Protein AF-A0A2H9TGT8-F1 (afdb_monomer_lite)

pLDDT: mean 77.25, std 13.41, range [31.55, 94.25]

Radius of gyration: 45.01 Å; chains: 1; bounding box: 120×118×119 Å

Sequence (1106 aa):
MLPSCLLLQILKYCTAHGTSCKDSVERLNGGTYSAAIEVGEDWDRCRSVFFENASSSGASLFLTALDEGSWAATGQIAQDVANTEEFAGKVNIEQLKILTTHGATISSQFFAKVSDIEDFGGPSINNADFPKNILEYYNGPMRDTSWMTAEQFKLFGSKLGKTILCTKLVGSSISAGLLASISLECFRGLIQSKSSFGTWSSFCPGMIADWLNHIEEDFQHVNPDNYQCLPTSVWQEVLGSPTLLEFVPDNQYNLESPNLFKVSLSKIGHVRFAEIVRQRPNVALSVIRMPIPELPVDIFASCGKEEMKSLTRRFLTPHLWKNPEIIGNISSAVDDDKHFCNGMDAETYHDLIWLRANCSAKCRSFISVPDGYDKEKLPELVDGGSIWDSHVAQIKANHLPDIRTTGLLIASRSEFCELMAEKVSSDELENLDSIALGMIGAKCALALKSLITREVAQKLRSLTFRLFTADDFKLKMADITLDQIEHLSKSVPKESSVFTKIETAELLEYSNNILSVLTDSQIGAIQVKPEYLNWISFRRQAARLLKEMQQDDLKKLFESCLAFKGKETLGFEHKECANVLSGIILNLSGPNWESSVGFLFNDTNLHSLLYELLSKETLLKLIQKSTFNSAEDFKLKHDGRKYNLAHSLQTIRESHQSLSNPQSTICHSGVTGVGPLRGWLGDLLDTMKTNMVSNTDDIYASIQKFKFPIKGVDGPPAGFLAGKAMQKKLKLPFALDPKFYELILNENDDETETYFKTTYAEELRVFRDNNLYQRVTSNSFKLTHEQKDQVEQIKREASMTPCEKTKAIERVRNKAWFESNRNDFGWAPLSELTFNGFENTSNYNDYRIPRGELSYDEWEAKCGAVYSVFEYEHMEEFFEKFSANCLQEFKTFVKGFRSGLELFLRMPKAYVENKQPFTEILVSKINGVPMTADKLFSKITVKADADIASWYGDVKSEVFFKVFLDCLTPEQLSKLVAVWTGAASTDLDRIKPKILFYVPTDGSNKYNSREAIENLAASSGSIVIHGGNEHEAFLRQFSAKLREAMGSDKDVVDPLSDGNEHVEFYPSVNSATCFSELKFPLQHSRMLLEALIWLLNDDPSSLSDR

Organism: NCBI:txid1246581

Foldseek 3Di:
DPDCVVVVVVVVVVVPPDDDLLVLLVVLLVVDLVSLVVCLQVVVPNVVSNQVRHALSSLVSNLVSLQVDPRPCSLVSLQSCQVRQSNLLSAAQVSVLSSQVSPHAHALSSLQNNNHNLAHQDHPDPPRPHDLCNPVPHLDAHAACLNDDLSNLLNNQVSLLPLVNLLNYQQVRQDLQNQCRHDLSSVLSCLQNQHDHPAPVSHDPVSVVVCLVVCLPRLLSHNLNCLLHDALVSLLVCLLDPSSVVSNDQDDDLNLRPRLLVHQLVSCAQQSLLVCLVPRVSSSLNNPPDQDPHDPLQNQLCHFQVSVVSVVVPVPDCRVLLRLSNLQNHVNNPDQVRHNLAPPEPVNVLVPQSCLQRYHPSSLVRYDHDDPPDCQQNVVSDDDDPSLVVLLVCQLVLPPRPCSGSLSCQRYPLVSLLVNLVPDALVSLLPHDLNSLQSRHQSNCLSNLVSQDLSSQASYDLQNQLCDFLVSDPDDPVSHDLSVLLRHVVVPPLQRGVQLPDAQVNVVPDDLSNLQSDDPSSPVSHPHDPLCPLLSVLSNLLSVCLVPPDLVSLVVSLVSLLVCVVVPPPVCSNQVSQVSNLVSLVSDDDDVVLVSLVVCLVDPSSQCSLQPRHALVSNCSSFFDPDADPPDQAEAEDALDDDPQVVVLVCCVVPVRNVLHLNHDYDYDFDDDCLVVQLVLQVNLVLCCVFFWDDDDPVDQAEIETDPQAFLVQQQVLLQSLLVCLSSQFARLHFYDLLLLLCLQALDLVSLLVCCCVVCVVVLVCVLCCVQPVVLPPDPDDADPVLVVQLVVLVVDPPDDPVRNVVSNSLSSSQRSCVVCLLVQFDDAPVPPDNGDSDDDDDPVRDGPPCPPPDPVRSSVVSNVRSVPDHSVCSVVVSVVVSVVSSVRSSSSSNSSSVNNVSGTPRRNDDDPNCVSVSVSSSVSHGDGQDALVNVLVLEAEDFPDFAQEPQGTHTPSLLVSLLRNLDDSVLCLLLCCLQASHSRHDSVPARAYEYEAADDPPFDKDKLVVLLVVLVVRFPQQPQHPDPSVQVSQQSSQVSSCVSVVGPDDRDRLCPVPPPIDIAGAWDQSAHRDRYTYGYRHHSSRRSSNSSSSSSDRSSVRRRD

Secondary structure (DSSP, 8-state):
---HHHHHHHHHHHH-----HHHHHHHHHTT-HHHHHHHHHTHHHHHHHHHHH--HHHHHHHHHHHHHS--TTHHHHHHHHHT-GGGGGG--HHHHHHHHHTTPPPPHHHHHH-TTGGG----SSTT----TTTTSS--S--S--TT--HHHHHHHHHH--SHHHHTTS-GGGS-HHHHTT--HHHHHHHHHTT---S-STTS-HHHHHHHHTTHHHHGGGS-GGGGGG--HHHHHHHHH-HHHHHTS-SSSS----TTGGG--HHHHHHHHHHHHHHH-HHHHHHHT-S-SS---TTTTTT--HHHHHHHHTTTTSTTGGG-HHHHHTTTTTS-GGG-TTTT--HHHHHH-HHHHHH--HHHHHT-PPPTTS-GGGSGGGS-SSHHHHHHHHHHHTT----TTTHHHHHHH-HHHHHHHHHH--HHHHHTS-HHHHTT--HHHHHHTTTT--HHHHHHS-TTTTTT-BTTT--S-GGGS-HHHHHHTTTTS-GGGBGGGG-BHHHHHHS-HHHHHH--HHHHHHSB--GGGHHHHHHHHHHHHHTTS--HHHHHHHHHHHHHTTT--SSS-HHHHHHHHHHHHHHH--STTHHHHHHHHHH-TTTHHHHHHTS-HHHHHHHHB-----TT---EEEE-SSSP-HHHHHHHHHHHHHHHHSTT-EEEETTB-SSHHHHHHHHHHHHHHHHHHEE---TT-TT-BEE-SS--GGGHHHHHHHHHHHHHTTB--SS-B-HHHHHHHHH--HHHHHHHHHHHTHHHHHHHHHIIIIIHHHSS-PPPPHHHHHHHHHHHH-TTS-HHHHHHHHHHHHHHHHHHHTTTS-----GGG-----SS----TT--PPP-TT--HHHHHHHHHHHHTT--GGGHHHHHHHHHHHHHHHHHHHHHHHHHHHTTTB---SS--S--HHHHHHHHHHH------HHHHHTT-EEE-SSEEEETTEEEEHHHHHHHHHHHS-HHHHHHHHHHHHS-TTB-TTT---EEEEEPPPTTPPPEEHHHHHHHHHHH-S--SS-TTHHHHHHHHHHHHHHHHHHT--S----TTTTS-SS-EE----S--TTSSEEEEE---HHHHHHHHHHHHHS-TTT----

Structure (mmCIF, N/CA/C/O backbone):
data_AF-A0A2H9TGT8-F1
#
_entry.id   AF-A0A2H9TGT8-F1
#
loop_
_atom_site.group_PDB
_atom_site.id
_atom_site.type_symbol
_atom_site.label_atom_id
_atom_site.label_alt_id
_atom_site.label_comp_id
_atom_site.label_asym_id
_atom_site.label_entity_id
_atom_site.label_seq_id
_atom_site.pdbx_PDB_ins_code
_atom_site.Cartn_x
_atom_site.Cartn_y
_atom_site.Cartn_z
_atom_site.occupancy
_atom_site.B_iso_or_equiv
_atom_site.auth_seq_id
_atom_site.auth_comp_id
_atom_site.auth_asym_id
_atom_site.auth_atom_id
_atom_site.pdbx_PDB_model_num
ATOM 1 N N . MET A 1 1 ? -8.464 39.455 71.295 1.00 42.50 1 MET A N 1
ATOM 2 C CA . MET A 1 1 ? -7.524 38.926 70.286 1.00 42.50 1 MET A CA 1
ATOM 3 C C . MET A 1 1 ? -8.118 39.198 68.913 1.00 42.50 1 MET A C 1
ATOM 5 O O . MET A 1 1 ? -8.981 38.451 68.480 1.00 42.50 1 MET A O 1
ATOM 9 N N . LEU A 1 2 ? -7.745 40.322 68.293 1.00 38.84 2 LEU A N 1
ATOM 10 C CA . LEU A 1 2 ? -8.007 40.562 66.869 1.00 38.84 2 LEU A CA 1
ATOM 11 C C . LEU A 1 2 ? -6.953 39.797 66.044 1.00 38.84 2 LEU A C 1
ATOM 13 O O . LEU A 1 2 ? -5.801 39.760 66.483 1.00 38.84 2 LEU A O 1
ATOM 17 N N . PRO A 1 3 ? -7.291 39.203 64.884 1.00 56.94 3 PRO A N 1
ATOM 18 C CA . PRO A 1 3 ? -6.342 38.423 64.100 1.00 56.94 3 PRO A CA 1
ATOM 19 C C . PRO A 1 3 ? -5.378 39.345 63.349 1.00 56.94 3 PRO A C 1
ATOM 21 O O . PRO A 1 3 ? -5.790 40.281 62.662 1.00 56.94 3 PRO A O 1
ATOM 24 N N . SER A 1 4 ? -4.091 39.022 63.429 1.00 46.19 4 SER A N 1
ATOM 25 C CA . SER A 1 4 ? -2.946 39.712 62.822 1.00 46.19 4 SER A CA 1
ATOM 26 C C . SER A 1 4 ? -3.045 39.955 61.302 1.00 46.19 4 SER A C 1
ATOM 28 O O . SER A 1 4 ? -2.268 40.736 60.760 1.00 46.19 4 SER A O 1
ATOM 30 N N . CYS A 1 5 ? -4.021 39.355 60.609 1.00 47.88 5 CYS A N 1
ATOM 31 C CA . CYS A 1 5 ? -4.298 39.594 59.190 1.00 47.88 5 CYS A CA 1
ATOM 32 C C . CYS A 1 5 ? -4.854 40.998 58.894 1.00 47.88 5 CYS A C 1
ATOM 34 O O . CYS A 1 5 ? -4.501 41.570 57.864 1.00 47.88 5 CYS A O 1
ATOM 36 N N . LEU A 1 6 ? -5.659 41.592 59.790 1.00 51.66 6 LEU A N 1
ATOM 37 C CA . LEU A 1 6 ? -6.200 42.941 59.556 1.00 51.66 6 LEU A CA 1
ATOM 38 C C . LEU A 1 6 ? -5.111 44.017 59.704 1.00 51.66 6 LEU A C 1
ATOM 40 O O . LEU A 1 6 ? -5.109 45.006 58.978 1.00 51.66 6 LEU A O 1
ATOM 44 N N . LEU A 1 7 ? -4.142 43.794 60.601 1.00 49.81 7 LEU A N 1
ATOM 45 C CA . LEU A 1 7 ? -3.012 44.705 60.797 1.00 49.81 7 LEU A CA 1
ATOM 46 C C . LEU A 1 7 ? -2.057 44.696 59.592 1.00 49.81 7 LEU A C 1
ATOM 48 O O . LEU A 1 7 ? -1.544 45.746 59.224 1.00 49.81 7 LEU A O 1
ATOM 52 N N . LEU A 1 8 ? -1.861 43.540 58.946 1.00 52.31 8 LEU A N 1
ATOM 53 C CA . LEU A 1 8 ? -1.050 43.401 57.728 1.00 52.31 8 LEU A CA 1
ATOM 54 C C . LEU A 1 8 ? -1.715 44.032 56.494 1.00 52.31 8 LEU A C 1
ATOM 56 O O . LEU A 1 8 ? -1.021 44.628 55.673 1.00 52.31 8 LEU A O 1
ATOM 60 N N . GLN A 1 9 ? -3.047 43.967 56.380 1.00 50.06 9 GLN A N 1
ATOM 61 C CA . GLN A 1 9 ? -3.773 44.672 55.316 1.00 50.06 9 GLN A CA 1
ATOM 62 C C . GLN A 1 9 ? -3.812 46.189 55.537 1.00 50.06 9 GLN A C 1
ATOM 64 O O . GLN A 1 9 ? -3.624 46.935 54.581 1.00 50.06 9 GLN A O 1
ATOM 69 N N . ILE A 1 10 ? -3.956 46.659 56.781 1.00 52.12 10 ILE A N 1
ATOM 70 C CA . ILE A 1 10 ? -3.879 48.094 57.104 1.00 52.12 10 ILE A CA 1
ATOM 71 C C . ILE A 1 10 ? -2.445 48.621 56.934 1.00 52.12 10 ILE A C 1
ATOM 73 O O . ILE A 1 10 ? -2.268 49.707 56.398 1.00 52.12 10 ILE A O 1
ATOM 77 N N . LEU A 1 11 ? -1.408 47.849 57.285 1.00 48.31 11 LEU A N 1
ATOM 78 C CA . LEU A 1 11 ? -0.009 48.227 57.030 1.00 48.31 11 LEU A CA 1
ATOM 79 C C . LEU A 1 11 ? 0.321 48.294 55.532 1.00 48.31 11 LEU A C 1
ATOM 81 O O . LEU A 1 11 ? 1.015 49.226 55.133 1.00 48.31 11 LEU A O 1
ATOM 85 N N . LYS A 1 12 ? -0.216 47.392 54.694 1.00 48.56 12 LYS A N 1
ATOM 86 C CA . LYS A 1 12 ? -0.119 47.507 53.224 1.00 48.56 12 LYS A CA 1
ATOM 87 C C . LYS A 1 12 ? -0.873 48.727 52.676 1.00 48.56 12 LYS A C 1
ATOM 89 O O . LYS A 1 12 ? -0.372 49.381 51.772 1.00 48.56 12 LYS A O 1
ATOM 94 N N . TYR A 1 13 ? -2.024 49.083 53.251 1.00 45.75 13 TYR A N 1
ATOM 95 C CA . TYR A 1 13 ? -2.789 50.267 52.832 1.00 45.75 13 TYR A CA 1
ATOM 96 C C . TYR A 1 13 ? -2.153 51.592 53.301 1.00 45.75 13 TYR A C 1
ATOM 98 O O . TYR A 1 13 ? -2.249 52.605 52.616 1.00 45.75 13 TYR A O 1
ATOM 106 N N . CYS A 1 14 ? -1.466 51.593 54.449 1.00 44.06 14 CYS A N 1
ATOM 107 C CA . CYS A 1 14 ? -0.801 52.771 55.017 1.00 44.06 14 CYS A CA 1
ATOM 108 C C . CYS A 1 14 ? 0.626 53.011 54.491 1.00 44.06 14 CYS A C 1
ATOM 110 O O . CYS A 1 14 ? 1.145 54.108 54.678 1.00 44.06 14 CYS A O 1
ATOM 112 N N . THR A 1 15 ? 1.269 52.031 53.844 1.00 46.94 15 THR A N 1
ATOM 113 C CA . THR A 1 15 ? 2.619 52.186 53.255 1.00 46.94 15 THR A CA 1
ATOM 114 C C . THR A 1 15 ? 2.611 52.575 51.771 1.00 46.94 15 THR A C 1
ATOM 116 O O . THR A 1 15 ? 3.646 52.978 51.254 1.00 46.94 15 THR A O 1
ATOM 119 N N . ALA A 1 16 ? 1.446 52.596 51.113 1.00 43.00 16 ALA A N 1
ATOM 120 C CA . ALA A 1 16 ? 1.266 53.046 49.724 1.00 43.00 16 ALA A CA 1
ATOM 121 C C . ALA A 1 16 ? 1.114 54.582 49.568 1.00 43.00 16 ALA A C 1
ATOM 123 O O . ALA A 1 16 ? 0.427 55.085 48.674 1.00 43.00 16 ALA A O 1
ATOM 124 N N . HIS A 1 17 ? 1.721 55.370 50.458 1.00 48.41 17 HIS A N 1
ATOM 125 C CA . HIS A 1 17 ? 1.785 56.831 50.349 1.00 48.41 17 HIS A CA 1
ATOM 126 C C . HIS A 1 17 ? 3.245 57.284 50.371 1.00 48.41 17 HIS A C 1
ATOM 128 O O . HIS A 1 17 ? 3.797 57.570 51.431 1.00 48.41 17 HIS A O 1
ATOM 134 N N . GLY A 1 18 ? 3.869 57.362 49.191 1.00 52.97 18 GLY A N 1
ATOM 135 C CA . GLY A 1 18 ? 5.196 57.970 49.080 1.00 52.97 18 GLY A CA 1
ATOM 136 C C . GLY A 1 18 ? 5.858 57.999 47.703 1.00 52.97 18 GLY A C 1
ATOM 137 O O . GLY A 1 18 ? 6.790 58.776 47.532 1.00 52.97 18 GLY A O 1
ATOM 138 N N . THR A 1 19 ? 5.416 57.222 46.715 1.00 58.28 19 THR A N 1
ATOM 139 C CA . THR A 1 19 ? 6.058 57.192 45.390 1.00 58.28 19 THR A CA 1
ATOM 140 C C . THR A 1 19 ? 5.327 58.101 44.399 1.00 58.28 19 THR A C 1
ATOM 142 O O . THR A 1 19 ? 4.173 57.889 44.029 1.00 58.28 19 THR A O 1
ATOM 145 N N . SER A 1 20 ? 5.995 59.180 43.984 1.00 81.81 20 SER A N 1
ATOM 146 C CA . SER A 1 20 ? 5.582 60.002 42.843 1.00 81.81 20 SER A CA 1
ATOM 147 C C . SER A 1 20 ? 5.778 59.176 41.566 1.00 81.81 20 SER A C 1
ATOM 149 O O . SER A 1 20 ? 6.904 58.784 41.251 1.00 81.81 20 SER A O 1
ATOM 151 N N . CYS A 1 21 ? 4.704 58.900 40.811 1.00 83.88 21 CYS A N 1
ATOM 152 C CA . CYS A 1 21 ? 4.812 58.203 39.519 1.00 83.88 21 CYS A CA 1
ATOM 153 C C . CYS A 1 21 ? 5.767 58.936 38.563 1.00 83.88 21 CYS A C 1
ATOM 155 O O . CYS A 1 21 ? 6.458 58.300 37.775 1.00 83.88 21 CYS A O 1
ATOM 157 N N . LYS A 1 22 ? 5.848 60.270 38.663 1.00 86.31 22 LYS A N 1
ATOM 158 C CA . LYS A 1 22 ? 6.760 61.082 37.854 1.00 86.31 22 LYS A CA 1
ATOM 159 C C . LYS A 1 22 ? 8.220 60.784 38.193 1.00 86.31 22 LYS A C 1
ATOM 161 O O . LYS A 1 22 ? 8.997 60.490 37.294 1.00 86.31 22 LYS A O 1
ATOM 166 N N . ASP A 1 23 ? 8.557 60.761 39.478 1.00 86.31 23 ASP A N 1
ATOM 167 C CA . ASP A 1 23 ? 9.914 60.473 39.954 1.00 86.31 23 ASP A CA 1
ATOM 168 C C . ASP A 1 23 ? 10.304 59.027 39.612 1.00 86.31 23 ASP A C 1
ATOM 170 O O . ASP A 1 23 ? 11.439 58.744 39.235 1.00 86.31 23 ASP A O 1
ATOM 174 N N . SER A 1 24 ? 9.340 58.105 39.685 1.00 87.69 24 SER A N 1
ATOM 175 C CA . SER A 1 24 ? 9.537 56.696 39.330 1.00 87.69 24 SER A CA 1
ATOM 176 C C . SER A 1 24 ? 9.837 56.537 37.835 1.00 87.69 24 SER A C 1
ATOM 178 O O . SER A 1 24 ? 10.800 55.861 37.475 1.00 87.69 24 SER A O 1
ATOM 180 N N . VAL A 1 25 ? 9.101 57.236 36.961 1.00 88.12 25 VAL A N 1
ATOM 181 C CA . VAL A 1 25 ? 9.361 57.267 35.510 1.00 88.12 25 VAL A CA 1
ATOM 182 C C . VAL A 1 25 ? 10.680 57.984 35.181 1.00 88.12 25 VAL A C 1
ATOM 184 O O . VAL A 1 25 ? 11.415 57.536 34.305 1.00 88.12 25 VAL A O 1
ATOM 187 N N . GLU A 1 26 ? 11.055 59.045 35.902 1.00 89.25 26 GLU A N 1
ATOM 188 C CA . GLU A 1 26 ? 12.354 59.717 35.730 1.00 89.25 26 GLU A CA 1
ATOM 189 C C . GLU A 1 26 ? 13.533 58.805 36.113 1.00 89.25 26 GLU A C 1
ATOM 191 O O . GLU A 1 26 ? 14.514 58.713 35.372 1.00 89.25 26 GLU A O 1
ATOM 196 N N . ARG A 1 27 ? 13.429 58.057 37.220 1.00 90.25 27 ARG A N 1
ATOM 197 C CA . ARG A 1 27 ? 14.436 57.051 37.611 1.00 90.25 27 ARG A CA 1
ATOM 198 C C . ARG A 1 27 ? 14.501 55.879 36.636 1.00 90.25 27 ARG A C 1
ATOM 200 O O . ARG A 1 27 ? 15.593 55.380 36.361 1.00 90.25 27 ARG A O 1
ATOM 207 N N . LEU A 1 28 ? 13.351 55.450 36.118 1.00 90.31 28 LEU A N 1
ATOM 208 C CA . LEU A 1 28 ? 13.246 54.423 35.085 1.00 90.31 28 LEU A CA 1
ATOM 209 C C . LEU A 1 28 ? 13.949 54.872 33.797 1.00 90.31 28 LEU A C 1
ATOM 211 O O . LEU A 1 28 ? 14.771 54.137 33.256 1.00 90.31 28 LEU A O 1
ATOM 215 N N . ASN A 1 29 ? 13.726 56.117 33.369 1.00 90.62 29 ASN A N 1
ATOM 216 C CA . ASN A 1 29 ? 14.446 56.737 32.253 1.00 90.62 29 ASN A CA 1
ATOM 217 C C . ASN A 1 29 ? 15.957 56.845 32.511 1.00 90.62 29 ASN A C 1
ATOM 219 O O . ASN A 1 29 ? 16.743 56.767 31.568 1.00 90.62 29 ASN A O 1
ATOM 223 N N . GLY A 1 30 ? 16.357 57.007 33.775 1.00 86.50 30 GLY A N 1
ATOM 224 C CA . GLY A 1 30 ? 17.747 56.980 34.236 1.00 86.50 30 GLY A CA 1
ATOM 225 C C . GLY A 1 30 ? 18.363 55.580 34.369 1.00 86.50 30 GLY A C 1
ATOM 226 O O . GLY A 1 30 ? 19.507 55.478 34.805 1.00 86.50 30 GLY A O 1
ATOM 227 N N . GLY A 1 31 ? 17.638 54.511 34.012 1.00 86.00 31 GLY A N 1
ATOM 228 C CA . GLY A 1 31 ? 18.153 53.137 34.002 1.00 86.00 31 GLY A CA 1
ATOM 229 C C . GLY A 1 31 ? 17.943 52.345 35.298 1.00 86.00 31 GLY A C 1
ATOM 230 O O . GLY A 1 31 ? 18.592 51.322 35.507 1.00 86.00 31 GLY A O 1
ATOM 231 N N . THR A 1 32 ? 17.064 52.796 36.197 1.00 87.62 32 THR A N 1
ATOM 232 C CA . THR A 1 32 ? 16.838 52.129 37.491 1.00 87.62 32 THR A CA 1
ATOM 233 C C . THR A 1 32 ? 15.823 50.990 37.360 1.00 87.62 32 THR A C 1
ATOM 235 O O . THR A 1 32 ? 14.625 51.243 37.266 1.00 87.62 32 THR A O 1
ATOM 238 N N . TYR A 1 33 ? 16.277 49.733 37.423 1.00 85.38 33 TYR A N 1
ATOM 239 C CA . TYR A 1 33 ? 15.406 48.553 37.276 1.00 85.38 33 TYR A CA 1
ATOM 240 C C . TYR A 1 33 ? 14.312 48.458 38.356 1.00 85.38 33 TYR A C 1
ATOM 242 O O . TYR A 1 33 ? 13.162 48.166 38.047 1.00 85.38 33 TYR A O 1
ATOM 250 N N . SER A 1 34 ? 14.615 48.783 39.621 1.00 82.75 34 SER A N 1
ATOM 251 C CA . SER A 1 34 ? 13.608 48.757 40.699 1.00 82.75 34 SER A CA 1
ATOM 252 C C . SER A 1 34 ? 12.456 49.742 40.465 1.00 82.75 34 SER A C 1
ATOM 254 O O . SER A 1 34 ? 11.348 49.511 40.936 1.00 82.75 34 SER A O 1
ATOM 256 N N . ALA A 1 35 ? 12.692 50.812 39.697 1.00 86.19 35 ALA A N 1
ATOM 257 C CA . ALA A 1 35 ? 11.647 51.753 39.314 1.00 86.19 35 ALA A CA 1
ATOM 258 C C . ALA A 1 35 ? 10.665 51.151 38.294 1.00 86.19 35 ALA A C 1
ATOM 260 O O . ALA A 1 35 ? 9.511 51.563 38.267 1.00 86.19 35 ALA A O 1
ATOM 261 N N . ALA A 1 36 ? 11.083 50.164 37.492 1.00 85.69 36 ALA A N 1
ATOM 262 C CA . ALA A 1 36 ? 10.177 49.439 36.603 1.00 85.69 36 ALA A CA 1
ATOM 263 C C . ALA A 1 36 ? 9.158 48.611 37.397 1.00 85.69 36 ALA A C 1
ATOM 265 O O . ALA A 1 36 ? 7.978 48.618 37.060 1.00 85.69 36 ALA A O 1
ATOM 266 N N . ILE A 1 37 ? 9.605 47.967 38.483 1.00 83.12 37 ILE A N 1
ATOM 267 C CA . ILE A 1 37 ? 8.740 47.205 39.396 1.00 83.12 37 ILE A CA 1
ATOM 268 C C . ILE A 1 37 ? 7.749 48.144 40.091 1.00 83.12 37 ILE A C 1
ATOM 270 O O . ILE A 1 37 ? 6.557 47.871 40.076 1.00 83.12 37 ILE A O 1
ATOM 274 N N . GLU A 1 38 ? 8.217 49.279 40.625 1.00 85.88 38 GLU A N 1
ATOM 275 C CA . GLU A 1 38 ? 7.343 50.282 41.258 1.00 85.88 38 GLU A CA 1
ATOM 276 C C . GLU A 1 38 ? 6.267 50.805 40.287 1.00 85.88 38 GLU A C 1
ATOM 278 O O . GLU A 1 38 ? 5.094 50.880 40.642 1.00 85.88 38 GLU A O 1
ATOM 283 N N . VAL A 1 39 ? 6.640 51.123 39.039 1.00 86.00 39 VAL A N 1
ATOM 284 C CA . VAL A 1 39 ? 5.685 51.563 38.003 1.00 86.00 39 VAL A CA 1
ATOM 285 C C . VAL A 1 39 ? 4.712 50.442 37.612 1.00 86.00 39 VAL A C 1
ATOM 287 O O . VAL A 1 39 ? 3.553 50.732 37.322 1.00 86.00 39 VAL A O 1
ATOM 290 N N . GLY A 1 40 ? 5.161 49.183 37.601 1.00 84.69 40 GLY A N 1
ATOM 291 C CA . GLY A 1 40 ? 4.342 48.015 37.271 1.00 84.69 40 GLY A CA 1
ATOM 292 C C . GLY A 1 40 ? 3.345 47.631 38.369 1.00 84.69 40 GLY A C 1
ATOM 293 O O . GLY A 1 40 ? 2.186 47.351 38.069 1.00 84.69 40 GLY A O 1
ATOM 294 N N . GLU A 1 41 ? 3.758 47.658 39.639 1.00 83.31 41 GLU A N 1
ATOM 295 C CA . GLU A 1 41 ? 2.890 47.368 40.792 1.00 83.31 41 GLU A CA 1
ATOM 296 C C . GLU A 1 41 ? 1.795 48.435 40.975 1.00 83.31 41 GLU A C 1
ATOM 298 O O . GLU A 1 41 ? 0.673 48.095 41.351 1.00 83.31 41 GLU A O 1
ATOM 303 N N . ASP A 1 42 ? 2.088 49.697 40.631 1.00 85.81 42 ASP A N 1
ATOM 304 C CA . ASP A 1 42 ? 1.154 50.834 40.675 1.00 85.81 42 ASP A CA 1
ATOM 305 C C . ASP A 1 42 ? 0.613 51.234 39.278 1.00 85.81 42 ASP A C 1
ATOM 307 O O . ASP A 1 42 ? 0.245 52.396 39.049 1.00 85.81 42 ASP A O 1
ATOM 311 N N . TRP A 1 43 ? 0.550 50.293 38.322 1.00 89.75 43 TRP A N 1
ATOM 312 C CA . TRP A 1 43 ? 0.253 50.581 36.907 1.00 89.75 43 TRP A CA 1
ATOM 313 C C . TRP A 1 43 ? -1.000 51.437 36.683 1.00 89.75 43 TRP A C 1
ATOM 315 O O . TRP A 1 43 ? -0.942 52.433 35.961 1.00 89.75 43 TRP A O 1
ATOM 325 N N . ASP A 1 44 ? -2.112 51.130 37.358 1.00 84.44 44 ASP A N 1
ATOM 326 C CA . ASP A 1 44 ? -3.375 51.875 37.218 1.00 84.44 44 ASP A CA 1
ATOM 327 C C . ASP A 1 44 ? -3.220 53.379 37.500 1.00 84.44 44 ASP A C 1
ATOM 329 O O . ASP A 1 44 ? -3.904 54.213 36.895 1.00 84.44 44 ASP A O 1
ATOM 333 N N . ARG A 1 45 ? -2.297 53.738 38.400 1.00 85.06 45 ARG A N 1
ATOM 334 C CA . ARG A 1 45 ? -2.003 55.121 38.786 1.00 85.06 45 ARG A CA 1
ATOM 335 C C . ARG A 1 45 ? -0.894 55.738 37.938 1.00 85.06 45 ARG A C 1
ATOM 337 O O . ARG A 1 45 ? -0.951 56.935 37.656 1.00 85.06 45 ARG A O 1
ATOM 344 N N . CYS A 1 46 ? 0.109 54.953 37.549 1.00 87.12 46 CYS A N 1
ATOM 345 C CA . CYS A 1 46 ? 1.297 55.458 36.864 1.00 87.12 46 CYS A CA 1
ATOM 346 C C . CYS A 1 46 ? 1.223 55.407 35.330 1.00 87.12 46 CYS A C 1
ATOM 348 O O . CYS A 1 46 ? 2.007 56.105 34.685 1.00 87.12 46 CYS A O 1
ATOM 350 N N . ARG A 1 47 ? 0.264 54.683 34.732 1.00 89.00 47 ARG A N 1
ATOM 351 C CA . ARG A 1 47 ? 0.144 54.493 33.271 1.00 89.00 47 ARG A CA 1
ATOM 352 C C . ARG A 1 47 ? 0.175 55.789 32.455 1.00 89.00 47 ARG A C 1
ATOM 354 O O . ARG A 1 47 ? 0.908 55.874 31.477 1.00 89.00 47 ARG A O 1
ATOM 361 N N . SER A 1 48 ? -0.570 56.824 32.857 1.00 87.19 48 SER A N 1
ATOM 362 C CA . SER A 1 48 ? -0.648 58.077 32.089 1.00 87.19 48 SER A CA 1
ATOM 363 C C . SER A 1 48 ? 0.680 58.829 32.122 1.00 87.19 48 SER A C 1
ATOM 365 O O . SER A 1 48 ? 1.172 59.281 31.094 1.00 87.19 48 SER A O 1
ATOM 367 N N . VAL A 1 49 ? 1.307 58.882 33.301 1.00 89.81 49 VAL A N 1
ATOM 368 C CA . VAL A 1 49 ? 2.614 59.518 33.498 1.00 89.81 49 VAL A CA 1
ATOM 369 C C . VAL A 1 49 ? 3.707 58.758 32.747 1.00 89.81 49 VAL A C 1
ATOM 371 O O . VAL A 1 49 ? 4.597 59.389 32.176 1.00 89.81 49 VAL A O 1
ATOM 374 N N . PHE A 1 50 ? 3.628 57.425 32.716 1.00 91.94 50 PHE A N 1
ATOM 375 C CA . PHE A 1 50 ? 4.536 56.562 31.968 1.00 91.94 50 PHE A CA 1
ATOM 376 C C . PHE A 1 50 ? 4.442 56.812 30.458 1.00 91.94 50 PHE A C 1
ATOM 378 O O . PHE A 1 50 ? 5.463 57.102 29.835 1.00 91.94 50 PHE A O 1
ATOM 385 N N . PHE A 1 51 ? 3.243 56.785 29.868 1.00 91.06 51 PHE A N 1
ATOM 386 C CA . PHE A 1 51 ? 3.087 57.010 28.426 1.00 91.06 51 PHE A CA 1
ATOM 387 C C . PHE A 1 51 ? 3.563 58.400 27.987 1.00 91.06 51 PHE A C 1
ATOM 389 O O . PHE A 1 51 ? 4.274 58.519 26.981 1.00 91.06 51 PHE A O 1
ATOM 396 N N . GLU A 1 52 ? 3.258 59.431 28.779 1.00 89.56 52 GLU A N 1
ATOM 397 C CA . GLU A 1 52 ? 3.688 60.806 28.512 1.00 89.56 52 GLU A CA 1
ATOM 398 C C . GLU A 1 52 ? 5.212 60.982 28.637 1.00 89.56 52 GLU A C 1
ATOM 400 O O . GLU A 1 52 ? 5.838 61.571 27.754 1.00 89.56 52 GLU A O 1
ATOM 405 N N . ASN A 1 53 ? 5.837 60.453 29.699 1.00 90.31 53 ASN A N 1
ATOM 406 C CA . ASN A 1 53 ? 7.191 60.863 30.102 1.00 90.31 53 ASN A CA 1
ATOM 407 C C . ASN A 1 53 ? 8.284 59.799 29.927 1.00 90.31 53 ASN A C 1
ATOM 409 O O . ASN A 1 53 ? 9.464 60.131 30.058 1.00 90.31 53 ASN A O 1
ATOM 413 N N . ALA A 1 54 ? 7.958 58.536 29.639 1.00 90.31 54 ALA A N 1
ATOM 414 C CA . ALA A 1 54 ? 8.992 57.518 29.450 1.00 90.31 54 ALA A CA 1
ATOM 415 C C . ALA A 1 54 ? 9.811 57.782 28.171 1.00 90.31 54 ALA A C 1
ATOM 417 O O . ALA A 1 54 ? 9.261 58.151 27.130 1.00 90.31 54 ALA A O 1
ATOM 418 N N . SER A 1 55 ? 11.128 57.594 28.242 1.00 90.94 55 SER A N 1
ATOM 419 C CA . SER A 1 55 ? 12.046 57.597 27.096 1.00 90.94 55 SER A CA 1
ATOM 420 C C . SER A 1 55 ? 12.093 56.211 26.440 1.00 90.94 55 SER A C 1
ATOM 422 O O . SER A 1 55 ? 11.634 55.241 27.038 1.00 90.94 55 SER A O 1
ATOM 424 N N . SER A 1 56 ? 12.686 56.070 25.248 1.00 88.12 56 SER A N 1
ATOM 425 C CA . SER A 1 56 ? 12.871 54.745 24.620 1.00 88.12 56 SER A CA 1
ATOM 426 C C . SER A 1 56 ? 13.692 53.793 25.503 1.00 88.12 56 SER A C 1
ATOM 428 O O . SER A 1 56 ? 13.383 52.610 25.604 1.00 88.12 56 SER A O 1
ATOM 430 N N . SER A 1 57 ? 14.696 54.314 26.221 1.00 87.12 57 SER A N 1
ATOM 431 C CA . SER A 1 57 ? 15.479 53.530 27.186 1.00 87.12 57 SER A CA 1
ATOM 432 C C . SER A 1 57 ? 14.650 53.115 28.405 1.00 87.12 57 SER A C 1
ATOM 434 O O . SER A 1 57 ? 14.742 51.970 28.843 1.00 87.12 57 SER A O 1
ATOM 436 N N . GLY A 1 58 ? 13.814 54.019 28.929 1.00 89.31 58 GLY A N 1
ATOM 437 C CA . GLY A 1 58 ? 12.898 53.715 30.032 1.00 89.31 58 GLY A CA 1
ATOM 438 C C . GLY A 1 58 ? 11.824 52.698 29.637 1.00 89.31 58 GLY A C 1
ATOM 439 O O . GLY A 1 58 ? 11.550 51.774 30.397 1.00 89.31 58 GLY A O 1
ATOM 440 N N . ALA A 1 59 ? 11.278 52.811 28.422 1.00 89.00 59 ALA A N 1
ATOM 441 C CA . ALA A 1 59 ? 10.337 51.855 27.843 1.00 89.00 59 ALA A CA 1
ATOM 442 C C . ALA A 1 59 ? 10.971 50.466 27.669 1.00 89.00 59 ALA A C 1
ATOM 444 O O . ALA A 1 59 ? 10.371 49.467 28.060 1.00 89.00 59 ALA A O 1
ATOM 445 N N . SER A 1 60 ? 12.209 50.404 27.163 1.00 89.94 60 SER A N 1
ATOM 446 C CA . SER A 1 60 ? 12.971 49.156 27.051 1.00 89.94 60 SER A CA 1
ATOM 447 C C . SER A 1 60 ? 13.140 48.466 28.395 1.00 89.94 60 SER A C 1
ATOM 449 O O . SER A 1 60 ? 12.873 47.272 28.516 1.00 89.94 60 SER A O 1
ATOM 451 N N . LEU A 1 61 ? 13.601 49.212 29.402 1.00 89.81 61 LEU A N 1
ATOM 452 C CA . LEU A 1 61 ? 13.870 48.668 30.728 1.00 89.81 61 LEU A CA 1
ATOM 453 C C . LEU A 1 61 ? 12.579 48.203 31.409 1.00 89.81 61 LEU A C 1
ATOM 455 O O . LEU A 1 61 ? 12.570 47.153 32.043 1.00 89.81 61 LEU A O 1
ATOM 459 N N . PHE A 1 62 ? 11.485 48.946 31.224 1.00 91.50 62 PHE A N 1
ATOM 460 C CA . PHE A 1 62 ? 10.166 48.573 31.726 1.00 91.50 62 PHE A CA 1
ATOM 461 C C . PHE A 1 62 ? 9.649 47.275 31.110 1.00 91.50 62 PHE A C 1
ATOM 463 O O . PHE A 1 62 ? 9.242 46.380 31.841 1.00 91.50 62 PHE A O 1
ATOM 470 N N . LEU A 1 63 ? 9.701 47.148 29.781 1.00 90.50 63 LEU A N 1
ATOM 471 C CA . LEU A 1 63 ? 9.233 45.945 29.089 1.00 90.50 63 LEU A CA 1
ATOM 472 C C . LEU A 1 63 ? 10.139 44.737 29.356 1.00 90.50 63 LEU A C 1
ATOM 474 O O . LEU A 1 63 ? 9.642 43.626 29.460 1.00 90.50 63 LEU A O 1
ATOM 478 N N . THR A 1 64 ? 11.441 44.943 29.560 1.00 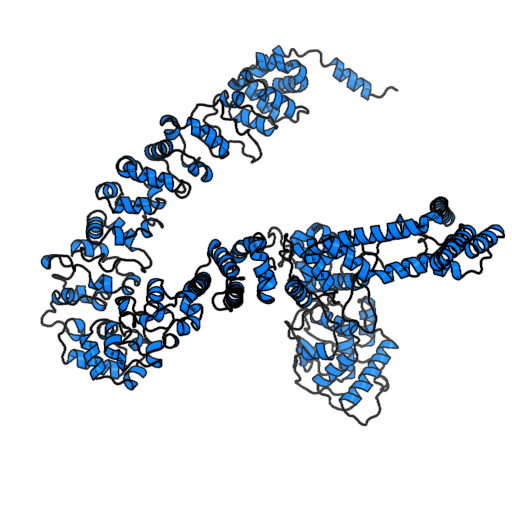88.25 64 THR A N 1
ATOM 479 C CA . THR A 1 64 ? 12.342 43.862 30.001 1.00 88.25 64 THR A CA 1
ATOM 480 C C . THR A 1 64 ? 11.969 43.380 31.406 1.00 88.25 64 THR A C 1
ATOM 482 O O . THR A 1 64 ? 11.851 42.183 31.638 1.00 88.25 64 THR A O 1
ATOM 485 N N . ALA A 1 65 ? 11.703 44.302 32.339 1.00 86.56 65 ALA A N 1
ATOM 486 C CA . ALA A 1 65 ? 11.248 43.948 33.684 1.00 86.56 65 ALA A CA 1
ATOM 487 C C . ALA A 1 65 ? 9.859 43.282 33.690 1.00 86.56 65 ALA A C 1
ATOM 489 O O . ALA A 1 65 ? 9.598 42.415 34.521 1.00 86.56 65 ALA A O 1
ATOM 490 N N . LEU A 1 66 ? 8.984 43.667 32.755 1.00 86.62 66 LEU A N 1
ATOM 491 C CA . LEU A 1 66 ? 7.684 43.033 32.526 1.00 86.62 66 LEU A CA 1
ATOM 492 C C . LEU A 1 66 ? 7.839 41.572 32.066 1.00 86.62 66 LEU A C 1
ATOM 494 O O . LEU A 1 66 ? 7.046 40.730 32.475 1.00 86.62 66 LEU A O 1
ATOM 498 N N . ASP A 1 67 ? 8.853 41.275 31.246 1.00 86.12 67 ASP A N 1
ATOM 499 C CA . ASP A 1 67 ? 9.147 39.921 30.756 1.00 86.12 67 ASP A CA 1
ATOM 500 C C . ASP A 1 67 ? 9.775 39.018 31.830 1.00 86.12 67 ASP A C 1
ATOM 502 O O . ASP A 1 67 ? 9.462 37.834 31.932 1.00 86.12 67 ASP A O 1
ATOM 506 N N . GLU A 1 68 ? 10.630 39.591 32.680 1.00 84.62 68 GLU A N 1
ATOM 507 C CA . GLU A 1 68 ? 11.302 38.879 33.773 1.00 84.62 68 GLU A CA 1
ATOM 508 C C . GLU A 1 68 ? 10.423 38.715 35.032 1.00 84.62 68 GLU A C 1
ATOM 510 O O . GLU A 1 68 ? 10.702 37.869 35.888 1.00 84.62 68 GLU A O 1
ATOM 515 N N . GLY A 1 69 ? 9.375 39.531 35.180 1.00 70.25 69 GLY A N 1
ATOM 516 C CA . GLY A 1 69 ? 8.549 39.619 36.384 1.00 70.25 69 GLY A CA 1
ATOM 517 C C . GLY A 1 69 ? 7.238 38.826 36.320 1.00 70.25 69 GLY A C 1
ATOM 518 O O . GLY A 1 69 ? 6.518 38.847 35.328 1.00 70.25 69 GLY A O 1
ATOM 519 N N . SER A 1 70 ? 6.842 38.185 37.429 1.00 59.19 70 SER A N 1
ATOM 520 C CA . SER A 1 70 ? 5.507 37.574 37.567 1.00 59.19 70 SER A CA 1
ATOM 521 C C . SER A 1 70 ? 4.482 38.584 38.108 1.00 59.19 70 SER A C 1
ATOM 523 O O . SER A 1 70 ? 4.015 38.466 39.247 1.00 59.19 70 SER A O 1
ATOM 525 N N . TRP A 1 71 ? 4.163 39.629 37.343 1.00 76.00 71 TRP A N 1
ATOM 526 C CA . TRP A 1 71 ? 3.166 40.615 37.772 1.00 76.00 71 TRP A CA 1
ATOM 527 C C . TRP A 1 71 ? 1.751 40.073 37.534 1.00 76.00 71 TRP A C 1
ATOM 529 O O . TRP A 1 71 ? 1.442 39.510 36.488 1.00 76.00 71 TRP A O 1
ATOM 539 N N . ALA A 1 72 ? 0.847 40.264 38.499 1.00 67.38 72 ALA A N 1
ATOM 540 C CA . ALA A 1 72 ? -0.539 39.796 38.369 1.00 67.38 72 ALA A CA 1
ATOM 541 C C . ALA A 1 72 ? -1.291 40.456 37.189 1.00 67.38 72 ALA A C 1
ATOM 543 O O . ALA A 1 72 ? -2.292 39.917 36.724 1.00 67.38 72 ALA A O 1
ATOM 544 N N . ALA A 1 73 ? -0.798 41.604 36.704 1.00 76.12 73 ALA A N 1
ATOM 545 C CA . ALA A 1 73 ? -1.388 42.405 35.635 1.00 76.12 73 ALA A CA 1
ATOM 546 C C . ALA A 1 73 ? -0.553 42.440 34.335 1.00 76.12 73 ALA A C 1
ATOM 548 O O . ALA A 1 73 ? -0.822 43.282 33.480 1.00 76.12 73 ALA A O 1
ATOM 549 N N . THR A 1 74 ? 0.432 41.547 34.150 1.00 83.38 74 THR A N 1
ATOM 550 C CA . THR A 1 74 ? 1.357 41.574 32.993 1.00 83.38 74 THR A CA 1
ATOM 551 C C . THR A 1 74 ? 0.638 41.693 31.641 1.00 83.38 74 THR A C 1
ATOM 553 O O . THR A 1 74 ? 0.987 42.553 30.834 1.00 83.38 74 THR A O 1
ATOM 556 N N . GLY A 1 75 ? -0.422 40.908 31.416 1.00 82.12 75 GLY A N 1
ATOM 557 C CA . GLY A 1 75 ? -1.197 40.965 30.168 1.00 82.12 75 GLY A CA 1
ATOM 558 C C . GLY A 1 75 ? -1.950 42.288 29.961 1.00 82.12 75 GLY A C 1
ATOM 559 O O . GLY A 1 75 ? -2.006 42.798 28.844 1.00 82.12 75 GLY A O 1
ATOM 560 N N . GLN A 1 76 ? -2.477 42.893 31.034 1.00 86.06 76 GLN A N 1
ATOM 561 C CA . GLN A 1 76 ? -3.156 44.193 30.956 1.00 86.06 76 GLN A CA 1
ATOM 562 C C . GLN A 1 76 ? -2.166 45.312 30.615 1.00 86.06 76 GLN A C 1
ATOM 564 O O . GLN A 1 76 ? -2.455 46.149 29.765 1.00 86.06 76 GLN A O 1
ATOM 569 N N . ILE A 1 77 ? -0.984 45.295 31.236 1.00 89.00 77 ILE A N 1
ATOM 570 C CA . ILE A 1 77 ? 0.088 46.266 30.983 1.00 89.00 77 ILE A CA 1
ATOM 571 C C . ILE A 1 77 ? 0.558 46.166 29.530 1.00 89.00 77 ILE A C 1
ATOM 573 O O . ILE A 1 77 ? 0.644 47.179 28.836 1.00 89.00 77 ILE A O 1
ATOM 577 N N . ALA A 1 78 ? 0.806 44.946 29.044 1.00 88.31 78 ALA A N 1
ATOM 578 C CA . ALA A 1 78 ? 1.197 44.712 27.658 1.00 88.31 78 ALA A CA 1
ATOM 579 C C . ALA A 1 78 ? 0.131 45.226 26.670 1.00 88.31 78 ALA A C 1
ATOM 581 O O . ALA A 1 78 ? 0.466 45.898 25.690 1.00 88.31 78 ALA A O 1
ATOM 582 N N . GLN A 1 79 ? -1.157 44.987 26.946 1.00 89.38 79 GLN A N 1
ATOM 583 C CA . GLN A 1 79 ? -2.246 45.475 26.097 1.00 89.38 79 GLN A CA 1
ATOM 584 C C . GLN A 1 79 ? -2.402 47.004 26.143 1.00 89.38 79 GLN A C 1
ATOM 586 O O . GLN A 1 79 ? -2.633 47.621 25.103 1.00 89.38 79 GLN A O 1
ATOM 591 N N . ASP A 1 80 ? -2.247 47.636 27.308 1.00 89.38 80 ASP A N 1
ATOM 592 C CA . ASP A 1 80 ? -2.307 49.096 27.448 1.00 89.38 80 ASP A CA 1
ATOM 593 C C . ASP A 1 80 ? -1.181 49.783 26.659 1.00 89.38 80 ASP A C 1
ATOM 595 O O . ASP A 1 80 ? -1.410 50.801 25.997 1.00 89.38 80 ASP A O 1
ATOM 599 N N . VAL A 1 81 ? 0.027 49.205 26.681 1.00 89.81 81 VAL A N 1
ATOM 600 C CA . VAL A 1 81 ? 1.157 49.676 25.866 1.00 89.81 81 VAL A CA 1
ATOM 601 C C . VAL A 1 81 ? 0.836 49.537 24.378 1.00 89.81 81 VAL A C 1
ATOM 603 O O . VAL A 1 81 ? 0.973 50.513 23.641 1.00 89.81 81 VAL A O 1
ATOM 606 N N . ALA A 1 82 ? 0.345 48.374 23.937 1.00 88.38 82 ALA A N 1
ATOM 607 C CA . ALA A 1 82 ? -0.020 48.126 22.539 1.00 88.38 82 ALA A CA 1
ATOM 608 C C . ALA A 1 82 ? -1.169 49.020 22.025 1.00 88.38 82 ALA A C 1
ATOM 610 O O . ALA A 1 82 ? -1.232 49.325 20.833 1.00 88.38 82 ALA A O 1
ATOM 611 N N . ASN A 1 83 ? -2.059 49.475 22.912 1.00 88.69 83 ASN A N 1
ATOM 612 C CA . ASN A 1 83 ? -3.169 50.372 22.577 1.00 88.69 83 ASN A CA 1
ATOM 613 C C . ASN A 1 83 ? -2.748 51.845 22.419 1.00 88.69 83 ASN A C 1
ATOM 615 O O . ASN A 1 83 ? -3.535 52.654 21.927 1.00 88.69 83 ASN A O 1
ATOM 619 N N . THR A 1 84 ? -1.528 52.214 22.822 1.00 88.25 84 THR A N 1
ATOM 620 C CA . THR A 1 84 ? -1.066 53.609 22.830 1.00 88.25 84 THR A CA 1
ATOM 621 C C . THR A 1 84 ? -0.142 53.882 21.644 1.00 88.25 84 THR A C 1
ATOM 623 O O . THR A 1 84 ? 1.076 53.761 21.732 1.00 88.25 84 THR A O 1
ATOM 626 N N . GLU A 1 85 ? -0.704 54.280 20.503 1.00 83.00 85 GLU A N 1
ATOM 627 C CA . GLU A 1 85 ? 0.051 54.412 19.245 1.00 83.00 85 GLU A CA 1
ATOM 628 C C . GLU A 1 85 ? 1.214 55.411 19.275 1.00 83.00 85 GLU A C 1
ATOM 630 O O . GLU A 1 85 ? 2.225 55.202 18.608 1.00 83.00 85 GLU A O 1
ATOM 635 N N . GLU A 1 86 ? 1.082 56.513 20.015 1.00 83.00 86 GLU A N 1
ATOM 636 C CA . GLU A 1 86 ? 2.155 57.509 20.160 1.00 83.00 86 GLU A CA 1
ATOM 637 C C . GLU A 1 86 ? 3.370 56.932 20.899 1.00 83.00 86 GLU A C 1
ATOM 639 O O . GLU A 1 86 ? 4.494 57.409 20.737 1.00 83.00 86 GLU A O 1
ATOM 644 N N . PHE A 1 87 ? 3.157 55.858 21.661 1.00 87.81 87 PHE A N 1
ATOM 645 C CA . PHE A 1 87 ? 4.205 55.139 22.364 1.00 87.81 87 PHE A CA 1
ATOM 646 C C . PHE A 1 87 ? 4.974 54.166 21.459 1.00 87.81 87 PHE A C 1
ATOM 648 O O . PHE A 1 87 ? 6.122 53.846 21.758 1.00 87.81 87 PHE A O 1
ATOM 655 N N . ALA A 1 88 ? 4.405 53.751 20.322 1.00 87.94 88 ALA A N 1
ATOM 656 C CA . ALA A 1 88 ? 5.027 52.795 19.399 1.00 87.94 88 ALA A CA 1
ATOM 657 C C . ALA A 1 88 ? 6.408 53.247 18.894 1.00 87.94 88 ALA A C 1
ATOM 659 O O . ALA A 1 88 ? 7.316 52.434 18.753 1.00 87.94 88 ALA A O 1
ATOM 660 N N . GLY A 1 89 ? 6.604 54.555 18.690 1.00 86.31 89 GLY A N 1
ATOM 661 C CA . GLY A 1 89 ? 7.895 55.115 18.265 1.00 86.31 89 GLY A CA 1
ATOM 662 C C . GLY A 1 89 ? 9.004 55.031 19.324 1.00 86.31 89 GLY A C 1
ATOM 663 O O . GLY A 1 89 ? 10.165 55.293 19.017 1.00 86.31 89 GLY A O 1
ATOM 664 N N . LYS A 1 90 ? 8.663 54.674 20.568 1.00 90.06 90 LYS A N 1
ATOM 665 C CA . LYS A 1 90 ? 9.610 54.415 21.665 1.00 90.06 90 LYS A CA 1
ATOM 666 C C . LYS A 1 90 ? 9.952 52.925 21.799 1.00 90.06 90 LYS A C 1
ATOM 668 O O . LYS A 1 90 ? 10.767 52.581 22.651 1.00 90.06 90 LYS A O 1
ATOM 673 N N . VAL A 1 91 ? 9.330 52.078 20.974 1.00 91.06 91 VAL A N 1
ATOM 674 C CA . VAL A 1 91 ? 9.439 50.618 20.978 1.00 91.06 91 VAL A CA 1
ATOM 675 C C . VAL A 1 91 ? 10.265 50.137 19.772 1.00 91.06 91 VAL A C 1
ATOM 677 O O . VAL A 1 91 ? 10.227 50.732 18.687 1.00 91.06 91 VAL A O 1
ATOM 680 N N . ASN A 1 92 ? 11.021 49.059 19.967 1.00 91.50 92 ASN A N 1
ATOM 681 C CA . ASN A 1 92 ? 11.775 48.329 18.948 1.00 91.50 92 ASN A CA 1
ATOM 682 C C . ASN A 1 92 ? 11.254 46.886 18.784 1.00 91.50 92 ASN A C 1
ATOM 684 O O . ASN A 1 92 ? 10.342 46.463 19.497 1.00 91.50 92 ASN A O 1
ATOM 688 N N . ILE A 1 93 ? 11.822 46.109 17.861 1.00 89.31 93 ILE A N 1
ATOM 689 C CA . ILE A 1 93 ? 11.378 44.737 17.568 1.00 89.31 93 ILE A CA 1
ATOM 690 C C . ILE A 1 93 ? 11.435 43.819 18.795 1.00 89.31 93 ILE A C 1
ATOM 692 O O . ILE A 1 93 ? 10.508 43.040 19.008 1.00 89.31 93 ILE A O 1
ATOM 696 N N . GLU A 1 94 ? 12.490 43.889 19.606 1.00 87.75 94 GLU A N 1
ATOM 697 C CA . GLU A 1 94 ? 12.623 43.025 20.788 1.00 87.75 94 GLU A CA 1
ATOM 698 C C . GLU A 1 94 ? 11.525 43.315 21.816 1.00 87.75 94 GLU A C 1
ATOM 700 O O . GLU A 1 94 ? 10.890 42.409 22.349 1.00 87.75 94 GLU A O 1
ATOM 705 N N . GLN A 1 95 ? 11.207 44.589 22.017 1.00 90.81 95 GLN A N 1
ATOM 706 C CA . GLN A 1 95 ? 10.112 45.008 22.887 1.00 90.81 95 GLN A CA 1
ATOM 707 C C . GLN A 1 95 ? 8.736 44.671 22.292 1.00 90.81 95 GLN A C 1
ATOM 709 O O . GLN A 1 95 ? 7.833 44.274 23.025 1.00 90.81 95 GLN A O 1
ATOM 714 N N . LEU A 1 96 ? 8.571 44.764 20.968 1.00 89.62 96 LEU A N 1
ATOM 715 C CA . LEU A 1 96 ? 7.363 44.308 20.276 1.00 89.62 96 LEU A CA 1
ATOM 716 C C . LEU A 1 96 ? 7.138 42.802 20.488 1.00 89.62 96 LEU A C 1
ATOM 718 O O . LEU A 1 96 ? 6.006 42.391 20.744 1.00 89.62 96 LEU A O 1
ATOM 722 N N . LYS A 1 97 ? 8.205 41.990 20.444 1.00 86.69 97 LYS A N 1
ATOM 723 C CA . LYS A 1 97 ? 8.136 40.551 20.745 1.00 86.69 97 LYS A CA 1
ATOM 724 C C . LYS A 1 97 ? 7.655 40.309 22.174 1.00 86.69 97 LYS A C 1
ATOM 726 O O . LYS A 1 97 ? 6.738 39.512 22.347 1.00 86.69 97 LYS A O 1
ATOM 731 N N . ILE A 1 98 ? 8.186 41.033 23.164 1.00 87.12 98 ILE A N 1
ATOM 732 C CA . ILE A 1 98 ? 7.733 40.943 24.566 1.00 87.12 98 ILE A CA 1
ATOM 733 C C . ILE A 1 98 ? 6.223 41.204 24.668 1.00 87.12 98 ILE A C 1
ATOM 735 O O . ILE A 1 98 ? 5.499 40.399 25.250 1.00 87.12 98 ILE A O 1
ATOM 739 N N . LEU A 1 99 ? 5.719 42.276 24.044 1.00 88.06 99 LEU A N 1
ATOM 740 C CA . LEU A 1 99 ? 4.282 42.586 24.051 1.00 88.06 99 LEU A CA 1
ATOM 741 C C . LEU A 1 99 ? 3.445 41.429 23.486 1.00 88.06 99 LEU A C 1
ATOM 743 O O . LEU A 1 99 ? 2.443 41.040 24.085 1.00 88.06 99 LEU A O 1
ATOM 747 N N . THR A 1 100 ? 3.876 40.842 22.365 1.00 85.88 100 THR A N 1
ATOM 748 C CA . THR A 1 100 ? 3.173 39.702 21.757 1.00 85.88 100 THR A CA 1
ATOM 749 C C . THR A 1 100 ? 3.260 38.419 22.588 1.00 85.88 100 THR A C 1
ATOM 751 O O . THR A 1 100 ? 2.270 37.696 22.673 1.00 85.88 100 THR A O 1
ATOM 754 N N . THR A 1 101 ? 4.391 38.151 23.253 1.00 83.62 101 THR A N 1
ATOM 755 C CA . THR A 1 101 ? 4.570 36.992 24.150 1.00 83.62 101 THR A CA 1
ATOM 756 C C . THR A 1 101 ? 3.587 37.032 25.318 1.00 83.62 101 THR A C 1
ATOM 758 O O . THR A 1 101 ? 3.057 35.996 25.714 1.00 83.62 101 THR A O 1
ATOM 761 N N . HIS A 1 102 ? 3.276 38.231 25.817 1.00 83.69 102 HIS A N 1
ATOM 762 C CA . HIS A 1 102 ? 2.312 38.448 26.901 1.00 83.69 102 HIS A CA 1
ATOM 763 C C . HIS A 1 102 ? 0.868 38.665 26.416 1.00 83.69 102 HIS A C 1
ATOM 765 O O . HIS A 1 102 ? 0.024 39.150 27.168 1.00 83.69 102 HIS A O 1
ATOM 771 N N . GLY A 1 103 ? 0.560 38.274 25.173 1.00 80.44 103 GLY A N 1
ATOM 772 C CA . GLY A 1 103 ? -0.804 38.211 24.640 1.00 80.44 103 GLY A CA 1
ATOM 773 C C . GLY A 1 103 ? -1.391 39.542 24.163 1.00 80.44 103 GLY A C 1
ATOM 774 O O . GLY A 1 103 ? -2.597 39.610 23.923 1.00 80.44 103 GLY A O 1
ATOM 775 N N . ALA A 1 104 ? -0.580 40.596 24.011 1.00 85.69 104 ALA A N 1
ATOM 776 C CA . ALA A 1 104 ? -1.068 41.874 23.506 1.00 85.69 104 ALA A CA 1
ATOM 777 C C . ALA A 1 104 ? -1.431 41.791 22.014 1.00 85.69 104 ALA A C 1
ATOM 779 O O . ALA A 1 104 ? -0.647 41.334 21.179 1.00 85.69 104 ALA A O 1
ATOM 780 N N . THR A 1 105 ? -2.609 42.302 21.662 1.00 87.44 105 THR A N 1
ATOM 781 C CA . THR A 1 105 ? -3.034 42.451 20.266 1.00 87.44 105 THR A CA 1
ATOM 782 C C . THR A 1 105 ? -2.454 43.739 19.686 1.00 87.44 105 THR A C 1
ATOM 784 O O . THR A 1 105 ? -2.786 44.832 20.146 1.00 87.44 105 THR A O 1
ATOM 787 N N . ILE A 1 106 ? -1.609 43.615 18.660 1.00 89.81 106 ILE A N 1
ATOM 788 C CA . ILE A 1 106 ? -0.932 44.748 18.014 1.00 89.81 106 ILE A CA 1
ATOM 789 C C . ILE A 1 106 ? -1.777 45.298 16.857 1.00 89.81 106 ILE A C 1
ATOM 791 O O . ILE A 1 106 ? -2.159 44.559 15.947 1.00 89.81 106 ILE A O 1
ATOM 795 N N . SER A 1 107 ? -2.039 46.609 16.861 1.00 90.44 107 SER A N 1
ATOM 796 C CA . SER A 1 107 ? -2.723 47.293 15.756 1.00 90.44 107 SER A CA 1
ATOM 797 C C . SER A 1 107 ? -1.778 47.577 14.581 1.00 90.44 107 SER A C 1
ATOM 799 O O . SER A 1 107 ? -0.563 47.709 14.744 1.00 90.44 107 SER A O 1
ATOM 801 N N . SER A 1 108 ? -2.331 47.735 13.375 1.00 89.88 108 SER A N 1
ATOM 802 C CA . SER A 1 108 ? -1.551 48.036 12.165 1.00 89.88 108 SER A CA 1
ATOM 803 C C . SER A 1 108 ? -0.846 49.398 12.209 1.00 89.88 108 SER A C 1
ATOM 805 O O . SER A 1 108 ? 0.232 49.558 11.636 1.00 89.88 108 SER A O 1
ATOM 807 N N . GLN A 1 109 ? -1.416 50.374 12.923 1.00 90.69 109 GLN A N 1
ATOM 808 C CA . GLN A 1 109 ? -0.804 51.690 13.128 1.00 90.69 109 GLN A CA 1
ATOM 809 C C . GLN A 1 109 ? 0.341 51.645 14.142 1.00 90.69 109 GLN A C 1
ATOM 811 O O . GLN A 1 109 ? 1.369 52.283 13.916 1.00 90.69 109 GLN A O 1
ATOM 816 N N . PHE A 1 110 ? 0.188 50.870 15.223 1.00 92.56 110 PHE A N 1
ATOM 817 C CA . PHE A 1 110 ? 1.259 50.646 16.192 1.00 92.56 110 PHE A CA 1
ATOM 818 C C . PHE A 1 110 ? 2.442 49.951 15.511 1.00 92.56 110 PHE A C 1
ATOM 820 O O . PHE A 1 110 ? 3.560 50.458 15.548 1.00 92.56 110 PHE A O 1
ATOM 827 N N . PHE A 1 111 ? 2.176 48.852 14.795 1.00 91.69 111 PHE A N 1
ATOM 828 C CA . PHE A 1 111 ? 3.187 48.082 14.067 1.00 91.69 111 PHE A CA 1
ATOM 829 C C . PHE A 1 111 ? 4.001 48.950 13.098 1.00 91.69 111 PHE A C 1
ATOM 831 O O . PHE A 1 111 ? 5.226 48.900 13.093 1.00 91.69 111 PHE A O 1
ATOM 838 N N . ALA A 1 112 ? 3.337 49.807 12.315 1.00 89.69 112 ALA A N 1
ATOM 839 C CA . ALA A 1 112 ? 4.003 50.647 11.320 1.00 89.69 112 ALA A CA 1
ATOM 840 C C . ALA A 1 112 ? 4.913 51.748 11.906 1.00 89.69 112 ALA A C 1
ATOM 842 O O . ALA A 1 112 ? 5.730 52.298 11.167 1.00 89.69 112 ALA A O 1
ATOM 843 N N . LYS A 1 113 ? 4.761 52.092 13.193 1.00 91.62 113 LYS A N 1
ATOM 844 C CA . LYS A 1 113 ? 5.518 53.154 13.883 1.00 91.62 113 LYS A CA 1
ATOM 845 C C . LYS A 1 113 ? 6.698 52.627 14.711 1.00 91.62 113 LYS A C 1
ATOM 847 O O . LYS A 1 113 ? 7.469 53.440 15.217 1.00 91.62 113 LYS A O 1
ATOM 852 N N . VAL A 1 114 ? 6.847 51.306 14.847 1.00 91.31 114 VAL A N 1
ATOM 853 C CA . VAL A 1 114 ? 7.996 50.685 15.524 1.00 91.31 114 VAL A CA 1
ATOM 854 C C . VAL A 1 114 ? 9.278 51.006 14.750 1.00 91.31 114 VAL A C 1
ATOM 856 O O . VAL A 1 114 ? 9.337 50.883 13.527 1.00 91.31 114 VAL A O 1
ATOM 859 N N . SER A 1 115 ? 10.297 51.465 15.473 1.00 84.38 115 SER A N 1
ATOM 860 C CA . SER A 1 115 ? 11.445 52.183 14.897 1.00 84.38 115 SER A CA 1
ATOM 861 C C . SER A 1 115 ? 12.370 51.367 13.982 1.00 84.38 115 SER A C 1
ATOM 863 O O . SER A 1 115 ? 12.953 51.927 13.056 1.00 84.38 115 SER A O 1
ATOM 865 N N . ASP A 1 116 ? 12.481 50.062 14.201 1.00 88.31 116 ASP A N 1
ATOM 866 C CA . ASP A 1 116 ? 13.352 49.125 13.480 1.00 88.31 116 ASP A CA 1
ATOM 867 C C . ASP A 1 116 ? 12.563 48.026 12.751 1.00 88.31 116 ASP A C 1
ATOM 869 O O . ASP A 1 116 ? 13.136 47.028 12.333 1.00 88.31 116 ASP A O 1
ATOM 873 N N . ILE A 1 117 ? 11.257 48.219 12.537 1.00 88.88 117 ILE A N 1
ATOM 874 C CA . ILE A 1 117 ? 10.330 47.181 12.055 1.00 88.88 117 ILE A CA 1
ATOM 875 C C . ILE A 1 117 ? 10.711 46.522 10.711 1.00 88.88 117 ILE A C 1
ATOM 877 O O . ILE A 1 117 ? 10.196 45.454 10.399 1.00 88.88 117 ILE A O 1
ATOM 881 N N . GLU A 1 118 ? 11.614 47.117 9.917 1.00 85.31 118 GLU A N 1
ATOM 882 C CA . GLU A 1 118 ? 12.129 46.512 8.673 1.00 85.31 118 GLU A CA 1
ATOM 883 C C . GLU A 1 118 ? 12.889 45.189 8.890 1.00 85.31 118 GLU A C 1
ATOM 885 O O . GLU A 1 118 ? 12.960 44.366 7.972 1.00 85.31 118 GLU A O 1
ATOM 890 N N . ASP A 1 119 ? 13.429 44.976 10.095 1.00 85.38 119 ASP A N 1
ATOM 891 C CA . ASP A 1 119 ? 14.201 43.791 10.492 1.00 85.38 119 ASP A CA 1
ATOM 892 C C . ASP A 1 119 ? 13.346 42.748 11.252 1.00 85.38 119 ASP A C 1
ATOM 894 O O . ASP A 1 119 ? 13.869 41.825 11.880 1.00 85.38 119 ASP A O 1
ATOM 898 N N . PHE A 1 120 ? 12.015 42.881 11.231 1.00 86.06 120 PHE A N 1
ATOM 899 C CA . PHE A 1 120 ? 11.123 42.021 12.007 1.00 86.06 120 PHE A CA 1
ATOM 900 C C . PHE A 1 120 ? 11.022 40.612 11.404 1.00 86.06 120 PHE A C 1
ATOM 902 O O . PHE A 1 120 ? 10.487 40.435 10.313 1.00 86.06 120 PHE A O 1
ATOM 909 N N . GLY A 1 121 ? 11.496 39.604 12.145 1.00 76.88 121 GLY A N 1
ATOM 910 C CA . GLY A 1 121 ? 11.453 38.182 11.762 1.00 76.88 121 GLY A CA 1
ATOM 911 C C . GLY A 1 121 ? 10.321 37.363 12.399 1.00 76.88 121 GLY A C 1
ATOM 912 O O . GLY A 1 121 ? 10.349 36.138 12.347 1.00 76.88 121 GLY A O 1
ATOM 913 N N . GLY A 1 122 ? 9.339 38.011 13.034 1.00 74.31 122 GLY A N 1
ATOM 914 C CA . GLY A 1 122 ? 8.285 37.328 13.793 1.00 74.31 122 GLY A CA 1
ATOM 915 C C . GLY A 1 122 ? 8.726 36.817 15.179 1.00 74.31 122 GLY A C 1
ATOM 916 O O . GLY A 1 122 ? 9.907 36.882 15.538 1.00 74.31 122 GLY A O 1
ATOM 917 N N . PRO A 1 123 ? 7.778 36.347 16.009 1.00 66.50 123 PRO A N 1
ATOM 918 C CA . PRO A 1 123 ? 8.078 35.700 17.283 1.00 66.50 123 PRO A CA 1
ATOM 919 C C . PRO A 1 123 ? 8.543 34.248 17.090 1.00 66.50 123 PRO A C 1
ATOM 921 O O . PRO A 1 123 ? 8.135 33.563 16.158 1.00 66.50 123 PRO A O 1
ATOM 924 N N . SER A 1 124 ? 9.372 33.753 18.013 1.00 55.62 124 SER A N 1
ATOM 925 C CA . SER A 1 124 ? 9.951 32.395 18.001 1.00 55.62 124 SER A CA 1
ATOM 926 C C . SER A 1 124 ? 8.947 31.266 18.285 1.00 55.62 124 SER A C 1
ATOM 928 O O . SER A 1 124 ? 9.299 30.090 18.194 1.00 55.62 124 SER A O 1
ATOM 930 N N . ILE A 1 125 ? 7.703 31.605 18.628 1.00 49.94 125 ILE A N 1
ATOM 931 C CA . ILE A 1 125 ? 6.621 30.675 18.955 1.00 49.94 125 ILE A CA 1
ATOM 932 C C . ILE A 1 125 ? 5.497 30.912 17.941 1.00 49.94 125 ILE A C 1
ATOM 934 O O . ILE A 1 125 ? 5.066 32.049 17.766 1.00 49.94 125 ILE A O 1
ATOM 938 N N . ASN A 1 126 ? 5.004 29.842 17.308 1.00 46.31 126 ASN A N 1
ATOM 939 C CA . ASN A 1 126 ? 3.978 29.815 16.245 1.00 46.31 126 ASN A CA 1
ATOM 940 C C . ASN A 1 126 ? 2.585 30.404 16.617 1.00 46.31 126 ASN A C 1
ATOM 942 O O . ASN A 1 126 ? 1.604 30.080 15.959 1.00 46.31 126 ASN A O 1
ATOM 946 N N . ASN A 1 127 ? 2.469 31.236 17.659 1.00 43.78 127 ASN A N 1
ATOM 947 C CA . ASN A 1 127 ? 1.201 31.619 18.292 1.00 43.78 127 ASN A CA 1
ATOM 948 C C . ASN A 1 127 ? 0.878 33.127 18.284 1.00 43.78 127 ASN A C 1
ATOM 950 O O . ASN A 1 127 ? -0.091 33.524 18.927 1.00 43.78 127 A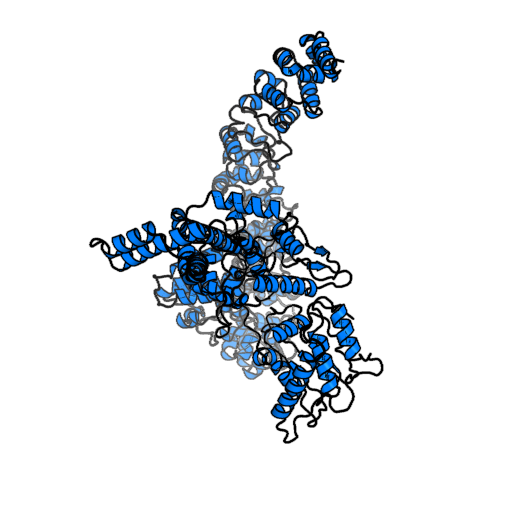SN A O 1
ATOM 954 N N . ALA A 1 128 ? 1.631 33.989 17.594 1.00 54.81 128 ALA A N 1
ATOM 955 C CA . ALA A 1 128 ? 1.189 35.377 17.428 1.00 54.81 128 ALA A CA 1
ATOM 956 C C . ALA A 1 128 ? 0.280 35.502 16.198 1.00 54.81 128 ALA A C 1
ATOM 958 O O . ALA A 1 128 ? 0.753 35.729 15.083 1.00 54.81 128 ALA A O 1
ATOM 959 N N . ASP A 1 129 ? -1.029 35.364 16.409 1.00 66.00 129 ASP A N 1
ATOM 960 C CA . ASP A 1 129 ? -2.057 35.661 15.407 1.00 66.00 129 ASP A CA 1
ATOM 961 C C . ASP A 1 129 ? -2.105 37.176 15.133 1.00 66.00 129 ASP A C 1
ATOM 963 O O . ASP A 1 129 ? -2.969 37.905 15.627 1.00 66.00 129 ASP A O 1
ATOM 967 N N . PHE A 1 130 ? -1.155 37.692 14.345 1.00 82.31 130 PHE A N 1
ATOM 968 C CA . PHE A 1 130 ? -1.244 39.064 13.852 1.00 82.31 130 PHE A CA 1
ATOM 969 C C . PHE A 1 130 ? -2.476 39.216 12.948 1.00 82.31 130 PHE A C 1
ATOM 971 O O . PHE A 1 130 ? -2.740 38.356 12.101 1.00 82.31 130 PHE A O 1
ATOM 978 N N . PRO A 1 131 ? -3.210 40.338 13.042 1.00 83.88 131 PRO A N 1
ATOM 979 C CA . PRO A 1 131 ? -4.374 40.561 12.202 1.00 83.88 131 PRO A CA 1
ATOM 980 C C . PRO A 1 131 ? -3.986 40.621 10.717 1.00 83.88 131 PRO A C 1
ATOM 982 O O . PRO A 1 131 ? -2.893 41.058 10.340 1.00 83.88 131 PRO A O 1
ATOM 985 N N . LYS A 1 132 ? -4.903 40.215 9.830 1.00 84.44 132 LYS A N 1
ATOM 986 C CA . LYS A 1 132 ? -4.648 40.183 8.375 1.00 84.44 132 LYS A CA 1
ATOM 987 C C . LYS A 1 132 ? -4.258 41.551 7.798 1.00 84.44 132 LYS A C 1
ATOM 989 O O . LYS A 1 132 ? -3.545 41.613 6.801 1.00 84.44 132 LYS A O 1
ATOM 994 N N . ASN A 1 133 ? -4.697 42.642 8.427 1.00 88.69 133 ASN A N 1
ATOM 995 C CA . ASN A 1 133 ? -4.398 44.014 8.025 1.00 88.69 133 ASN A CA 1
ATOM 996 C C . ASN A 1 133 ? -3.203 44.636 8.771 1.00 88.69 133 ASN A C 1
ATOM 998 O O . ASN A 1 133 ? -3.012 45.843 8.676 1.00 88.69 133 ASN A O 1
ATOM 1002 N N . ILE A 1 134 ? -2.379 43.861 9.487 1.00 89.88 134 ILE A N 1
ATOM 1003 C CA . ILE A 1 134 ? -1.245 44.393 10.272 1.00 89.88 134 ILE A CA 1
ATOM 1004 C C . ILE A 1 134 ? -0.303 45.294 9.445 1.00 89.88 134 ILE A C 1
ATOM 1006 O O . ILE A 1 134 ? 0.219 46.282 9.950 1.00 89.88 134 ILE A O 1
ATOM 1010 N N . LEU A 1 135 ? -0.167 45.028 8.140 1.00 88.25 135 LEU A N 1
ATOM 1011 C CA . LEU A 1 135 ? 0.673 45.792 7.204 1.00 88.25 135 LEU A CA 1
ATOM 1012 C C . LEU A 1 135 ? -0.059 46.943 6.484 1.00 88.25 135 LEU A C 1
ATOM 1014 O O . LEU A 1 135 ? 0.493 47.559 5.570 1.00 88.25 135 LEU A O 1
ATOM 1018 N N . GLU A 1 136 ? -1.296 47.267 6.865 1.00 88.12 136 GLU A N 1
ATOM 1019 C CA . GLU A 1 136 ? -2.139 48.274 6.199 1.00 88.12 136 GLU A CA 1
ATOM 1020 C C . GLU A 1 136 ? -1.509 49.672 6.171 1.00 88.12 136 GLU A C 1
ATOM 1022 O O . GLU A 1 136 ? -1.587 50.348 5.145 1.00 88.12 136 GLU A O 1
ATOM 1027 N N . TYR A 1 137 ? -0.796 50.074 7.225 1.00 87.56 137 TYR A N 1
ATOM 1028 C CA . TYR A 1 137 ? -0.137 51.387 7.309 1.00 87.56 137 TYR A CA 1
ATOM 1029 C C . TYR A 1 137 ? 1.371 51.338 7.050 1.00 87.56 137 TYR A C 1
ATOM 1031 O O . TYR A 1 137 ? 2.004 52.378 6.873 1.00 87.56 137 TYR A O 1
ATOM 1039 N N . TYR A 1 138 ? 1.952 50.140 6.964 1.00 86.56 138 TYR A N 1
ATOM 1040 C CA . TYR A 1 138 ? 3.374 49.985 6.696 1.00 86.56 138 TYR A CA 1
ATOM 1041 C C . TYR A 1 138 ? 3.681 50.124 5.198 1.00 86.56 138 TYR A C 1
ATOM 1043 O O . TYR A 1 138 ? 3.066 49.454 4.367 1.00 86.56 138 TYR A O 1
ATOM 1051 N N . ASN A 1 139 ? 4.625 51.005 4.851 1.00 77.31 139 ASN A N 1
ATOM 1052 C CA . ASN A 1 139 ? 5.035 51.296 3.467 1.00 77.31 139 ASN A CA 1
ATOM 1053 C C . ASN A 1 139 ? 6.564 51.199 3.257 1.00 77.31 139 ASN A C 1
ATOM 1055 O O . ASN A 1 139 ? 7.065 51.634 2.218 1.00 77.31 139 ASN A O 1
ATOM 1059 N N . GLY A 1 140 ? 7.301 50.692 4.252 1.00 77.06 140 GLY A N 1
ATOM 1060 C CA . GLY A 1 140 ? 8.755 50.518 4.207 1.00 77.06 140 GLY A CA 1
ATOM 1061 C C . GLY A 1 140 ? 9.190 49.171 3.610 1.00 77.06 140 GLY A C 1
ATOM 1062 O O . GLY A 1 140 ? 8.342 48.330 3.298 1.00 77.06 140 GLY A O 1
ATOM 1063 N N . PRO A 1 141 ? 10.504 48.961 3.409 1.00 76.75 141 PRO A N 1
ATOM 1064 C CA . PRO A 1 141 ? 11.046 47.663 3.014 1.00 76.75 141 PRO A CA 1
ATOM 1065 C C . PRO A 1 141 ? 10.965 46.662 4.174 1.00 76.75 141 PRO A C 1
ATOM 1067 O O . PRO A 1 141 ? 11.116 47.045 5.321 1.00 76.75 141 PRO A O 1
ATOM 1070 N N . MET A 1 142 ? 10.802 45.374 3.883 1.00 80.25 142 MET A N 1
ATOM 1071 C CA . MET A 1 142 ? 10.868 44.316 4.897 1.00 80.25 142 MET A CA 1
ATOM 1072 C C . MET A 1 142 ? 11.974 43.341 4.507 1.00 80.25 142 MET A C 1
ATOM 1074 O O . MET A 1 142 ? 11.979 42.883 3.366 1.00 80.25 142 MET A O 1
ATOM 1078 N N . ARG A 1 143 ? 12.920 43.039 5.402 1.00 77.12 143 ARG A N 1
ATOM 1079 C CA . ARG A 1 143 ? 14.012 42.097 5.092 1.00 77.12 143 ARG A CA 1
ATOM 1080 C C . ARG A 1 143 ? 13.587 40.643 5.230 1.00 77.12 143 ARG A C 1
ATOM 1082 O O . ARG A 1 143 ? 13.969 39.826 4.393 1.00 77.12 143 ARG A O 1
ATOM 1089 N N . ASP A 1 144 ? 12.799 40.341 6.257 1.00 77.56 144 ASP A N 1
ATOM 1090 C CA . ASP A 1 144 ? 12.309 39.000 6.557 1.00 77.56 144 ASP A CA 1
ATOM 1091 C C . ASP A 1 144 ? 10.783 38.936 6.423 1.00 77.56 144 ASP A C 1
ATOM 1093 O O . ASP A 1 144 ? 10.041 39.687 7.052 1.00 77.56 144 ASP A O 1
ATOM 1097 N N . THR A 1 145 ? 10.310 38.038 5.562 1.00 78.25 145 THR A N 1
ATOM 1098 C CA . THR A 1 145 ? 8.881 37.833 5.288 1.00 78.25 145 THR A CA 1
ATOM 1099 C C . THR A 1 145 ? 8.387 36.468 5.759 1.00 78.25 145 THR A C 1
ATOM 1101 O O . THR A 1 145 ? 7.238 36.115 5.501 1.00 78.25 145 THR A O 1
ATOM 1104 N N . SER A 1 146 ? 9.232 35.692 6.446 1.00 75.31 146 SER A N 1
ATOM 1105 C CA . SER A 1 146 ? 8.932 34.322 6.882 1.00 75.31 146 SER A CA 1
ATOM 1106 C C . SER A 1 146 ? 7.748 34.235 7.849 1.00 75.31 146 SER A C 1
ATOM 1108 O O . SER A 1 146 ? 7.058 33.218 7.882 1.00 75.31 146 SER A O 1
ATOM 1110 N N . TRP A 1 147 ? 7.469 35.319 8.572 1.00 79.81 147 TRP A N 1
ATOM 1111 C CA . TRP A 1 147 ? 6.370 35.441 9.528 1.00 79.81 147 TRP A CA 1
ATOM 1112 C C . TRP A 1 147 ? 5.018 35.815 8.897 1.00 79.81 147 TRP A C 1
ATOM 1114 O O . TRP A 1 147 ? 3.994 35.777 9.577 1.00 79.81 147 TRP A O 1
ATOM 1124 N N . MET A 1 148 ? 4.985 36.210 7.619 1.00 83.56 148 MET A N 1
ATOM 1125 C CA . MET A 1 148 ? 3.764 36.700 6.974 1.00 83.56 148 MET A CA 1
ATOM 1126 C C . MET A 1 148 ? 2.873 35.557 6.479 1.00 83.56 148 MET A C 1
ATOM 1128 O O . MET A 1 148 ? 3.322 34.628 5.807 1.00 83.56 148 MET A O 1
ATOM 1132 N N . THR A 1 149 ? 1.567 35.686 6.709 1.00 80.69 149 THR A N 1
ATOM 1133 C CA . THR A 1 149 ? 0.549 34.878 6.014 1.00 80.69 149 THR A CA 1
ATOM 1134 C C . THR A 1 149 ? 0.427 35.280 4.540 1.00 80.69 149 THR A C 1
ATOM 1136 O O . THR A 1 149 ? 0.837 36.372 4.141 1.00 80.69 149 THR A O 1
ATOM 1139 N N . ALA A 1 150 ? -0.197 34.430 3.718 1.00 75.12 150 ALA A N 1
ATOM 1140 C CA . ALA A 1 150 ? -0.420 34.719 2.299 1.00 75.12 150 ALA A CA 1
ATOM 1141 C C . ALA A 1 150 ? -1.223 36.012 2.076 1.00 75.12 150 ALA A C 1
ATOM 1143 O O . ALA A 1 150 ? -0.903 36.793 1.182 1.00 75.12 150 ALA A O 1
ATOM 1144 N N . GLU A 1 151 ? -2.238 36.288 2.898 1.00 79.31 151 GLU A N 1
ATOM 1145 C CA . GLU A 1 151 ? -3.031 37.515 2.796 1.00 79.31 151 GLU A CA 1
ATOM 1146 C C . GLU A 1 151 ? -2.261 38.762 3.234 1.00 79.31 151 GLU A C 1
ATOM 1148 O O . GLU A 1 151 ? -2.373 39.796 2.574 1.00 79.31 151 GLU A O 1
ATOM 1153 N N . GLN A 1 152 ? -1.449 38.673 4.291 1.00 84.50 152 GLN A N 1
ATOM 1154 C CA . GLN A 1 152 ? -0.578 39.775 4.717 1.00 84.50 152 GLN A CA 1
ATOM 1155 C C . GLN A 1 152 ? 0.494 40.058 3.666 1.00 84.50 152 GLN A C 1
ATOM 1157 O O . GLN A 1 152 ? 0.717 41.213 3.307 1.00 84.50 152 GLN A O 1
ATOM 1162 N N . PHE A 1 153 ? 1.097 39.011 3.105 1.00 80.25 153 PHE A N 1
ATOM 1163 C CA . PHE A 1 153 ? 2.059 39.141 2.021 1.00 80.25 153 PHE A CA 1
ATOM 1164 C C . PHE A 1 153 ? 1.411 39.670 0.742 1.00 80.25 153 PHE A C 1
ATOM 1166 O O . PHE A 1 153 ? 2.033 40.443 0.030 1.00 80.25 153 PHE A O 1
ATOM 1173 N N . LYS A 1 154 ? 0.149 39.333 0.453 1.00 76.19 154 LYS A N 1
ATOM 1174 C CA . LYS A 1 154 ? -0.607 39.921 -0.664 1.00 76.19 154 LYS A CA 1
ATOM 1175 C C . LYS A 1 154 ? -0.921 41.398 -0.421 1.00 76.19 154 LYS A C 1
ATOM 1177 O O . LYS A 1 154 ? -0.826 42.196 -1.351 1.00 76.19 154 LYS A O 1
ATOM 1182 N N . LEU A 1 155 ? -1.268 41.780 0.809 1.00 80.62 155 LEU A N 1
ATOM 1183 C CA . LEU A 1 155 ? -1.473 43.179 1.195 1.00 80.62 155 LEU A CA 1
ATOM 1184 C C . LEU A 1 155 ? -0.171 43.977 1.062 1.00 80.62 155 LEU A C 1
ATOM 1186 O O . LEU A 1 155 ? -0.165 45.037 0.439 1.00 80.62 155 LEU A O 1
ATOM 1190 N N . PHE A 1 156 ? 0.939 43.437 1.564 1.00 78.31 156 PHE A N 1
ATOM 1191 C CA . PHE A 1 156 ? 2.275 43.991 1.353 1.00 78.31 156 PHE A CA 1
ATOM 1192 C C . PHE A 1 156 ? 2.621 44.031 -0.142 1.00 78.31 156 PHE A C 1
ATOM 1194 O O . PHE A 1 156 ? 3.029 45.063 -0.663 1.00 78.31 156 PHE A O 1
ATOM 1201 N N . GLY A 1 157 ? 2.319 42.951 -0.860 1.00 70.38 157 GLY A N 1
ATOM 1202 C CA . GLY A 1 157 ? 2.482 42.747 -2.297 1.00 70.38 157 GLY A CA 1
ATOM 1203 C C . GLY A 1 157 ? 1.768 43.778 -3.159 1.00 70.38 157 GLY A C 1
ATOM 1204 O O . GLY A 1 157 ? 2.343 44.283 -4.117 1.00 70.38 157 GLY A O 1
ATOM 1205 N N . SER A 1 158 ? 0.559 44.187 -2.772 1.00 71.12 158 SER A N 1
ATOM 1206 C CA . SER A 1 158 ? -0.170 45.274 -3.439 1.00 71.12 158 SER A CA 1
ATOM 1207 C C . SER A 1 158 ? 0.571 46.616 -3.372 1.00 71.12 158 SER A C 1
ATOM 1209 O O . SER A 1 158 ? 0.373 47.481 -4.223 1.00 71.12 158 SER A O 1
ATOM 1211 N N . LYS A 1 159 ? 1.473 46.773 -2.396 1.00 69.50 159 LYS A N 1
ATOM 1212 C CA . LYS A 1 159 ? 2.357 47.931 -2.228 1.00 69.50 159 LYS A CA 1
ATOM 1213 C C . LYS A 1 159 ? 3.759 47.698 -2.811 1.00 69.50 159 LYS A C 1
ATOM 1215 O O . LYS A 1 159 ? 4.463 48.676 -3.059 1.00 69.50 159 LYS A O 1
ATOM 1220 N N . LEU A 1 160 ? 4.138 46.439 -3.077 1.00 63.38 160 LEU A N 1
ATOM 1221 C CA . LEU A 1 160 ? 5.419 46.006 -3.663 1.00 63.38 160 LEU A CA 1
ATOM 1222 C C . LEU A 1 160 ? 5.568 46.304 -5.168 1.00 63.38 160 LEU A C 1
ATOM 1224 O O . LEU A 1 160 ? 6.635 46.052 -5.719 1.00 63.38 160 LEU A O 1
ATOM 1228 N N . GLY A 1 161 ? 4.584 46.916 -5.838 1.00 57.38 161 GLY A N 1
ATOM 1229 C CA . GLY A 1 161 ? 4.695 47.400 -7.232 1.00 57.38 161 GLY A CA 1
ATOM 1230 C C . GLY A 1 161 ? 5.705 48.543 -7.455 1.00 57.38 161 GLY A C 1
ATOM 1231 O O . GLY A 1 161 ? 5.610 49.293 -8.419 1.00 57.38 161 GLY A O 1
ATOM 1232 N N . LYS A 1 162 ? 6.654 48.740 -6.536 1.00 62.16 162 LYS A N 1
ATOM 1233 C CA . LYS A 1 162 ? 7.758 49.695 -6.645 1.00 62.16 162 LYS A CA 1
ATOM 1234 C C . LYS A 1 162 ? 9.051 48.893 -6.637 1.00 62.16 162 LYS A C 1
ATOM 1236 O O . LYS A 1 162 ? 9.382 48.285 -5.622 1.00 62.16 162 LYS A O 1
ATOM 1241 N N . THR A 1 163 ? 9.809 48.937 -7.731 1.00 57.50 163 THR A N 1
ATOM 1242 C CA . THR A 1 163 ? 11.028 48.135 -7.969 1.00 57.50 163 THR A CA 1
ATOM 1243 C C . THR A 1 163 ? 12.010 48.156 -6.787 1.00 57.50 163 THR A C 1
ATOM 1245 O O . THR A 1 163 ? 12.597 47.134 -6.445 1.00 57.50 163 THR A O 1
ATOM 1248 N N . ILE A 1 164 ? 12.112 49.298 -6.093 1.00 62.19 164 ILE A N 1
ATOM 1249 C CA . ILE A 1 164 ? 12.995 49.513 -4.935 1.00 62.19 164 ILE A CA 1
ATOM 1250 C C . ILE A 1 164 ? 12.671 48.634 -3.714 1.00 62.19 164 ILE A C 1
ATOM 1252 O O . ILE A 1 164 ? 13.555 48.361 -2.901 1.00 62.19 164 ILE A O 1
ATOM 1256 N N . LEU A 1 165 ? 11.411 48.206 -3.568 1.00 62.72 165 LEU A N 1
ATOM 1257 C CA . LEU A 1 165 ? 10.967 47.367 -2.455 1.00 62.72 165 LEU A CA 1
ATOM 1258 C C . LEU A 1 165 ? 11.347 45.900 -2.686 1.00 62.72 165 LEU A C 1
ATOM 1260 O O . LEU A 1 165 ? 11.711 45.217 -1.735 1.00 62.72 165 LEU A O 1
ATOM 1264 N N . CYS A 1 166 ? 11.356 45.441 -3.941 1.00 65.00 166 CYS A N 1
ATOM 1265 C CA . CYS A 1 166 ? 11.708 44.060 -4.277 1.00 65.00 166 CYS A CA 1
ATOM 1266 C C . CYS A 1 166 ? 13.225 43.824 -4.334 1.00 65.00 166 CYS A C 1
ATOM 1268 O O . CYS A 1 166 ? 13.686 42.742 -3.989 1.00 65.00 166 CYS A O 1
ATOM 1270 N N . THR A 1 167 ? 14.032 44.842 -4.655 1.00 65.56 167 THR A N 1
ATOM 1271 C CA . THR A 1 167 ? 15.505 44.723 -4.655 1.00 65.56 167 THR A CA 1
ATOM 1272 C C . THR A 1 167 ? 16.130 44.599 -3.260 1.00 65.56 167 THR A C 1
ATOM 1274 O O . THR A 1 167 ? 17.311 44.281 -3.155 1.00 65.56 167 THR A O 1
ATOM 1277 N N . LYS A 1 168 ? 15.368 44.887 -2.194 1.00 67.19 168 LYS A N 1
ATOM 1278 C CA . LYS A 1 168 ? 15.824 44.831 -0.793 1.00 67.19 168 LYS A CA 1
ATOM 1279 C C . LYS A 1 168 ? 15.322 43.601 -0.022 1.00 67.19 168 LYS A C 1
ATOM 1281 O O . LYS A 1 168 ? 15.690 43.441 1.138 1.00 67.19 168 LYS A O 1
ATOM 1286 N N . LEU A 1 169 ? 14.504 42.754 -0.650 1.00 68.88 169 LEU A N 1
ATOM 1287 C CA . LEU A 1 169 ? 14.054 41.488 -0.072 1.00 68.88 169 LEU A CA 1
ATOM 1288 C C . LEU A 1 169 ? 15.187 40.461 -0.110 1.00 68.88 169 LEU A C 1
ATOM 1290 O O . LEU A 1 169 ? 15.859 40.303 -1.130 1.00 68.88 169 LEU A O 1
ATOM 1294 N N . VAL A 1 170 ? 15.369 39.721 0.982 1.00 66.38 170 VAL A N 1
ATOM 1295 C CA . VAL A 1 170 ? 16.273 38.570 1.002 1.00 66.38 170 VAL A CA 1
ATOM 1296 C C . VAL A 1 170 ? 15.511 37.366 0.446 1.00 66.38 170 VAL A C 1
ATOM 1298 O O . VAL A 1 170 ? 14.589 36.864 1.083 1.00 66.38 170 VAL A O 1
ATOM 1301 N N . GLY A 1 171 ? 15.882 36.891 -0.750 1.00 61.44 171 GLY A N 1
ATOM 1302 C CA . GLY A 1 171 ? 15.165 35.811 -1.448 1.00 61.44 171 GLY A CA 1
ATOM 1303 C C . GLY A 1 171 ? 15.001 34.512 -0.643 1.00 61.44 171 GLY A C 1
ATOM 1304 O O . GLY A 1 171 ? 13.982 33.840 -0.779 1.00 61.44 171 GLY A O 1
ATOM 1305 N N . SER A 1 172 ? 15.943 34.190 0.253 1.00 63.78 172 SER A N 1
ATOM 1306 C CA . SER A 1 172 ? 15.857 33.021 1.146 1.00 63.78 172 SER A CA 1
ATOM 1307 C C . SER A 1 172 ? 14.828 33.161 2.274 1.00 63.78 172 SER A C 1
ATOM 1309 O O . SER A 1 172 ? 14.469 32.158 2.884 1.00 63.78 172 SER A O 1
ATOM 1311 N N . SER A 1 173 ? 14.358 34.379 2.556 1.00 64.69 173 SER A N 1
ATOM 1312 C CA . SER A 1 173 ? 13.398 34.689 3.628 1.00 64.69 173 SER A CA 1
ATOM 1313 C C . SER A 1 173 ? 11.948 34.765 3.132 1.00 64.69 173 SER A C 1
ATOM 1315 O O . SER A 1 173 ? 11.033 35.065 3.903 1.00 64.69 173 SER A O 1
ATOM 1317 N N . ILE A 1 174 ? 11.717 34.502 1.841 1.00 69.75 174 ILE A N 1
ATOM 1318 C CA . ILE A 1 174 ? 10.377 34.382 1.262 1.00 69.75 174 ILE A CA 1
ATOM 1319 C C . ILE A 1 174 ? 9.993 32.907 1.287 1.00 69.75 174 ILE A C 1
ATOM 1321 O O . ILE A 1 174 ? 10.604 32.077 0.611 1.00 69.75 174 ILE A O 1
ATOM 1325 N N . SER A 1 175 ? 8.971 32.561 2.067 1.00 68.62 175 SER A N 1
ATOM 1326 C CA . SER A 1 175 ? 8.492 31.182 2.097 1.00 68.62 175 SER A CA 1
ATOM 1327 C C . SER A 1 175 ? 7.909 30.784 0.733 1.00 68.62 175 SER A C 1
ATOM 1329 O O . SER A 1 175 ? 7.331 31.596 0.007 1.00 68.62 175 SER A O 1
ATOM 1331 N N . ALA A 1 176 ? 8.063 29.508 0.368 1.00 68.06 176 ALA A N 1
ATOM 1332 C CA . ALA A 1 176 ? 7.671 28.987 -0.942 1.00 68.06 176 ALA A CA 1
ATOM 1333 C C . ALA A 1 176 ? 6.212 29.318 -1.322 1.00 68.06 176 ALA A C 1
ATOM 1335 O O . ALA A 1 176 ? 5.938 29.660 -2.467 1.00 68.06 176 ALA A O 1
ATOM 1336 N N . GLY A 1 177 ? 5.282 29.285 -0.361 1.00 67.75 177 GLY A N 1
ATOM 1337 C CA . GLY A 1 177 ? 3.871 29.606 -0.604 1.00 67.75 177 GLY A CA 1
ATOM 1338 C C . GLY A 1 177 ? 3.608 31.069 -0.989 1.00 67.75 177 GLY A C 1
ATOM 1339 O O . GLY A 1 177 ? 2.611 31.357 -1.648 1.00 67.75 177 GLY A O 1
ATOM 1340 N N . LEU A 1 178 ? 4.503 31.993 -0.625 1.00 72.56 178 LEU A N 1
ATOM 1341 C CA . LEU A 1 178 ? 4.359 33.427 -0.895 1.00 72.56 178 LEU A CA 1
ATOM 1342 C C . LEU A 1 178 ? 4.847 33.808 -2.299 1.00 72.56 178 LEU A C 1
ATOM 1344 O O . LEU A 1 178 ? 4.281 34.707 -2.926 1.00 72.56 178 LEU A O 1
ATOM 1348 N N . LEU A 1 179 ? 5.832 33.077 -2.836 1.00 73.62 179 LEU A N 1
ATOM 1349 C CA . LEU A 1 179 ? 6.364 33.278 -4.193 1.00 73.62 179 LEU A CA 1
ATOM 1350 C C . LEU A 1 179 ? 5.304 33.078 -5.286 1.00 73.62 179 LEU A C 1
ATOM 1352 O O . LEU A 1 179 ? 5.401 33.681 -6.352 1.00 73.62 179 LEU A O 1
ATOM 1356 N N . ALA A 1 180 ? 4.250 32.306 -5.015 1.00 70.94 180 ALA A N 1
ATOM 1357 C CA . ALA A 1 180 ? 3.146 32.115 -5.954 1.00 70.94 180 ALA A CA 1
ATOM 1358 C C . ALA A 1 180 ? 2.330 33.400 -6.207 1.00 70.94 180 ALA A C 1
ATOM 1360 O O . ALA A 1 180 ? 1.614 33.479 -7.204 1.00 70.94 180 ALA A O 1
ATOM 1361 N N . SER A 1 181 ? 2.425 34.395 -5.314 1.00 71.00 181 SER A N 1
ATOM 1362 C CA . SER A 1 181 ? 1.565 35.589 -5.300 1.00 71.00 181 SER A CA 1
ATOM 1363 C C . SER A 1 181 ? 2.273 36.894 -5.681 1.00 71.00 181 SER A C 1
ATOM 1365 O O . SER A 1 181 ? 1.644 37.953 -5.629 1.00 71.00 181 SER A O 1
ATOM 1367 N N . ILE A 1 182 ? 3.563 36.859 -6.031 1.00 76.88 182 ILE A N 1
ATOM 1368 C CA . ILE A 1 182 ? 4.289 38.074 -6.438 1.00 76.88 182 ILE A CA 1
ATOM 1369 C C . ILE A 1 182 ? 3.878 38.525 -7.848 1.00 76.88 182 ILE A C 1
ATOM 1371 O O . ILE A 1 182 ? 3.331 37.751 -8.628 1.00 76.88 182 ILE A O 1
ATOM 1375 N N . SER A 1 183 ? 4.128 39.787 -8.193 1.00 78.75 183 SER A N 1
ATOM 1376 C CA . SER A 1 183 ? 3.951 40.286 -9.562 1.00 78.75 183 SER A CA 1
ATOM 1377 C C . SER A 1 183 ? 5.185 40.002 -10.426 1.00 78.75 183 SER A C 1
ATOM 1379 O O . SER A 1 183 ? 6.287 39.822 -9.900 1.00 78.75 183 SER A O 1
ATOM 1381 N N . LEU A 1 184 ? 5.025 40.040 -11.755 1.00 83.88 184 LEU A N 1
ATOM 1382 C CA . LEU A 1 184 ? 6.145 39.942 -12.699 1.00 83.88 184 LEU A CA 1
ATOM 1383 C C . LEU A 1 184 ? 7.206 41.026 -12.437 1.00 83.88 184 LEU A C 1
ATOM 1385 O O . LEU A 1 184 ? 8.393 40.729 -12.430 1.00 83.88 184 LEU A O 1
ATOM 1389 N N . GLU A 1 185 ? 6.799 42.267 -12.158 1.00 81.19 185 GLU A N 1
ATOM 1390 C CA . GLU A 1 185 ? 7.729 43.363 -11.838 1.00 81.19 185 GLU A CA 1
ATOM 1391 C C . GLU A 1 185 ? 8.586 43.059 -10.603 1.00 81.19 185 GLU A C 1
ATOM 1393 O O . GLU A 1 185 ? 9.794 43.299 -10.608 1.00 81.19 185 GLU A O 1
ATOM 1398 N N . CYS A 1 186 ? 7.981 42.493 -9.553 1.00 77.69 186 CYS A N 1
ATOM 1399 C CA . CYS A 1 186 ? 8.714 42.125 -8.348 1.00 77.69 186 CYS A CA 1
ATOM 1400 C C . CYS A 1 186 ? 9.638 40.929 -8.592 1.00 77.69 186 CYS A C 1
ATOM 1402 O O . CYS A 1 186 ? 10.787 40.942 -8.153 1.00 77.69 186 CYS A O 1
ATOM 1404 N N . PHE A 1 187 ? 9.169 39.932 -9.348 1.00 83.56 187 PHE A N 1
ATOM 1405 C CA . PHE A 1 187 ? 9.981 38.796 -9.776 1.00 83.56 187 PHE A CA 1
ATOM 1406 C C . PHE A 1 187 ? 11.228 39.251 -10.547 1.00 83.56 187 PHE A C 1
ATOM 1408 O O . PHE A 1 187 ? 12.344 38.882 -10.183 1.00 83.56 187 PHE A O 1
ATOM 1415 N N . ARG A 1 188 ? 11.067 40.139 -11.535 1.00 85.25 188 ARG A N 1
ATOM 1416 C CA . ARG A 1 188 ? 12.187 40.732 -12.284 1.00 85.25 188 ARG A CA 1
ATOM 1417 C C . ARG A 1 188 ? 13.136 41.514 -11.371 1.00 85.25 188 ARG A C 1
ATOM 1419 O O . ARG A 1 188 ? 14.349 41.366 -11.489 1.00 85.25 188 ARG A O 1
ATOM 1426 N N . GLY A 1 189 ? 12.608 42.276 -10.410 1.00 80.12 189 GLY A N 1
ATOM 1427 C CA . GLY A 1 189 ? 13.418 42.973 -9.403 1.00 80.12 189 GLY A CA 1
ATOM 1428 C C . GLY A 1 189 ? 14.266 42.035 -8.530 1.00 80.12 189 GLY A C 1
ATOM 1429 O O . GLY A 1 189 ? 15.419 42.351 -8.239 1.00 80.12 189 GLY A O 1
ATOM 1430 N N . LEU A 1 190 ? 13.734 40.863 -8.160 1.00 80.56 190 LEU A N 1
ATOM 1431 C CA . LEU A 1 190 ? 14.468 39.830 -7.413 1.00 80.56 190 LEU A CA 1
ATOM 1432 C C . LEU A 1 190 ? 15.565 39.162 -8.261 1.00 80.56 190 LEU A C 1
ATOM 1434 O O . LEU A 1 190 ? 16.643 38.851 -7.752 1.00 80.56 190 LEU A O 1
ATOM 1438 N N . ILE A 1 191 ? 15.312 38.957 -9.558 1.00 85.00 191 ILE A N 1
ATOM 1439 C CA . ILE A 1 191 ? 16.322 38.457 -10.503 1.00 85.00 191 ILE A CA 1
ATOM 1440 C C . ILE A 1 191 ? 17.449 39.483 -10.657 1.00 85.00 191 ILE A C 1
ATOM 1442 O O . ILE A 1 191 ? 18.619 39.135 -10.525 1.00 85.00 191 ILE A O 1
ATOM 1446 N N . GLN A 1 192 ? 17.114 40.762 -10.838 1.00 82.19 192 GLN A N 1
ATOM 1447 C CA . GLN A 1 192 ? 18.091 41.849 -10.966 1.00 82.19 192 GLN A CA 1
ATOM 1448 C C . GLN A 1 192 ? 18.949 42.045 -9.707 1.00 82.19 192 GLN A C 1
ATOM 1450 O O . GLN A 1 192 ? 20.118 42.417 -9.816 1.00 82.19 192 GLN A O 1
ATOM 1455 N N . SER A 1 193 ? 18.416 41.742 -8.517 1.00 77.06 193 SER A N 1
ATOM 1456 C CA . SER A 1 193 ? 19.185 41.755 -7.264 1.00 77.06 193 SER A CA 1
ATOM 1457 C C . SER A 1 193 ? 20.073 40.520 -7.061 1.00 77.06 193 SER A C 1
ATOM 1459 O O . SER A 1 193 ? 20.750 40.422 -6.039 1.00 77.06 193 SER A O 1
ATOM 1461 N N . LYS A 1 194 ? 20.113 39.590 -8.030 1.00 80.88 194 LYS A N 1
ATOM 1462 C CA . LYS A 1 194 ? 20.844 38.312 -7.968 1.00 80.88 194 LYS A CA 1
ATOM 1463 C C . LYS A 1 194 ? 20.421 37.434 -6.786 1.00 80.88 194 LYS A C 1
ATOM 1465 O O . LYS A 1 194 ? 21.242 36.706 -6.219 1.00 80.88 194 LYS A O 1
ATOM 1470 N N . SER A 1 195 ? 19.142 37.485 -6.419 1.00 79.62 195 SER A N 1
ATOM 1471 C CA . SER A 1 195 ? 18.601 36.658 -5.340 1.00 79.62 195 SER A CA 1
ATOM 1472 C C . SER A 1 195 ? 18.734 35.165 -5.657 1.00 79.62 195 SER A C 1
ATOM 1474 O O . SER A 1 195 ? 18.543 34.738 -6.798 1.00 79.62 195 SER A O 1
ATOM 1476 N N . SER A 1 196 ? 19.060 34.369 -4.639 1.00 74.94 196 SER A N 1
ATOM 1477 C CA . SER A 1 196 ? 19.041 32.906 -4.723 1.00 74.94 196 SER A CA 1
ATOM 1478 C C . SER A 1 196 ? 17.676 32.382 -4.279 1.00 74.94 196 SER A C 1
ATOM 1480 O O . SER A 1 196 ? 17.127 32.844 -3.275 1.00 74.94 196 SER A O 1
ATOM 1482 N N . PHE A 1 197 ? 17.124 31.434 -5.034 1.00 73.38 197 PHE A N 1
ATOM 1483 C CA . PHE A 1 197 ? 15.842 30.798 -4.752 1.00 73.38 197 PHE A CA 1
ATOM 1484 C C . PHE A 1 197 ? 16.064 29.323 -4.437 1.00 73.38 197 PHE A C 1
ATOM 1486 O O . PHE A 1 197 ? 16.603 28.577 -5.253 1.00 73.38 197 PHE A O 1
ATOM 1493 N N . GLY A 1 198 ? 15.571 28.875 -3.280 1.00 63.50 198 GLY A N 1
ATOM 1494 C CA . GLY A 1 198 ? 15.626 27.458 -2.905 1.00 63.50 198 GLY A CA 1
ATOM 1495 C C . GLY A 1 198 ? 14.823 26.546 -3.844 1.00 63.50 198 GLY A C 1
ATOM 1496 O O . GLY A 1 198 ? 15.144 25.369 -3.976 1.00 63.50 198 GLY A O 1
ATOM 1497 N N . THR A 1 199 ? 13.796 27.071 -4.526 1.00 70.00 199 THR A N 1
ATOM 1498 C CA . THR A 1 199 ? 13.069 26.355 -5.583 1.00 70.00 199 THR A CA 1
ATOM 1499 C C . THR A 1 199 ? 12.318 27.312 -6.516 1.00 70.00 199 THR A C 1
ATOM 1501 O O . THR A 1 199 ? 11.720 28.292 -6.074 1.00 70.00 199 THR A O 1
ATOM 1504 N N . TRP A 1 200 ? 12.312 27.000 -7.814 1.00 76.62 200 TRP A N 1
ATOM 1505 C CA . TRP A 1 200 ? 11.570 27.743 -8.840 1.00 76.62 200 TRP A CA 1
ATOM 1506 C C . TRP A 1 200 ? 10.152 27.209 -9.071 1.00 76.62 200 TRP A C 1
ATOM 1508 O O . TRP A 1 200 ? 9.342 27.876 -9.708 1.00 76.62 200 TRP A O 1
ATOM 1518 N N . SER A 1 201 ? 9.821 26.028 -8.536 1.00 73.00 201 SER A N 1
ATOM 1519 C CA . SER A 1 201 ? 8.476 25.444 -8.657 1.00 73.00 201 SER A CA 1
ATOM 1520 C C . SER A 1 201 ? 7.408 26.230 -7.894 1.00 73.00 201 SER A C 1
ATOM 1522 O O . SER A 1 201 ? 6.220 26.003 -8.088 1.00 73.00 201 SER A O 1
ATOM 1524 N N . SER A 1 202 ? 7.835 27.119 -7.000 1.00 75.56 202 SER A N 1
ATOM 1525 C CA . SER A 1 202 ? 6.970 27.963 -6.180 1.00 75.56 202 SER A CA 1
ATOM 1526 C C . SER A 1 202 ? 6.416 29.177 -6.927 1.00 75.56 202 SER A C 1
ATOM 1528 O O . SER A 1 202 ? 5.471 29.801 -6.451 1.00 75.56 202 SER A O 1
ATOM 1530 N N . PHE A 1 203 ? 6.984 29.526 -8.085 1.00 79.25 203 PHE A N 1
ATOM 1531 C CA . PHE A 1 203 ? 6.443 30.582 -8.936 1.00 79.25 203 PHE A CA 1
ATOM 1532 C C . PHE A 1 203 ? 5.276 30.054 -9.769 1.00 79.25 203 PHE A C 1
ATOM 1534 O O . PHE A 1 203 ? 5.275 28.911 -10.227 1.00 79.25 203 PHE A O 1
ATOM 1541 N N . CYS A 1 204 ? 4.284 30.911 -10.010 1.00 77.31 204 CYS A N 1
ATOM 1542 C CA . CYS A 1 204 ? 3.182 30.580 -10.906 1.00 77.31 204 CYS A CA 1
ATOM 1543 C C . CYS A 1 204 ? 3.724 30.278 -12.322 1.00 77.31 204 CYS A C 1
ATOM 1545 O O . CYS A 1 204 ? 4.460 31.107 -12.865 1.00 77.31 204 CYS A O 1
ATOM 1547 N N . PRO A 1 205 ? 3.342 29.158 -12.971 1.00 79.31 205 PRO A N 1
ATOM 1548 C CA . PRO A 1 205 ? 3.787 28.839 -14.329 1.00 79.31 205 PRO A CA 1
ATOM 1549 C C . PRO A 1 205 ? 3.503 29.951 -15.346 1.00 79.31 205 PRO A C 1
ATOM 1551 O O . PRO A 1 205 ? 4.316 30.180 -16.238 1.00 79.31 205 PRO A O 1
ATOM 1554 N N . GLY A 1 206 ? 2.386 30.674 -15.179 1.00 82.19 206 GLY A N 1
ATOM 1555 C CA . GLY A 1 206 ? 2.047 31.836 -16.005 1.00 82.19 206 GLY A CA 1
ATOM 1556 C C . GLY A 1 206 ? 3.067 32.970 -15.883 1.00 82.19 206 GLY A C 1
ATOM 1557 O O . GLY A 1 206 ? 3.477 33.522 -16.890 1.00 82.19 206 GLY A O 1
ATOM 1558 N N . MET A 1 207 ? 3.578 33.239 -14.678 1.00 86.62 207 MET A N 1
ATOM 1559 C CA . MET A 1 207 ? 4.606 34.264 -14.458 1.00 86.62 207 MET A CA 1
ATOM 1560 C C . MET A 1 207 ? 5.939 33.893 -15.106 1.00 86.62 207 MET A C 1
ATOM 1562 O O . MET A 1 207 ? 6.598 34.753 -15.681 1.00 86.62 207 MET A O 1
ATOM 1566 N N . ILE A 1 208 ? 6.334 32.618 -15.030 1.00 88.00 208 ILE A N 1
ATOM 1567 C CA . ILE A 1 208 ? 7.530 32.138 -15.730 1.00 88.00 208 ILE A CA 1
ATOM 1568 C C . ILE A 1 208 ? 7.336 32.278 -17.241 1.00 88.00 208 ILE A C 1
ATOM 1570 O O . ILE A 1 208 ? 8.245 32.750 -17.911 1.00 88.00 208 ILE A O 1
ATOM 1574 N N . ALA A 1 209 ? 6.162 31.923 -17.773 1.00 86.19 209 ALA A N 1
ATOM 1575 C CA . ALA A 1 209 ? 5.851 32.104 -19.190 1.00 86.19 209 ALA A CA 1
ATOM 1576 C C . ALA A 1 209 ? 5.902 33.583 -19.614 1.00 86.19 209 ALA A C 1
ATOM 1578 O O . ALA A 1 209 ? 6.486 33.894 -20.647 1.00 86.19 209 ALA A O 1
ATOM 1579 N N . ASP A 1 210 ? 5.369 34.492 -18.797 1.00 87.50 210 ASP A N 1
ATOM 1580 C CA . ASP A 1 210 ? 5.437 35.932 -19.056 1.00 87.50 210 ASP A CA 1
ATOM 1581 C C . ASP A 1 210 ? 6.881 36.451 -18.992 1.00 87.50 210 ASP A C 1
ATOM 1583 O O . ASP A 1 210 ? 7.286 37.258 -19.829 1.00 87.50 210 ASP A O 1
ATOM 1587 N N . TRP A 1 211 ? 7.684 35.954 -18.045 1.00 91.12 211 TRP A N 1
ATOM 1588 C CA . TRP A 1 211 ? 9.105 36.286 -17.931 1.00 91.12 211 TRP A CA 1
ATOM 1589 C C . TRP A 1 211 ? 9.931 35.811 -19.127 1.00 91.12 211 TRP A C 1
ATOM 1591 O O . TRP A 1 211 ? 10.876 36.500 -19.503 1.00 91.12 211 TRP A O 1
ATOM 1601 N N . LEU A 1 212 ? 9.573 34.693 -19.772 1.00 90.06 212 LEU A N 1
ATOM 1602 C CA . LEU A 1 212 ? 10.267 34.243 -20.985 1.00 90.06 212 LEU A CA 1
ATOM 1603 C C . LEU A 1 212 ? 10.251 35.308 -22.094 1.00 90.06 212 LEU A C 1
ATOM 1605 O O . LEU A 1 212 ? 11.207 35.385 -22.855 1.00 90.06 212 LEU A O 1
ATOM 1609 N N . ASN A 1 213 ? 9.250 36.195 -22.135 1.00 90.69 213 ASN A N 1
ATOM 1610 C CA . ASN A 1 213 ? 9.221 37.319 -23.084 1.00 90.69 213 ASN A CA 1
ATOM 1611 C C . ASN A 1 213 ? 10.263 38.416 -22.779 1.00 90.69 213 ASN A C 1
ATOM 1613 O O . ASN A 1 213 ? 10.477 39.304 -23.599 1.00 90.69 213 ASN A O 1
ATOM 1617 N N . HIS A 1 214 ? 10.898 38.368 -21.607 1.00 90.12 214 HIS A N 1
ATOM 1618 C CA . HIS A 1 214 ? 11.915 39.310 -21.129 1.00 90.12 214 HIS A CA 1
ATOM 1619 C C . HIS A 1 214 ? 13.250 38.622 -20.797 1.00 90.12 214 HIS A C 1
ATOM 1621 O O . HIS A 1 214 ? 14.159 39.252 -20.252 1.00 90.12 214 HIS A O 1
ATOM 1627 N N . ILE A 1 215 ? 13.390 37.330 -21.113 1.00 90.50 215 ILE A N 1
ATOM 1628 C CA . ILE A 1 215 ? 14.549 36.527 -20.707 1.00 90.50 215 ILE A CA 1
ATOM 1629 C C . ILE A 1 215 ? 15.869 37.078 -21.260 1.00 90.50 215 ILE A C 1
ATOM 1631 O O . ILE A 1 215 ? 16.879 37.025 -20.567 1.00 90.50 215 ILE A O 1
ATOM 1635 N N . GLU A 1 216 ? 15.869 37.662 -22.461 1.00 88.19 216 GLU A N 1
ATOM 1636 C CA . GLU A 1 216 ? 17.067 38.260 -23.069 1.00 88.19 216 GLU A CA 1
ATOM 1637 C C . GLU A 1 216 ? 17.640 39.421 -22.246 1.00 88.19 216 GLU A C 1
ATOM 1639 O O . GLU A 1 216 ? 18.857 39.571 -22.156 1.00 88.19 216 GLU A O 1
ATOM 1644 N N . GLU A 1 217 ? 16.778 40.208 -21.600 1.00 88.81 217 GLU A N 1
ATOM 1645 C CA . GLU A 1 217 ? 17.187 41.325 -20.743 1.00 88.81 217 GLU A CA 1
ATOM 1646 C C . GLU A 1 217 ? 17.659 40.830 -19.369 1.00 88.81 217 GLU A C 1
ATOM 1648 O O . GLU A 1 217 ? 18.660 41.307 -18.826 1.00 88.81 217 GLU A O 1
ATOM 1653 N N . ASP A 1 218 ? 16.929 39.866 -18.805 1.00 89.56 218 ASP A N 1
ATOM 1654 C CA . ASP A 1 218 ? 17.027 39.516 -17.390 1.00 89.56 218 ASP A CA 1
ATOM 1655 C C . ASP A 1 218 ? 18.000 38.355 -17.105 1.00 89.56 218 ASP A C 1
ATOM 1657 O O . ASP A 1 218 ? 18.537 38.270 -15.998 1.00 89.56 218 ASP A O 1
ATOM 1661 N N . PHE A 1 219 ? 18.258 37.453 -18.064 1.00 90.69 219 PHE A N 1
ATOM 1662 C CA . PHE A 1 219 ? 19.001 36.207 -17.809 1.00 90.69 219 PHE A CA 1
ATOM 1663 C C . PHE A 1 219 ? 20.443 36.441 -17.337 1.00 90.69 219 PHE A C 1
ATOM 1665 O O . PHE A 1 219 ? 20.932 35.724 -16.465 1.00 90.69 219 PHE A O 1
ATOM 1672 N N . GLN A 1 220 ? 21.093 37.501 -17.825 1.00 88.56 220 GLN A N 1
ATOM 1673 C CA . GLN A 1 220 ? 22.430 37.927 -17.382 1.00 88.56 220 GLN A CA 1
ATOM 1674 C C . GLN A 1 220 ? 22.507 38.262 -15.877 1.00 88.56 220 GLN A C 1
ATOM 1676 O O . GLN A 1 220 ? 23.592 38.293 -15.292 1.00 88.56 220 GLN A O 1
ATOM 1681 N N . HIS A 1 221 ? 21.363 38.540 -15.246 1.00 87.75 221 HIS A N 1
ATOM 1682 C CA . HIS A 1 221 ? 21.259 38.851 -13.823 1.00 87.75 221 HIS A CA 1
ATOM 1683 C C . HIS A 1 221 ? 20.875 37.635 -12.972 1.00 87.75 221 HIS A C 1
ATOM 1685 O O . HIS A 1 221 ? 20.955 37.705 -11.747 1.00 87.75 221 HIS A O 1
ATOM 1691 N N . VAL A 1 222 ? 20.511 36.504 -13.584 1.00 87.75 222 VAL A N 1
ATOM 1692 C CA . VAL A 1 222 ? 20.179 35.283 -12.845 1.00 87.75 222 VAL A CA 1
ATOM 1693 C C . VAL A 1 222 ? 21.420 34.795 -12.102 1.00 87.75 222 VAL A C 1
ATOM 1695 O O . VAL A 1 222 ? 22.473 34.559 -12.694 1.00 87.75 222 VAL A O 1
ATOM 1698 N N . ASN A 1 223 ? 21.289 34.632 -10.786 1.00 84.62 223 ASN A N 1
ATOM 1699 C CA . ASN A 1 223 ? 22.356 34.089 -9.956 1.00 84.62 223 ASN A CA 1
ATOM 1700 C C . ASN A 1 223 ? 22.729 32.663 -10.434 1.00 84.62 223 ASN A C 1
ATOM 1702 O O . ASN A 1 223 ? 21.822 31.837 -10.560 1.00 84.62 223 ASN A O 1
ATOM 1706 N N . PRO A 1 224 ? 24.016 32.348 -10.680 1.00 83.62 224 PRO A N 1
ATOM 1707 C CA . PRO A 1 224 ? 24.452 31.014 -11.100 1.00 83.62 224 PRO A CA 1
ATOM 1708 C C . PRO A 1 224 ? 23.975 29.867 -10.197 1.00 83.62 224 PRO A C 1
ATOM 1710 O O . PRO A 1 224 ? 23.689 28.783 -10.705 1.00 83.62 224 PRO A O 1
ATOM 1713 N N . ASP A 1 225 ? 23.805 30.105 -8.891 1.00 78.75 225 ASP A N 1
ATOM 1714 C CA . ASP A 1 225 ? 23.278 29.102 -7.950 1.00 78.75 225 ASP A CA 1
ATOM 1715 C C . ASP A 1 225 ? 21.855 28.643 -8.327 1.00 78.75 225 ASP A C 1
ATOM 1717 O O . ASP A 1 225 ? 21.458 27.510 -8.059 1.00 78.75 225 ASP A O 1
ATOM 1721 N N . ASN A 1 226 ? 21.089 29.491 -9.023 1.00 82.06 226 ASN A N 1
ATOM 1722 C CA . ASN A 1 226 ? 19.736 29.172 -9.470 1.00 82.06 226 ASN A CA 1
ATOM 1723 C C . ASN A 1 226 ? 19.702 28.242 -10.690 1.00 82.06 226 ASN A C 1
ATOM 1725 O O . ASN A 1 226 ? 18.651 27.663 -10.967 1.00 82.06 226 ASN A O 1
ATOM 1729 N N . TYR A 1 227 ? 20.807 28.078 -11.429 1.00 84.19 227 TYR A N 1
ATOM 1730 C CA . TYR A 1 227 ? 20.818 27.337 -12.701 1.00 84.19 227 TYR A CA 1
ATOM 1731 C C . TYR A 1 227 ? 20.408 25.873 -12.525 1.00 84.19 227 TYR A C 1
ATOM 1733 O O . TYR A 1 227 ? 19.732 25.303 -13.384 1.00 84.19 227 TYR A O 1
ATOM 1741 N N . GLN A 1 228 ? 20.737 25.274 -11.379 1.00 78.31 228 GLN A N 1
ATOM 1742 C CA . GLN A 1 228 ? 20.336 23.904 -11.058 1.00 78.31 228 GLN A CA 1
ATOM 1743 C C . GLN A 1 228 ? 18.816 23.741 -10.922 1.00 78.31 228 GLN A C 1
ATOM 1745 O O . GLN A 1 228 ? 18.284 22.673 -11.233 1.00 78.31 228 GLN A O 1
ATOM 1750 N N . CYS A 1 229 ? 18.115 24.802 -10.524 1.00 79.50 229 CYS A N 1
ATOM 1751 C CA . CYS A 1 229 ? 16.686 24.789 -10.232 1.00 79.50 229 CYS A CA 1
ATOM 1752 C C . CYS A 1 229 ? 15.829 25.428 -11.335 1.00 79.50 229 CYS A C 1
ATOM 1754 O O . CYS A 1 229 ? 14.604 25.390 -11.225 1.00 79.50 229 CYS A O 1
ATOM 1756 N N . LEU A 1 230 ? 16.434 25.981 -12.395 1.00 86.81 230 LEU A N 1
ATOM 1757 C CA . LEU A 1 230 ? 15.696 26.619 -13.487 1.00 86.81 230 LEU A CA 1
ATOM 1758 C C . LEU A 1 230 ? 14.670 25.657 -14.120 1.00 86.81 230 LEU A C 1
ATOM 1760 O O . LEU A 1 230 ? 14.984 24.481 -14.339 1.00 86.81 230 LEU A O 1
ATOM 1764 N N . PRO A 1 231 ? 13.449 26.126 -14.435 1.00 87.88 231 PRO A N 1
ATOM 1765 C CA . PRO A 1 231 ? 12.447 25.329 -15.138 1.00 87.88 231 PRO A CA 1
ATOM 1766 C C . PRO A 1 231 ? 12.919 24.847 -16.517 1.00 87.88 231 PRO A C 1
ATOM 1768 O O . PRO A 1 231 ? 13.686 25.522 -17.203 1.00 87.88 231 PRO A O 1
ATOM 1771 N N . THR A 1 232 ? 12.395 23.706 -16.976 1.00 87.62 232 THR A N 1
ATOM 1772 C CA . THR A 1 232 ? 12.719 23.141 -18.301 1.00 87.62 232 THR A CA 1
ATOM 1773 C C . THR A 1 232 ? 12.397 24.095 -19.452 1.00 87.62 232 THR A C 1
ATOM 1775 O O . THR A 1 232 ? 13.147 24.138 -20.421 1.00 87.62 232 THR A O 1
ATOM 1778 N N . SER A 1 233 ? 11.326 24.889 -19.349 1.00 89.06 233 SER A N 1
ATOM 1779 C CA . SER A 1 233 ? 10.970 25.895 -20.360 1.00 89.06 233 SER A CA 1
ATOM 1780 C C . SER A 1 233 ? 12.036 26.984 -20.507 1.00 89.06 233 SER A C 1
ATOM 1782 O O . SER A 1 233 ? 12.349 27.381 -21.621 1.00 89.06 233 SER A O 1
ATOM 1784 N N . VAL A 1 234 ? 12.652 27.407 -19.401 1.00 90.69 234 VAL A N 1
ATOM 1785 C CA . VAL A 1 234 ? 13.745 28.390 -19.400 1.00 90.69 234 VAL A CA 1
ATOM 1786 C C . VAL A 1 234 ? 14.986 27.792 -20.053 1.00 90.69 234 VAL A C 1
ATOM 1788 O O . VAL A 1 234 ? 15.574 28.402 -20.941 1.00 90.69 234 VAL A O 1
ATOM 1791 N N . TRP A 1 235 ? 15.351 26.561 -19.682 1.00 90.38 235 TRP A N 1
ATOM 1792 C CA . TRP A 1 235 ? 16.465 25.858 -20.321 1.00 90.38 235 TRP A CA 1
ATOM 1793 C C . TRP A 1 235 ? 16.246 25.621 -21.820 1.00 90.38 235 TRP A C 1
ATOM 1795 O O . TRP A 1 235 ? 17.202 25.692 -22.589 1.00 90.38 235 TRP A O 1
ATOM 1805 N N . GLN A 1 236 ? 15.006 25.368 -22.248 1.00 91.50 236 GLN A N 1
ATOM 1806 C CA . GLN A 1 236 ? 14.658 25.218 -23.661 1.00 91.50 236 GLN A CA 1
ATOM 1807 C C . GLN A 1 236 ? 14.974 26.496 -24.457 1.00 91.50 236 GLN A C 1
ATOM 1809 O O . GLN A 1 236 ? 15.587 26.391 -25.519 1.00 91.50 236 GLN A O 1
ATOM 1814 N N . GLU A 1 237 ? 14.624 27.674 -23.930 1.00 92.44 237 GLU A N 1
ATOM 1815 C CA . GLU A 1 237 ? 14.936 28.972 -24.553 1.00 92.44 237 GLU A CA 1
ATOM 1816 C C . GLU A 1 237 ? 16.438 29.287 -24.518 1.00 92.44 237 GLU A C 1
ATOM 1818 O O . GLU A 1 237 ? 17.023 29.663 -25.535 1.00 92.44 237 GLU A O 1
ATOM 1823 N N . VAL A 1 238 ? 17.104 29.054 -23.380 1.00 91.44 238 VAL A N 1
ATOM 1824 C CA . VAL A 1 238 ? 18.554 29.290 -23.231 1.00 91.44 238 VAL A CA 1
ATOM 1825 C C . VAL A 1 238 ? 19.366 28.451 -24.219 1.00 91.44 238 VAL A C 1
ATOM 1827 O O . VAL A 1 238 ? 20.303 28.953 -24.830 1.00 91.44 238 VAL A O 1
ATOM 1830 N N . LEU A 1 239 ? 19.014 27.177 -24.412 1.00 90.75 239 LEU A N 1
ATOM 1831 C CA . LEU A 1 239 ? 19.697 26.310 -25.378 1.00 90.75 239 LEU A CA 1
ATOM 1832 C C . LEU A 1 239 ? 19.309 26.643 -26.830 1.00 90.75 239 LEU A C 1
ATOM 1834 O O . LEU A 1 239 ? 20.137 26.514 -27.738 1.00 90.75 239 LEU A O 1
ATOM 1838 N N . GLY A 1 240 ? 18.078 27.111 -27.053 1.00 90.19 240 GLY A N 1
ATOM 1839 C CA . GLY A 1 240 ? 17.609 27.595 -28.352 1.00 90.19 240 GLY A CA 1
ATOM 1840 C C . GLY A 1 240 ? 18.337 28.856 -28.831 1.00 90.19 240 GLY A C 1
ATOM 1841 O O . GLY A 1 240 ? 18.603 28.979 -30.024 1.00 90.19 240 GLY A O 1
ATOM 1842 N N . SER A 1 241 ? 18.739 29.744 -27.915 1.00 89.69 241 SER A N 1
ATOM 1843 C CA . SER A 1 241 ? 19.370 31.034 -28.231 1.00 89.69 241 SER A CA 1
ATOM 1844 C C . SER A 1 241 ? 20.905 31.016 -28.087 1.00 89.69 241 SER A C 1
ATOM 1846 O O . SER A 1 241 ? 21.423 30.696 -27.015 1.00 89.69 241 SER A O 1
ATOM 1848 N N . PRO A 1 242 ? 21.679 31.394 -29.128 1.00 87.12 242 PRO A N 1
ATOM 1849 C CA . PRO A 1 242 ? 23.132 31.577 -29.025 1.00 87.12 242 PRO A CA 1
ATOM 1850 C C . PRO A 1 242 ? 23.529 32.592 -27.956 1.00 87.12 242 PRO A C 1
ATOM 1852 O O . PRO A 1 242 ? 24.437 32.331 -27.175 1.00 87.12 242 PRO A O 1
ATOM 1855 N N . THR A 1 243 ? 22.814 33.713 -27.886 1.00 88.44 243 THR A N 1
ATOM 1856 C CA . THR A 1 243 ? 23.134 34.832 -26.996 1.00 88.44 243 THR A CA 1
ATOM 1857 C C . THR A 1 243 ? 22.916 34.474 -25.529 1.00 88.44 243 THR A C 1
ATOM 1859 O O . THR A 1 243 ? 23.750 34.790 -24.688 1.00 88.44 243 THR A O 1
ATOM 1862 N N . LEU A 1 244 ? 21.832 33.761 -25.203 1.00 90.12 244 LEU A N 1
ATOM 1863 C CA . LEU A 1 244 ? 21.559 33.351 -23.820 1.00 90.12 244 LEU A CA 1
ATOM 1864 C C . LEU A 1 244 ? 22.569 32.317 -23.311 1.00 90.12 244 LEU A C 1
ATOM 1866 O O . LEU A 1 244 ? 22.974 32.355 -22.148 1.00 90.12 244 LEU A O 1
ATOM 1870 N N . LEU A 1 245 ? 22.998 31.409 -24.191 1.00 89.06 245 LEU A N 1
ATOM 1871 C CA . LEU A 1 245 ? 23.974 30.372 -23.872 1.00 89.06 245 LEU A CA 1
ATOM 1872 C C . LEU A 1 245 ? 25.342 30.950 -23.474 1.00 89.06 245 LEU A C 1
ATOM 1874 O O . LEU A 1 245 ? 26.058 30.339 -22.677 1.00 89.06 245 LEU A O 1
ATOM 1878 N N . GLU A 1 246 ? 25.704 32.131 -23.982 1.00 86.81 246 GLU A N 1
ATOM 1879 C CA . GLU A 1 246 ? 26.968 32.788 -23.637 1.00 86.81 246 GLU A CA 1
ATOM 1880 C C . GLU A 1 246 ? 27.068 33.127 -22.147 1.00 86.81 246 GLU A C 1
ATOM 1882 O O . GLU A 1 246 ? 28.160 33.019 -21.581 1.00 86.81 246 GLU A O 1
ATOM 1887 N N . PHE A 1 247 ? 25.941 33.451 -21.501 1.00 86.31 247 PHE A N 1
ATOM 1888 C CA . PHE A 1 247 ? 25.876 33.767 -20.071 1.00 86.31 247 PHE A CA 1
ATOM 1889 C C . PHE A 1 247 ? 26.022 32.537 -19.167 1.00 86.31 247 PHE A C 1
ATOM 1891 O O . PHE A 1 247 ? 26.270 32.685 -17.970 1.00 86.31 247 PHE A O 1
ATOM 1898 N N . VAL A 1 248 ? 25.917 31.322 -19.717 1.00 85.00 248 VAL A N 1
ATOM 1899 C CA . VAL A 1 248 ? 26.127 30.086 -18.959 1.00 85.00 248 VAL A CA 1
ATOM 1900 C C . VAL A 1 248 ? 27.637 29.843 -18.787 1.00 85.00 248 VAL A C 1
ATOM 1902 O O . VAL A 1 248 ? 28.346 29.702 -19.789 1.00 85.00 248 VAL A O 1
ATOM 1905 N N . PRO A 1 249 ? 28.164 29.785 -17.547 1.00 76.62 249 PRO A N 1
ATOM 1906 C CA . PRO A 1 249 ? 29.594 29.656 -17.301 1.00 76.62 249 PRO A CA 1
ATOM 1907 C C . PRO A 1 249 ? 30.109 28.254 -17.658 1.00 76.62 249 PRO A C 1
ATOM 1909 O O . PRO A 1 249 ? 29.510 27.245 -17.292 1.00 76.62 249 PRO A O 1
ATOM 1912 N N . ASP A 1 250 ? 31.271 28.194 -18.315 1.00 66.62 250 ASP A N 1
ATOM 1913 C CA . ASP A 1 250 ? 31.859 26.946 -18.830 1.00 66.62 250 ASP A CA 1
ATOM 1914 C C . ASP A 1 250 ? 32.375 25.981 -17.741 1.00 66.62 250 ASP A C 1
ATOM 1916 O O . ASP A 1 250 ? 32.476 24.777 -17.991 1.00 66.62 250 ASP A O 1
ATOM 1920 N N . ASN A 1 251 ? 32.721 26.487 -16.545 1.00 58.72 251 ASN A N 1
ATOM 1921 C CA . ASN A 1 251 ? 33.725 25.834 -15.692 1.00 58.72 251 ASN A CA 1
ATOM 1922 C C . ASN A 1 251 ? 33.388 25.604 -14.205 1.00 58.72 251 ASN A C 1
ATOM 1924 O O . ASN A 1 251 ? 34.302 25.181 -13.498 1.00 58.72 251 ASN A O 1
ATOM 1928 N N . GLN A 1 252 ? 32.177 25.851 -13.676 1.00 50.47 252 GLN A N 1
ATOM 1929 C CA . GLN A 1 252 ? 32.063 25.883 -12.199 1.00 50.47 252 GLN A CA 1
ATOM 1930 C C . GLN A 1 252 ? 30.931 25.187 -11.454 1.00 50.47 252 GLN A C 1
ATOM 1932 O O . GLN A 1 252 ? 31.012 25.138 -10.233 1.00 50.47 252 GLN A O 1
ATOM 1937 N N . TYR A 1 253 ? 29.974 24.527 -12.095 1.00 52.94 253 TYR A N 1
ATOM 1938 C CA . TYR A 1 253 ? 29.022 23.709 -11.340 1.00 52.94 253 TYR A CA 1
ATOM 1939 C C . TYR A 1 253 ? 28.717 22.440 -12.115 1.00 52.94 253 TYR A C 1
ATOM 1941 O O . TYR A 1 253 ? 28.600 22.471 -13.339 1.00 52.94 253 TYR A O 1
ATOM 1949 N N . ASN A 1 254 ? 28.576 21.315 -11.409 1.00 55.91 254 ASN A N 1
ATOM 1950 C CA . ASN A 1 254 ? 27.815 20.192 -11.938 1.00 55.91 254 ASN A CA 1
ATOM 1951 C C . ASN A 1 254 ? 26.436 20.765 -12.304 1.00 55.91 254 ASN A C 1
ATOM 1953 O O . ASN A 1 254 ? 25.576 20.922 -11.436 1.00 55.91 254 ASN A O 1
ATOM 1957 N N . LEU A 1 255 ? 26.228 21.103 -13.582 1.00 63.72 255 LEU A N 1
ATOM 1958 C CA . LEU A 1 255 ? 24.930 21.419 -14.191 1.00 63.72 255 LEU A CA 1
ATOM 1959 C C . LEU A 1 255 ? 24.078 20.141 -14.266 1.00 63.72 255 LEU A C 1
ATOM 1961 O O . LEU A 1 255 ? 23.372 19.885 -15.237 1.00 63.72 255 LEU A O 1
ATOM 1965 N N . GLU A 1 256 ? 24.151 19.312 -13.226 1.00 63.69 256 GLU A N 1
ATOM 1966 C CA . GLU A 1 256 ? 23.341 18.124 -13.013 1.00 63.69 256 GLU A CA 1
ATOM 1967 C C . GLU A 1 256 ? 21.948 18.567 -12.548 1.00 63.69 256 GLU A C 1
ATOM 1969 O O . GLU A 1 256 ? 21.450 18.160 -11.505 1.00 63.69 256 GLU A O 1
ATOM 1974 N N . SER A 1 257 ? 21.336 19.468 -13.322 1.00 69.94 257 SER A N 1
ATOM 1975 C CA . SER A 1 257 ? 19.972 19.923 -13.119 1.00 69.94 257 SER A CA 1
ATOM 1976 C C . SER A 1 257 ? 19.016 18.860 -13.659 1.00 69.94 257 SER A C 1
ATOM 1978 O O . SER A 1 257 ? 19.029 18.589 -14.865 1.00 69.94 257 SER A O 1
ATOM 1980 N N . PRO A 1 258 ? 18.107 18.323 -12.826 1.00 72.31 258 PRO A N 1
ATOM 1981 C CA . PRO A 1 258 ? 17.047 17.431 -13.285 1.00 72.31 258 PRO A CA 1
ATOM 1982 C C . PRO A 1 258 ? 16.175 18.041 -14.392 1.00 72.31 258 PRO A C 1
ATOM 1984 O O . PRO A 1 258 ? 15.567 17.308 -15.169 1.00 72.31 258 PRO A O 1
ATOM 1987 N N . ASN A 1 259 ? 16.095 19.374 -14.464 1.00 79.81 259 ASN A N 1
ATOM 1988 C CA . ASN A 1 259 ? 15.262 20.093 -15.427 1.00 79.81 259 ASN A CA 1
ATOM 1989 C C . ASN A 1 259 ? 15.959 20.307 -16.773 1.00 79.81 259 ASN A C 1
ATOM 1991 O O . ASN A 1 259 ? 15.276 20.274 -17.798 1.00 79.81 259 ASN A O 1
ATOM 1995 N N . LEU A 1 260 ? 17.289 20.471 -16.780 1.00 79.94 260 LEU A N 1
ATOM 1996 C CA . LEU A 1 260 ? 18.101 20.518 -18.002 1.00 79.94 260 LEU A CA 1
ATOM 1997 C C . LEU A 1 260 ? 18.017 19.189 -18.767 1.00 79.94 260 LEU A C 1
ATOM 1999 O O . LEU A 1 260 ? 17.952 19.178 -19.993 1.00 79.94 260 LEU A O 1
ATOM 2003 N N . PHE A 1 261 ? 17.929 18.070 -18.043 1.00 74.94 261 PHE A N 1
ATOM 2004 C CA . PHE A 1 261 ? 17.729 16.743 -18.632 1.00 74.94 261 PHE A CA 1
ATOM 2005 C C . PHE A 1 261 ? 16.361 16.568 -19.299 1.00 74.94 261 PHE A C 1
ATOM 2007 O O . PHE A 1 261 ? 16.196 15.671 -20.106 1.00 74.94 261 PHE A O 1
ATOM 2014 N N . LYS A 1 262 ? 15.359 17.389 -18.979 1.00 78.06 262 LYS A N 1
ATOM 2015 C CA . LYS A 1 262 ? 14.006 17.265 -19.551 1.00 78.06 262 LYS A CA 1
ATOM 2016 C C . LYS A 1 262 ? 13.806 18.121 -20.804 1.00 78.06 262 LYS A C 1
ATOM 2018 O O . LYS A 1 262 ? 12.692 18.200 -21.318 1.00 78.06 262 LYS A O 1
ATOM 2023 N N . VAL A 1 263 ? 14.850 18.808 -21.271 1.00 83.19 263 VAL A N 1
ATOM 2024 C CA . VAL A 1 263 ? 14.781 19.654 -22.468 1.00 83.19 263 VAL A CA 1
ATOM 2025 C C . VAL A 1 263 ? 14.530 18.789 -23.698 1.00 83.19 263 VAL A C 1
ATOM 2027 O O . VAL A 1 263 ? 15.183 17.767 -23.908 1.00 83.19 263 VAL A O 1
ATOM 2030 N N . SER A 1 264 ? 13.620 19.233 -24.565 1.00 86.50 264 SER A N 1
ATOM 2031 C CA . SER A 1 264 ? 13.351 18.528 -25.810 1.00 86.50 264 SER A CA 1
ATOM 2032 C C . SER A 1 264 ? 14.434 18.835 -26.839 1.00 86.50 264 SER A C 1
ATOM 2034 O O . SER A 1 264 ? 14.420 19.880 -27.496 1.00 86.50 264 SER A O 1
ATOM 2036 N N . LEU A 1 265 ? 15.353 17.890 -27.027 1.00 85.12 265 LEU A N 1
ATOM 2037 C CA . LEU A 1 265 ? 16.382 17.978 -28.065 1.00 85.12 265 LEU A CA 1
ATOM 2038 C C . LEU A 1 265 ? 15.803 17.965 -29.484 1.00 85.12 265 LEU A C 1
ATOM 2040 O O . LEU A 1 265 ? 16.411 18.530 -30.385 1.00 85.12 265 LEU A O 1
ATOM 2044 N N . SER A 1 266 ? 14.609 17.397 -29.680 1.00 83.00 266 SER A N 1
ATOM 2045 C CA . SER A 1 266 ? 13.908 17.463 -30.971 1.00 83.00 266 SER A CA 1
ATOM 2046 C C . SER A 1 266 ? 13.548 18.898 -31.375 1.00 83.00 266 SER A C 1
ATOM 2048 O O . SER A 1 266 ? 13.608 19.234 -32.552 1.00 83.00 266 SER A O 1
ATOM 2050 N N . LYS A 1 267 ? 13.242 19.764 -30.395 1.00 86.31 267 LYS A N 1
ATOM 2051 C CA . LYS A 1 267 ? 12.971 21.193 -30.617 1.00 86.31 267 LYS A CA 1
ATOM 2052 C C . LYS A 1 267 ? 14.245 22.013 -30.811 1.00 86.31 267 LYS A C 1
ATOM 2054 O O . LYS A 1 267 ? 14.194 23.043 -31.469 1.00 86.31 267 LYS A O 1
ATOM 2059 N N . ILE A 1 268 ? 15.365 21.567 -30.237 1.00 88.06 268 ILE A N 1
ATOM 2060 C CA . ILE A 1 268 ? 16.682 22.176 -30.469 1.00 88.06 268 ILE A CA 1
ATOM 2061 C C . ILE A 1 268 ? 17.170 21.841 -31.885 1.00 88.06 268 ILE A C 1
ATOM 2063 O O . ILE A 1 268 ? 17.622 22.722 -32.609 1.00 88.06 268 ILE A O 1
ATOM 2067 N N . GLY A 1 269 ? 17.044 20.578 -32.298 1.00 89.56 269 GLY A N 1
ATOM 2068 C CA . GLY A 1 269 ? 17.502 20.092 -33.597 1.00 89.56 269 GLY A CA 1
ATOM 2069 C C . GLY A 1 269 ? 19.016 19.849 -33.660 1.00 89.56 269 GLY A C 1
ATOM 2070 O O . GLY A 1 269 ? 19.806 20.383 -32.878 1.00 89.56 269 GLY A O 1
ATOM 2071 N N . HIS A 1 270 ? 19.435 19.023 -34.619 1.00 91.81 270 HIS A N 1
ATOM 2072 C CA . HIS A 1 270 ? 20.821 18.561 -34.749 1.00 91.81 270 HIS A CA 1
ATOM 2073 C C . HIS A 1 270 ? 21.826 19.672 -35.107 1.00 91.81 270 HIS A C 1
ATOM 2075 O O . HIS A 1 270 ? 22.969 19.643 -34.649 1.00 91.81 270 HIS A O 1
ATOM 2081 N N . VAL A 1 271 ? 21.411 20.682 -35.885 1.00 93.00 271 VAL A N 1
ATOM 2082 C CA . VAL A 1 271 ? 22.271 21.821 -36.267 1.00 93.00 271 VAL A CA 1
ATOM 2083 C C . VAL A 1 271 ? 22.622 22.664 -35.044 1.00 93.00 271 VAL A C 1
ATOM 2085 O O . VAL A 1 271 ? 23.801 22.860 -34.746 1.00 93.00 271 VAL A O 1
ATOM 2088 N N . ARG A 1 272 ? 21.603 23.108 -34.298 1.00 92.88 272 ARG A N 1
ATOM 2089 C CA . ARG A 1 272 ? 21.793 23.916 -33.091 1.00 92.88 272 ARG A CA 1
ATOM 2090 C C . ARG A 1 272 ? 22.526 23.128 -32.015 1.00 92.88 272 ARG A C 1
ATOM 2092 O O . ARG A 1 272 ? 23.416 23.667 -31.370 1.00 92.88 272 ARG A O 1
ATOM 2099 N N . PHE A 1 273 ? 22.223 21.840 -31.856 1.00 91.88 273 PHE A N 1
ATOM 2100 C CA . PHE A 1 273 ? 22.962 20.989 -30.928 1.00 91.88 273 PHE A CA 1
ATOM 2101 C C . PHE A 1 273 ? 24.462 20.938 -31.260 1.00 91.88 273 PHE A C 1
ATOM 2103 O O . PHE A 1 273 ? 25.287 21.112 -30.365 1.00 91.88 273 PHE A O 1
ATOM 2110 N N . ALA A 1 274 ? 24.835 20.795 -32.536 1.00 91.69 274 ALA A N 1
ATOM 2111 C CA . ALA A 1 274 ? 26.238 20.853 -32.945 1.00 91.69 274 ALA A CA 1
ATOM 2112 C C . ALA A 1 274 ? 26.891 22.211 -32.619 1.00 91.69 274 ALA A C 1
ATOM 2114 O O . ALA A 1 274 ? 28.046 22.245 -32.198 1.00 91.69 274 ALA A O 1
ATOM 2115 N N . GLU A 1 275 ? 26.167 23.327 -32.742 1.00 91.81 275 GLU A N 1
ATOM 2116 C CA . GLU A 1 275 ? 26.653 24.643 -32.298 1.00 91.81 275 GLU A CA 1
ATOM 2117 C C . GLU A 1 275 ? 26.866 24.714 -30.784 1.00 91.81 275 GLU A C 1
ATOM 2119 O O . GLU A 1 275 ? 27.897 25.223 -30.347 1.00 91.81 275 GLU A O 1
ATOM 2124 N N . ILE A 1 276 ? 25.948 24.162 -29.983 1.00 91.25 276 ILE A N 1
ATOM 2125 C CA . ILE A 1 276 ? 26.097 24.089 -28.522 1.00 91.25 276 ILE A CA 1
ATOM 2126 C C . ILE A 1 276 ? 27.350 23.280 -28.169 1.00 91.25 276 ILE A C 1
ATOM 2128 O O . ILE A 1 276 ? 28.123 23.706 -27.318 1.00 91.25 276 ILE A O 1
ATOM 2132 N N . VAL A 1 277 ? 27.606 22.155 -28.848 1.00 90.12 277 VAL A N 1
ATOM 2133 C CA . VAL A 1 277 ? 28.827 21.353 -28.634 1.00 90.12 277 VAL A CA 1
ATOM 2134 C C . VAL A 1 277 ? 30.090 22.167 -28.935 1.00 90.12 277 VAL A C 1
ATOM 2136 O O . VAL A 1 277 ? 31.066 22.054 -28.194 1.00 90.12 277 VAL A O 1
ATOM 2139 N N . ARG A 1 278 ? 30.079 23.004 -29.984 1.00 89.12 278 ARG A N 1
ATOM 2140 C CA . ARG A 1 278 ? 31.207 23.892 -30.325 1.00 89.12 278 ARG A CA 1
ATOM 2141 C C . ARG A 1 278 ? 31.415 25.000 -29.294 1.00 89.12 278 ARG A C 1
ATOM 2143 O O . ARG A 1 278 ? 32.554 25.287 -28.947 1.00 89.12 278 ARG A O 1
ATOM 2150 N N . GLN A 1 279 ? 30.335 25.646 -28.852 1.00 88.19 279 GLN A N 1
ATOM 2151 C CA . GLN A 1 279 ? 30.390 26.837 -27.995 1.00 88.19 279 GLN A CA 1
ATOM 2152 C C . GLN A 1 279 ? 30.567 26.490 -26.510 1.00 88.19 279 GLN A C 1
ATOM 2154 O O . GLN A 1 279 ? 31.316 27.161 -25.806 1.00 88.19 279 GLN A O 1
ATOM 2159 N N . ARG A 1 280 ? 29.861 25.455 -26.039 1.00 88.25 280 ARG A N 1
ATOM 2160 C CA . ARG A 1 280 ? 29.736 25.044 -24.631 1.00 88.25 280 ARG A CA 1
ATOM 2161 C C . ARG A 1 280 ? 29.691 23.506 -24.515 1.00 88.25 280 ARG A C 1
ATOM 2163 O O . ARG A 1 280 ? 28.648 22.934 -24.173 1.00 88.25 280 ARG A O 1
ATOM 2170 N N . PRO A 1 281 ? 30.808 22.791 -24.755 1.00 84.62 281 PRO A N 1
ATOM 2171 C CA . PRO A 1 281 ? 30.832 21.324 -24.757 1.00 84.62 281 PRO A CA 1
ATOM 2172 C C . PRO A 1 281 ? 30.371 20.708 -23.426 1.00 84.62 281 PRO A C 1
ATOM 2174 O O . PRO A 1 281 ? 29.702 19.678 -23.431 1.00 84.62 281 PRO A O 1
ATOM 2177 N N . ASN A 1 282 ? 30.643 21.350 -22.284 1.00 79.75 282 ASN A N 1
ATOM 2178 C CA . ASN A 1 282 ? 30.205 20.871 -20.965 1.00 79.75 282 ASN A CA 1
ATOM 2179 C C . ASN A 1 282 ? 28.677 20.927 -20.778 1.00 79.75 282 ASN A C 1
ATOM 2181 O O . ASN A 1 282 ? 28.097 20.049 -20.130 1.00 79.75 282 ASN A O 1
ATOM 2185 N N . VAL A 1 283 ? 28.015 21.921 -21.378 1.00 83.25 283 VAL A N 1
ATOM 2186 C CA . VAL A 1 283 ? 26.549 22.036 -21.380 1.00 83.25 283 VAL A CA 1
ATOM 2187 C C . VAL A 1 283 ? 25.956 20.945 -22.266 1.00 83.25 283 VAL A C 1
ATOM 2189 O O . VAL A 1 283 ? 25.103 20.190 -21.801 1.00 83.25 283 VAL A O 1
ATOM 2192 N N . ALA A 1 284 ? 26.475 20.771 -23.488 1.00 84.69 284 ALA A N 1
ATOM 2193 C CA . ALA A 1 284 ? 26.047 19.690 -24.380 1.00 84.69 284 ALA A CA 1
ATOM 2194 C C . ALA A 1 284 ? 26.204 18.305 -23.726 1.00 84.69 284 ALA A C 1
ATOM 2196 O O . ALA A 1 284 ? 25.288 17.486 -23.781 1.00 84.69 284 ALA A O 1
ATOM 2197 N N . LEU A 1 285 ? 27.327 18.070 -23.036 1.00 79.69 285 LEU A N 1
ATOM 2198 C CA . LEU A 1 285 ? 27.586 16.846 -22.271 1.00 79.69 285 LEU A CA 1
ATOM 2199 C C . LEU A 1 285 ? 26.580 16.622 -21.133 1.00 79.69 285 LEU A C 1
ATOM 2201 O O . LEU A 1 285 ? 26.276 15.474 -20.809 1.00 79.69 285 LEU A O 1
ATOM 2205 N N . SER A 1 286 ? 26.088 17.691 -20.507 1.00 78.75 286 SER A N 1
ATOM 2206 C CA . SER A 1 286 ? 25.096 17.604 -19.430 1.00 78.75 286 SER A CA 1
ATOM 2207 C C . SER A 1 286 ? 23.711 17.259 -19.980 1.00 78.75 286 SER A C 1
ATOM 2209 O O . SER A 1 286 ? 23.024 16.425 -19.402 1.00 78.75 286 SER A O 1
ATOM 2211 N N . VAL A 1 287 ? 23.334 17.797 -21.142 1.00 79.81 287 VAL A N 1
ATOM 2212 C CA . VAL A 1 287 ? 22.037 17.501 -21.777 1.00 79.81 287 VAL A CA 1
ATOM 2213 C C . VAL A 1 287 ? 21.945 16.038 -22.247 1.00 79.81 287 VAL A C 1
ATOM 2215 O O . VAL A 1 287 ? 20.890 15.422 -22.135 1.00 79.81 287 VAL A O 1
ATOM 2218 N N . ILE A 1 288 ? 23.050 15.430 -22.697 1.00 77.31 288 ILE A N 1
ATOM 2219 C CA . ILE A 1 288 ? 23.060 14.039 -23.202 1.00 77.31 288 ILE A CA 1
ATOM 2220 C C . ILE A 1 288 ? 23.264 12.954 -22.122 1.00 77.31 288 ILE A C 1
ATOM 2222 O O . ILE A 1 288 ? 23.383 11.777 -22.457 1.00 77.31 288 ILE A O 1
ATOM 2226 N N . ARG A 1 289 ? 23.314 13.312 -20.829 1.00 68.44 289 ARG A N 1
ATOM 2227 C CA . ARG A 1 289 ? 23.589 12.391 -19.698 1.00 68.44 289 ARG A CA 1
ATOM 2228 C C . ARG A 1 289 ? 22.390 11.533 -19.232 1.00 68.44 289 ARG A C 1
ATOM 2230 O O . ARG A 1 289 ? 22.520 10.812 -18.246 1.00 68.44 289 ARG A O 1
ATOM 2237 N N . MET A 1 290 ? 21.242 11.592 -19.910 1.00 56.84 290 MET A N 1
ATOM 2238 C CA . MET A 1 290 ? 20.004 10.880 -19.541 1.00 56.84 290 MET A CA 1
ATOM 2239 C C . MET A 1 290 ? 20.072 9.342 -19.694 1.00 56.84 290 MET A C 1
ATOM 2241 O O . MET A 1 290 ? 20.853 8.832 -20.499 1.00 56.84 290 MET A O 1
ATOM 2245 N N . PRO A 1 291 ? 19.167 8.575 -19.045 1.00 52.44 291 PRO A N 1
ATOM 2246 C CA . PRO A 1 291 ? 18.685 7.315 -19.610 1.00 52.44 291 PRO A CA 1
ATOM 2247 C C . PRO A 1 291 ? 17.903 7.603 -20.909 1.00 52.44 291 PRO A C 1
ATOM 2249 O O . PRO A 1 291 ? 17.165 8.575 -20.999 1.00 52.44 291 PRO A O 1
ATOM 2252 N N . ILE A 1 292 ? 18.088 6.770 -21.936 1.00 52.06 292 ILE A N 1
ATOM 2253 C CA . ILE A 1 292 ? 18.042 7.172 -23.358 1.00 52.06 292 ILE A CA 1
ATOM 2254 C C . ILE A 1 292 ? 16.744 6.824 -24.134 1.00 52.06 292 ILE A C 1
ATOM 2256 O O . ILE A 1 292 ? 16.846 6.268 -25.225 1.00 52.06 292 ILE A O 1
ATOM 2260 N N . PRO A 1 293 ? 15.501 7.087 -23.687 1.00 49.59 293 PRO A N 1
ATOM 2261 C CA . PRO A 1 293 ? 14.370 6.876 -24.597 1.00 49.59 293 PRO A CA 1
ATOM 2262 C C . PRO A 1 293 ? 14.195 7.946 -25.693 1.00 49.59 293 PRO A C 1
ATOM 2264 O O . PRO A 1 293 ? 13.575 7.621 -26.702 1.00 49.59 293 PRO A O 1
ATOM 2267 N N . GLU A 1 294 ? 14.732 9.170 -25.544 1.00 60.75 294 GLU A N 1
ATOM 2268 C CA . GLU A 1 294 ? 14.238 10.344 -26.307 1.00 60.75 294 GLU A CA 1
ATOM 2269 C C . GLU A 1 294 ? 15.275 11.156 -27.111 1.00 60.75 294 GLU A C 1
ATOM 2271 O O . GLU A 1 294 ? 14.951 12.233 -27.613 1.00 60.75 294 GLU A O 1
ATOM 2276 N N . LEU A 1 295 ? 16.516 10.683 -27.280 1.00 73.69 295 LEU A N 1
ATOM 2277 C CA . LEU A 1 295 ? 17.449 11.383 -28.175 1.00 73.69 295 LEU A CA 1
ATOM 2278 C C . LEU A 1 295 ? 16.936 11.314 -29.629 1.00 73.69 295 LEU A C 1
ATOM 2280 O O . LEU A 1 295 ? 16.688 10.205 -30.116 1.00 73.69 295 LEU A O 1
ATOM 2284 N N . PRO A 1 296 ? 16.818 12.451 -30.344 1.00 81.44 296 PRO A N 1
ATOM 2285 C CA . PRO A 1 296 ? 16.508 12.438 -31.767 1.00 81.44 296 PRO A CA 1
ATOM 2286 C C . PRO A 1 296 ? 17.532 11.600 -32.534 1.00 81.44 296 PRO A C 1
ATOM 2288 O O . PRO A 1 296 ? 18.737 11.684 -32.290 1.00 81.44 296 PRO A O 1
ATOM 2291 N N . VAL A 1 297 ? 17.043 10.779 -33.461 1.00 81.44 297 VAL A N 1
ATOM 2292 C CA . VAL A 1 297 ? 17.849 9.824 -34.241 1.00 81.44 297 VAL A CA 1
ATOM 2293 C C . VAL A 1 297 ? 18.951 10.515 -35.055 1.00 81.44 297 VAL A C 1
ATOM 2295 O O . VAL A 1 297 ? 19.979 9.913 -35.352 1.00 81.44 297 VAL A O 1
ATOM 2298 N N . ASP A 1 298 ? 18.762 11.784 -35.386 1.00 87.56 298 ASP A N 1
ATOM 2299 C CA . ASP A 1 298 ? 19.649 12.633 -36.170 1.00 87.56 298 ASP A CA 1
ATOM 2300 C C . ASP A 1 298 ? 20.463 13.620 -35.321 1.00 87.56 298 ASP A C 1
ATOM 2302 O O . ASP A 1 298 ? 21.195 14.422 -35.887 1.00 87.56 298 ASP A O 1
ATOM 2306 N N . ILE A 1 299 ? 20.393 13.583 -33.983 1.00 88.19 299 ILE A N 1
ATOM 2307 C CA . ILE A 1 299 ? 20.958 14.639 -33.120 1.00 88.19 299 ILE A CA 1
ATOM 2308 C C . ILE A 1 299 ? 22.454 14.921 -33.365 1.00 88.19 299 ILE A C 1
ATOM 2310 O O . ILE A 1 299 ? 22.898 16.058 -33.220 1.00 88.19 299 ILE A O 1
ATOM 2314 N N . PHE A 1 300 ? 23.227 13.914 -33.793 1.00 89.75 300 PHE A N 1
ATOM 2315 C CA . PHE A 1 300 ? 24.653 14.040 -34.129 1.00 89.75 300 PHE A CA 1
ATOM 2316 C C . PHE A 1 300 ? 24.940 14.173 -35.636 1.00 89.75 300 PHE A C 1
ATOM 2318 O O . PHE A 1 300 ? 26.104 14.154 -36.042 1.00 89.75 300 PHE A O 1
ATOM 2325 N N . ALA A 1 301 ? 23.918 14.326 -36.480 1.00 90.44 301 ALA A N 1
ATOM 2326 C CA . ALA A 1 301 ? 24.067 14.414 -37.933 1.00 90.44 301 ALA A CA 1
ATOM 2327 C C . ALA A 1 301 ? 24.946 15.590 -38.369 1.00 90.44 301 ALA A C 1
ATOM 2329 O O . ALA A 1 301 ? 25.738 15.450 -39.299 1.00 90.44 301 ALA A O 1
ATOM 2330 N N . SER A 1 302 ? 24.868 16.721 -37.661 1.00 93.56 302 SER A N 1
ATOM 2331 C CA . SER A 1 302 ? 25.693 17.913 -37.921 1.00 93.56 302 SER A CA 1
ATOM 2332 C C . SER A 1 302 ? 26.952 18.020 -37.052 1.00 93.56 302 SER A C 1
ATOM 2334 O O . SER A 1 302 ? 27.660 19.026 -37.131 1.00 93.56 302 SER A O 1
ATOM 2336 N N . CYS A 1 303 ? 27.246 17.017 -36.220 1.00 91.50 303 CYS A N 1
ATOM 2337 C CA . CYS A 1 303 ? 28.489 16.961 -35.454 1.00 91.50 303 CYS A CA 1
ATOM 2338 C C . CYS A 1 303 ? 29.593 16.366 -36.337 1.00 91.50 303 CYS A C 1
ATOM 2340 O O . CYS A 1 303 ? 29.500 15.210 -36.752 1.00 91.50 303 CYS A O 1
ATOM 2342 N N . GLY A 1 304 ? 30.627 17.152 -36.637 1.00 89.88 304 GLY A N 1
ATOM 2343 C CA . GLY A 1 304 ? 31.808 16.714 -37.372 1.00 89.88 304 GLY A CA 1
ATOM 2344 C C . GLY A 1 304 ? 32.904 16.189 -36.443 1.00 89.88 304 GLY A C 1
ATOM 2345 O O . GLY A 1 304 ? 32.680 15.878 -35.269 1.00 89.88 304 GLY A O 1
ATOM 2346 N N . LYS A 1 305 ? 34.121 16.077 -36.980 1.00 88.88 305 LYS A N 1
ATOM 2347 C CA . LYS A 1 305 ? 35.279 15.512 -36.273 1.00 88.88 305 LYS A CA 1
ATOM 2348 C C . LYS A 1 305 ? 35.613 16.225 -34.957 1.00 88.88 305 LYS A C 1
ATOM 2350 O O . LYS A 1 305 ? 35.886 15.548 -33.968 1.00 88.88 305 LYS A O 1
ATOM 2355 N N . GLU A 1 306 ? 35.588 17.556 -34.916 1.00 87.12 306 GLU A N 1
ATOM 2356 C CA . GLU A 1 306 ? 35.977 18.319 -33.717 1.00 87.12 306 GLU A CA 1
ATOM 2357 C C . GLU A 1 306 ? 34.902 18.293 -32.621 1.00 87.12 306 GLU A C 1
ATOM 2359 O O . GLU A 1 306 ? 35.212 18.135 -31.438 1.00 87.12 306 GLU A O 1
ATOM 2364 N N . GLU A 1 307 ? 33.626 18.356 -32.999 1.00 90.12 307 GLU A N 1
ATOM 2365 C CA . GLU A 1 307 ? 32.501 18.246 -32.069 1.00 90.12 307 GLU A CA 1
ATOM 2366 C C . GLU A 1 307 ? 32.457 16.846 -31.458 1.00 90.12 307 GLU A C 1
ATOM 2368 O O . GLU A 1 307 ? 32.368 16.689 -30.239 1.00 90.12 307 GLU A O 1
ATOM 2373 N N . MET A 1 308 ? 32.602 15.814 -32.293 1.00 87.38 308 MET A N 1
ATOM 2374 C CA . MET A 1 308 ? 32.585 14.431 -31.831 1.00 87.38 308 MET A CA 1
ATOM 2375 C C . MET A 1 308 ? 33.780 14.101 -30.935 1.00 87.38 308 MET A C 1
ATOM 2377 O O . MET A 1 308 ? 33.595 13.378 -29.955 1.00 87.38 308 MET A O 1
ATOM 2381 N N . LYS A 1 309 ? 34.978 14.661 -31.167 1.00 84.44 309 LYS A N 1
ATOM 2382 C CA . LYS A 1 309 ? 36.128 14.511 -30.245 1.00 84.44 309 LYS A CA 1
ATOM 2383 C C . LYS A 1 309 ? 35.788 14.955 -28.819 1.00 84.44 309 LYS A C 1
ATOM 2385 O O . LYS A 1 309 ? 36.114 14.238 -27.871 1.00 84.44 309 LYS A O 1
ATOM 2390 N N . SER A 1 310 ? 35.093 16.085 -28.671 1.00 79.62 310 SER A N 1
ATOM 2391 C CA . SER A 1 310 ? 34.672 16.624 -27.366 1.00 79.62 310 SER A CA 1
ATOM 2392 C C . SER A 1 310 ? 33.674 15.715 -26.645 1.00 79.62 310 SER A C 1
ATOM 2394 O O . SER A 1 310 ? 33.662 15.653 -25.416 1.00 79.62 310 SER A O 1
ATOM 2396 N N . LEU A 1 311 ? 32.876 14.953 -27.395 1.00 79.94 311 LEU A N 1
ATOM 2397 C CA . LEU A 1 311 ? 31.889 14.035 -26.833 1.00 79.94 311 LEU A CA 1
ATOM 2398 C C . LEU A 1 311 ? 32.452 12.618 -26.596 1.00 79.94 311 LEU A C 1
ATOM 2400 O O . LEU A 1 311 ? 32.049 11.942 -25.645 1.00 79.94 311 LEU A O 1
ATOM 2404 N N . THR A 1 312 ? 33.419 12.171 -27.410 1.00 73.56 312 THR A N 1
ATOM 2405 C CA . THR A 1 312 ? 33.920 10.777 -27.473 1.00 73.56 312 THR A CA 1
ATOM 2406 C C . THR A 1 312 ? 34.407 10.243 -26.119 1.00 73.56 312 THR A C 1
ATOM 2408 O O . THR A 1 312 ? 34.150 9.085 -25.797 1.00 73.56 312 THR A O 1
ATOM 2411 N N . ARG A 1 313 ? 35.021 11.079 -25.262 1.00 65.06 313 ARG A N 1
ATOM 2412 C CA . ARG A 1 313 ? 35.498 10.665 -23.921 1.00 65.06 313 ARG A CA 1
ATOM 2413 C C . ARG A 1 313 ? 34.390 10.169 -22.974 1.00 65.06 313 ARG A C 1
ATOM 2415 O O . ARG A 1 313 ? 34.711 9.490 -22.003 1.00 65.06 313 ARG A O 1
ATOM 2422 N N . ARG A 1 314 ? 33.107 10.473 -23.224 1.00 60.47 314 ARG A N 1
ATOM 2423 C CA . ARG A 1 314 ? 31.962 10.001 -22.412 1.00 60.47 314 ARG A CA 1
ATOM 2424 C C . ARG A 1 314 ? 30.988 9.062 -23.138 1.00 60.47 314 ARG A C 1
ATOM 2426 O O . ARG A 1 314 ? 30.128 8.488 -22.470 1.00 60.47 314 ARG A O 1
ATOM 2433 N N . PHE A 1 315 ? 31.188 8.790 -24.434 1.00 61.41 315 PHE A N 1
ATOM 2434 C CA . PHE A 1 315 ? 30.463 7.750 -25.198 1.00 61.41 315 PHE A CA 1
ATOM 2435 C C . PHE A 1 315 ? 30.713 6.308 -24.684 1.00 61.41 315 PHE A C 1
ATOM 2437 O O . PHE A 1 315 ? 30.104 5.360 -25.173 1.00 61.41 315 PHE A O 1
ATOM 2444 N N . LEU A 1 316 ? 31.557 6.133 -23.656 1.00 52.41 316 LEU A N 1
ATOM 2445 C CA . LEU A 1 316 ? 31.796 4.877 -22.927 1.00 52.41 316 LEU A CA 1
ATOM 2446 C C . LEU A 1 316 ? 30.616 4.421 -22.041 1.00 52.41 316 LEU A C 1
ATOM 2448 O O . LEU A 1 316 ? 30.715 3.393 -21.373 1.00 52.41 316 LEU A O 1
ATOM 2452 N N . THR A 1 317 ? 29.502 5.158 -22.002 1.00 54.25 317 THR A N 1
ATOM 2453 C CA . THR A 1 317 ? 28.310 4.746 -21.247 1.00 54.25 317 THR A CA 1
ATOM 2454 C C . THR A 1 317 ? 27.471 3.734 -22.054 1.00 54.25 317 THR A C 1
ATOM 2456 O O . THR A 1 317 ? 27.049 4.053 -23.167 1.00 54.25 317 THR A O 1
ATOM 2459 N N . PRO A 1 318 ? 27.152 2.535 -21.514 1.00 57.81 318 PRO A N 1
ATOM 2460 C CA . PRO A 1 318 ? 26.455 1.448 -22.231 1.00 57.81 318 PRO A CA 1
ATOM 2461 C C . PRO A 1 318 ? 25.078 1.796 -22.817 1.00 57.81 318 PRO A C 1
ATOM 2463 O O . PRO A 1 318 ? 24.507 1.027 -23.587 1.00 57.81 318 PRO A O 1
ATOM 2466 N N . HIS A 1 319 ? 24.496 2.930 -22.433 1.00 59.78 319 HIS A N 1
ATOM 2467 C CA . HIS A 1 319 ? 23.122 3.270 -22.767 1.00 59.78 319 HIS A CA 1
ATOM 2468 C C . HIS A 1 319 ? 22.936 3.701 -24.231 1.00 59.78 319 HIS A C 1
ATOM 2470 O O . HIS A 1 319 ? 21.880 3.416 -24.796 1.00 59.78 319 HIS A O 1
ATOM 2476 N N . LEU A 1 320 ? 23.921 4.351 -24.877 1.00 61.41 320 LEU A N 1
ATOM 2477 C CA . LEU A 1 320 ? 23.793 4.788 -26.285 1.00 61.41 320 LEU A CA 1
ATOM 2478 C C . LEU A 1 320 ? 23.739 3.600 -27.249 1.00 61.41 320 LEU A C 1
ATOM 2480 O O . LEU A 1 320 ? 23.151 3.686 -28.324 1.00 61.41 320 LEU A O 1
ATOM 2484 N N . TRP A 1 321 ? 24.255 2.449 -26.815 1.00 62.06 321 TRP A N 1
ATOM 2485 C CA . TRP A 1 321 ? 24.186 1.193 -27.558 1.00 62.06 321 TRP A CA 1
ATOM 2486 C C . TRP A 1 321 ? 22.743 0.683 -27.684 1.00 62.06 321 TRP A C 1
ATOM 2488 O O . TRP A 1 321 ? 22.468 -0.152 -28.541 1.00 62.06 321 TRP A O 1
ATOM 2498 N N . LYS A 1 322 ? 21.809 1.205 -26.872 1.00 62.97 322 LYS A N 1
ATOM 2499 C CA . LYS A 1 322 ? 20.374 0.915 -26.989 1.00 62.97 322 LYS A CA 1
ATOM 2500 C C . LYS A 1 322 ? 19.694 1.637 -28.159 1.00 62.97 322 LYS A C 1
ATOM 2502 O O . LYS A 1 322 ? 18.609 1.224 -28.557 1.00 62.97 322 LYS A O 1
ATOM 2507 N N . ASN A 1 323 ? 20.316 2.676 -28.726 1.00 71.06 323 ASN A N 1
ATOM 2508 C CA . ASN A 1 323 ? 19.760 3.480 -29.821 1.00 71.06 323 ASN A CA 1
ATOM 2509 C C . ASN A 1 323 ? 20.770 3.608 -30.977 1.00 71.06 323 ASN A C 1
ATOM 2511 O O . ASN A 1 323 ? 21.304 4.686 -31.236 1.00 71.06 323 ASN A O 1
ATOM 2515 N N . PRO A 1 324 ? 21.050 2.510 -31.691 1.00 73.38 324 PRO A N 1
ATOM 2516 C CA . PRO A 1 324 ? 22.120 2.455 -32.687 1.00 73.38 324 PRO A CA 1
ATOM 2517 C C . PRO A 1 324 ? 21.880 3.332 -33.928 1.00 73.38 324 PRO A C 1
ATOM 2519 O O . PRO A 1 324 ? 22.839 3.664 -34.618 1.00 73.38 324 PRO A O 1
ATOM 2522 N N . GLU A 1 325 ? 20.639 3.765 -34.188 1.00 75.44 325 GLU A N 1
ATOM 2523 C CA . GLU A 1 325 ? 20.316 4.714 -35.271 1.00 75.44 325 GLU A CA 1
ATOM 2524 C C . GLU A 1 325 ? 21.060 6.048 -35.093 1.00 75.44 325 GLU A C 1
ATOM 2526 O O . GLU A 1 325 ? 21.529 6.643 -36.058 1.00 75.44 325 GLU A O 1
ATOM 2531 N N . ILE A 1 326 ? 21.223 6.485 -33.838 1.00 80.69 326 ILE A N 1
ATOM 2532 C CA . ILE A 1 326 ? 21.928 7.721 -33.484 1.00 80.69 326 ILE A CA 1
ATOM 2533 C C . ILE A 1 326 ? 23.397 7.635 -33.904 1.00 80.69 326 ILE A C 1
ATOM 2535 O O . ILE A 1 326 ? 23.946 8.586 -34.452 1.00 80.69 326 ILE A O 1
ATOM 2539 N N . ILE A 1 327 ? 24.023 6.475 -33.674 1.00 80.25 327 ILE A N 1
ATOM 2540 C CA . ILE A 1 327 ? 25.409 6.206 -34.075 1.00 80.25 327 ILE A CA 1
ATOM 2541 C C . ILE A 1 327 ? 25.511 6.131 -35.604 1.00 80.25 327 ILE A C 1
ATOM 2543 O O . ILE A 1 327 ? 26.443 6.683 -36.187 1.00 80.25 327 ILE A O 1
ATOM 2547 N N . GLY A 1 328 ? 24.533 5.498 -36.257 1.00 79.81 328 GLY A N 1
ATOM 2548 C CA . GLY A 1 328 ? 24.460 5.408 -37.716 1.00 79.81 328 GLY A CA 1
ATOM 2549 C C . GLY A 1 328 ? 24.335 6.766 -38.415 1.00 79.81 328 GLY A C 1
ATOM 2550 O O . GLY A 1 328 ? 24.807 6.913 -39.539 1.00 79.81 328 GLY A O 1
ATOM 2551 N N . ASN A 1 329 ? 23.761 7.768 -37.750 1.00 85.81 329 ASN A N 1
ATOM 2552 C CA . ASN A 1 329 ? 23.601 9.111 -38.303 1.00 85.81 329 ASN A CA 1
ATOM 2553 C C . ASN A 1 329 ? 24.714 10.090 -37.934 1.00 85.81 329 ASN A C 1
ATOM 2555 O O . ASN A 1 329 ? 24.634 11.243 -38.341 1.00 85.81 329 ASN A O 1
ATOM 2559 N N . ILE A 1 330 ? 25.750 9.681 -37.197 1.00 88.12 330 ILE A N 1
ATOM 2560 C CA . ILE A 1 330 ? 26.862 10.584 -36.866 1.00 88.12 330 ILE A CA 1
ATOM 2561 C C . ILE A 1 330 ? 27.458 11.160 -38.149 1.00 88.12 330 ILE A C 1
ATOM 2563 O O . ILE A 1 330 ? 27.812 10.414 -39.062 1.00 88.12 330 ILE A O 1
ATOM 2567 N N . SER A 1 331 ? 27.593 12.488 -38.189 1.00 89.31 331 SER A N 1
ATOM 2568 C CA . SER A 1 331 ? 28.189 13.211 -39.315 1.00 89.31 331 SER A CA 1
ATOM 2569 C C . SER A 1 331 ? 27.492 12.980 -40.670 1.00 89.31 331 SER A C 1
ATOM 2571 O O . SER A 1 331 ? 28.081 13.244 -41.718 1.00 89.31 331 SER A O 1
ATOM 2573 N N . SER A 1 332 ? 26.243 12.502 -40.698 1.00 88.12 332 SER A N 1
ATOM 2574 C CA . SER A 1 332 ? 25.534 12.244 -41.960 1.00 88.12 332 SER A CA 1
ATOM 2575 C C . SER A 1 332 ? 25.177 13.520 -42.732 1.00 88.12 332 SER A C 1
ATOM 2577 O O . SER A 1 332 ? 25.029 13.462 -43.952 1.00 88.12 332 SER A O 1
ATOM 2579 N N . ALA A 1 333 ? 25.092 14.665 -42.045 1.00 89.50 333 ALA A N 1
ATOM 2580 C CA . ALA A 1 333 ? 24.747 15.974 -42.602 1.00 89.50 333 ALA A CA 1
ATOM 2581 C C . ALA A 1 333 ? 25.951 16.932 -42.709 1.00 89.50 333 ALA A C 1
ATOM 2583 O O . ALA A 1 333 ? 25.759 18.142 -42.830 1.00 89.50 333 ALA A O 1
ATOM 2584 N N . VAL A 1 334 ? 27.184 16.421 -42.626 1.00 88.38 334 VAL A N 1
ATOM 2585 C CA . VAL A 1 334 ? 28.406 17.208 -42.857 1.00 88.38 334 VAL A CA 1
ATOM 2586 C C . VAL A 1 334 ? 29.154 16.705 -44.090 1.00 88.38 334 VAL A C 1
ATOM 2588 O O . VAL A 1 334 ? 29.015 15.546 -44.490 1.00 88.38 334 VAL A O 1
ATOM 2591 N N . ASP A 1 335 ? 29.954 17.594 -44.674 1.00 89.00 335 ASP A N 1
ATOM 2592 C CA . ASP A 1 335 ? 30.839 17.285 -45.794 1.00 89.00 335 ASP A CA 1
ATOM 2593 C C . ASP A 1 335 ? 31.850 16.182 -45.425 1.00 89.00 335 ASP A C 1
ATOM 2595 O O . ASP A 1 335 ? 32.244 16.026 -44.263 1.00 89.00 335 ASP A O 1
ATOM 2599 N N . ASP A 1 336 ? 32.286 15.413 -46.426 1.00 88.25 336 ASP A N 1
ATOM 2600 C CA . ASP A 1 336 ? 33.143 14.237 -46.232 1.00 88.25 336 ASP A CA 1
ATOM 2601 C C . ASP A 1 336 ? 34.482 14.579 -45.551 1.00 88.25 336 ASP A C 1
ATOM 2603 O O . ASP A 1 336 ? 34.972 13.806 -44.728 1.00 88.25 336 ASP A O 1
ATOM 2607 N N . ASP A 1 337 ? 35.056 15.756 -45.816 1.00 88.88 337 ASP A N 1
ATOM 2608 C CA . ASP A 1 337 ? 36.295 16.257 -45.195 1.00 88.88 337 ASP A CA 1
ATOM 2609 C C . ASP A 1 337 ? 36.163 16.490 -43.678 1.00 88.88 337 ASP A C 1
ATOM 2611 O O . ASP A 1 337 ? 37.129 16.323 -42.931 1.00 88.88 337 ASP A O 1
ATOM 2615 N N . LYS A 1 338 ? 34.956 16.823 -43.211 1.00 88.44 338 LYS A N 1
ATOM 2616 C CA . LYS A 1 338 ? 34.633 17.091 -41.799 1.00 88.44 338 LYS A CA 1
ATOM 2617 C C . LYS A 1 338 ? 33.994 15.902 -41.092 1.00 88.44 338 LYS A C 1
ATOM 2619 O O . LYS A 1 338 ? 33.751 15.973 -39.883 1.00 88.44 338 LYS A O 1
ATOM 2624 N N . HIS A 1 339 ? 33.723 14.823 -41.819 1.00 92.56 339 HIS A N 1
ATOM 2625 C CA . HIS A 1 339 ? 33.089 13.630 -41.284 1.00 92.56 339 HIS A CA 1
ATOM 2626 C C . HIS A 1 339 ? 33.932 13.014 -40.156 1.00 92.56 339 HIS A C 1
ATOM 2628 O O . HIS A 1 339 ? 35.150 12.879 -40.276 1.00 92.56 339 HIS A O 1
ATOM 2634 N N . PHE A 1 340 ? 33.294 12.588 -39.061 1.00 91.06 340 PHE A N 1
ATOM 2635 C CA . PHE A 1 340 ? 33.986 12.070 -37.873 1.00 91.06 340 PHE A CA 1
ATOM 2636 C C . PHE A 1 340 ? 34.976 10.934 -38.180 1.00 91.06 340 PHE A C 1
ATOM 2638 O O . PHE A 1 340 ? 36.095 10.925 -37.672 1.00 91.06 340 PHE A O 1
ATOM 2645 N N . CYS A 1 341 ? 34.572 10.006 -39.048 1.00 90.88 341 CYS A N 1
ATOM 2646 C CA . CYS A 1 341 ? 35.374 8.842 -39.433 1.00 90.88 341 CYS A CA 1
ATOM 2647 C C . CYS A 1 341 ? 36.448 9.129 -40.493 1.00 90.88 341 CYS A C 1
ATOM 2649 O O . CYS A 1 341 ? 37.248 8.247 -40.792 1.00 90.88 341 CYS A O 1
ATOM 2651 N N . ASN A 1 342 ? 36.484 10.336 -41.068 1.00 90.19 342 ASN A N 1
ATOM 2652 C CA . ASN A 1 342 ? 37.466 10.662 -42.093 1.00 90.19 342 ASN A CA 1
ATOM 2653 C C . ASN A 1 342 ? 38.877 10.818 -41.493 1.00 90.19 342 ASN A C 1
ATOM 2655 O O . ASN A 1 342 ? 39.117 11.591 -40.549 1.00 90.19 342 ASN A O 1
ATOM 2659 N N . GLY A 1 343 ? 39.816 10.043 -42.040 1.00 83.19 343 GLY A N 1
ATOM 2660 C CA . GLY A 1 343 ? 41.185 9.926 -41.543 1.00 83.19 343 GLY A CA 1
ATOM 2661 C C . GLY A 1 343 ? 41.285 9.246 -40.174 1.00 83.19 343 GLY A C 1
ATOM 2662 O O . GLY A 1 343 ? 42.212 9.556 -39.427 1.00 83.19 343 GLY A O 1
ATOM 2663 N N . MET A 1 344 ? 40.314 8.400 -39.808 1.00 89.88 344 MET A N 1
ATOM 2664 C CA . MET A 1 344 ? 40.400 7.520 -38.639 1.00 89.88 344 MET A CA 1
ATOM 2665 C C . MET A 1 344 ? 41.239 6.291 -38.998 1.00 89.88 344 MET A C 1
ATOM 2667 O O . MET A 1 344 ? 40.931 5.589 -39.960 1.00 89.88 344 MET A O 1
ATOM 2671 N N . ASP A 1 345 ? 42.301 6.037 -38.238 1.00 88.00 345 ASP A N 1
ATOM 2672 C CA . ASP A 1 345 ? 43.140 4.858 -38.435 1.00 88.00 345 ASP A CA 1
ATOM 2673 C C . ASP A 1 345 ? 42.489 3.585 -37.861 1.00 88.00 345 ASP A C 1
ATOM 2675 O O . ASP A 1 345 ? 41.564 3.632 -37.042 1.00 88.00 345 ASP A O 1
ATOM 2679 N N . ALA A 1 346 ? 42.984 2.430 -38.309 1.00 85.69 346 ALA A N 1
ATOM 2680 C CA . ALA A 1 346 ? 42.449 1.125 -37.938 1.00 85.69 346 ALA A CA 1
ATOM 2681 C C . ALA A 1 346 ? 42.569 0.813 -36.432 1.00 85.69 346 ALA A C 1
ATOM 2683 O O . ALA A 1 346 ? 41.719 0.099 -35.906 1.00 85.69 346 ALA A O 1
ATOM 2684 N N . GLU A 1 347 ? 43.577 1.342 -35.729 1.00 85.06 347 GLU A N 1
ATOM 2685 C CA . GLU A 1 347 ? 43.787 1.115 -34.291 1.00 85.06 347 GLU A CA 1
ATOM 2686 C C . GLU A 1 347 ? 42.792 1.936 -33.462 1.00 85.06 347 GLU A C 1
ATOM 2688 O O . GLU A 1 347 ? 42.065 1.381 -32.637 1.00 85.06 347 GLU A O 1
ATOM 2693 N N . THR A 1 348 ? 42.636 3.223 -33.784 1.00 86.25 348 THR A N 1
ATOM 2694 C CA . THR A 1 348 ? 41.595 4.082 -33.202 1.00 86.25 348 THR A CA 1
ATOM 2695 C C . THR A 1 348 ? 40.203 3.495 -33.438 1.00 86.25 348 THR A C 1
ATOM 2697 O O . THR A 1 348 ? 39.376 3.471 -32.526 1.00 86.25 348 THR A O 1
ATOM 2700 N N . TYR A 1 349 ? 39.923 2.991 -34.644 1.00 87.25 349 TYR A N 1
ATOM 2701 C CA . TYR A 1 349 ? 38.644 2.341 -34.929 1.00 87.25 349 TYR A CA 1
ATOM 2702 C C . TYR A 1 349 ? 38.456 1.053 -34.121 1.00 87.25 349 TYR A C 1
ATOM 2704 O O . TYR A 1 349 ? 37.374 0.849 -33.568 1.00 87.25 349 TYR A O 1
ATOM 2712 N N . HIS A 1 350 ? 39.498 0.219 -34.011 1.00 84.81 350 HIS A N 1
ATOM 2713 C CA . HIS A 1 350 ? 39.478 -1.042 -33.265 1.00 84.81 350 HIS A CA 1
ATOM 2714 C C . HIS A 1 350 ? 39.023 -0.855 -31.808 1.00 84.81 350 HIS A C 1
ATOM 2716 O O . HIS A 1 350 ? 38.214 -1.651 -31.315 1.00 84.81 350 HIS A O 1
ATOM 2722 N N . ASP A 1 351 ? 39.473 0.225 -31.162 1.00 83.69 351 ASP A N 1
ATOM 2723 C CA . ASP A 1 351 ? 39.158 0.555 -29.767 1.00 83.69 351 ASP A CA 1
ATOM 2724 C C . ASP A 1 351 ? 37.753 1.156 -29.567 1.00 83.69 351 ASP A C 1
ATOM 2726 O O . ASP A 1 351 ? 37.180 1.087 -28.474 1.00 83.69 351 ASP A O 1
ATOM 2730 N N . LEU A 1 352 ? 37.132 1.697 -30.621 1.00 83.88 352 LEU A N 1
ATOM 2731 C CA . LEU A 1 352 ? 35.792 2.291 -30.572 1.00 83.88 352 LEU A CA 1
ATOM 2732 C C . LEU A 1 352 ? 34.691 1.243 -30.806 1.00 83.88 352 LEU A C 1
ATOM 2734 O O . LEU A 1 352 ? 33.906 1.342 -31.748 1.00 83.88 352 LEU A O 1
ATOM 2738 N N . ILE A 1 353 ? 34.575 0.258 -29.905 1.00 80.25 353 ILE A N 1
ATOM 2739 C CA . ILE A 1 353 ? 33.607 -0.864 -29.996 1.00 80.25 353 ILE A CA 1
ATOM 2740 C C . ILE A 1 353 ? 32.170 -0.389 -30.292 1.00 80.25 353 ILE A C 1
ATOM 2742 O O . ILE A 1 353 ? 31.464 -0.996 -31.095 1.00 80.25 353 ILE A O 1
ATOM 2746 N N . TRP A 1 354 ? 31.740 0.716 -29.676 1.00 79.00 354 TRP A N 1
ATOM 2747 C CA . TRP A 1 354 ? 30.404 1.293 -29.872 1.00 79.00 354 TRP A CA 1
ATOM 2748 C C . TRP A 1 354 ? 30.157 1.756 -31.312 1.00 79.00 354 TRP A C 1
ATOM 2750 O O . TRP A 1 354 ? 29.051 1.592 -31.833 1.00 79.00 354 TRP A O 1
ATOM 2760 N N . LEU A 1 355 ? 31.192 2.310 -31.951 1.00 82.88 355 LEU A N 1
ATOM 2761 C CA . LEU A 1 355 ? 31.165 2.725 -33.343 1.00 82.88 355 LEU A CA 1
ATOM 2762 C C . LEU A 1 355 ? 31.187 1.474 -34.213 1.00 82.88 355 LEU A C 1
ATOM 2764 O O . LEU A 1 355 ? 30.305 1.314 -35.045 1.00 82.88 355 LEU A O 1
ATOM 2768 N N . ARG A 1 356 ? 32.100 0.528 -33.968 1.00 85.00 356 ARG A N 1
ATOM 2769 C CA . ARG A 1 356 ? 32.184 -0.731 -34.731 1.00 85.00 356 ARG A CA 1
ATOM 2770 C C . ARG A 1 356 ? 30.853 -1.489 -34.785 1.00 85.00 356 ARG A C 1
ATOM 2772 O O . ARG A 1 356 ? 30.444 -1.925 -35.855 1.00 85.00 356 ARG A O 1
ATOM 2779 N N . ALA A 1 357 ? 30.128 -1.551 -33.668 1.00 77.44 357 ALA A N 1
ATOM 2780 C CA . ALA A 1 357 ? 28.842 -2.241 -33.574 1.00 77.44 357 ALA A CA 1
ATOM 2781 C C . ALA A 1 357 ? 27.706 -1.592 -34.387 1.00 77.44 357 ALA A C 1
ATOM 2783 O O . ALA A 1 357 ? 26.773 -2.286 -34.776 1.00 77.44 357 ALA A O 1
ATOM 2784 N N . ASN A 1 358 ? 27.733 -0.275 -34.622 1.00 79.31 358 ASN A N 1
ATOM 2785 C CA . ASN A 1 358 ? 26.569 0.461 -35.150 1.00 79.31 358 ASN A CA 1
ATOM 2786 C C . ASN A 1 358 ? 26.909 1.492 -36.238 1.00 79.31 358 ASN A C 1
ATOM 2788 O O . ASN A 1 358 ? 26.072 2.304 -36.625 1.00 79.31 358 ASN A O 1
ATOM 2792 N N . CYS A 1 359 ? 28.140 1.466 -36.739 1.00 80.69 359 CYS A N 1
ATOM 2793 C CA . CYS A 1 359 ? 28.663 2.390 -37.733 1.00 80.69 359 CYS A CA 1
ATOM 2794 C C . CYS A 1 359 ? 27.882 2.318 -39.060 1.00 80.69 359 CYS A C 1
ATOM 2796 O O . CYS A 1 359 ? 27.422 1.249 -39.486 1.00 80.69 359 CYS A O 1
ATOM 2798 N N . SER A 1 360 ? 27.738 3.464 -39.730 1.00 83.31 360 SER A N 1
ATOM 2799 C CA . SER A 1 360 ? 27.140 3.551 -41.064 1.00 83.31 360 SER A CA 1
ATOM 2800 C C . SER A 1 360 ? 28.071 3.008 -42.150 1.00 83.31 360 SER A C 1
ATOM 2802 O O . SER A 1 360 ? 29.289 2.954 -41.984 1.00 83.31 360 SER A O 1
ATOM 2804 N N . ALA A 1 361 ? 27.509 2.624 -43.301 1.00 82.69 361 ALA A N 1
ATOM 2805 C CA . ALA A 1 361 ? 28.317 2.219 -44.455 1.00 82.69 361 ALA A CA 1
ATOM 2806 C C . ALA A 1 361 ? 29.257 3.351 -44.912 1.00 82.69 361 ALA A C 1
ATOM 2808 O O . ALA A 1 361 ? 30.425 3.104 -45.199 1.00 82.69 361 ALA A O 1
ATOM 2809 N N . LYS A 1 362 ? 28.767 4.599 -44.876 1.00 86.31 362 LYS A N 1
ATOM 2810 C CA . LYS A 1 362 ? 29.548 5.800 -45.194 1.00 86.31 362 LYS A CA 1
ATOM 2811 C C . LYS A 1 362 ? 30.745 5.967 -44.251 1.00 86.31 362 LYS A C 1
ATOM 2813 O O . LYS A 1 362 ? 31.869 6.106 -44.716 1.00 86.31 362 LYS A O 1
ATOM 2818 N N . CYS A 1 363 ? 30.539 5.865 -42.936 1.00 87.88 363 CYS A N 1
ATOM 2819 C CA . CYS A 1 363 ? 31.638 5.941 -41.972 1.00 87.88 363 CYS A CA 1
ATOM 2820 C C . CYS A 1 363 ? 32.671 4.818 -42.186 1.00 87.88 363 CYS A C 1
ATOM 2822 O O . CYS A 1 363 ? 33.861 5.113 -42.193 1.00 87.88 363 CYS A O 1
ATOM 2824 N N . ARG A 1 364 ? 32.242 3.569 -42.445 1.00 86.31 364 ARG A N 1
ATOM 2825 C CA . ARG A 1 364 ? 33.162 2.457 -42.770 1.00 86.31 364 ARG A CA 1
ATOM 2826 C C . ARG A 1 364 ? 34.003 2.731 -44.015 1.00 86.31 364 ARG A C 1
ATOM 2828 O O . ARG A 1 364 ? 35.192 2.446 -43.993 1.00 86.31 364 ARG A O 1
ATOM 2835 N N . SER A 1 365 ? 33.422 3.322 -45.063 1.00 86.94 365 SER A N 1
ATOM 2836 C CA . SER A 1 365 ? 34.160 3.617 -46.303 1.00 86.94 365 SER A CA 1
ATOM 2837 C C . SER A 1 365 ? 35.307 4.622 -46.136 1.00 86.94 365 SER A C 1
ATOM 2839 O O . SER A 1 365 ? 36.202 4.658 -46.973 1.00 86.94 365 SER A O 1
ATOM 2841 N N . PHE A 1 366 ? 35.318 5.405 -45.051 1.00 89.50 366 PHE A N 1
ATOM 2842 C CA . PHE A 1 366 ? 36.414 6.328 -44.743 1.00 89.50 366 PHE A CA 1
ATOM 2843 C C . PHE A 1 366 ? 37.583 5.682 -43.989 1.00 89.50 366 PHE A C 1
ATOM 2845 O O . PHE A 1 366 ? 38.618 6.325 -43.812 1.00 89.50 366 PHE A O 1
ATOM 2852 N N . ILE A 1 367 ? 37.432 4.438 -43.531 1.00 88.12 367 ILE A N 1
ATOM 2853 C CA . ILE A 1 367 ? 38.413 3.759 -42.685 1.00 88.12 367 ILE A CA 1
ATOM 2854 C C . ILE A 1 367 ? 39.215 2.797 -43.556 1.00 88.12 367 ILE A C 1
ATOM 2856 O O . ILE A 1 367 ? 38.742 1.727 -43.936 1.00 88.12 367 ILE A O 1
ATOM 2860 N N . SER A 1 368 ? 40.449 3.177 -43.879 1.00 80.62 368 SER A N 1
ATOM 2861 C CA . SER A 1 368 ? 41.365 2.332 -44.644 1.00 80.62 368 SER A CA 1
ATOM 2862 C C . SER A 1 368 ? 42.105 1.355 -43.730 1.00 80.62 368 SER A C 1
ATOM 2864 O O . SER A 1 368 ? 42.764 1.781 -42.779 1.00 80.62 368 SER A O 1
ATOM 2866 N N . VAL A 1 369 ? 42.064 0.060 -44.050 1.00 79.69 369 VAL A N 1
ATOM 2867 C CA . VAL A 1 369 ? 42.887 -0.964 -43.388 1.00 79.69 369 VAL A CA 1
ATOM 2868 C C . VAL A 1 369 ? 44.253 -1.036 -44.093 1.00 79.69 369 VAL A C 1
ATOM 2870 O O . VAL A 1 369 ? 44.277 -1.354 -45.282 1.00 79.69 369 VAL A O 1
ATOM 2873 N N . PRO A 1 370 ? 45.381 -0.743 -43.414 1.00 80.31 370 PRO A N 1
ATOM 2874 C CA . PRO A 1 370 ? 46.708 -0.760 -44.034 1.00 80.31 370 PRO A CA 1
ATOM 2875 C C . PRO A 1 370 ? 47.117 -2.146 -44.552 1.00 80.31 370 PRO A C 1
ATOM 2877 O O . PRO A 1 370 ? 46.767 -3.170 -43.959 1.00 80.31 370 PRO A O 1
ATOM 2880 N N . ASP A 1 371 ? 47.936 -2.180 -45.607 1.00 72.88 371 ASP A N 1
ATOM 2881 C CA . ASP A 1 371 ? 48.548 -3.420 -46.092 1.00 72.88 371 ASP A CA 1
ATOM 2882 C C . ASP A 1 371 ? 49.436 -4.045 -45.000 1.00 72.88 371 ASP A C 1
ATOM 2884 O O . ASP A 1 371 ? 50.346 -3.407 -44.473 1.00 72.88 371 ASP A O 1
ATOM 2888 N N . GLY A 1 372 ? 49.149 -5.302 -44.641 1.00 71.75 372 GLY A N 1
ATOM 2889 C CA . GLY A 1 372 ? 49.823 -6.031 -43.557 1.00 71.75 372 GLY A CA 1
ATOM 2890 C C . GLY A 1 372 ? 49.111 -5.994 -42.198 1.00 71.75 372 GLY A C 1
ATOM 2891 O O . GLY A 1 372 ? 49.536 -6.703 -41.286 1.00 71.75 372 GLY A O 1
ATOM 2892 N N . TYR A 1 373 ? 48.020 -5.232 -42.049 1.00 80.75 373 TYR A N 1
ATOM 2893 C CA . TYR A 1 373 ? 47.154 -5.328 -40.871 1.00 80.75 373 TYR A CA 1
ATOM 2894 C C . TYR A 1 373 ? 46.329 -6.623 -40.918 1.00 80.75 373 TYR A C 1
ATOM 2896 O O . TYR A 1 373 ? 45.834 -7.023 -41.974 1.00 80.75 373 TYR A O 1
ATOM 2904 N N . ASP A 1 374 ? 46.174 -7.278 -39.768 1.00 81.38 374 ASP A N 1
ATOM 2905 C CA . ASP A 1 374 ? 45.401 -8.512 -39.645 1.00 81.38 374 ASP A CA 1
ATOM 2906 C C . ASP A 1 374 ? 43.905 -8.244 -39.881 1.00 81.38 374 ASP A C 1
ATOM 2908 O O . ASP A 1 374 ? 43.197 -7.709 -39.022 1.00 81.38 374 ASP A O 1
ATOM 2912 N N . LYS A 1 375 ? 43.430 -8.606 -41.077 1.00 81.06 375 LYS A N 1
ATOM 2913 C CA . LYS A 1 375 ? 42.048 -8.381 -41.517 1.00 81.06 375 LYS A CA 1
ATOM 2914 C C . LYS A 1 375 ? 41.028 -9.204 -40.720 1.00 81.06 375 LYS A C 1
ATOM 2916 O O . LYS A 1 375 ? 39.856 -8.839 -40.724 1.00 81.06 375 LYS A O 1
ATOM 2921 N N . GLU A 1 376 ? 41.449 -10.245 -39.993 1.00 80.12 376 GLU A N 1
ATOM 2922 C CA . GLU A 1 376 ? 40.564 -11.003 -39.094 1.00 80.12 376 GLU A CA 1
ATOM 2923 C C . GLU A 1 376 ? 40.181 -10.210 -37.833 1.00 80.12 376 GLU A C 1
ATOM 2925 O O . GLU A 1 376 ? 39.185 -10.523 -37.183 1.00 80.12 376 GLU A O 1
ATOM 2930 N N . LYS A 1 377 ? 40.914 -9.136 -37.495 1.00 82.38 377 LYS A N 1
ATOM 2931 C CA . LYS A 1 377 ? 40.608 -8.273 -36.336 1.00 82.38 377 LYS A CA 1
ATOM 2932 C C . LYS A 1 377 ? 39.546 -7.211 -36.605 1.00 82.38 377 LYS A C 1
ATOM 2934 O O . LYS A 1 377 ? 38.965 -6.689 -35.651 1.00 82.38 377 LYS A O 1
ATOM 2939 N N . LEU A 1 378 ? 39.317 -6.871 -37.874 1.00 86.88 378 LEU A N 1
ATOM 2940 C CA . LEU A 1 378 ? 38.330 -5.882 -38.329 1.00 86.88 378 LEU A CA 1
ATOM 2941 C C . LEU A 1 378 ? 37.504 -6.447 -39.500 1.00 86.88 378 LEU A C 1
ATOM 2943 O O . LEU A 1 378 ? 37.451 -5.835 -40.574 1.00 86.88 378 LEU A O 1
ATOM 2947 N N . PRO A 1 379 ? 36.883 -7.629 -39.339 1.00 85.25 379 PRO A N 1
ATOM 2948 C CA . PRO A 1 379 ? 36.246 -8.330 -40.449 1.00 85.25 379 PRO A CA 1
ATOM 2949 C C . PRO A 1 379 ? 35.047 -7.562 -41.035 1.00 85.25 379 PRO A C 1
ATOM 2951 O O . PRO A 1 379 ? 34.625 -7.836 -42.158 1.00 85.25 379 PRO A O 1
ATOM 2954 N N . GLU A 1 380 ? 34.502 -6.581 -40.309 1.00 84.38 380 GLU A N 1
ATOM 2955 C CA . GLU A 1 380 ? 33.419 -5.702 -40.753 1.00 84.38 380 GLU A CA 1
ATOM 2956 C C . GLU A 1 380 ? 33.826 -4.669 -41.820 1.00 84.38 380 GLU A C 1
ATOM 2958 O O . GLU A 1 380 ? 32.940 -4.120 -42.480 1.00 84.38 380 GLU A O 1
ATOM 2963 N N . LEU A 1 381 ? 35.131 -4.405 -41.986 1.00 85.50 381 LEU A N 1
ATOM 2964 C CA . LEU A 1 381 ? 35.695 -3.493 -42.997 1.00 85.50 381 LEU A CA 1
ATOM 2965 C C . LEU A 1 381 ? 36.122 -4.209 -44.288 1.00 85.50 381 LEU A C 1
ATOM 2967 O O . LEU A 1 381 ? 36.629 -3.569 -45.206 1.00 85.50 381 LEU A O 1
ATOM 2971 N N . VAL A 1 382 ? 35.957 -5.531 -44.355 1.00 81.69 382 VAL A N 1
ATOM 2972 C CA . VAL A 1 382 ? 36.337 -6.344 -45.514 1.00 81.69 382 VAL A CA 1
ATOM 2973 C C . VAL A 1 382 ? 35.091 -6.668 -46.338 1.00 81.69 382 VAL A C 1
ATOM 2975 O O . VAL A 1 382 ? 34.042 -6.985 -45.776 1.00 81.69 382 VAL A O 1
ATOM 2978 N N . ASP A 1 383 ? 35.208 -6.623 -47.664 1.00 68.38 383 ASP A N 1
ATOM 2979 C CA . ASP A 1 383 ? 34.160 -7.095 -48.570 1.00 68.38 383 ASP A CA 1
ATOM 2980 C C . ASP A 1 383 ? 34.231 -8.628 -48.682 1.00 68.38 383 ASP A C 1
ATOM 2982 O O . ASP A 1 383 ? 35.300 -9.185 -48.935 1.00 68.38 383 ASP A O 1
ATOM 2986 N N . GLY A 1 384 ? 33.102 -9.297 -48.416 1.00 66.62 384 GLY A N 1
ATOM 2987 C CA . GLY A 1 384 ? 32.977 -10.732 -48.127 1.00 66.62 384 GLY A CA 1
ATOM 2988 C C . GLY A 1 384 ? 33.871 -11.690 -48.931 1.00 66.62 384 GLY A C 1
ATOM 2989 O O . GLY A 1 384 ? 34.010 -11.593 -50.148 1.00 66.62 384 GLY A O 1
ATOM 2990 N N . GLY A 1 385 ? 34.453 -12.662 -48.217 1.00 75.50 385 GLY A N 1
ATOM 2991 C CA . GLY A 1 385 ? 35.374 -13.679 -48.734 1.00 75.50 385 GLY A CA 1
ATOM 2992 C C . GLY A 1 385 ? 35.684 -14.757 -47.685 1.00 75.50 385 GLY A C 1
ATOM 2993 O O . GLY A 1 385 ? 34.913 -14.946 -46.743 1.00 75.50 385 GLY A O 1
ATOM 2994 N N . SER A 1 386 ? 36.840 -15.425 -47.790 1.00 79.81 386 SER A N 1
ATOM 2995 C CA . SER A 1 386 ? 37.247 -16.534 -46.899 1.00 79.81 386 SER A CA 1
ATOM 2996 C C . SER A 1 386 ? 37.247 -16.194 -45.399 1.00 79.81 386 SER A C 1
ATOM 2998 O O . SER A 1 386 ? 37.102 -17.088 -44.569 1.00 79.81 386 SER A O 1
ATOM 3000 N N . ILE A 1 387 ? 37.380 -14.909 -45.046 1.00 84.88 387 ILE A N 1
ATOM 3001 C CA . ILE A 1 387 ? 37.323 -14.418 -43.660 1.00 84.88 387 ILE A CA 1
ATOM 3002 C C . ILE A 1 387 ? 35.911 -14.587 -43.081 1.00 84.88 387 ILE A C 1
ATOM 3004 O O . ILE A 1 387 ? 35.753 -15.142 -41.996 1.00 84.88 387 ILE A O 1
ATOM 3008 N N . TRP A 1 388 ? 34.865 -14.173 -43.805 1.00 90.12 388 TRP A N 1
ATOM 3009 C CA . TRP A 1 388 ? 33.481 -14.331 -43.336 1.00 90.12 388 TRP A CA 1
ATOM 3010 C C . TRP A 1 388 ? 33.083 -15.810 -43.256 1.00 90.12 388 TRP A C 1
ATOM 3012 O O . TRP A 1 388 ? 32.439 -16.213 -42.290 1.00 90.12 388 TRP A O 1
ATOM 3022 N N . ASP A 1 389 ? 33.542 -16.635 -44.200 1.00 87.81 389 ASP A N 1
ATOM 3023 C CA . ASP A 1 389 ? 33.322 -18.087 -44.171 1.00 87.81 389 ASP A CA 1
ATOM 3024 C C . ASP A 1 389 ? 33.956 -18.761 -42.948 1.00 87.81 389 ASP A C 1
ATOM 3026 O O . ASP A 1 389 ? 33.335 -19.632 -42.333 1.00 87.81 389 ASP A O 1
ATOM 3030 N N . SER A 1 390 ? 35.158 -18.323 -42.558 1.00 87.12 390 SER A N 1
ATOM 3031 C CA . SER A 1 390 ? 35.823 -18.764 -41.327 1.00 87.12 390 SER A CA 1
ATOM 3032 C C . SER A 1 390 ? 34.981 -18.430 -40.090 1.00 87.12 390 SER A C 1
ATOM 3034 O O . SER A 1 390 ? 34.737 -19.303 -39.255 1.00 87.12 390 SER A O 1
ATOM 3036 N N . HIS A 1 391 ? 34.440 -17.210 -40.001 1.00 88.44 391 HIS A N 1
ATOM 3037 C CA . HIS A 1 391 ? 33.569 -16.810 -38.890 1.00 88.44 391 HIS A CA 1
ATOM 3038 C C . HIS A 1 391 ? 32.244 -17.590 -38.855 1.00 88.44 391 HIS A C 1
ATOM 3040 O O . HIS A 1 391 ? 31.817 -18.007 -37.781 1.00 88.44 391 HIS A O 1
ATOM 3046 N N . VAL A 1 392 ? 31.612 -17.865 -40.003 1.00 88.44 392 VAL A N 1
ATOM 3047 C CA . VAL A 1 392 ? 30.406 -18.717 -40.059 1.00 88.44 392 VAL A CA 1
ATOM 3048 C C . VAL A 1 392 ? 30.712 -20.140 -39.576 1.00 88.44 392 VAL A C 1
ATOM 3050 O O . VAL A 1 392 ? 29.929 -20.713 -38.816 1.00 88.44 392 VAL A O 1
ATOM 3053 N N . ALA A 1 393 ? 31.860 -20.709 -39.957 1.00 86.81 393 ALA A N 1
ATOM 3054 C CA . ALA A 1 393 ? 32.288 -22.025 -39.481 1.00 86.81 393 ALA A CA 1
ATOM 3055 C C . ALA A 1 393 ? 32.551 -22.045 -37.963 1.00 86.81 393 ALA A C 1
ATOM 3057 O O . ALA A 1 393 ? 32.181 -23.008 -37.292 1.00 86.81 393 ALA A O 1
ATOM 3058 N N . GLN A 1 394 ? 33.129 -20.975 -37.406 1.00 84.94 394 GLN A N 1
ATOM 3059 C CA . GLN A 1 394 ? 33.327 -20.829 -35.958 1.00 84.94 394 GLN A CA 1
ATOM 3060 C C . GLN A 1 394 ? 31.997 -20.766 -35.195 1.00 84.94 394 GLN A C 1
ATOM 3062 O O . GLN A 1 394 ? 31.862 -21.434 -34.169 1.00 84.94 394 GLN A O 1
ATOM 3067 N N . ILE A 1 395 ? 31.005 -20.030 -35.717 1.00 86.06 395 ILE A N 1
ATOM 3068 C CA . ILE A 1 395 ? 29.656 -19.955 -35.132 1.00 86.06 395 ILE A CA 1
ATOM 3069 C C . ILE A 1 395 ? 29.005 -21.343 -35.120 1.00 86.06 395 ILE A C 1
ATOM 3071 O O . ILE A 1 395 ? 28.535 -21.779 -34.074 1.00 86.06 395 ILE A O 1
ATOM 3075 N N . LYS A 1 396 ? 29.051 -22.079 -36.241 1.00 85.81 396 LYS A N 1
ATOM 3076 C CA . LYS A 1 396 ? 28.534 -23.461 -36.328 1.00 85.81 396 LYS A CA 1
ATOM 3077 C C . LYS A 1 396 ? 29.185 -24.409 -35.320 1.00 85.81 396 LYS A C 1
ATOM 3079 O O . LYS A 1 396 ? 28.531 -25.315 -34.816 1.00 85.81 396 LYS A O 1
ATOM 3084 N N . ALA A 1 397 ? 30.470 -24.213 -35.035 1.00 83.19 397 ALA A N 1
ATOM 3085 C CA . ALA A 1 397 ? 31.222 -25.034 -34.093 1.00 83.19 397 ALA A CA 1
ATOM 3086 C C . ALA A 1 397 ? 30.968 -24.680 -32.615 1.00 83.19 397 ALA A C 1
ATOM 3088 O O . ALA A 1 397 ? 31.588 -25.291 -31.745 1.00 83.19 397 ALA A O 1
ATOM 3089 N N . ASN A 1 398 ? 30.101 -23.703 -32.304 1.00 75.12 398 ASN A N 1
ATOM 3090 C CA . ASN A 1 398 ? 29.893 -23.190 -30.943 1.00 75.12 398 ASN A CA 1
ATOM 3091 C C . ASN A 1 398 ? 31.183 -22.717 -30.251 1.00 75.12 398 ASN A C 1
ATOM 3093 O O . ASN A 1 398 ? 31.263 -22.647 -29.022 1.00 75.12 398 ASN A O 1
ATOM 3097 N N . HIS A 1 399 ? 32.212 -22.364 -31.021 1.00 78.81 399 HIS A N 1
ATOM 3098 C CA . HIS A 1 399 ? 33.368 -21.694 -30.453 1.00 78.81 399 HIS A CA 1
ATOM 3099 C C . HIS A 1 399 ? 32.918 -20.305 -30.014 1.00 78.81 399 HIS A C 1
ATOM 3101 O O . HIS A 1 399 ? 32.446 -19.541 -30.852 1.00 78.81 399 HIS A O 1
ATOM 3107 N N . LEU A 1 400 ? 33.026 -20.017 -28.707 1.00 65.31 400 LEU A N 1
ATOM 3108 C CA . LEU A 1 400 ? 32.662 -18.731 -28.100 1.00 65.31 400 LEU A CA 1
ATOM 3109 C C . LEU A 1 400 ? 33.141 -17.591 -29.013 1.00 65.31 400 LEU A C 1
ATOM 3111 O O . LEU A 1 400 ? 34.354 -17.369 -29.092 1.00 65.31 400 LEU A O 1
ATOM 3115 N N . PRO A 1 401 ? 32.231 -16.912 -29.740 1.00 64.19 401 PRO A N 1
ATOM 3116 C CA . PRO A 1 401 ? 32.642 -15.942 -30.733 1.00 64.19 401 PRO A CA 1
ATOM 3117 C C . PRO A 1 401 ? 33.362 -14.813 -30.011 1.00 64.19 401 PRO A C 1
ATOM 3119 O O . PRO A 1 401 ? 32.849 -14.278 -29.025 1.00 64.19 401 PRO A O 1
ATOM 3122 N N . ASP A 1 402 ? 34.551 -14.444 -30.487 1.00 75.31 402 ASP A N 1
ATOM 3123 C CA . ASP A 1 402 ? 35.209 -13.248 -29.978 1.00 75.31 402 ASP A CA 1
ATOM 3124 C C . ASP A 1 402 ? 34.264 -12.056 -30.194 1.00 75.31 402 ASP A C 1
ATOM 3126 O O . ASP A 1 402 ? 33.905 -11.681 -31.317 1.00 75.31 402 ASP A O 1
ATOM 3130 N N . ILE A 1 403 ? 33.821 -11.488 -29.070 1.00 71.00 403 ILE A N 1
ATOM 3131 C CA . ILE A 1 403 ? 32.838 -10.406 -29.000 1.00 71.00 403 ILE A CA 1
ATOM 3132 C C . ILE A 1 403 ? 33.337 -9.188 -29.782 1.00 71.00 403 ILE A C 1
ATOM 3134 O O . ILE A 1 403 ? 32.533 -8.415 -30.297 1.00 71.00 403 ILE A O 1
ATOM 3138 N N . ARG A 1 404 ? 34.662 -9.020 -29.892 1.00 77.12 404 ARG A N 1
ATOM 3139 C CA . ARG A 1 404 ? 35.311 -7.901 -30.582 1.00 77.12 404 ARG A CA 1
ATOM 3140 C C . ARG A 1 404 ? 35.503 -8.124 -32.081 1.00 77.12 404 ARG A C 1
ATOM 3142 O O . ARG A 1 404 ? 36.030 -7.229 -32.737 1.00 77.12 404 ARG A O 1
ATOM 3149 N N . THR A 1 405 ? 35.100 -9.268 -32.625 1.00 83.69 405 THR A N 1
ATOM 3150 C CA . THR A 1 405 ? 35.216 -9.583 -34.057 1.00 83.69 405 THR A CA 1
ATOM 3151 C C . THR A 1 405 ? 33.919 -10.211 -34.559 1.00 83.69 405 THR A C 1
ATOM 3153 O O . THR A 1 405 ? 33.038 -9.505 -35.052 1.00 83.69 405 THR A O 1
ATOM 3156 N N . THR A 1 406 ? 33.743 -11.514 -34.351 1.00 83.38 406 THR A N 1
ATOM 3157 C CA . THR A 1 406 ? 32.568 -12.280 -34.791 1.00 83.38 406 THR A CA 1
ATOM 3158 C C . THR A 1 406 ? 31.271 -11.712 -34.211 1.00 83.38 406 THR A C 1
ATOM 3160 O O . THR A 1 406 ? 30.292 -11.545 -34.934 1.00 83.38 406 THR A O 1
ATOM 3163 N N . GLY A 1 407 ? 31.269 -11.330 -32.928 1.00 82.06 407 GLY A N 1
ATOM 3164 C CA . GLY A 1 407 ? 30.096 -10.721 -32.291 1.00 82.06 407 GLY A CA 1
ATOM 3165 C C . GLY A 1 407 ? 29.644 -9.414 -32.957 1.00 82.06 407 GLY A C 1
ATOM 3166 O O . GLY A 1 407 ? 28.446 -9.167 -33.081 1.00 82.06 407 GLY A O 1
ATOM 3167 N N . LEU A 1 408 ? 30.582 -8.594 -33.448 1.00 82.25 408 LEU A N 1
ATOM 3168 C CA . LEU A 1 408 ? 30.273 -7.333 -34.132 1.00 82.25 408 LEU A CA 1
ATOM 3169 C C . LEU A 1 408 ? 29.727 -7.553 -35.545 1.00 82.25 408 LEU A C 1
ATOM 3171 O O . LEU A 1 408 ? 28.855 -6.795 -35.975 1.00 82.25 408 LEU A O 1
ATOM 3175 N N . LEU A 1 409 ? 30.179 -8.595 -36.251 1.00 84.19 409 LEU A N 1
ATOM 3176 C CA . LEU A 1 409 ? 29.624 -8.975 -37.555 1.00 84.19 409 LEU A CA 1
ATOM 3177 C C . LEU A 1 409 ? 28.143 -9.345 -37.438 1.00 84.19 409 LEU A C 1
ATOM 3179 O O . LEU A 1 409 ? 27.311 -8.734 -38.112 1.00 84.19 409 LEU A O 1
ATOM 3183 N N . ILE A 1 410 ? 27.818 -10.273 -36.527 1.00 83.81 410 ILE A N 1
ATOM 3184 C CA . ILE A 1 410 ? 26.443 -10.745 -36.275 1.00 83.81 410 ILE A CA 1
ATOM 3185 C C . ILE A 1 410 ? 25.568 -9.609 -35.697 1.00 83.81 410 ILE A C 1
ATOM 3187 O O . ILE A 1 410 ? 24.350 -9.588 -35.866 1.00 83.81 410 ILE A O 1
ATOM 3191 N N . ALA A 1 411 ? 26.158 -8.608 -35.039 1.00 78.88 411 ALA A N 1
ATOM 3192 C CA . ALA A 1 411 ? 25.405 -7.452 -34.558 1.00 78.88 411 ALA A CA 1
ATOM 3193 C C . ALA A 1 411 ? 25.053 -6.438 -35.669 1.00 78.88 411 ALA A C 1
ATOM 3195 O O . ALA A 1 411 ? 23.986 -5.819 -35.610 1.00 78.88 411 ALA A O 1
ATOM 3196 N N . SER A 1 412 ? 25.929 -6.238 -36.666 1.00 74.00 412 SER A N 1
ATOM 3197 C CA . SER A 1 412 ? 25.967 -4.978 -37.433 1.00 74.00 412 SER A CA 1
ATOM 3198 C C . SER A 1 412 ? 25.914 -5.087 -38.965 1.00 74.00 412 SER A C 1
ATOM 3200 O O . SER A 1 412 ? 25.462 -4.131 -39.614 1.00 74.00 412 SER A O 1
ATOM 3202 N N . ARG A 1 413 ? 26.341 -6.212 -39.563 1.00 85.06 413 ARG A N 1
ATOM 3203 C CA . ARG A 1 413 ? 26.486 -6.374 -41.026 1.00 85.06 413 ARG A CA 1
ATOM 3204 C C . ARG A 1 413 ? 25.374 -7.251 -41.599 1.00 85.06 413 ARG A C 1
ATOM 3206 O O . ARG A 1 413 ? 25.337 -8.450 -41.352 1.00 85.06 413 ARG A O 1
ATOM 3213 N N . SER A 1 414 ? 24.482 -6.657 -42.391 1.00 84.00 414 SER A N 1
ATOM 3214 C CA . SER A 1 414 ? 23.382 -7.383 -43.041 1.00 84.00 414 SER A CA 1
ATOM 3215 C C . SER A 1 414 ? 23.890 -8.414 -44.046 1.00 84.00 414 SER A C 1
ATOM 3217 O O . SER A 1 414 ? 23.404 -9.534 -44.052 1.00 84.00 414 SER A O 1
ATOM 3219 N N . GLU A 1 415 ? 24.924 -8.073 -44.812 1.00 87.44 415 GLU A N 1
ATOM 3220 C CA . GLU A 1 415 ? 25.502 -8.916 -45.863 1.00 87.44 415 GLU A CA 1
ATOM 3221 C C . GLU A 1 415 ? 26.149 -10.186 -45.282 1.00 87.44 415 GLU A C 1
ATOM 3223 O O . GLU A 1 415 ? 26.033 -11.274 -45.838 1.00 87.44 415 GLU A O 1
ATOM 3228 N N . PHE A 1 416 ? 26.784 -10.070 -44.110 1.00 88.88 416 PHE A N 1
ATOM 3229 C CA . PHE A 1 416 ? 27.296 -11.229 -43.376 1.00 88.88 416 PHE A CA 1
ATOM 3230 C C . PHE A 1 416 ? 26.156 -12.127 -42.876 1.00 88.88 416 PHE A C 1
ATOM 3232 O O . PHE A 1 416 ? 26.262 -13.350 -42.892 1.00 88.88 416 PHE A O 1
ATOM 3239 N N . CYS A 1 417 ? 25.050 -11.531 -42.437 1.00 89.25 417 CYS A N 1
ATOM 3240 C CA . CYS A 1 417 ? 23.908 -12.278 -41.927 1.00 89.25 417 CYS A CA 1
ATOM 3241 C C . CYS A 1 417 ? 23.073 -12.941 -43.024 1.00 89.25 417 CYS A C 1
ATOM 3243 O O . CYS A 1 417 ? 22.486 -13.988 -42.774 1.00 89.25 417 CYS A O 1
ATOM 3245 N N . GLU A 1 418 ? 23.058 -12.386 -44.235 1.00 90.12 418 GLU A N 1
ATOM 3246 C CA . GLU A 1 418 ? 22.537 -13.060 -45.430 1.00 90.12 418 GLU A CA 1
ATOM 3247 C C . GLU A 1 418 ? 23.368 -14.311 -45.742 1.00 90.12 418 GLU A C 1
ATOM 3249 O O . GLU A 1 418 ? 22.811 -15.402 -45.846 1.00 90.12 418 GLU A O 1
ATOM 3254 N N . LEU A 1 419 ? 24.703 -14.197 -45.741 1.00 89.81 419 LEU A N 1
ATOM 3255 C CA . LEU A 1 419 ? 25.602 -15.352 -45.866 1.00 89.81 419 LEU A CA 1
ATOM 3256 C C . LEU A 1 419 ? 25.374 -16.386 -44.748 1.00 89.81 419 LEU A C 1
ATOM 3258 O O . LEU A 1 419 ? 25.397 -17.594 -44.989 1.00 89.81 419 LEU A O 1
ATOM 3262 N N . MET A 1 420 ? 25.144 -15.928 -43.514 1.00 89.12 420 MET A N 1
ATOM 3263 C CA . MET A 1 420 ? 24.811 -16.802 -42.390 1.00 89.12 420 MET A CA 1
ATOM 3264 C C . MET A 1 420 ? 23.467 -17.511 -42.610 1.00 89.12 420 MET A C 1
ATOM 3266 O O . MET A 1 420 ? 23.388 -18.709 -42.362 1.00 89.12 420 MET A O 1
ATOM 3270 N N . ALA A 1 421 ? 22.443 -16.819 -43.115 1.00 89.00 421 ALA A N 1
ATOM 3271 C CA . ALA A 1 421 ? 21.133 -17.400 -43.418 1.00 89.00 421 ALA A CA 1
ATOM 3272 C C . ALA A 1 421 ? 21.190 -18.458 -44.535 1.00 89.00 421 ALA A C 1
ATOM 3274 O O . ALA A 1 421 ? 20.416 -19.411 -44.515 1.00 89.00 421 ALA A O 1
ATOM 3275 N N . GLU A 1 422 ? 22.120 -18.324 -45.486 1.00 90.31 422 GLU A N 1
ATOM 3276 C CA . GLU A 1 422 ? 22.362 -19.329 -46.530 1.00 90.31 422 GLU A CA 1
ATOM 3277 C C . GLU A 1 422 ? 23.081 -20.577 -46.004 1.00 90.31 422 GLU A C 1
ATOM 3279 O O . GLU A 1 422 ? 22.898 -21.677 -46.530 1.00 90.31 422 GLU A O 1
ATOM 3284 N N . LYS A 1 423 ? 23.938 -20.409 -44.992 1.00 90.19 423 LYS A N 1
ATOM 3285 C CA . LYS A 1 423 ? 24.860 -21.458 -44.543 1.00 90.19 423 LYS A CA 1
ATOM 3286 C C . LYS A 1 423 ? 24.446 -22.140 -43.250 1.00 90.19 423 LYS A C 1
ATOM 3288 O O . LYS A 1 423 ? 24.896 -23.260 -43.031 1.00 90.19 423 LYS A O 1
ATOM 3293 N N . VAL A 1 424 ? 23.649 -21.507 -42.395 1.00 89.69 424 VAL A N 1
ATOM 3294 C CA . VAL A 1 424 ? 23.224 -22.027 -41.086 1.00 89.69 424 VAL A CA 1
ATOM 3295 C C . VAL A 1 424 ? 21.771 -22.491 -41.164 1.00 89.69 424 VAL A C 1
ATOM 3297 O O . VAL A 1 424 ? 20.901 -21.771 -41.641 1.00 89.69 424 VAL A O 1
ATOM 3300 N N . SER A 1 425 ? 21.503 -23.704 -40.691 1.00 89.25 425 SER A N 1
ATOM 3301 C CA . SER A 1 425 ? 20.151 -24.260 -40.566 1.00 89.25 425 SER A CA 1
ATOM 3302 C C . SER A 1 425 ? 19.465 -23.837 -39.260 1.00 89.25 425 SER A C 1
ATOM 3304 O O . SER A 1 425 ? 20.116 -23.389 -38.317 1.00 89.25 425 SER A O 1
ATOM 3306 N N . SER A 1 426 ? 18.141 -24.009 -39.183 1.00 86.00 426 SER A N 1
ATOM 3307 C CA . SER A 1 426 ? 17.361 -23.719 -37.965 1.00 86.00 426 SER A CA 1
ATOM 3308 C C . SER A 1 426 ? 17.861 -24.524 -36.757 1.00 86.00 426 SER A C 1
ATOM 3310 O O . SER A 1 426 ? 18.064 -23.956 -35.688 1.00 86.00 426 SER A O 1
ATOM 3312 N N . ASP A 1 427 ? 18.147 -25.816 -36.949 1.00 87.38 427 ASP A N 1
ATOM 3313 C CA . ASP A 1 427 ? 18.649 -26.706 -35.894 1.00 87.38 427 ASP A CA 1
ATOM 3314 C C . ASP A 1 427 ? 20.039 -26.275 -35.400 1.00 87.38 427 ASP A C 1
ATOM 3316 O O . ASP A 1 427 ? 20.335 -26.321 -34.207 1.00 87.38 427 ASP A O 1
ATOM 3320 N N . GLU A 1 428 ? 20.915 -25.831 -36.307 1.00 89.19 428 GLU A N 1
ATOM 3321 C CA . GLU A 1 428 ? 22.226 -25.293 -35.930 1.00 89.19 428 GLU A CA 1
ATOM 3322 C C . GLU A 1 428 ? 22.082 -23.989 -35.130 1.00 89.19 428 GLU A C 1
ATOM 3324 O O . GLU A 1 428 ? 22.820 -23.794 -34.167 1.00 89.19 428 GLU A O 1
ATOM 3329 N N . LEU A 1 429 ? 21.120 -23.126 -35.483 1.00 88.94 429 LEU A N 1
ATOM 3330 C CA . LEU A 1 429 ? 20.844 -21.872 -34.774 1.00 88.94 429 LEU A CA 1
ATOM 3331 C C . LEU A 1 429 ? 20.286 -22.118 -33.360 1.00 88.94 429 LEU A C 1
ATOM 3333 O O . LEU A 1 429 ? 20.701 -21.456 -32.412 1.00 88.94 429 LEU A O 1
ATOM 3337 N N . GLU A 1 430 ? 19.382 -23.086 -33.192 1.00 88.31 430 GLU A N 1
ATOM 3338 C CA . GLU A 1 430 ? 18.812 -23.468 -31.888 1.00 88.31 430 GLU A CA 1
ATOM 3339 C C . GLU A 1 430 ? 19.848 -24.010 -30.901 1.00 88.31 430 GLU A C 1
ATOM 3341 O O . GLU A 1 430 ? 19.754 -23.755 -29.691 1.00 88.31 430 GLU A O 1
ATOM 3346 N N . ASN A 1 431 ? 20.838 -24.732 -31.431 1.00 87.50 431 ASN A N 1
ATOM 3347 C CA . ASN A 1 431 ? 21.939 -25.325 -30.679 1.00 87.50 431 ASN A CA 1
ATOM 3348 C C . ASN A 1 431 ? 23.054 -24.327 -30.337 1.00 87.50 431 ASN A C 1
ATOM 3350 O O . ASN A 1 431 ? 24.019 -24.713 -29.670 1.00 87.50 431 ASN A O 1
ATOM 3354 N N . LEU A 1 432 ? 22.945 -23.062 -30.760 1.00 87.00 432 LEU A N 1
ATOM 3355 C CA . LEU A 1 432 ? 23.909 -22.038 -30.378 1.00 87.00 432 LEU A CA 1
ATOM 3356 C C . LEU A 1 432 ? 23.823 -21.695 -28.887 1.00 87.00 432 LEU A C 1
ATOM 3358 O O . LEU A 1 432 ? 22.745 -21.656 -28.281 1.00 87.00 432 LEU A O 1
ATOM 3362 N N . ASP A 1 433 ? 24.981 -21.385 -28.302 1.00 83.56 433 ASP A N 1
ATOM 3363 C CA . ASP A 1 433 ? 25.057 -20.877 -26.933 1.00 83.56 433 ASP A CA 1
ATOM 3364 C C . ASP A 1 433 ? 24.248 -19.572 -26.773 1.00 83.56 433 ASP A C 1
ATOM 3366 O O . ASP A 1 433 ? 24.202 -18.717 -27.665 1.00 83.56 433 ASP A O 1
ATOM 3370 N N . SER A 1 434 ? 23.629 -19.392 -25.602 1.00 82.00 434 SER A N 1
ATOM 3371 C CA . SER A 1 434 ? 22.836 -18.200 -25.264 1.00 82.00 434 SER A CA 1
ATOM 3372 C C . SER A 1 434 ? 23.597 -16.876 -25.438 1.00 82.00 434 SER A C 1
ATOM 3374 O O . SER A 1 434 ? 22.998 -15.862 -25.794 1.00 82.00 434 SER A O 1
ATOM 3376 N N . ILE A 1 435 ? 24.918 -16.878 -25.244 1.00 79.19 435 ILE A N 1
ATOM 3377 C CA . ILE A 1 435 ? 25.801 -15.729 -25.450 1.00 79.19 435 ILE A CA 1
ATOM 3378 C C . ILE A 1 435 ? 25.887 -15.386 -26.940 1.00 79.19 435 ILE A C 1
ATOM 3380 O O . ILE A 1 435 ? 25.784 -14.211 -27.289 1.00 79.19 435 ILE A O 1
ATOM 3384 N N . ALA A 1 436 ? 26.033 -16.388 -27.812 1.00 81.88 436 ALA A N 1
ATOM 3385 C CA . ALA A 1 436 ? 26.101 -16.198 -29.261 1.00 81.88 436 ALA A CA 1
ATOM 3386 C C . ALA A 1 436 ? 24.753 -15.725 -29.828 1.00 81.88 436 ALA A C 1
ATOM 3388 O O . ALA A 1 436 ? 24.708 -14.745 -30.573 1.00 81.88 436 ALA A O 1
ATOM 3389 N N . LEU A 1 437 ? 23.645 -16.337 -29.399 1.00 86.12 437 LEU A N 1
ATOM 3390 C CA . LEU A 1 437 ? 22.290 -15.887 -29.747 1.00 86.12 437 LEU A CA 1
ATOM 3391 C C . LEU A 1 437 ? 22.013 -14.467 -29.243 1.00 86.12 437 LEU A C 1
ATOM 3393 O O . LEU A 1 437 ? 21.445 -13.641 -29.958 1.00 86.12 437 LEU A O 1
ATOM 3397 N N . GLY A 1 438 ? 22.505 -14.136 -28.051 1.00 82.81 438 GLY A N 1
ATOM 3398 C CA . GLY A 1 438 ? 22.439 -12.788 -27.505 1.00 82.81 438 GLY A CA 1
ATOM 3399 C C . GLY A 1 438 ? 23.229 -11.742 -28.304 1.00 82.81 438 GLY A C 1
ATOM 3400 O O . GLY A 1 438 ? 22.993 -10.552 -28.115 1.00 82.81 438 GLY A O 1
ATOM 3401 N N . MET A 1 439 ? 24.152 -12.125 -29.191 1.00 84.38 439 MET A N 1
ATOM 3402 C CA . MET A 1 439 ? 24.881 -11.181 -30.056 1.00 84.38 439 MET A CA 1
ATOM 3403 C C . MET A 1 439 ? 24.154 -10.867 -31.364 1.00 84.38 439 MET A C 1
ATOM 3405 O O . MET A 1 439 ? 24.538 -9.916 -32.046 1.00 84.38 439 MET A O 1
ATOM 3409 N N . ILE A 1 440 ? 23.097 -11.612 -31.705 1.00 87.25 440 ILE A N 1
ATOM 3410 C CA . ILE A 1 440 ? 22.326 -11.386 -32.929 1.00 87.25 440 ILE A CA 1
ATOM 3411 C C . ILE A 1 440 ? 21.626 -10.025 -32.860 1.00 87.25 440 ILE A C 1
ATOM 3413 O O . ILE A 1 440 ? 20.659 -9.812 -32.118 1.00 87.25 440 ILE A O 1
ATOM 3417 N N . GLY A 1 441 ? 22.130 -9.089 -33.667 1.00 86.81 441 GLY A N 1
ATOM 3418 C CA . GLY A 1 441 ? 21.575 -7.750 -33.807 1.00 86.81 441 GLY A CA 1
ATOM 3419 C C . GLY A 1 441 ? 20.332 -7.723 -34.694 1.00 86.81 441 GLY A C 1
ATOM 3420 O O . GLY A 1 441 ? 20.004 -8.686 -35.385 1.00 86.81 441 GLY A O 1
ATOM 3421 N N . ALA A 1 442 ? 19.643 -6.582 -34.717 1.00 86.81 442 ALA A N 1
ATOM 3422 C CA . ALA A 1 442 ? 18.356 -6.463 -35.403 1.00 86.81 442 ALA A CA 1
ATOM 3423 C C . ALA A 1 442 ? 18.420 -6.717 -36.919 1.00 86.81 442 ALA A C 1
ATOM 3425 O O . ALA A 1 442 ? 17.521 -7.336 -37.479 1.00 86.81 442 ALA A O 1
ATOM 3426 N N . LYS A 1 443 ? 19.492 -6.261 -37.585 1.00 86.50 443 LYS A N 1
ATOM 3427 C CA . LYS A 1 443 ? 19.697 -6.507 -39.024 1.00 86.50 443 LYS A CA 1
ATOM 3428 C C . LYS A 1 443 ? 19.903 -7.992 -39.309 1.00 86.50 443 LYS A C 1
ATOM 3430 O O . LYS A 1 443 ? 19.385 -8.511 -40.289 1.00 86.50 443 LYS A O 1
ATOM 3435 N N . CYS A 1 444 ? 20.627 -8.665 -38.420 1.00 88.44 444 CYS A N 1
ATOM 3436 C CA . CYS A 1 444 ? 20.933 -10.075 -38.555 1.00 88.44 444 CYS A CA 1
ATOM 3437 C C . CYS A 1 444 ? 19.715 -10.952 -38.309 1.00 88.44 444 CYS A C 1
ATOM 3439 O O . CYS A 1 444 ? 19.423 -11.835 -39.103 1.00 88.44 444 CYS A O 1
ATOM 3441 N N . ALA A 1 445 ? 18.942 -10.655 -37.263 1.00 91.56 445 ALA A N 1
ATOM 3442 C CA . ALA A 1 445 ? 17.690 -11.354 -37.016 1.00 91.56 445 ALA A CA 1
ATOM 3443 C C . ALA A 1 445 ? 16.680 -11.171 -38.149 1.00 91.56 445 ALA A C 1
ATOM 3445 O O . ALA A 1 445 ? 15.971 -12.115 -38.476 1.00 91.56 445 ALA A O 1
ATOM 3446 N N . LEU A 1 446 ? 16.638 -9.992 -38.779 1.00 91.19 446 LEU A N 1
ATOM 3447 C CA . LEU A 1 446 ? 15.788 -9.777 -39.947 1.00 91.19 446 LEU A CA 1
ATOM 3448 C C . LEU A 1 446 ? 16.216 -10.655 -41.137 1.00 91.19 446 LEU A C 1
ATOM 3450 O O . LEU A 1 446 ? 15.354 -11.226 -41.801 1.00 91.19 446 LEU A O 1
ATOM 3454 N N . ALA A 1 447 ? 17.521 -10.809 -41.383 1.00 90.88 447 ALA A N 1
ATOM 3455 C CA . ALA A 1 447 ? 18.037 -11.732 -42.401 1.00 90.88 447 ALA A CA 1
ATOM 3456 C C . ALA A 1 447 ? 17.750 -13.205 -42.043 1.00 90.88 447 ALA A C 1
ATOM 3458 O O . ALA A 1 447 ? 17.356 -13.991 -42.900 1.00 90.88 447 ALA A O 1
ATOM 3459 N N . LEU A 1 448 ? 17.854 -13.557 -40.758 1.00 91.00 448 LEU A N 1
ATOM 3460 C CA . LEU A 1 448 ? 17.606 -14.898 -40.218 1.00 91.00 448 LEU A CA 1
ATOM 3461 C C . LEU A 1 448 ? 16.123 -15.185 -39.926 1.00 91.00 448 LEU A C 1
ATOM 3463 O O . LEU A 1 448 ? 15.813 -16.229 -39.360 1.00 91.00 448 LEU A O 1
ATOM 3467 N N . LYS A 1 449 ? 15.184 -14.301 -40.287 1.00 92.31 449 LYS A N 1
ATOM 3468 C CA . LYS A 1 449 ? 13.774 -14.364 -39.844 1.00 92.31 449 LYS A CA 1
ATOM 3469 C C . LYS A 1 449 ? 13.063 -15.693 -40.127 1.00 92.31 449 LYS A C 1
ATOM 3471 O O . LYS A 1 449 ? 12.149 -16.055 -39.397 1.00 92.31 449 LYS A O 1
ATOM 3476 N N . SER A 1 450 ? 13.463 -16.425 -41.171 1.00 90.06 450 SER A N 1
ATOM 3477 C CA . SER A 1 450 ? 12.916 -17.749 -41.506 1.00 90.06 450 SER A CA 1
ATOM 3478 C C . SER A 1 450 ? 13.440 -18.888 -40.628 1.00 90.06 450 SER A C 1
ATOM 3480 O O . SER A 1 450 ? 12.864 -19.971 -40.664 1.00 90.06 450 SER A O 1
ATOM 3482 N N . LEU A 1 451 ? 14.513 -18.652 -39.872 1.00 91.38 451 LEU A N 1
ATOM 3483 C CA . LEU A 1 451 ? 15.203 -19.614 -39.009 1.00 91.38 451 LEU A CA 1
ATOM 3484 C C . LEU A 1 451 ? 14.957 -19.352 -37.511 1.00 91.38 451 LEU A C 1
ATOM 3486 O O . LEU A 1 451 ? 15.373 -20.144 -36.674 1.00 91.38 451 LEU A O 1
ATOM 3490 N N . ILE A 1 452 ? 14.310 -18.236 -37.149 1.00 92.69 452 ILE A N 1
ATOM 3491 C CA . ILE A 1 452 ? 14.023 -17.893 -35.750 1.00 92.69 452 ILE A CA 1
ATOM 3492 C C . ILE A 1 452 ? 12.766 -18.639 -35.292 1.00 92.69 452 ILE A C 1
ATOM 3494 O O . ILE A 1 452 ? 11.641 -18.241 -35.600 1.00 92.69 452 ILE A O 1
ATOM 3498 N N . THR A 1 453 ? 12.968 -19.705 -34.522 1.00 92.31 453 THR A N 1
ATOM 3499 C CA . THR A 1 453 ? 11.906 -20.430 -33.813 1.00 92.31 453 THR A CA 1
ATOM 3500 C C . THR A 1 453 ? 11.586 -19.782 -32.466 1.00 92.31 453 THR A C 1
ATOM 3502 O O . THR A 1 453 ? 12.225 -18.808 -32.049 1.00 92.31 453 THR A O 1
ATOM 3505 N N . ARG A 1 454 ? 10.582 -20.317 -31.760 1.00 90.50 454 ARG A N 1
ATOM 3506 C CA . ARG A 1 454 ? 10.212 -19.858 -30.416 1.00 90.50 454 ARG A CA 1
ATOM 3507 C C . ARG A 1 454 ? 11.374 -20.021 -29.432 1.00 90.50 454 ARG A C 1
ATOM 3509 O O . ARG A 1 454 ? 11.642 -19.094 -28.669 1.00 90.50 454 ARG A O 1
ATOM 3516 N N . GLU A 1 455 ? 12.079 -21.156 -29.458 1.00 88.62 455 GLU A N 1
ATOM 3517 C CA . GLU A 1 455 ? 13.234 -21.397 -28.585 1.00 88.62 455 GLU A CA 1
ATOM 3518 C C . GLU A 1 455 ? 14.380 -20.415 -28.853 1.00 88.62 455 GLU A C 1
ATOM 3520 O O . GLU A 1 455 ? 15.023 -19.949 -27.909 1.00 88.62 455 GLU A O 1
ATOM 3525 N N . VAL A 1 456 ? 14.630 -20.073 -30.123 1.00 91.50 456 VAL A N 1
ATOM 3526 C CA . VAL A 1 456 ? 15.648 -19.077 -30.491 1.00 91.50 456 VAL A CA 1
ATOM 3527 C C . VAL A 1 456 ? 15.228 -17.695 -30.005 1.00 91.50 456 VAL A C 1
ATOM 3529 O O . VAL A 1 456 ? 16.009 -17.028 -29.329 1.00 91.50 456 VAL A O 1
ATOM 3532 N N . ALA A 1 457 ? 13.994 -17.278 -30.301 1.00 91.50 457 ALA A N 1
ATOM 3533 C CA . ALA A 1 457 ? 13.481 -15.941 -30.011 1.00 91.50 457 ALA A CA 1
ATOM 3534 C C . ALA A 1 457 ? 13.648 -15.537 -28.538 1.00 91.50 457 ALA A C 1
ATOM 3536 O O . ALA A 1 457 ? 14.099 -14.427 -28.248 1.00 91.50 457 ALA A O 1
ATOM 3537 N N . GLN A 1 458 ? 13.377 -16.457 -27.610 1.00 89.00 458 GLN A N 1
ATOM 3538 C CA . GLN A 1 458 ? 13.499 -16.218 -26.167 1.00 89.00 458 GLN A CA 1
ATOM 3539 C C . GLN A 1 458 ? 14.942 -15.988 -25.692 1.00 89.00 458 GLN A C 1
ATOM 3541 O O . GLN A 1 458 ? 15.146 -15.378 -24.643 1.00 89.00 458 GLN A O 1
ATOM 3546 N N . LYS A 1 459 ? 15.942 -16.455 -26.451 1.00 90.19 459 LYS A N 1
ATOM 3547 C CA . LYS A 1 459 ? 17.375 -16.301 -26.144 1.00 90.19 459 LYS A CA 1
ATOM 3548 C C . LYS A 1 459 ? 18.000 -15.055 -26.793 1.00 90.19 459 LYS A C 1
ATOM 3550 O O . LYS A 1 459 ? 19.139 -14.714 -26.478 1.00 90.19 459 LYS A O 1
ATOM 3555 N N . LEU A 1 460 ? 17.285 -14.374 -27.694 1.00 90.25 460 LEU A N 1
ATOM 3556 C CA . LEU A 1 460 ? 17.755 -13.153 -28.362 1.00 90.25 460 LEU A CA 1
ATOM 3557 C C . LEU A 1 460 ? 17.715 -11.939 -27.416 1.00 90.25 460 LEU A C 1
ATOM 3559 O O . LEU A 1 460 ? 16.985 -11.910 -26.425 1.00 90.25 460 LEU A O 1
ATOM 3563 N N . ARG A 1 461 ? 18.469 -10.880 -27.729 1.00 87.88 461 ARG A N 1
ATOM 3564 C CA . ARG A 1 461 ? 18.459 -9.640 -26.932 1.00 87.88 461 ARG A CA 1
ATOM 3565 C C . ARG A 1 461 ? 17.211 -8.789 -27.173 1.00 87.88 461 ARG A C 1
ATOM 3567 O O . ARG A 1 461 ? 16.482 -8.951 -28.146 1.00 87.88 461 ARG A O 1
ATOM 3574 N N . SER A 1 462 ? 16.995 -7.822 -26.282 1.00 85.81 462 SER A N 1
ATOM 3575 C CA . SER A 1 462 ? 15.830 -6.930 -26.292 1.00 85.81 462 SER A CA 1
ATOM 3576 C C . SER A 1 462 ? 15.647 -6.149 -27.603 1.00 85.81 462 SER A C 1
ATOM 3578 O O . SER A 1 462 ? 14.530 -5.923 -28.045 1.00 85.81 462 SER A O 1
ATOM 3580 N N . LEU A 1 463 ? 16.734 -5.769 -28.281 1.00 83.81 463 LEU A N 1
ATOM 3581 C CA . LEU A 1 463 ? 16.690 -4.941 -29.496 1.00 83.81 463 LEU A CA 1
ATOM 3582 C C . LEU A 1 463 ? 16.487 -5.737 -30.791 1.00 83.81 463 LEU A C 1
ATOM 3584 O O . LEU A 1 463 ? 16.383 -5.142 -31.865 1.00 83.81 463 LEU A O 1
ATOM 3588 N N . THR A 1 464 ? 16.471 -7.066 -30.722 1.00 88.50 464 THR A N 1
ATOM 3589 C CA . THR A 1 464 ? 16.610 -7.919 -31.903 1.00 88.50 464 THR A CA 1
ATOM 3590 C C . THR A 1 464 ? 15.429 -7.794 -32.876 1.00 88.50 464 THR A C 1
ATOM 3592 O O . THR A 1 464 ? 15.635 -7.792 -34.086 1.00 88.50 464 THR A O 1
ATOM 3595 N N . PHE A 1 465 ? 14.208 -7.554 -32.389 1.00 91.81 465 PHE A N 1
ATOM 3596 C CA . PHE A 1 465 ? 13.016 -7.449 -33.245 1.00 91.81 465 PHE A CA 1
ATOM 3597 C C . PHE A 1 465 ? 12.639 -6.017 -33.667 1.00 91.81 465 PHE A C 1
ATOM 3599 O O . PHE A 1 465 ? 11.588 -5.785 -34.262 1.00 91.81 465 PHE A O 1
ATOM 3606 N N . ARG A 1 466 ? 13.485 -5.016 -33.406 1.00 87.88 466 ARG A N 1
ATOM 3607 C CA . ARG A 1 466 ? 13.116 -3.604 -33.627 1.00 87.88 466 ARG A CA 1
ATOM 3608 C C . ARG A 1 466 ? 12.916 -3.185 -35.090 1.00 87.88 466 ARG A C 1
ATOM 3610 O O . ARG A 1 466 ? 12.289 -2.157 -35.332 1.00 87.88 466 ARG A O 1
ATOM 3617 N N . LEU A 1 467 ? 13.465 -3.954 -36.036 1.00 88.75 467 LEU A N 1
ATOM 3618 C CA . LEU A 1 467 ? 13.360 -3.726 -37.487 1.00 88.75 467 LEU A CA 1
ATOM 3619 C C . LEU A 1 467 ? 12.286 -4.594 -38.161 1.00 88.75 467 LEU A C 1
ATOM 3621 O O . LEU A 1 467 ? 12.116 -4.507 -39.371 1.00 88.75 467 LEU A O 1
ATOM 3625 N N . PHE A 1 468 ? 11.588 -5.448 -37.408 1.00 92.94 468 PHE A N 1
ATOM 3626 C CA . PHE A 1 468 ? 10.606 -6.359 -37.986 1.00 92.94 468 PHE A CA 1
ATOM 3627 C C . PHE A 1 468 ? 9.350 -5.594 -38.395 1.00 92.94 468 PHE A C 1
ATOM 3629 O O . PHE A 1 468 ? 8.771 -4.856 -37.588 1.00 92.94 468 PHE A O 1
ATOM 3636 N N . THR A 1 469 ? 8.931 -5.790 -39.643 1.00 92.44 469 THR A N 1
ATOM 3637 C CA . THR A 1 469 ? 7.628 -5.347 -40.138 1.00 92.44 469 THR A CA 1
ATOM 3638 C C . THR A 1 469 ? 6.559 -6.399 -39.856 1.00 92.44 469 THR A C 1
ATOM 3640 O O . THR A 1 469 ? 6.855 -7.538 -39.481 1.00 92.44 469 THR A O 1
ATOM 3643 N N . ALA A 1 470 ? 5.300 -6.038 -40.091 1.00 88.56 470 ALA A N 1
ATOM 3644 C CA . ALA A 1 470 ? 4.174 -6.957 -39.993 1.00 88.56 470 ALA A CA 1
ATOM 3645 C C . ALA A 1 470 ? 4.316 -8.208 -40.879 1.00 88.56 470 ALA A C 1
ATOM 3647 O O . ALA A 1 470 ? 3.766 -9.256 -40.546 1.00 88.56 470 ALA A O 1
ATOM 3648 N N . ASP A 1 471 ? 5.022 -8.125 -42.008 1.00 88.56 471 ASP A N 1
ATOM 3649 C CA . ASP A 1 471 ? 5.240 -9.264 -42.910 1.00 88.56 471 ASP A CA 1
ATOM 3650 C C . ASP A 1 471 ? 6.426 -10.142 -42.491 1.00 88.56 471 ASP A C 1
ATOM 3652 O O . ASP A 1 471 ? 6.486 -11.321 -42.849 1.00 88.56 471 ASP A O 1
ATOM 3656 N N . ASP A 1 472 ? 7.341 -9.596 -41.690 1.00 90.06 472 ASP A N 1
ATOM 3657 C CA . ASP A 1 472 ? 8.527 -10.309 -41.218 1.00 90.06 472 ASP A CA 1
ATOM 3658 C C . ASP A 1 472 ? 8.264 -11.118 -39.945 1.00 90.06 472 ASP A C 1
ATOM 3660 O O . ASP A 1 472 ? 8.865 -12.175 -39.746 1.00 90.06 472 ASP A O 1
ATOM 3664 N N . PHE A 1 473 ? 7.386 -10.627 -39.067 1.00 90.31 473 PHE A N 1
ATOM 3665 C CA . PHE A 1 473 ? 7.160 -11.213 -37.747 1.00 90.31 473 PHE A CA 1
ATOM 3666 C C . PHE A 1 473 ? 6.104 -12.322 -37.789 1.00 90.31 473 PHE A C 1
ATOM 3668 O O . PHE A 1 473 ? 4.910 -12.062 -37.914 1.00 90.31 473 PHE A O 1
ATOM 3675 N N . LYS A 1 474 ? 6.556 -13.576 -37.672 1.00 87.56 474 LYS A N 1
ATOM 3676 C CA . LYS A 1 474 ? 5.697 -14.777 -37.670 1.00 87.56 474 LYS A CA 1
ATOM 3677 C C . LYS A 1 474 ? 5.447 -15.372 -36.277 1.00 87.56 474 LYS A C 1
ATOM 3679 O O . LYS A 1 474 ? 4.718 -16.354 -36.163 1.00 87.56 474 LYS A O 1
ATOM 3684 N N . LEU A 1 475 ? 6.075 -14.814 -35.243 1.00 87.88 475 LEU A N 1
ATOM 3685 C CA . LEU A 1 475 ? 5.940 -15.239 -33.847 1.00 87.88 475 LEU A CA 1
ATOM 3686 C C . LEU A 1 475 ? 4.710 -14.589 -33.196 1.00 87.88 475 LEU A C 1
ATOM 3688 O O . LEU A 1 475 ? 4.165 -13.617 -33.718 1.00 87.88 475 LEU A O 1
ATOM 3692 N N . LYS A 1 476 ? 4.284 -15.090 -32.034 1.00 86.81 476 LYS A N 1
ATOM 3693 C CA . LYS A 1 476 ? 3.292 -14.419 -31.180 1.00 86.81 476 LYS A CA 1
ATOM 3694 C C . LYS A 1 476 ? 3.988 -13.525 -30.157 1.00 86.81 476 LYS A C 1
ATOM 3696 O O . LYS A 1 476 ? 5.132 -13.772 -29.785 1.00 86.81 476 LYS A O 1
ATOM 3701 N N . MET A 1 477 ? 3.278 -12.539 -29.604 1.00 85.94 477 MET A N 1
ATOM 3702 C CA . MET A 1 477 ? 3.827 -11.708 -28.516 1.00 85.94 477 MET A CA 1
ATOM 3703 C C . MET A 1 477 ? 4.248 -12.533 -27.291 1.00 85.94 477 MET A C 1
ATOM 3705 O O . MET A 1 477 ? 5.207 -12.183 -26.617 1.00 85.94 477 MET A O 1
ATOM 3709 N N . ALA A 1 478 ? 3.571 -13.654 -27.023 1.00 83.12 478 ALA A N 1
ATOM 3710 C CA . ALA A 1 478 ? 3.922 -14.570 -25.936 1.00 83.12 478 ALA A CA 1
ATOM 3711 C C . ALA A 1 478 ? 5.201 -15.399 -26.193 1.00 83.12 478 ALA A C 1
ATOM 3713 O O . ALA A 1 478 ? 5.699 -16.054 -25.275 1.00 83.12 478 ALA A O 1
ATOM 3714 N N . ASP A 1 479 ? 5.725 -15.396 -27.424 1.00 88.88 479 ASP A N 1
ATOM 3715 C CA . ASP A 1 479 ? 6.944 -16.122 -27.800 1.00 88.88 479 ASP A CA 1
ATOM 3716 C C . ASP A 1 479 ? 8.219 -15.296 -27.566 1.00 88.88 479 ASP A C 1
ATOM 3718 O O . ASP A 1 479 ? 9.318 -15.843 -27.619 1.00 88.88 479 ASP A O 1
ATOM 3722 N N . ILE A 1 480 ? 8.076 -14.001 -27.269 1.00 91.19 480 ILE A N 1
ATOM 3723 C CA . ILE A 1 480 ? 9.167 -13.054 -27.021 1.00 91.19 480 ILE A CA 1
ATOM 3724 C C . ILE A 1 480 ? 9.090 -12.482 -25.597 1.00 91.19 480 ILE A C 1
ATOM 3726 O O . ILE A 1 480 ? 8.066 -12.562 -24.918 1.00 91.19 480 ILE A O 1
ATOM 3730 N N . THR A 1 481 ? 10.195 -11.932 -25.101 1.00 89.38 481 THR A N 1
ATOM 3731 C CA . THR A 1 481 ? 10.286 -11.379 -23.742 1.00 89.38 481 THR A CA 1
ATOM 3732 C C . THR A 1 481 ? 9.669 -9.978 -23.649 1.00 89.38 481 THR A C 1
ATOM 3734 O O . THR A 1 481 ? 9.543 -9.272 -24.649 1.00 89.38 481 THR A O 1
ATOM 3737 N N . LEU A 1 482 ? 9.309 -9.530 -22.438 1.00 86.12 482 LEU A N 1
ATOM 3738 C CA . LEU A 1 482 ? 8.748 -8.183 -22.224 1.00 86.12 482 LEU A CA 1
ATOM 3739 C C . LEU A 1 482 ? 9.688 -7.074 -22.729 1.00 86.12 482 LEU A C 1
ATOM 3741 O O . LEU A 1 482 ? 9.234 -6.139 -23.387 1.00 86.12 482 LEU A O 1
ATOM 3745 N N . ASP A 1 483 ? 10.995 -7.228 -22.501 1.00 84.31 483 ASP A N 1
ATOM 3746 C CA . ASP A 1 483 ? 12.016 -6.296 -22.990 1.00 84.31 483 ASP A CA 1
ATOM 3747 C C . ASP A 1 483 ? 12.092 -6.277 -24.527 1.00 84.31 483 ASP A C 1
ATOM 3749 O O . ASP A 1 483 ? 12.399 -5.248 -25.123 1.00 84.31 483 ASP A O 1
ATOM 3753 N N . GLN A 1 484 ? 11.816 -7.405 -25.191 1.00 90.44 484 GLN A N 1
ATOM 3754 C CA . GLN A 1 484 ? 11.754 -7.477 -26.654 1.00 90.44 484 GLN A CA 1
ATOM 3755 C C . GLN A 1 484 ? 10.499 -6.786 -27.209 1.00 90.44 484 GLN A C 1
ATOM 3757 O O . GLN A 1 484 ? 10.587 -6.091 -28.222 1.00 90.44 484 GLN A O 1
ATOM 3762 N N . ILE A 1 485 ? 9.348 -6.926 -26.539 1.00 89.25 485 ILE A N 1
ATOM 3763 C CA . ILE A 1 485 ? 8.080 -6.280 -26.929 1.00 89.25 485 ILE A CA 1
ATOM 3764 C C . ILE A 1 485 ? 8.207 -4.752 -26.896 1.00 89.25 485 ILE A C 1
ATOM 3766 O O . ILE A 1 485 ? 7.745 -4.077 -27.818 1.00 89.25 485 ILE A O 1
ATOM 3770 N N . GLU A 1 486 ? 8.880 -4.198 -25.882 1.00 84.94 486 GLU A N 1
ATOM 3771 C CA . GLU A 1 486 ? 9.115 -2.749 -25.762 1.00 84.94 486 GLU A CA 1
ATOM 3772 C C . GLU A 1 486 ? 9.827 -2.169 -27.000 1.00 84.94 486 GLU A C 1
ATOM 3774 O O . GLU A 1 486 ? 9.574 -1.034 -27.410 1.00 84.94 486 GLU A O 1
ATOM 3779 N N . HIS A 1 487 ? 10.699 -2.956 -27.634 1.00 86.31 487 HIS A N 1
ATOM 3780 C CA . HIS A 1 487 ? 11.492 -2.523 -28.783 1.00 86.31 487 HIS A CA 1
ATOM 3781 C C . HIS A 1 487 ? 10.962 -2.998 -30.139 1.00 86.31 487 HIS A C 1
ATOM 3783 O O . HIS A 1 487 ? 11.460 -2.527 -31.164 1.00 86.31 487 HIS A O 1
ATOM 3789 N N . LEU A 1 488 ? 9.971 -3.890 -30.176 1.00 89.25 488 LEU A N 1
ATOM 3790 C CA . LEU A 1 488 ? 9.405 -4.446 -31.405 1.00 89.25 488 LEU A CA 1
ATOM 3791 C C . LEU A 1 488 ? 8.898 -3.338 -32.343 1.00 89.25 488 LEU A C 1
ATOM 3793 O O . LEU A 1 488 ? 8.164 -2.439 -31.925 1.00 89.25 488 LEU A O 1
ATOM 3797 N N . SER A 1 489 ? 9.324 -3.396 -33.609 1.00 88.06 489 SER A N 1
ATOM 3798 C CA . SER A 1 489 ? 8.999 -2.422 -34.668 1.00 88.06 489 SER A CA 1
ATOM 3799 C C . SER A 1 489 ? 9.297 -0.947 -34.345 1.00 88.06 489 SER A C 1
ATOM 3801 O O . SER A 1 489 ? 8.793 -0.061 -35.032 1.00 88.06 489 SER A O 1
ATOM 3803 N N . LYS A 1 490 ? 10.125 -0.640 -33.333 1.00 83.94 490 LYS A N 1
ATOM 3804 C CA . LYS A 1 490 ? 10.426 0.750 -32.935 1.00 83.94 490 LYS A CA 1
ATOM 3805 C C . LYS A 1 490 ? 11.126 1.561 -34.040 1.00 83.94 490 LYS A C 1
ATOM 3807 O O . LYS A 1 490 ? 10.990 2.779 -34.068 1.00 83.94 490 LYS A O 1
ATOM 3812 N N . SER A 1 491 ? 11.853 0.895 -34.940 1.00 79.00 491 SER A N 1
ATOM 3813 C CA . SER A 1 491 ? 12.579 1.515 -36.063 1.00 79.00 491 SER A CA 1
ATOM 3814 C C . SER A 1 491 ? 11.858 1.348 -37.412 1.00 79.00 491 SER A C 1
ATOM 3816 O O . SER A 1 491 ? 12.488 1.442 -38.462 1.00 79.00 491 SER A O 1
ATOM 3818 N N . VAL A 1 492 ? 10.556 1.053 -37.407 1.00 83.06 492 VAL A N 1
ATOM 3819 C CA . VAL A 1 492 ? 9.754 0.806 -38.616 1.00 83.06 492 VAL A CA 1
ATOM 3820 C C . VAL A 1 492 ? 8.653 1.871 -38.716 1.00 83.06 492 VAL A C 1
ATOM 3822 O O . VAL A 1 492 ? 8.100 2.249 -37.680 1.00 83.06 492 VAL A O 1
ATOM 3825 N N . PRO A 1 493 ? 8.308 2.368 -39.925 1.00 83.88 493 PRO A N 1
ATOM 3826 C CA . PRO A 1 493 ? 7.141 3.226 -40.109 1.00 83.88 493 PRO A CA 1
ATOM 3827 C C . PRO A 1 493 ? 5.888 2.602 -39.496 1.00 83.88 493 PRO A C 1
ATOM 3829 O O . PRO A 1 493 ? 5.697 1.383 -39.538 1.00 83.88 493 PRO A O 1
ATOM 3832 N N . LYS A 1 494 ? 5.026 3.442 -38.923 1.00 82.69 494 LYS A N 1
ATOM 3833 C CA . LYS A 1 494 ? 3.850 2.996 -38.169 1.00 82.69 494 LYS A CA 1
ATOM 3834 C C . LYS A 1 494 ? 2.948 2.084 -39.007 1.00 82.69 494 LYS A C 1
ATOM 3836 O O . LYS A 1 494 ? 2.414 1.111 -38.489 1.00 82.69 494 LYS A O 1
ATOM 3841 N N . GLU A 1 495 ? 2.838 2.378 -40.297 1.00 85.31 495 GLU A N 1
ATOM 3842 C CA . GLU A 1 495 ? 2.019 1.681 -41.290 1.00 85.31 495 GLU A CA 1
ATOM 3843 C C . GLU A 1 495 ? 2.521 0.264 -41.594 1.00 85.31 495 GLU A C 1
ATOM 3845 O O . GLU A 1 495 ? 1.739 -0.587 -42.003 1.00 85.31 495 GLU A O 1
ATOM 3850 N N . SER A 1 496 ? 3.808 -0.001 -41.361 1.00 88.06 496 SER A N 1
ATOM 3851 C CA . SER A 1 496 ? 4.449 -1.301 -41.599 1.00 88.06 496 SER A CA 1
ATOM 3852 C C . SER A 1 496 ? 4.749 -2.058 -40.301 1.00 88.06 496 SER A C 1
ATOM 3854 O O . SER A 1 496 ? 5.358 -3.128 -40.323 1.00 88.06 496 SER A O 1
ATOM 3856 N N . SER A 1 497 ? 4.357 -1.500 -39.157 1.00 90.88 497 SER A N 1
ATOM 3857 C CA . SER A 1 497 ? 4.642 -2.037 -37.829 1.00 90.88 497 SER A CA 1
ATOM 3858 C C . SER A 1 497 ? 3.930 -3.367 -37.578 1.00 90.88 497 SER A C 1
ATOM 3860 O O . SER A 1 497 ? 2.792 -3.548 -38.008 1.00 90.88 497 SER A O 1
ATOM 3862 N N . VAL A 1 498 ? 4.545 -4.279 -36.816 1.00 90.06 498 VAL A N 1
ATOM 3863 C CA . VAL A 1 498 ? 3.943 -5.577 -36.436 1.00 90.06 498 VAL A CA 1
ATOM 3864 C C . VAL A 1 498 ? 2.587 -5.406 -35.754 1.00 90.06 498 VAL A C 1
ATOM 3866 O O . VAL A 1 498 ? 1.674 -6.204 -35.950 1.00 90.06 498 VAL A O 1
ATOM 3869 N N . PHE A 1 499 ? 2.423 -4.306 -35.025 1.00 90.50 499 PHE A N 1
ATOM 3870 C CA . PHE A 1 499 ? 1.196 -3.978 -34.312 1.00 90.50 499 PHE A CA 1
ATOM 3871 C C . PHE A 1 499 ? -0.007 -3.721 -35.236 1.00 90.50 499 PHE A C 1
ATOM 3873 O O . PHE A 1 499 ? -1.138 -3.845 -34.781 1.00 90.50 499 PHE A O 1
ATOM 3880 N N . THR A 1 500 ? 0.201 -3.451 -36.530 1.00 88.62 500 THR A N 1
ATOM 3881 C CA . THR A 1 500 ? -0.891 -3.221 -37.500 1.00 88.62 500 THR A CA 1
ATOM 3882 C C . THR A 1 500 ? -1.728 -4.462 -37.811 1.00 88.62 500 THR A C 1
ATOM 3884 O O . THR A 1 500 ? -2.869 -4.318 -38.251 1.00 88.62 500 THR A O 1
ATOM 3887 N N . LYS A 1 501 ? -1.190 -5.667 -37.567 1.00 86.81 501 LYS A N 1
ATOM 3888 C CA . LYS A 1 501 ? -1.891 -6.951 -37.751 1.00 86.81 501 LYS A CA 1
ATOM 3889 C C . LYS A 1 501 ? -2.583 -7.464 -36.490 1.00 86.81 501 LYS A C 1
ATOM 3891 O O . LYS A 1 501 ? -3.320 -8.439 -36.576 1.00 86.81 501 LYS A O 1
ATOM 3896 N N . ILE A 1 502 ? -2.346 -6.833 -35.341 1.00 85.25 502 ILE A N 1
ATOM 3897 C CA . ILE A 1 502 ? -2.966 -7.241 -34.080 1.00 85.25 502 ILE A CA 1
ATOM 3898 C C . ILE A 1 502 ? -4.416 -6.774 -34.096 1.00 85.25 502 ILE A C 1
ATOM 3900 O O . ILE A 1 502 ? -4.704 -5.584 -34.249 1.00 85.25 502 ILE A O 1
ATOM 3904 N N . GLU A 1 503 ? -5.336 -7.715 -33.927 1.00 84.19 503 GLU A N 1
ATOM 3905 C CA . GLU A 1 503 ? -6.751 -7.397 -33.798 1.00 84.19 503 GLU A CA 1
ATOM 3906 C C . GLU A 1 503 ? -7.084 -6.946 -32.372 1.00 84.19 503 GLU A C 1
ATOM 3908 O O . GLU A 1 503 ? -6.421 -7.308 -31.397 1.00 84.19 503 GLU A O 1
ATOM 3913 N N . THR A 1 504 ? -8.174 -6.186 -32.223 1.00 80.62 504 THR A N 1
ATOM 3914 C CA . THR A 1 504 ? -8.637 -5.736 -30.900 1.00 80.62 504 THR A CA 1
ATOM 3915 C C . THR A 1 504 ? -8.864 -6.917 -29.943 1.00 80.62 504 THR A C 1
ATOM 3917 O O . THR A 1 504 ? -8.557 -6.792 -28.766 1.00 80.62 504 THR A O 1
ATOM 3920 N N . ALA A 1 505 ? -9.347 -8.068 -30.429 1.00 81.31 505 ALA A N 1
ATOM 3921 C CA . ALA A 1 505 ? -9.580 -9.252 -29.597 1.00 81.31 505 ALA A CA 1
ATOM 3922 C C . ALA A 1 505 ? -8.285 -9.800 -28.968 1.00 81.31 505 ALA A C 1
ATOM 3924 O O . ALA A 1 505 ? -8.253 -10.050 -27.768 1.00 81.31 505 ALA A O 1
ATOM 3925 N N . GLU A 1 506 ? -7.205 -9.894 -29.747 1.00 82.69 506 GLU A N 1
ATOM 3926 C CA . GLU A 1 506 ? -5.896 -10.348 -29.262 1.00 82.69 506 GLU A CA 1
ATOM 3927 C C . GLU A 1 506 ? -5.321 -9.378 -28.215 1.00 82.69 506 GLU A C 1
ATOM 3929 O O . GLU A 1 506 ? -4.813 -9.798 -27.176 1.00 82.69 506 GLU A O 1
ATOM 3934 N N . LEU A 1 507 ? -5.488 -8.067 -28.428 1.00 82.31 507 LEU A N 1
ATOM 3935 C CA . LEU A 1 507 ? -5.073 -7.046 -27.462 1.00 82.31 507 LEU A CA 1
ATOM 3936 C C . LEU A 1 507 ? -5.794 -7.177 -26.105 1.00 82.31 507 LEU A C 1
ATOM 3938 O O . LEU A 1 507 ? -5.202 -6.871 -25.068 1.00 82.31 507 LEU A O 1
ATOM 3942 N N . LEU A 1 508 ? -7.057 -7.618 -26.088 1.00 79.44 508 LEU A N 1
ATOM 3943 C CA . LEU A 1 508 ? -7.835 -7.799 -24.852 1.00 79.44 508 LEU A CA 1
ATOM 3944 C C . LEU A 1 508 ? -7.370 -9.005 -24.029 1.00 79.44 508 LEU A C 1
ATOM 3946 O O . LEU A 1 508 ? -7.526 -8.999 -22.807 1.00 79.44 508 LEU A O 1
ATOM 3950 N N . GLU A 1 509 ? -6.770 -10.004 -24.675 1.00 82.56 509 GLU A N 1
ATOM 3951 C CA . GLU A 1 509 ? -6.199 -11.181 -24.013 1.00 82.56 509 GLU A CA 1
ATOM 3952 C C . GLU A 1 509 ? -4.820 -10.900 -23.395 1.00 82.56 509 GLU A C 1
ATOM 3954 O O . GLU A 1 509 ? -4.333 -11.670 -22.562 1.00 82.56 509 GLU A O 1
ATOM 3959 N N . TYR A 1 510 ? -4.180 -9.779 -23.745 1.00 85.75 510 TYR A N 1
ATOM 3960 C CA . TYR A 1 510 ? -2.874 -9.430 -23.195 1.00 85.75 510 TYR A CA 1
ATOM 3961 C C . TYR A 1 510 ? -2.928 -9.150 -21.694 1.00 85.75 510 TYR A C 1
ATOM 3963 O O . TYR A 1 510 ? -3.745 -8.378 -21.180 1.00 85.75 510 TYR A O 1
ATOM 3971 N N . SER A 1 511 ? -1.972 -9.750 -20.981 1.00 81.88 511 SER A N 1
ATOM 3972 C CA . SER A 1 511 ? -1.755 -9.488 -19.560 1.00 81.88 511 SER A CA 1
ATOM 3973 C C . SER A 1 511 ? -1.412 -8.016 -19.305 1.00 81.88 511 SER A C 1
ATOM 3975 O O . SER A 1 511 ? -0.852 -7.326 -20.162 1.00 81.88 511 SER A O 1
ATOM 3977 N N . ASN A 1 512 ? -1.668 -7.547 -18.081 1.00 79.31 512 ASN A N 1
ATOM 3978 C CA . ASN A 1 512 ? -1.275 -6.197 -17.666 1.00 79.31 512 ASN A CA 1
ATOM 3979 C C . ASN A 1 512 ? 0.241 -5.965 -17.812 1.00 79.31 512 ASN A C 1
ATOM 3981 O O . ASN A 1 512 ? 0.651 -4.844 -18.084 1.00 79.31 512 ASN A O 1
ATOM 3985 N N . ASN A 1 513 ? 1.070 -7.013 -17.724 1.00 79.50 513 ASN A N 1
ATOM 3986 C CA . ASN A 1 513 ? 2.517 -6.901 -17.921 1.00 79.50 513 ASN A CA 1
ATOM 3987 C C . ASN A 1 513 ? 2.871 -6.528 -19.368 1.00 79.50 513 ASN A C 1
ATOM 3989 O O . ASN A 1 513 ? 3.666 -5.616 -19.577 1.00 79.50 513 ASN A O 1
ATOM 3993 N N . ILE A 1 514 ? 2.243 -7.163 -20.363 1.00 84.50 514 ILE A N 1
ATOM 3994 C CA . ILE A 1 514 ? 2.443 -6.807 -21.779 1.00 84.50 514 ILE A CA 1
ATOM 3995 C C . ILE A 1 514 ? 1.916 -5.391 -22.032 1.00 84.50 514 ILE A C 1
ATOM 3997 O O . ILE A 1 514 ? 2.628 -4.552 -22.574 1.00 84.50 514 ILE A O 1
ATOM 4001 N N . LEU A 1 515 ? 0.704 -5.078 -21.563 1.00 83.31 515 LEU A N 1
ATOM 4002 C CA . LEU A 1 515 ? 0.116 -3.743 -21.726 1.00 83.31 515 LEU A CA 1
ATOM 4003 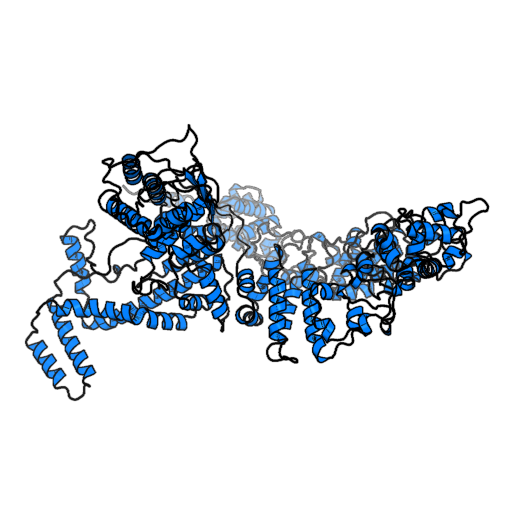C C . LEU A 1 515 ? 0.951 -2.633 -21.062 1.00 83.31 515 LEU A C 1
ATOM 4005 O O . LEU A 1 515 ? 0.913 -1.494 -21.528 1.00 83.31 515 LEU A O 1
ATOM 4009 N N . SER A 1 516 ? 1.717 -2.956 -20.012 1.00 80.44 516 SER A N 1
ATOM 4010 C CA . SER A 1 516 ? 2.582 -1.999 -19.307 1.00 80.44 516 SER A CA 1
ATOM 4011 C C . SER A 1 516 ? 3.817 -1.582 -20.109 1.00 80.44 516 SER A C 1
ATOM 4013 O O . SER A 1 516 ? 4.332 -0.486 -19.888 1.00 80.44 516 SER A O 1
ATOM 4015 N N . VAL A 1 517 ? 4.284 -2.424 -21.041 1.00 82.25 517 VAL A N 1
ATOM 4016 C CA . VAL A 1 517 ? 5.482 -2.156 -21.858 1.00 82.25 517 VAL A CA 1
ATOM 4017 C C . VAL A 1 517 ? 5.155 -1.598 -23.246 1.00 82.25 517 VAL A C 1
ATOM 4019 O O . VAL A 1 517 ? 6.045 -1.092 -23.924 1.00 82.25 517 VAL A O 1
ATOM 4022 N N . LEU A 1 518 ? 3.883 -1.626 -23.663 1.00 83.81 518 LEU A N 1
ATOM 4023 C CA . LEU A 1 518 ? 3.457 -1.068 -24.948 1.00 83.81 518 LEU A CA 1
ATOM 4024 C C . LEU A 1 518 ? 3.433 0.468 -24.936 1.00 83.81 518 LEU A C 1
ATOM 4026 O O . LEU A 1 518 ? 2.699 1.120 -24.177 1.00 83.81 518 LEU A O 1
ATOM 4030 N N . THR A 1 519 ? 4.192 1.056 -25.856 1.00 79.56 519 THR A N 1
ATOM 4031 C CA . THR A 1 519 ? 4.248 2.507 -26.081 1.00 79.56 519 THR A CA 1
ATOM 4032 C C . THR A 1 519 ? 2.956 3.044 -26.709 1.00 79.56 519 THR A C 1
ATOM 4034 O O . THR A 1 519 ? 2.181 2.308 -27.324 1.00 79.56 519 THR A O 1
ATOM 4037 N N . ASP A 1 520 ? 2.710 4.354 -26.582 1.00 77.56 520 ASP A N 1
ATOM 4038 C CA . ASP A 1 520 ? 1.546 5.007 -27.208 1.00 77.56 520 ASP A CA 1
ATOM 4039 C C . ASP A 1 520 ? 1.556 4.875 -28.737 1.00 77.56 520 ASP A C 1
ATOM 4041 O O . ASP A 1 520 ? 0.509 4.667 -29.347 1.00 77.56 520 ASP A O 1
ATOM 4045 N N . SER A 1 521 ? 2.746 4.916 -29.344 1.00 77.69 521 SER A N 1
ATOM 4046 C CA . SER A 1 521 ? 2.921 4.716 -30.785 1.00 77.69 521 SER A CA 1
ATOM 4047 C C . SER A 1 521 ? 2.521 3.303 -31.226 1.00 77.69 521 SER A C 1
ATOM 4049 O O . SER A 1 521 ? 1.767 3.153 -32.188 1.00 77.69 521 SER A O 1
ATOM 4051 N N . GLN A 1 522 ? 2.956 2.271 -30.488 1.00 85.50 522 GLN A N 1
ATOM 4052 C CA . GLN A 1 522 ? 2.626 0.870 -30.784 1.00 85.50 522 GLN A CA 1
ATOM 4053 C C . GLN A 1 522 ? 1.123 0.608 -30.657 1.00 85.50 522 GLN A C 1
ATOM 4055 O O . GLN A 1 522 ? 0.535 0.018 -31.554 1.00 85.50 522 GLN A O 1
ATOM 4060 N N . ILE A 1 523 ? 0.473 1.114 -29.605 1.00 81.44 523 ILE A N 1
ATOM 4061 C CA . ILE A 1 523 ? -0.985 0.989 -29.441 1.00 81.44 523 ILE A CA 1
ATOM 4062 C C . ILE A 1 523 ? -1.734 1.741 -30.534 1.00 81.44 523 ILE A C 1
ATOM 4064 O O . ILE A 1 523 ? -2.698 1.221 -31.083 1.00 81.44 523 ILE A O 1
ATOM 4068 N N . GLY A 1 524 ? -1.272 2.939 -30.893 1.00 79.50 524 GLY A N 1
ATOM 4069 C CA . GLY A 1 524 ? -1.864 3.701 -31.983 1.00 79.50 524 GLY A CA 1
ATOM 4070 C C . GLY A 1 524 ? -1.716 3.032 -33.352 1.00 79.50 524 GLY A C 1
ATOM 4071 O O . GLY A 1 524 ? -2.385 3.470 -34.287 1.00 79.50 524 GLY A O 1
ATOM 4072 N N . ALA A 1 525 ? -0.818 2.052 -33.504 1.00 83.12 525 ALA A N 1
ATOM 4073 C CA . ALA A 1 525 ? -0.662 1.251 -34.718 1.00 83.12 525 ALA A CA 1
ATOM 4074 C C . ALA A 1 525 ? -1.616 0.045 -34.764 1.00 83.12 525 ALA A C 1
ATOM 4076 O O . ALA A 1 525 ? -1.875 -0.463 -35.850 1.00 83.12 525 ALA A O 1
ATOM 4077 N N . ILE A 1 526 ? -2.163 -0.383 -33.621 1.00 85.69 526 ILE A N 1
ATOM 4078 C CA . ILE A 1 526 ? -3.162 -1.456 -33.540 1.00 85.69 526 ILE A CA 1
ATOM 4079 C C . ILE A 1 526 ? -4.495 -0.948 -34.092 1.00 85.69 526 ILE A C 1
ATOM 4081 O O . ILE A 1 526 ? -4.931 0.160 -33.768 1.00 85.69 526 ILE A O 1
ATOM 4085 N N . GLN A 1 527 ? -5.178 -1.770 -34.893 1.00 75.25 527 GLN A N 1
ATOM 4086 C CA . GLN A 1 527 ? -6.531 -1.474 -35.372 1.00 75.25 527 GLN A CA 1
ATOM 4087 C C . GLN A 1 527 ? -7.547 -1.666 -34.239 1.00 75.25 527 GLN A C 1
ATOM 4089 O O . GLN A 1 527 ? -8.238 -2.683 -34.134 1.00 75.25 527 GLN A O 1
ATOM 4094 N N . VAL A 1 528 ? -7.605 -0.680 -33.345 1.00 77.31 528 VAL A N 1
ATOM 4095 C CA . VAL A 1 528 ? -8.542 -0.659 -32.223 1.00 77.31 528 VAL A CA 1
ATOM 4096 C C . VAL A 1 528 ? -9.901 -0.171 -32.707 1.00 77.31 528 VAL A C 1
ATOM 4098 O O . VAL A 1 528 ? -10.028 0.953 -33.196 1.00 77.31 528 VAL A O 1
ATOM 4101 N N . LYS A 1 529 ? -10.935 -1.000 -32.544 1.00 79.94 529 LYS A N 1
ATOM 4102 C CA . LYS A 1 529 ? -12.310 -0.566 -32.811 1.00 79.94 529 LYS A CA 1
ATOM 4103 C C . LYS A 1 529 ? -12.714 0.564 -31.840 1.00 79.94 529 LYS A C 1
ATOM 4105 O O . LYS A 1 529 ? -12.388 0.462 -30.652 1.00 79.94 529 LYS A O 1
ATOM 4110 N N . PRO A 1 530 ? -13.417 1.621 -32.297 1.00 80.75 530 PRO A N 1
ATOM 4111 C CA . PRO A 1 530 ? -13.718 2.801 -31.481 1.00 80.75 530 PRO A CA 1
ATOM 4112 C C . PRO A 1 530 ? -14.374 2.495 -30.129 1.00 80.75 530 PRO A C 1
ATOM 4114 O O . PRO A 1 530 ? -14.050 3.133 -29.129 1.00 80.75 530 PRO A O 1
ATOM 4117 N N . GLU A 1 531 ? -15.244 1.487 -30.077 1.00 80.12 531 GLU A N 1
ATOM 4118 C CA . GLU A 1 531 ? -15.962 1.069 -28.872 1.00 80.12 531 GLU A CA 1
ATOM 4119 C C . GLU A 1 531 ? -15.053 0.495 -27.763 1.00 80.12 531 GLU A C 1
ATOM 4121 O O . GLU A 1 531 ? -15.439 0.502 -26.600 1.00 80.12 531 GLU A O 1
ATOM 4126 N N . TYR A 1 532 ? -13.813 0.090 -28.069 1.00 82.00 532 TYR A N 1
ATOM 4127 C CA . TYR A 1 532 ? -12.853 -0.427 -27.079 1.00 82.00 532 TYR A CA 1
ATOM 4128 C C . TYR A 1 532 ? -11.827 0.612 -26.606 1.00 82.00 532 TYR A C 1
ATOM 4130 O O . TYR A 1 532 ? -11.046 0.324 -25.694 1.00 82.00 532 TYR A O 1
ATOM 4138 N N . LEU A 1 533 ? -11.807 1.820 -27.187 1.00 82.31 533 LEU A N 1
ATOM 4139 C CA . LEU A 1 533 ? -10.784 2.835 -26.893 1.00 82.31 533 LEU A CA 1
ATOM 4140 C C . LEU A 1 533 ? -10.738 3.207 -25.405 1.00 82.31 533 LEU A C 1
ATOM 4142 O O . LEU A 1 533 ? -9.658 3.265 -24.815 1.00 82.31 533 LEU A O 1
ATOM 4146 N N . ASN A 1 534 ? -11.903 3.402 -24.784 1.00 81.88 534 ASN A N 1
ATOM 4147 C CA . ASN A 1 534 ? -11.998 3.756 -23.367 1.00 81.88 534 ASN A CA 1
ATOM 4148 C C . ASN A 1 534 ? -11.506 2.617 -22.462 1.00 81.88 534 ASN A C 1
ATOM 4150 O O . ASN A 1 534 ? -10.753 2.857 -21.518 1.00 81.88 534 ASN A O 1
ATOM 4154 N N . TRP A 1 535 ? -11.876 1.373 -22.778 1.00 85.19 535 TRP A N 1
ATOM 4155 C CA . TRP A 1 535 ? -11.455 0.194 -22.020 1.00 85.19 535 TRP A CA 1
ATOM 4156 C C . TRP A 1 535 ? -9.945 -0.061 -22.124 1.00 85.19 535 TRP A C 1
ATOM 4158 O O . TRP A 1 535 ? -9.276 -0.290 -21.115 1.00 85.19 535 TRP A O 1
ATOM 4168 N N . ILE A 1 536 ? -9.375 0.046 -23.328 1.00 84.06 536 ILE A N 1
ATOM 4169 C CA . ILE A 1 536 ? -7.928 -0.100 -23.549 1.00 84.06 536 ILE A CA 1
ATOM 4170 C C . ILE A 1 536 ? -7.161 1.024 -22.849 1.00 84.06 536 ILE A C 1
ATOM 4172 O O . ILE A 1 536 ? -6.144 0.759 -22.208 1.00 84.06 536 ILE A O 1
ATOM 4176 N N . SER A 1 537 ? -7.656 2.265 -22.911 1.00 84.19 537 SER A N 1
ATOM 4177 C CA . SER A 1 537 ? -7.075 3.395 -22.175 1.00 84.19 537 SER A CA 1
ATOM 4178 C C . SER A 1 537 ? -7.032 3.119 -20.669 1.00 84.19 537 SER A C 1
ATOM 4180 O O . SER A 1 537 ? -5.967 3.227 -20.056 1.00 84.19 537 SER A O 1
ATOM 4182 N N . PHE A 1 538 ? -8.146 2.653 -20.090 1.00 87.75 538 PHE A N 1
ATOM 4183 C CA . PHE A 1 538 ? -8.215 2.242 -18.686 1.00 87.75 538 PHE A CA 1
ATOM 4184 C C . PHE A 1 538 ? -7.199 1.134 -18.360 1.00 87.75 538 PHE A C 1
ATOM 4186 O O . PHE A 1 538 ? -6.393 1.288 -17.443 1.00 87.75 538 PHE A O 1
ATOM 4193 N N . ARG A 1 539 ? -7.165 0.043 -19.140 1.00 85.69 539 ARG A N 1
ATOM 4194 C CA . ARG A 1 539 ? -6.229 -1.083 -18.940 1.00 85.69 539 ARG A CA 1
ATOM 4195 C C . ARG A 1 539 ? -4.763 -0.652 -19.003 1.00 85.69 539 ARG A C 1
ATOM 4197 O O . ARG A 1 539 ? -3.937 -1.186 -18.266 1.00 85.69 539 ARG A O 1
ATOM 4204 N N . ARG A 1 540 ? -4.427 0.324 -19.847 1.00 82.31 540 ARG A N 1
ATOM 4205 C CA . ARG A 1 540 ? -3.066 0.869 -19.946 1.00 82.31 540 ARG A CA 1
ATOM 4206 C C . ARG A 1 540 ? -2.695 1.748 -18.765 1.00 82.31 540 ARG A C 1
ATOM 4208 O O . ARG A 1 540 ? -1.592 1.610 -18.248 1.00 82.31 540 ARG A O 1
ATOM 4215 N N . GLN A 1 541 ? -3.600 2.616 -18.319 1.00 82.94 541 GLN A N 1
ATOM 4216 C CA . GLN A 1 541 ? -3.397 3.394 -17.093 1.00 82.94 541 GLN A CA 1
ATOM 4217 C C . GLN A 1 541 ? -3.187 2.456 -15.891 1.00 82.94 541 GLN A C 1
ATOM 4219 O O . GLN A 1 541 ? -2.236 2.619 -15.130 1.00 82.94 541 GLN A O 1
ATOM 4224 N N . ALA A 1 542 ? -4.000 1.402 -15.802 1.00 83.44 542 ALA A N 1
ATOM 4225 C CA . ALA A 1 542 ? -3.893 0.337 -14.811 1.00 83.44 542 ALA A CA 1
ATOM 4226 C C . ALA A 1 542 ? -2.535 -0.377 -14.852 1.00 83.44 542 ALA A C 1
ATOM 4228 O O . ALA A 1 542 ? -1.887 -0.562 -13.823 1.00 83.44 542 ALA A O 1
ATOM 4229 N N . ALA A 1 543 ? -2.084 -0.752 -16.047 1.00 80.94 543 ALA A N 1
ATOM 4230 C CA . ALA A 1 543 ? -0.807 -1.419 -16.254 1.00 80.94 543 ALA A CA 1
ATOM 4231 C C . ALA A 1 543 ? 0.401 -0.521 -15.927 1.00 80.94 543 ALA A C 1
ATOM 4233 O O . ALA A 1 543 ? 1.384 -1.005 -15.371 1.00 80.94 543 ALA A O 1
ATOM 4234 N N . ARG A 1 544 ? 0.333 0.785 -16.223 1.00 77.56 544 ARG A N 1
ATOM 4235 C CA . ARG A 1 544 ? 1.395 1.755 -15.891 1.00 77.56 544 ARG A CA 1
ATOM 4236 C C . ARG A 1 544 ? 1.556 1.946 -14.382 1.00 77.56 544 ARG A C 1
ATOM 4238 O O . ARG A 1 544 ? 2.687 1.977 -13.905 1.00 77.56 544 ARG A O 1
ATOM 4245 N N . LEU A 1 545 ? 0.452 1.973 -13.632 1.00 74.00 545 LEU A N 1
ATOM 4246 C CA . LEU A 1 545 ? 0.490 2.064 -12.168 1.00 74.00 545 LEU A CA 1
ATOM 4247 C C . LEU A 1 545 ? 1.217 0.897 -11.488 1.00 74.00 545 LEU A C 1
ATOM 4249 O O . LEU A 1 545 ? 1.748 1.075 -10.395 1.00 74.00 545 LEU A O 1
ATOM 4253 N N . LEU A 1 546 ? 1.263 -0.285 -12.115 1.00 68.81 546 LEU A N 1
ATOM 4254 C CA . LEU A 1 546 ? 2.043 -1.417 -11.600 1.00 68.81 546 LEU A CA 1
ATOM 4255 C C . LEU A 1 546 ? 3.561 -1.180 -11.693 1.00 68.81 546 LEU A C 1
ATOM 4257 O O . LEU A 1 546 ? 4.310 -1.849 -10.985 1.00 68.81 546 LEU A O 1
ATOM 4261 N N . LYS A 1 547 ? 4.016 -0.254 -12.550 1.00 67.88 547 LYS A N 1
ATOM 4262 C CA . LYS A 1 547 ? 5.437 0.044 -12.789 1.00 67.88 547 LYS A CA 1
ATOM 4263 C C . LYS A 1 547 ? 5.906 1.272 -12.004 1.00 67.88 547 LYS A C 1
ATOM 4265 O O . LYS A 1 547 ? 6.971 1.226 -11.398 1.00 67.88 547 LYS A O 1
ATOM 4270 N N . GLU A 1 548 ? 5.111 2.343 -11.986 1.00 66.75 548 GLU A N 1
ATOM 4271 C CA . GLU A 1 548 ? 5.430 3.604 -11.303 1.00 66.75 548 GLU A CA 1
ATOM 4272 C C . GLU A 1 548 ? 4.160 4.195 -10.671 1.00 66.75 548 GLU A C 1
ATOM 4274 O O . GLU A 1 548 ? 3.227 4.591 -11.367 1.00 66.75 548 GLU A O 1
ATOM 4279 N N . MET A 1 549 ? 4.099 4.234 -9.336 1.00 62.44 549 MET A N 1
ATOM 4280 C CA . MET A 1 549 ? 2.896 4.653 -8.613 1.00 62.44 549 MET A CA 1
ATOM 4281 C C . MET A 1 549 ? 2.939 6.158 -8.304 1.00 62.44 549 MET A C 1
ATOM 4283 O O . MET A 1 549 ? 3.702 6.588 -7.437 1.00 62.44 549 MET A O 1
ATOM 4287 N N . GLN A 1 550 ? 2.098 6.955 -8.973 1.00 64.25 550 GLN A N 1
ATOM 4288 C CA . GLN A 1 550 ? 1.796 8.338 -8.578 1.00 64.25 550 GLN A CA 1
ATOM 4289 C C . GLN A 1 550 ? 0.406 8.422 -7.928 1.00 64.25 550 GLN A C 1
ATOM 4291 O O . GLN A 1 550 ? -0.519 7.713 -8.322 1.00 64.25 550 GLN A O 1
ATOM 4296 N N . GLN A 1 551 ? 0.257 9.283 -6.914 1.00 61.47 551 GLN A N 1
ATOM 4297 C CA . GLN A 1 551 ? -0.970 9.399 -6.107 1.00 61.47 551 GLN A CA 1
ATOM 4298 C C . GLN A 1 551 ? -2.218 9.735 -6.940 1.00 61.47 551 GLN A C 1
ATOM 4300 O O . GLN A 1 551 ? -3.263 9.109 -6.753 1.00 61.47 551 GLN A O 1
ATOM 4305 N N . ASP A 1 552 ? -2.103 10.668 -7.887 1.00 68.75 552 ASP A N 1
ATOM 4306 C CA . ASP A 1 552 ? -3.240 11.136 -8.693 1.00 68.75 552 ASP A CA 1
ATOM 4307 C C . ASP A 1 552 ? -3.738 10.094 -9.706 1.00 68.75 552 ASP A C 1
ATOM 4309 O O . ASP A 1 552 ? -4.895 10.128 -10.130 1.00 68.75 552 ASP A O 1
ATOM 4313 N N . ASP A 1 553 ? -2.889 9.142 -10.088 1.00 75.88 553 ASP A N 1
ATOM 4314 C CA . ASP A 1 553 ? -3.201 8.178 -11.141 1.00 75.88 553 ASP A CA 1
ATOM 4315 C C . ASP A 1 553 ? -4.115 7.052 -10.642 1.00 75.88 553 ASP A C 1
ATOM 4317 O O . ASP A 1 553 ? -4.980 6.578 -11.384 1.00 75.88 553 ASP A O 1
ATOM 4321 N N . LEU A 1 554 ? -4.016 6.679 -9.359 1.00 78.12 554 LEU A N 1
ATOM 4322 C CA . LEU A 1 554 ? -4.949 5.722 -8.756 1.00 78.12 554 LEU A CA 1
ATOM 4323 C C . LEU A 1 554 ? -6.363 6.311 -8.664 1.00 78.12 554 LEU A C 1
ATOM 4325 O O . LEU A 1 554 ? -7.338 5.596 -8.899 1.00 78.12 554 LEU A O 1
ATOM 4329 N N . LYS A 1 555 ? -6.487 7.617 -8.383 1.00 81.94 555 LYS A N 1
ATOM 4330 C CA . LYS A 1 555 ? -7.789 8.296 -8.325 1.00 81.94 555 LYS A CA 1
ATOM 4331 C C . LYS A 1 555 ? -8.480 8.270 -9.679 1.00 81.94 555 LYS A C 1
ATOM 4333 O O . LYS A 1 555 ? -9.606 7.787 -9.784 1.00 81.94 555 LYS A O 1
ATOM 4338 N N . LYS A 1 556 ? -7.766 8.709 -10.717 1.00 83.94 556 LYS A N 1
ATOM 4339 C CA . LYS A 1 556 ? -8.269 8.745 -12.096 1.00 83.94 556 LYS A CA 1
ATOM 4340 C C . LYS A 1 556 ? -8.715 7.371 -12.587 1.00 83.94 556 LYS A C 1
ATOM 4342 O O . LYS A 1 556 ? -9.697 7.274 -13.319 1.00 83.94 556 LYS A O 1
ATOM 4347 N N . LEU A 1 557 ? -8.036 6.299 -12.173 1.00 85.31 557 LEU A N 1
ATOM 4348 C CA . LEU A 1 557 ? -8.446 4.935 -12.507 1.00 85.31 557 LEU A CA 1
ATOM 4349 C C . LEU A 1 557 ? -9.766 4.528 -11.859 1.00 85.31 557 LEU A C 1
ATOM 4351 O O . LEU A 1 557 ? -10.614 3.935 -12.526 1.00 85.31 557 LEU A O 1
ATOM 4355 N N . PHE A 1 558 ? -9.952 4.841 -10.578 1.00 85.56 558 PHE A N 1
ATOM 4356 C CA . PHE A 1 558 ? -11.216 4.588 -9.890 1.00 85.56 558 PHE A CA 1
ATOM 4357 C C . PHE A 1 558 ? -12.359 5.403 -10.506 1.00 85.56 558 PHE A C 1
ATOM 4359 O O . PHE A 1 558 ? -13.424 4.848 -10.770 1.00 85.56 558 PHE A O 1
ATOM 4366 N N . GLU A 1 559 ? -12.122 6.679 -10.817 1.00 85.69 559 GLU A N 1
ATOM 4367 C CA . GLU A 1 559 ? -13.084 7.536 -11.522 1.00 85.69 559 GLU A CA 1
ATOM 4368 C C . GLU A 1 559 ? -13.421 6.991 -12.918 1.00 85.69 559 GLU A C 1
ATOM 4370 O O . GLU A 1 559 ? -14.589 6.944 -13.301 1.00 85.69 559 GLU A O 1
ATOM 4375 N N . SER A 1 560 ? -12.420 6.505 -13.657 1.00 85.88 560 SER A N 1
ATOM 4376 C CA . SER A 1 560 ? -12.613 5.887 -14.975 1.00 85.88 560 SER A CA 1
ATOM 4377 C C . SER A 1 560 ? -13.423 4.591 -14.887 1.00 85.88 560 SER A C 1
ATOM 4379 O O . SER A 1 560 ? -14.308 4.360 -15.707 1.00 85.88 560 SER A O 1
ATOM 4381 N N . CYS A 1 561 ? -13.170 3.759 -13.874 1.00 87.12 561 CYS A N 1
ATOM 4382 C CA . CYS A 1 561 ? -13.938 2.536 -13.634 1.00 87.12 561 CYS A CA 1
ATOM 4383 C C . CYS A 1 561 ? -15.390 2.839 -13.230 1.00 87.12 561 CYS A C 1
ATOM 4385 O O . CYS A 1 561 ? -16.322 2.176 -13.692 1.00 87.12 561 CYS A O 1
ATOM 4387 N N . LEU A 1 562 ? -15.602 3.888 -12.428 1.00 83.94 562 LEU A N 1
ATOM 4388 C CA . LEU A 1 562 ? -16.936 4.370 -12.078 1.00 83.94 562 LEU A CA 1
ATOM 4389 C C . LEU A 1 562 ? -17.678 4.923 -13.300 1.00 83.94 562 LEU A C 1
ATOM 4391 O O . LEU A 1 562 ? -18.878 4.705 -13.427 1.00 83.94 562 LEU A O 1
ATOM 4395 N N . ALA A 1 563 ? -16.981 5.586 -14.226 1.00 85.19 563 ALA A N 1
ATOM 4396 C CA . ALA A 1 563 ? -17.582 6.109 -15.450 1.00 85.19 563 ALA A CA 1
ATOM 4397 C C . ALA A 1 563 ? -18.164 5.014 -16.363 1.00 85.19 563 ALA A C 1
ATOM 4399 O O . ALA A 1 563 ? -19.058 5.319 -17.153 1.00 85.19 563 ALA A O 1
ATOM 4400 N N . PHE A 1 564 ? -17.713 3.757 -16.235 1.00 85.62 564 PHE A N 1
ATOM 4401 C CA . PHE A 1 564 ? -18.341 2.620 -16.913 1.00 85.62 564 PHE A CA 1
ATOM 4402 C C . PHE A 1 564 ? -19.691 2.228 -16.295 1.00 85.62 564 PHE A C 1
ATOM 4404 O O . PHE A 1 564 ? -20.525 1.670 -17.002 1.00 85.62 564 PHE A O 1
ATOM 4411 N N . LYS A 1 565 ? -19.964 2.551 -15.021 1.00 82.94 565 LYS A N 1
ATOM 4412 C CA . LYS A 1 565 ? -21.221 2.192 -14.340 1.00 82.94 565 LYS A CA 1
ATOM 4413 C C . LYS A 1 565 ? -22.422 2.799 -15.075 1.00 82.94 565 LYS A C 1
ATOM 4415 O O . LYS A 1 565 ? -22.559 4.017 -15.166 1.00 82.94 565 LYS A O 1
ATOM 4420 N N . GLY A 1 566 ? -23.295 1.945 -15.612 1.00 76.19 566 GLY A N 1
ATOM 4421 C CA . GLY A 1 566 ? -24.496 2.365 -16.349 1.00 76.19 566 GLY A CA 1
ATOM 4422 C C . GLY A 1 566 ? -24.233 3.003 -17.721 1.00 76.19 566 GLY A C 1
ATOM 4423 O O . GLY A 1 566 ? -25.167 3.514 -18.337 1.00 76.19 566 GLY A O 1
ATOM 4424 N N . LYS A 1 567 ? -22.984 2.984 -18.206 1.00 79.12 567 LYS A N 1
ATOM 4425 C CA . LYS A 1 567 ? -22.569 3.465 -19.538 1.00 79.12 567 LYS A CA 1
ATOM 4426 C C . LYS A 1 567 ? -21.734 2.419 -20.283 1.00 79.12 567 LYS A C 1
ATOM 4428 O O . LYS A 1 567 ? -20.901 2.763 -21.118 1.00 79.12 567 LYS A O 1
ATOM 4433 N N . GLU A 1 568 ? -21.933 1.152 -19.942 1.00 78.19 568 GLU A N 1
ATOM 4434 C CA . GLU A 1 568 ? -21.238 0.021 -20.546 1.00 78.19 568 GLU A CA 1
ATOM 4435 C C . GLU A 1 568 ? -21.592 -0.046 -22.032 1.00 78.19 568 GLU A C 1
ATOM 4437 O O . GLU A 1 568 ? -22.762 -0.108 -22.411 1.00 78.19 568 GLU A O 1
ATOM 4442 N N . THR A 1 569 ? -20.572 -0.005 -22.881 1.00 76.81 569 THR A N 1
ATOM 4443 C CA . THR A 1 569 ? -20.720 -0.139 -24.333 1.00 76.81 569 THR A CA 1
ATOM 4444 C C . THR A 1 569 ? -20.699 -1.600 -24.772 1.00 76.81 569 THR A C 1
ATOM 4446 O O . THR A 1 569 ? -21.317 -1.951 -25.774 1.00 76.81 569 THR A O 1
ATOM 4449 N N . LEU A 1 570 ? -20.021 -2.458 -24.008 1.00 78.06 570 LEU A N 1
ATOM 4450 C CA . LEU A 1 570 ? -19.771 -3.869 -24.295 1.00 78.06 570 LEU A CA 1
ATOM 4451 C C . LEU A 1 570 ? -20.419 -4.801 -23.254 1.00 78.06 570 LEU A C 1
ATOM 4453 O O . LEU A 1 570 ? -20.433 -6.015 -23.446 1.00 78.06 570 LEU A O 1
ATOM 4457 N N . GLY A 1 571 ? -20.967 -4.246 -22.168 1.00 80.94 571 GLY A N 1
ATOM 4458 C CA . GLY A 1 571 ? -21.709 -4.962 -21.126 1.00 80.94 571 GLY A CA 1
ATOM 4459 C C . GLY A 1 571 ? -20.841 -5.718 -20.114 1.00 80.94 571 GLY A C 1
ATOM 4460 O O . GLY A 1 571 ? -21.373 -6.505 -19.333 1.00 80.94 571 GLY A O 1
ATOM 4461 N N . PHE A 1 572 ? -19.519 -5.525 -20.128 1.00 82.81 572 PHE A N 1
ATOM 4462 C CA . PHE A 1 572 ? -18.595 -6.185 -19.192 1.00 82.81 572 PHE A CA 1
ATOM 4463 C C . PHE A 1 572 ? -17.605 -5.227 -18.522 1.00 82.81 572 PHE A C 1
ATOM 4465 O O . PHE A 1 572 ? -16.936 -5.614 -17.561 1.00 82.81 572 PHE A O 1
ATOM 4472 N N . GLU A 1 573 ? -17.486 -3.992 -19.016 1.00 86.75 573 GLU A N 1
ATOM 4473 C CA . GLU A 1 573 ? -16.406 -3.071 -18.659 1.00 86.75 573 GLU A CA 1
ATOM 4474 C C . GLU A 1 573 ? -16.404 -2.737 -17.174 1.00 86.75 573 GLU A C 1
ATOM 4476 O O . GLU A 1 573 ? -15.339 -2.692 -16.566 1.00 86.75 573 GLU A O 1
ATOM 4481 N N . HIS A 1 574 ? -17.577 -2.549 -16.567 1.00 84.12 574 HIS A N 1
ATOM 4482 C CA . HIS A 1 574 ? -17.664 -2.183 -15.158 1.00 84.12 574 HIS A CA 1
ATOM 4483 C C . HIS A 1 574 ? -17.209 -3.320 -14.229 1.00 84.12 574 HIS A C 1
ATOM 4485 O O . HIS A 1 574 ? -16.495 -3.103 -13.250 1.00 84.12 574 HIS A O 1
ATOM 4491 N N . LYS A 1 575 ? -17.566 -4.564 -14.560 1.00 82.75 575 LYS A N 1
ATOM 4492 C CA . LYS A 1 575 ? -17.142 -5.740 -13.792 1.00 82.75 575 LYS A CA 1
ATOM 4493 C C . LYS A 1 575 ? -15.651 -6.023 -13.979 1.00 82.75 575 LYS A C 1
ATOM 4495 O O . LYS A 1 575 ? -14.934 -6.258 -13.007 1.00 82.75 575 LYS A O 1
ATOM 4500 N N . GLU A 1 576 ? -15.170 -5.971 -15.217 1.00 84.75 576 GLU A N 1
ATOM 4501 C CA . GLU A 1 576 ? -13.756 -6.199 -15.515 1.00 84.75 576 GLU A CA 1
ATOM 4502 C C . GLU A 1 576 ? -12.863 -5.078 -14.972 1.00 84.75 576 GLU A C 1
ATOM 4504 O O . GLU A 1 576 ? -11.758 -5.353 -14.499 1.00 84.75 576 GLU A O 1
ATOM 4509 N N . CYS A 1 577 ? -13.324 -3.822 -14.960 1.00 87.69 577 CYS A N 1
ATOM 4510 C CA . CYS A 1 577 ? -12.552 -2.730 -14.370 1.00 87.69 577 CYS A CA 1
ATOM 4511 C C . CYS A 1 577 ? -12.327 -2.960 -12.872 1.00 87.69 577 CYS A C 1
ATOM 4513 O O . CYS A 1 577 ? -11.204 -2.795 -12.394 1.00 87.69 577 CYS A O 1
ATOM 4515 N N . ALA A 1 578 ? -13.340 -3.446 -12.148 1.00 82.50 578 ALA A N 1
ATOM 4516 C CA . ALA A 1 578 ? -13.213 -3.799 -10.737 1.00 82.50 578 ALA A CA 1
ATOM 4517 C C . ALA A 1 578 ? -12.242 -4.970 -10.495 1.00 82.50 578 ALA A C 1
ATOM 4519 O O . ALA A 1 578 ? -11.454 -4.928 -9.544 1.00 82.50 578 ALA A O 1
ATOM 4520 N N . ASN A 1 579 ? -12.233 -5.979 -11.375 1.00 83.19 579 ASN A N 1
ATOM 4521 C CA . ASN A 1 579 ? -11.261 -7.080 -11.326 1.00 83.19 579 ASN A CA 1
ATOM 4522 C C . ASN A 1 579 ? -9.826 -6.567 -11.517 1.00 83.19 579 ASN A C 1
ATOM 4524 O O . ASN A 1 579 ? -8.920 -6.928 -10.762 1.00 83.19 579 ASN A O 1
ATOM 4528 N N . VAL A 1 580 ? -9.621 -5.678 -12.493 1.00 84.62 580 VAL A N 1
ATOM 4529 C CA . VAL A 1 580 ? -8.320 -5.052 -12.762 1.00 84.62 580 VAL A CA 1
ATOM 4530 C C . VAL A 1 580 ? -7.862 -4.209 -11.570 1.00 84.62 580 VAL A C 1
ATOM 4532 O O . VAL A 1 580 ? -6.734 -4.387 -11.111 1.00 84.62 580 VAL A O 1
ATOM 4535 N N . LEU A 1 581 ? -8.730 -3.352 -11.020 1.00 84.88 581 LEU A N 1
ATOM 4536 C CA . LEU A 1 581 ? -8.428 -2.563 -9.818 1.00 84.88 581 LEU A CA 1
ATOM 4537 C C . LEU A 1 581 ? -8.080 -3.461 -8.628 1.00 84.88 581 LEU A C 1
ATOM 4539 O O . LEU A 1 581 ? -7.099 -3.200 -7.933 1.00 84.88 581 LEU A O 1
ATOM 4543 N N . SER A 1 582 ? -8.829 -4.548 -8.426 1.00 81.94 582 SER A N 1
ATOM 4544 C CA . SER A 1 582 ? -8.561 -5.519 -7.361 1.00 81.94 582 SER A CA 1
ATOM 4545 C C . SER A 1 582 ? -7.166 -6.130 -7.489 1.00 81.94 582 SER A C 1
ATOM 4547 O O . SER A 1 582 ? -6.428 -6.180 -6.503 1.00 81.94 582 SER A O 1
ATOM 4549 N N . GLY A 1 583 ? -6.774 -6.530 -8.704 1.00 79.88 583 GLY A N 1
ATOM 4550 C CA . GLY A 1 583 ? -5.440 -7.058 -8.989 1.00 79.88 583 GLY A CA 1
ATOM 4551 C C . GLY A 1 583 ? -4.325 -6.042 -8.731 1.00 79.88 583 GLY A C 1
ATOM 4552 O O . GLY A 1 583 ? -3.314 -6.386 -8.122 1.00 79.88 583 GLY A O 1
ATOM 4553 N N . ILE A 1 584 ? -4.520 -4.779 -9.124 1.00 79.75 584 ILE A N 1
ATOM 4554 C CA . ILE A 1 584 ? -3.553 -3.704 -8.847 1.00 79.75 584 ILE A CA 1
ATOM 4555 C C . ILE A 1 584 ? -3.388 -3.529 -7.341 1.00 79.75 584 ILE A C 1
ATOM 4557 O O . ILE A 1 584 ? -2.276 -3.640 -6.835 1.00 79.75 584 ILE A O 1
ATOM 4561 N N . ILE A 1 585 ? -4.487 -3.323 -6.613 1.00 78.06 585 ILE A N 1
ATOM 4562 C CA . ILE A 1 585 ? -4.478 -3.031 -5.173 1.00 78.06 585 ILE A CA 1
ATOM 4563 C C . ILE A 1 585 ? -3.829 -4.161 -4.375 1.00 78.06 585 ILE A C 1
ATOM 4565 O O . ILE A 1 585 ? -3.074 -3.896 -3.438 1.00 78.06 585 ILE A O 1
ATOM 4569 N N . LEU A 1 586 ? -4.072 -5.423 -4.740 1.00 77.12 586 LEU A N 1
ATOM 4570 C CA . LEU A 1 586 ? -3.422 -6.567 -4.096 1.00 77.12 586 LEU A CA 1
ATOM 4571 C C . LEU A 1 586 ? -1.903 -6.579 -4.325 1.00 77.12 586 LEU A C 1
ATOM 4573 O O . LEU A 1 586 ? -1.174 -6.909 -3.387 1.00 77.12 586 LEU A O 1
ATOM 4577 N N . ASN A 1 587 ? -1.434 -6.121 -5.487 1.00 73.88 587 ASN A N 1
ATOM 4578 C CA . ASN A 1 587 ? -0.012 -6.024 -5.828 1.00 73.88 587 ASN A CA 1
ATOM 4579 C C . ASN A 1 587 ? 0.680 -4.759 -5.287 1.00 73.88 587 ASN A C 1
ATOM 4581 O O . ASN A 1 587 ? 1.906 -4.744 -5.170 1.00 73.88 587 ASN A O 1
ATOM 4585 N N . LEU A 1 588 ? -0.068 -3.716 -4.906 1.00 71.81 588 LEU A N 1
ATOM 4586 C CA . LEU A 1 588 ? 0.515 -2.521 -4.285 1.00 71.81 588 LEU A CA 1
ATOM 4587 C C . LEU A 1 588 ? 1.178 -2.866 -2.941 1.00 71.81 588 LEU A C 1
ATOM 4589 O O . LEU A 1 588 ? 0.582 -3.520 -2.083 1.00 71.81 588 LEU A O 1
ATOM 4593 N N . SER A 1 589 ? 2.406 -2.405 -2.723 1.00 63.56 589 SER A N 1
ATOM 4594 C CA . SER A 1 589 ? 3.138 -2.568 -1.462 1.00 63.56 589 SER A CA 1
ATOM 4595 C C . SER A 1 589 ? 3.973 -1.318 -1.152 1.00 63.56 589 SER A C 1
ATOM 4597 O O . SER A 1 589 ? 4.341 -0.577 -2.059 1.00 63.56 589 SER A O 1
ATOM 4599 N N . GLY A 1 590 ? 4.248 -1.058 0.133 1.00 63.56 590 GLY A N 1
ATOM 4600 C CA . GLY A 1 590 ? 5.125 0.036 0.585 1.00 63.56 590 GLY A CA 1
ATOM 4601 C C . GLY A 1 590 ? 4.421 1.247 1.230 1.00 63.56 590 GLY A C 1
ATOM 4602 O O . GLY A 1 590 ? 3.238 1.474 1.019 1.00 63.56 590 GLY A O 1
ATOM 4603 N N . PRO A 1 591 ? 5.130 2.066 2.021 1.00 56.12 591 PRO A N 1
ATOM 4604 C CA . PRO A 1 591 ? 4.532 3.091 2.894 1.00 56.12 591 PRO A CA 1
ATOM 4605 C C . PRO A 1 591 ? 3.708 4.172 2.164 1.00 56.12 591 PRO A C 1
ATOM 4607 O O . PRO A 1 591 ? 2.816 4.772 2.759 1.00 56.12 591 PRO A O 1
ATOM 4610 N N . ASN A 1 592 ? 3.942 4.383 0.865 1.00 59.72 592 ASN A N 1
ATOM 4611 C CA . ASN A 1 592 ? 3.238 5.389 0.063 1.00 59.72 592 ASN A CA 1
ATOM 4612 C C . ASN A 1 592 ? 1.838 4.948 -0.408 1.00 59.72 592 ASN A C 1
ATOM 4614 O O . ASN A 1 592 ? 1.077 5.781 -0.902 1.00 59.72 592 ASN A O 1
ATOM 4618 N N . TRP A 1 593 ? 1.462 3.668 -0.280 1.00 68.38 593 TRP A N 1
ATOM 4619 C CA . TRP A 1 593 ? 0.140 3.204 -0.730 1.00 68.38 593 TRP A CA 1
ATOM 4620 C C . TRP A 1 593 ? -0.989 3.776 0.136 1.00 68.38 593 TRP A C 1
ATOM 4622 O O . TRP A 1 593 ? -2.047 4.120 -0.378 1.00 68.38 593 TRP A O 1
ATOM 4632 N N . GLU A 1 594 ? -0.765 3.958 1.437 1.00 62.50 594 GLU A N 1
ATOM 4633 C CA . GLU A 1 594 ? -1.809 4.408 2.361 1.00 62.50 594 GLU A CA 1
ATOM 4634 C C . GLU A 1 594 ? -2.236 5.856 2.169 1.00 62.50 594 GLU A C 1
ATOM 4636 O O . GLU A 1 594 ? -3.431 6.154 2.285 1.00 62.50 594 GLU A O 1
ATOM 4641 N N . SER A 1 595 ? -1.270 6.741 1.901 1.00 64.62 595 SER A N 1
ATOM 4642 C CA . SER A 1 595 ? -1.536 8.130 1.525 1.00 64.62 595 SER A CA 1
ATOM 4643 C C . SER A 1 595 ? -2.252 8.178 0.175 1.00 64.62 595 SER A C 1
ATOM 4645 O O . SER A 1 595 ? -3.221 8.915 0.017 1.00 64.62 595 SER A O 1
ATOM 4647 N N . SER A 1 596 ? -1.866 7.285 -0.739 1.00 65.00 596 SER A N 1
ATOM 4648 C CA . SER A 1 596 ? -2.493 7.108 -2.053 1.00 65.00 596 SER A CA 1
ATOM 4649 C C . SER A 1 596 ? -3.862 6.428 -2.017 1.00 65.00 596 SER A C 1
ATOM 4651 O O . SER A 1 596 ? -4.551 6.423 -3.017 1.00 65.00 596 SER A O 1
ATOM 4653 N N . VAL A 1 597 ? -4.292 5.833 -0.908 1.00 70.75 597 VAL A N 1
ATOM 4654 C CA . VAL A 1 597 ? -5.634 5.235 -0.779 1.00 70.75 597 VAL A CA 1
ATOM 4655 C C . VAL A 1 597 ? -6.529 6.066 0.139 1.00 70.75 597 VAL A C 1
ATOM 4657 O O . VAL A 1 597 ? -7.751 5.954 0.085 1.00 70.75 597 VAL A O 1
ATOM 4660 N N . GLY A 1 598 ? -5.952 6.951 0.960 1.00 68.19 598 GLY A N 1
ATOM 4661 C CA . GLY A 1 598 ? -6.698 7.824 1.872 1.00 68.19 598 GLY A CA 1
ATOM 4662 C C . GLY A 1 598 ? -7.792 8.635 1.178 1.00 68.19 598 GLY A C 1
ATOM 4663 O O . GLY A 1 598 ? -8.891 8.753 1.715 1.00 68.19 598 GLY A O 1
ATOM 4664 N N . PHE A 1 599 ? -7.539 9.119 -0.041 1.00 71.50 599 PHE A N 1
ATOM 4665 C CA . PHE A 1 599 ? -8.540 9.872 -0.795 1.00 71.50 599 PHE A CA 1
ATOM 4666 C C . PHE A 1 599 ? -9.742 9.016 -1.228 1.00 71.50 599 PHE A C 1
ATOM 4668 O O . PHE A 1 599 ? -10.842 9.555 -1.295 1.00 71.50 599 PHE A O 1
ATOM 4675 N N . LEU A 1 600 ? -9.579 7.704 -1.468 1.00 72.00 600 LEU A N 1
ATOM 4676 C CA . LEU A 1 600 ? -10.679 6.818 -1.888 1.00 72.00 600 LEU A CA 1
ATOM 4677 C C . LEU A 1 600 ? -11.777 6.749 -0.822 1.00 72.00 600 LEU A C 1
ATOM 4679 O O . LEU A 1 600 ? -12.954 6.639 -1.142 1.00 72.00 600 LEU A O 1
ATOM 4683 N N . PHE A 1 601 ? -11.389 6.858 0.449 1.00 68.75 601 PHE A N 1
ATOM 4684 C CA . PHE A 1 601 ? -12.312 6.882 1.582 1.00 68.75 601 PHE A CA 1
ATOM 4685 C C . PHE A 1 601 ? -12.911 8.264 1.855 1.00 68.75 601 PHE A C 1
ATOM 4687 O O . PHE A 1 601 ? -13.931 8.350 2.535 1.00 68.75 601 PHE A O 1
ATOM 4694 N N . ASN A 1 602 ? -12.321 9.331 1.320 1.00 70.00 602 ASN A N 1
ATOM 4695 C CA . ASN A 1 602 ? -12.846 10.690 1.456 1.00 70.00 602 ASN A CA 1
ATOM 4696 C C . ASN A 1 602 ? -13.740 11.095 0.273 1.00 70.00 602 ASN A C 1
ATOM 4698 O O . ASN A 1 602 ? -14.555 12.001 0.419 1.00 70.00 602 ASN A O 1
ATOM 4702 N N . ASP A 1 603 ? -13.600 10.439 -0.883 1.00 73.88 603 ASP A N 1
ATOM 4703 C CA . ASP A 1 603 ? -14.394 10.722 -2.077 1.00 73.88 603 ASP A CA 1
ATOM 4704 C C . ASP A 1 603 ? -15.680 9.887 -2.088 1.00 73.88 603 ASP A C 1
ATOM 4706 O O . ASP A 1 603 ? -15.673 8.688 -2.378 1.00 73.88 603 ASP A O 1
ATOM 4710 N N . THR A 1 604 ? -16.804 10.534 -1.777 1.00 72.06 604 THR A N 1
ATOM 4711 C CA . THR A 1 604 ? -18.122 9.888 -1.699 1.00 72.06 604 THR A CA 1
ATOM 4712 C C . THR A 1 604 ? -18.548 9.239 -3.013 1.00 72.06 604 THR A C 1
ATOM 4714 O O . THR A 1 604 ? -19.310 8.276 -2.995 1.00 72.06 604 THR A O 1
ATOM 4717 N N . ASN A 1 605 ? -18.032 9.704 -4.157 1.00 74.50 605 ASN A N 1
ATOM 4718 C CA . ASN A 1 605 ? -18.362 9.119 -5.458 1.00 74.50 605 ASN A CA 1
ATOM 4719 C C . ASN A 1 605 ? -17.742 7.726 -5.634 1.00 74.50 605 ASN A C 1
ATOM 4721 O O . ASN A 1 605 ? -18.306 6.875 -6.319 1.00 74.50 605 ASN A O 1
ATOM 4725 N N . LEU A 1 606 ? -16.598 7.472 -4.993 1.00 75.06 606 LEU A N 1
ATOM 4726 C CA . LEU A 1 606 ? -15.835 6.232 -5.145 1.00 75.06 606 LEU A CA 1
ATOM 4727 C C . LEU A 1 606 ? -16.231 5.156 -4.124 1.00 75.06 606 LEU A C 1
ATOM 4729 O O . LEU A 1 606 ? -15.867 3.992 -4.294 1.00 75.06 606 LEU A O 1
ATOM 4733 N N . HIS A 1 607 ? -17.013 5.508 -3.095 1.00 74.06 607 HIS A N 1
ATOM 4734 C CA . HIS A 1 607 ? -17.457 4.574 -2.050 1.00 74.06 607 HIS A CA 1
ATOM 4735 C C . HIS A 1 607 ? -18.252 3.392 -2.597 1.00 74.06 607 HIS A C 1
ATOM 4737 O O . HIS A 1 607 ? -18.001 2.263 -2.181 1.00 74.06 607 HIS A O 1
ATOM 4743 N N . SER A 1 608 ? -19.152 3.627 -3.557 1.00 71.38 608 SER A N 1
ATOM 4744 C CA . SER A 1 608 ? -19.912 2.540 -4.192 1.00 71.38 608 SER A CA 1
ATOM 4745 C C . SER A 1 608 ? -18.978 1.496 -4.810 1.00 71.38 608 SER A C 1
ATOM 4747 O O . SER A 1 608 ? -19.151 0.302 -4.596 1.00 71.38 608 SER A O 1
ATOM 4749 N N . LEU A 1 609 ? -17.902 1.935 -5.470 1.00 75.25 609 LEU A N 1
ATOM 4750 C CA . LEU A 1 609 ? -16.928 1.043 -6.091 1.00 75.25 609 LEU A CA 1
ATOM 4751 C C . LEU A 1 609 ? -16.171 0.192 -5.056 1.00 75.25 609 LEU A C 1
ATOM 4753 O O . LEU A 1 609 ? -15.925 -0.988 -5.300 1.00 75.25 609 LEU A O 1
ATOM 4757 N N . LEU A 1 610 ? -15.822 0.784 -3.905 1.00 75.19 610 LEU A N 1
ATOM 4758 C CA . LEU A 1 610 ? -15.087 0.111 -2.828 1.00 75.19 610 LEU A CA 1
ATOM 4759 C C . LEU A 1 610 ? -15.877 -1.054 -2.226 1.00 75.19 610 LEU A C 1
ATOM 4761 O O . LEU A 1 610 ? -15.309 -2.120 -1.999 1.00 75.19 610 LEU A O 1
ATOM 4765 N N . TYR A 1 611 ? -17.166 -0.838 -1.959 1.00 74.31 611 TYR A N 1
ATOM 4766 C CA . TYR A 1 611 ? -17.993 -1.779 -1.203 1.00 74.31 611 TYR A CA 1
ATOM 4767 C C . TYR A 1 611 ? -18.892 -2.659 -2.076 1.00 74.31 611 TYR A C 1
ATOM 4769 O O . TYR A 1 611 ? -19.319 -3.698 -1.593 1.00 74.31 611 TYR A O 1
ATOM 4777 N N . GLU A 1 612 ? -19.164 -2.313 -3.340 1.00 72.44 612 GLU A N 1
ATOM 4778 C CA . GLU A 1 612 ? -20.018 -3.131 -4.219 1.00 72.44 612 GLU A CA 1
ATOM 4779 C C . GLU A 1 612 ? -19.241 -4.134 -5.080 1.00 72.44 612 GLU A C 1
ATOM 4781 O O . GLU A 1 612 ? -19.758 -5.216 -5.357 1.00 72.44 612 GLU A O 1
ATOM 4786 N N . LEU A 1 613 ? -18.031 -3.785 -5.535 1.00 71.12 613 LEU A N 1
ATOM 4787 C CA . LEU A 1 613 ? -17.381 -4.498 -6.647 1.00 71.12 613 LEU A CA 1
ATOM 4788 C C . LEU A 1 613 ? -16.018 -5.098 -6.313 1.00 71.12 613 LEU A C 1
ATOM 4790 O O . LEU A 1 613 ? -15.552 -5.986 -7.027 1.00 71.12 613 LEU A O 1
ATOM 4794 N N . LEU A 1 614 ? -15.350 -4.612 -5.267 1.00 75.44 614 LEU A N 1
ATOM 4795 C CA . LEU A 1 614 ? -14.048 -5.149 -4.891 1.00 75.44 614 LEU A CA 1
ATOM 4796 C C . LEU A 1 614 ? -14.187 -6.502 -4.196 1.00 75.44 614 LEU A C 1
ATOM 4798 O O . LEU A 1 614 ? -15.125 -6.763 -3.441 1.00 75.44 614 LEU A O 1
ATOM 4802 N N . SER A 1 615 ? -13.193 -7.363 -4.415 1.00 80.06 615 SER A N 1
ATOM 4803 C CA . SER A 1 615 ? -13.108 -8.631 -3.693 1.00 80.06 615 SER A CA 1
ATOM 4804 C C . SER A 1 615 ? -12.966 -8.403 -2.179 1.00 80.06 615 SER A C 1
ATOM 4806 O O . SER A 1 615 ? -12.407 -7.394 -1.739 1.00 80.06 615 SER A O 1
ATOM 4808 N N . LYS A 1 616 ? -13.397 -9.378 -1.366 1.00 80.88 616 LYS A N 1
ATOM 4809 C CA . LYS A 1 616 ? -13.287 -9.322 0.107 1.00 80.88 616 LYS A CA 1
ATOM 4810 C C . LYS A 1 616 ? -11.862 -9.041 0.587 1.00 80.88 616 LYS A C 1
ATOM 4812 O O . LYS A 1 616 ? -11.654 -8.311 1.551 1.00 80.88 616 LYS A O 1
ATOM 4817 N N . GLU A 1 617 ? -10.875 -9.635 -0.078 1.00 78.88 617 GLU A N 1
ATOM 4818 C CA . GLU A 1 617 ? -9.461 -9.496 0.275 1.00 78.88 617 GLU A CA 1
ATOM 4819 C C . GLU A 1 617 ? -8.926 -8.109 -0.075 1.00 78.88 617 GLU A C 1
ATOM 4821 O O . GLU A 1 617 ? -8.218 -7.499 0.728 1.00 78.88 617 GLU A O 1
ATOM 4826 N N . THR A 1 618 ? -9.312 -7.592 -1.242 1.00 80.69 618 THR A N 1
ATOM 4827 C CA . THR A 1 618 ? -8.980 -6.233 -1.672 1.00 80.69 618 THR A CA 1
ATOM 4828 C C . THR A 1 618 ? -9.589 -5.205 -0.727 1.00 80.69 618 THR A C 1
ATOM 4830 O O . THR A 1 618 ? -8.875 -4.329 -0.241 1.00 80.69 618 THR A O 1
ATOM 4833 N N . LEU A 1 619 ? -10.883 -5.334 -0.422 1.00 82.00 619 LEU A N 1
ATOM 4834 C CA . LEU A 1 619 ? -11.576 -4.429 0.486 1.00 82.00 619 LEU A CA 1
ATOM 4835 C C . LEU A 1 619 ? -10.936 -4.462 1.878 1.00 82.00 619 LEU A C 1
ATOM 4837 O O . LEU A 1 619 ? -10.610 -3.399 2.397 1.00 82.00 619 LEU A O 1
ATOM 4841 N N . LEU A 1 620 ? -10.649 -5.649 2.433 1.00 83.44 620 LEU A N 1
ATOM 4842 C CA . LEU A 1 620 ? -9.942 -5.785 3.712 1.00 83.44 620 LEU A CA 1
ATOM 4843 C C . LEU A 1 620 ? -8.592 -5.057 3.705 1.00 83.44 620 LEU A C 1
ATOM 4845 O O . LEU A 1 620 ? -8.278 -4.343 4.655 1.00 83.44 620 LEU A O 1
ATOM 4849 N N . LYS A 1 621 ? -7.802 -5.221 2.637 1.00 81.25 621 LYS A N 1
ATOM 4850 C CA . LYS A 1 621 ? -6.504 -4.551 2.501 1.00 81.25 621 LYS A CA 1
ATOM 4851 C C . LYS A 1 621 ? -6.648 -3.028 2.509 1.00 81.25 621 LYS A C 1
ATOM 4853 O O . LYS A 1 621 ? -5.819 -2.367 3.115 1.00 81.25 621 LYS A O 1
ATOM 4858 N N . LEU A 1 622 ? -7.688 -2.483 1.874 1.00 79.06 622 LEU A N 1
ATOM 4859 C CA . LEU A 1 622 ? -7.935 -1.037 1.819 1.00 79.06 622 LEU A CA 1
ATOM 4860 C C . LEU A 1 622 ? -8.433 -0.472 3.152 1.00 79.06 622 LEU A C 1
ATOM 4862 O O . LEU A 1 622 ? -8.001 0.610 3.551 1.00 79.06 622 LEU A O 1
ATOM 4866 N N . ILE A 1 623 ? -9.354 -1.171 3.825 1.00 82.88 623 ILE A N 1
ATOM 4867 C CA . ILE A 1 623 ? -9.938 -0.687 5.085 1.00 82.88 623 ILE A CA 1
ATOM 4868 C C . ILE A 1 623 ? -8.981 -0.869 6.259 1.00 82.88 623 ILE A C 1
ATOM 4870 O O . ILE A 1 623 ? -9.074 -0.128 7.229 1.00 82.88 623 ILE A O 1
ATOM 4874 N N . GLN A 1 624 ? -8.056 -1.826 6.219 1.00 84.69 624 GLN A N 1
ATOM 4875 C CA . GLN A 1 624 ? -7.124 -2.027 7.320 1.00 84.69 624 GLN A CA 1
ATOM 4876 C C . GLN A 1 624 ? -6.109 -0.879 7.383 1.00 84.69 624 GLN A C 1
ATOM 4878 O O . GLN A 1 624 ? -5.415 -0.588 6.410 1.00 84.69 624 GLN A O 1
ATOM 4883 N N . LYS A 1 625 ? -5.990 -0.228 8.545 1.00 80.19 625 LYS A N 1
ATOM 4884 C CA . LYS A 1 625 ? -4.932 0.765 8.771 1.00 80.19 625 LYS A CA 1
ATOM 4885 C C . LYS A 1 625 ? -3.576 0.062 8.857 1.00 80.19 625 LYS A C 1
ATOM 4887 O O . LYS A 1 625 ? -3.451 -0.946 9.558 1.00 80.19 625 LYS A O 1
ATOM 4892 N N . SER A 1 626 ? -2.559 0.598 8.184 1.00 68.88 626 SER A N 1
ATOM 4893 C CA . SER A 1 626 ? -1.162 0.173 8.371 1.00 68.88 626 SER A CA 1
ATOM 4894 C C . SER A 1 626 ? -0.259 1.264 8.960 1.00 68.88 626 SER A C 1
ATOM 4896 O O . SER A 1 626 ? 0.807 0.931 9.476 1.00 68.88 626 SER A O 1
ATOM 4898 N N . THR A 1 627 ? -0.716 2.520 9.019 1.00 63.66 627 THR A N 1
ATOM 4899 C CA . THR A 1 627 ? -0.075 3.601 9.772 1.00 63.66 627 THR A CA 1
ATOM 4900 C C . THR A 1 627 ? -0.694 3.720 11.158 1.00 63.66 627 THR A C 1
ATOM 4902 O O . THR A 1 627 ? -1.907 3.856 11.326 1.00 63.66 627 THR A O 1
ATOM 4905 N N . PHE A 1 628 ? 0.169 3.671 12.165 1.00 71.00 628 PHE A N 1
ATOM 4906 C CA . PHE A 1 628 ? -0.171 3.858 13.570 1.00 71.00 628 PHE A CA 1
ATOM 4907 C C . PHE A 1 628 ? 0.777 4.911 14.136 1.00 71.00 628 PHE A C 1
ATOM 4909 O O . PHE A 1 628 ? 1.903 5.039 13.654 1.00 71.00 628 PHE A O 1
ATOM 4916 N N . ASN A 1 629 ? 0.325 5.677 15.129 1.00 62.53 629 ASN A N 1
ATOM 4917 C CA . ASN A 1 629 ? 1.168 6.692 15.751 1.00 62.53 629 ASN A CA 1
ATOM 4918 C C . ASN A 1 629 ? 2.407 6.007 16.361 1.00 62.53 629 ASN A C 1
ATOM 4920 O O . ASN A 1 629 ? 2.285 5.170 17.256 1.00 62.53 629 ASN A O 1
ATOM 4924 N N . SER A 1 630 ? 3.587 6.305 15.815 1.00 51.88 630 SER A N 1
ATOM 4925 C CA . SER A 1 630 ? 4.849 5.611 16.103 1.00 51.88 630 SER A CA 1
ATOM 4926 C C . SER A 1 630 ? 5.525 6.089 17.386 1.00 51.88 630 SER A C 1
ATOM 4928 O O . SER A 1 630 ? 6.638 5.661 17.673 1.00 51.88 630 SER A O 1
ATOM 4930 N N . ALA A 1 631 ? 4.899 7.013 18.119 1.00 49.50 631 ALA A N 1
ATOM 4931 C CA . ALA A 1 631 ? 5.563 7.733 19.194 1.00 49.50 631 ALA A CA 1
ATOM 4932 C C . ALA A 1 631 ? 5.988 6.847 20.376 1.00 49.50 631 ALA A C 1
ATOM 4934 O O . ALA A 1 631 ? 6.937 7.223 21.053 1.00 49.50 631 ALA A O 1
ATOM 4935 N N . GLU A 1 632 ? 5.381 5.679 20.626 1.00 50.06 632 GLU A N 1
ATOM 4936 C CA . GLU A 1 632 ? 5.761 4.861 21.787 1.00 50.06 632 GLU A CA 1
ATOM 4937 C C . GLU A 1 632 ? 5.598 3.353 21.540 1.00 50.06 632 GLU A C 1
ATOM 4939 O O . GLU A 1 632 ? 4.492 2.850 21.323 1.00 50.06 632 GLU A O 1
ATOM 4944 N N . ASP A 1 633 ? 6.707 2.611 21.641 1.00 55.16 633 ASP A N 1
ATOM 4945 C CA . ASP A 1 633 ? 6.699 1.165 21.874 1.00 55.16 633 ASP A CA 1
ATOM 4946 C C . ASP A 1 633 ? 6.033 0.901 23.230 1.00 55.16 633 ASP A C 1
ATOM 4948 O O . ASP A 1 633 ? 6.688 0.849 24.275 1.00 55.16 633 ASP A O 1
ATOM 4952 N N . PHE A 1 634 ? 4.708 0.764 23.234 1.00 62.31 634 PHE A N 1
ATOM 4953 C CA . PHE A 1 634 ? 3.978 0.474 24.459 1.00 62.31 634 PHE A CA 1
ATOM 4954 C C . PHE A 1 634 ? 4.382 -0.913 24.973 1.00 62.31 634 PHE A C 1
ATOM 4956 O O . PHE A 1 634 ? 4.085 -1.938 24.346 1.00 62.31 634 PHE A O 1
ATOM 4963 N N . LYS A 1 635 ? 5.072 -0.923 26.118 1.00 64.69 635 LYS A N 1
ATOM 4964 C CA . LYS A 1 635 ? 5.461 -2.115 26.875 1.00 64.69 635 LYS A CA 1
ATOM 4965 C C . LYS A 1 635 ? 4.709 -2.117 28.196 1.00 64.69 635 LYS A C 1
ATOM 4967 O O . LYS A 1 635 ? 5.113 -1.443 29.143 1.00 64.69 635 LYS A O 1
ATOM 4972 N N . LEU A 1 636 ? 3.637 -2.900 28.277 1.00 64.12 636 LEU A N 1
ATOM 4973 C CA . LEU A 1 636 ? 2.974 -3.138 29.557 1.00 64.12 636 LEU A CA 1
ATOM 4974 C C . LEU A 1 636 ? 3.862 -4.070 30.389 1.00 64.12 636 LEU A C 1
ATOM 4976 O O . LEU A 1 636 ? 4.068 -5.223 30.005 1.00 64.12 636 LEU A O 1
ATOM 4980 N N . LYS A 1 637 ? 4.416 -3.580 31.502 1.00 60.03 637 LYS A N 1
ATOM 4981 C CA . LYS A 1 637 ? 5.109 -4.442 32.469 1.00 60.03 637 LYS A CA 1
ATOM 4982 C C . LYS A 1 637 ? 4.065 -5.231 33.252 1.00 60.03 637 LYS A C 1
ATOM 4984 O O . LYS A 1 637 ? 3.194 -4.629 33.871 1.00 60.03 637 LYS A O 1
ATOM 4989 N N . HIS A 1 638 ? 4.180 -6.555 33.250 1.00 58.66 638 HIS A N 1
ATOM 4990 C CA . HIS A 1 638 ? 3.299 -7.437 34.007 1.00 58.66 638 HIS A CA 1
ATOM 4991 C C . HIS A 1 638 ? 4.114 -8.465 34.797 1.00 58.66 638 HIS A C 1
ATOM 4993 O O . HIS A 1 638 ? 5.064 -9.053 34.284 1.00 58.66 638 HIS A O 1
ATOM 4999 N N . ASP A 1 639 ? 3.716 -8.726 36.037 1.00 54.56 639 ASP A N 1
ATOM 5000 C CA . ASP A 1 639 ? 4.426 -9.559 37.023 1.00 54.56 639 ASP A CA 1
ATOM 5001 C C . ASP A 1 639 ? 4.330 -11.085 36.793 1.00 54.56 639 ASP A C 1
ATOM 5003 O O . ASP A 1 639 ? 4.757 -11.864 37.640 1.00 54.56 639 ASP A O 1
ATOM 5007 N N . GLY A 1 640 ? 3.764 -11.519 35.661 1.00 48.94 640 GLY A N 1
ATOM 5008 C CA . GLY A 1 640 ? 3.574 -12.937 35.330 1.00 48.94 640 GLY A CA 1
ATOM 5009 C C . GLY A 1 640 ? 2.430 -13.649 36.067 1.00 48.94 640 GLY A C 1
ATOM 5010 O O . GLY A 1 640 ? 2.296 -14.857 35.908 1.00 48.94 640 GLY A O 1
ATOM 5011 N N . ARG A 1 641 ? 1.602 -12.950 36.860 1.00 55.38 641 ARG A N 1
ATOM 5012 C CA . ARG A 1 641 ? 0.388 -13.521 37.484 1.00 55.38 641 ARG A CA 1
ATOM 5013 C C . ARG A 1 641 ? -0.842 -13.349 36.575 1.00 55.38 641 ARG A C 1
ATOM 5015 O O . ARG A 1 641 ? -0.750 -12.690 35.543 1.00 55.38 641 ARG A O 1
ATOM 5022 N N . LYS A 1 642 ? -1.992 -13.947 36.929 1.00 57.25 642 LYS A N 1
ATOM 5023 C CA . LYS A 1 642 ? -3.276 -13.788 36.205 1.00 57.25 642 LYS A CA 1
ATOM 5024 C C . LYS A 1 642 ? -3.535 -12.306 35.904 1.00 57.25 642 LYS A C 1
ATOM 5026 O O . LYS A 1 642 ? -3.401 -11.476 36.806 1.00 57.25 642 LYS A O 1
ATOM 5031 N N . TYR A 1 643 ? -3.883 -11.975 34.658 1.00 61.31 643 TYR A N 1
ATOM 5032 C CA . TYR A 1 643 ? -4.005 -10.583 34.231 1.00 61.31 643 TYR A CA 1
ATOM 5033 C C . TYR A 1 643 ? -5.023 -9.829 35.090 1.00 61.31 643 TYR A C 1
ATOM 5035 O O . TYR A 1 643 ? -6.170 -10.261 35.234 1.00 61.31 643 TYR A O 1
ATOM 5043 N N . ASN A 1 644 ? -4.623 -8.687 35.664 1.00 64.88 644 ASN A N 1
ATOM 5044 C CA . ASN A 1 644 ? -5.575 -7.815 36.350 1.00 64.88 644 ASN A CA 1
ATOM 5045 C C . ASN A 1 644 ? -6.503 -7.199 35.299 1.00 64.88 644 ASN A C 1
ATOM 5047 O O . ASN A 1 644 ? -6.144 -6.255 34.591 1.00 64.88 644 ASN A O 1
ATOM 5051 N N . LEU A 1 645 ? -7.690 -7.780 35.189 1.00 64.31 645 LEU A N 1
ATOM 5052 C CA . LEU A 1 645 ? -8.670 -7.478 34.161 1.00 64.31 645 LEU A CA 1
ATOM 5053 C C . LEU A 1 645 ? -9.197 -6.039 34.259 1.00 64.31 645 LEU A C 1
ATOM 5055 O O . LEU A 1 645 ? -9.240 -5.335 33.253 1.00 64.31 645 LEU A O 1
ATOM 5059 N N . ALA A 1 646 ? -9.533 -5.579 35.468 1.00 66.75 646 ALA A N 1
ATOM 5060 C CA . ALA A 1 646 ? -10.015 -4.218 35.699 1.00 66.75 646 ALA A CA 1
ATOM 5061 C C . ALA A 1 646 ? -8.940 -3.181 35.340 1.00 66.75 646 ALA A C 1
ATOM 5063 O O . ALA A 1 646 ? -9.212 -2.215 34.629 1.00 66.75 646 ALA A O 1
ATOM 5064 N N . HIS A 1 647 ? -7.690 -3.434 35.744 1.00 71.44 647 HIS A N 1
ATOM 5065 C CA . HIS A 1 647 ? -6.559 -2.593 35.362 1.00 71.44 647 HIS A CA 1
ATOM 5066 C C . HIS A 1 647 ? -6.338 -2.602 33.845 1.00 71.44 647 HIS A C 1
ATOM 5068 O O . HIS A 1 647 ? -6.194 -1.546 33.248 1.00 71.44 647 HIS A O 1
ATOM 5074 N N . SER A 1 648 ? -6.401 -3.772 33.205 1.00 72.12 648 SER A N 1
ATOM 5075 C CA . SER A 1 648 ? -6.218 -3.923 31.756 1.00 72.12 648 SER A CA 1
ATOM 5076 C C . SER A 1 648 ? -7.267 -3.159 30.947 1.00 72.12 648 SER A C 1
ATOM 5078 O O . SER A 1 648 ? -6.927 -2.492 29.971 1.00 72.12 648 SER A O 1
ATOM 5080 N N . LEU A 1 649 ? -8.537 -3.216 31.360 1.00 72.62 649 LEU A N 1
ATOM 5081 C CA . LEU A 1 649 ? -9.623 -2.457 30.736 1.00 72.62 649 LEU A CA 1
ATOM 5082 C C . LEU A 1 649 ? -9.444 -0.951 30.937 1.00 72.62 649 LEU A C 1
ATOM 5084 O O . LEU A 1 649 ? -9.648 -0.182 29.996 1.00 72.62 649 LEU A O 1
ATOM 5088 N N . GLN A 1 650 ? -9.015 -0.528 32.128 1.00 76.06 650 GLN A N 1
ATOM 5089 C CA . GLN A 1 650 ? -8.695 0.871 32.395 1.00 76.06 650 GLN A CA 1
ATOM 5090 C C . GLN A 1 650 ? -7.525 1.355 31.528 1.00 76.06 650 GLN A C 1
ATOM 5092 O O . GLN A 1 650 ? -7.628 2.396 30.886 1.00 76.06 650 GLN A O 1
ATOM 5097 N N . THR A 1 651 ? -6.462 0.558 31.401 1.00 73.56 651 THR A N 1
ATOM 5098 C CA . THR A 1 651 ? -5.326 0.862 30.523 1.00 73.56 651 THR A CA 1
ATOM 5099 C C . THR A 1 651 ? -5.740 0.934 29.054 1.00 73.56 651 THR A C 1
ATOM 5101 O O . THR A 1 651 ? -5.269 1.810 28.335 1.00 73.56 651 THR A O 1
ATOM 5104 N N . ILE A 1 652 ? -6.645 0.065 28.585 1.00 77.44 652 ILE A N 1
ATOM 5105 C CA . ILE A 1 652 ? -7.208 0.180 27.230 1.00 77.44 652 ILE A CA 1
ATOM 5106 C C . ILE A 1 652 ? -7.919 1.524 27.073 1.00 77.44 652 ILE A C 1
ATOM 5108 O O . ILE A 1 652 ? -7.669 2.224 26.098 1.00 77.44 652 ILE A O 1
ATOM 5112 N N . ARG A 1 653 ? -8.760 1.926 28.031 1.00 79.88 653 ARG A N 1
ATOM 5113 C CA . ARG A 1 653 ? -9.467 3.216 27.970 1.00 79.88 653 ARG A CA 1
ATOM 5114 C C . ARG A 1 653 ? -8.488 4.394 27.916 1.00 79.88 653 ARG A C 1
ATOM 5116 O O . ARG A 1 653 ? -8.639 5.260 27.057 1.00 79.88 653 ARG A O 1
ATOM 5123 N N . GLU A 1 654 ? -7.458 4.383 28.756 1.00 79.44 654 GLU A N 1
ATOM 5124 C CA . GLU A 1 654 ? -6.478 5.471 28.892 1.00 79.44 654 GLU A CA 1
ATOM 5125 C C . GLU A 1 654 ? -5.426 5.510 27.772 1.00 79.44 654 GLU A C 1
ATOM 5127 O O . GLU A 1 654 ? -4.916 6.577 27.445 1.00 79.44 654 GLU A O 1
ATOM 5132 N N . SER A 1 655 ? -5.078 4.367 27.173 1.00 76.94 655 SER A N 1
ATOM 5133 C CA . SER A 1 655 ? -3.936 4.228 26.249 1.00 76.94 655 SER A CA 1
ATOM 5134 C C . SER A 1 655 ? -4.278 3.519 24.930 1.00 76.94 655 SER A C 1
ATOM 5136 O O . SER A 1 655 ? -3.387 2.996 24.256 1.00 76.94 655 SER A O 1
ATOM 5138 N N . HIS A 1 656 ? -5.553 3.494 24.518 1.00 80.94 656 HIS A N 1
ATOM 5139 C CA . HIS A 1 656 ? -6.018 2.804 23.302 1.00 80.94 656 HIS A CA 1
ATOM 5140 C C . HIS A 1 656 ? -5.241 3.195 22.033 1.00 80.94 656 HIS A C 1
ATOM 5142 O O . HIS A 1 656 ? -5.010 2.340 21.179 1.00 80.94 656 HIS A O 1
ATOM 5148 N N . GLN A 1 657 ? -4.795 4.451 21.898 1.00 77.69 657 GLN A N 1
ATOM 5149 C CA . GLN A 1 657 ? -4.024 4.895 20.730 1.00 77.69 657 GLN A CA 1
ATOM 5150 C C . GLN A 1 657 ? -2.666 4.183 20.644 1.00 77.69 657 GLN A C 1
ATOM 5152 O O . GLN A 1 657 ? -2.383 3.541 19.631 1.00 77.69 657 GLN A O 1
ATOM 5157 N N . SER A 1 658 ? -1.870 4.202 21.715 1.00 76.38 658 SER A N 1
ATOM 5158 C CA . SER A 1 658 ? -0.569 3.516 21.774 1.00 76.38 658 SER A CA 1
ATOM 5159 C C . SER A 1 658 ? -0.724 1.994 21.722 1.00 76.38 658 SER A C 1
ATOM 5161 O O . SER A 1 658 ? 0.055 1.299 21.069 1.00 76.38 658 SER A O 1
ATOM 5163 N N . LEU A 1 659 ? -1.776 1.457 22.349 1.00 77.56 659 LEU A N 1
ATOM 5164 C CA . LEU A 1 659 ? -2.102 0.030 22.319 1.00 77.56 659 LEU A CA 1
ATOM 5165 C C . LEU A 1 659 ? -2.610 -0.451 20.957 1.00 77.56 659 LEU A C 1
ATOM 5167 O O . LEU A 1 659 ? -2.527 -1.646 20.676 1.00 77.56 659 LEU A O 1
ATOM 5171 N N . SER A 1 660 ? -3.134 0.424 20.097 1.00 83.31 660 SER A N 1
ATOM 5172 C CA . SER A 1 660 ? -3.575 0.047 18.748 1.00 83.31 660 SER A CA 1
ATOM 5173 C C . SER A 1 660 ? -2.405 -0.297 17.820 1.00 83.31 660 SER A C 1
ATOM 5175 O O . SER A 1 660 ? -2.596 -1.027 16.848 1.00 83.31 660 SER A O 1
ATOM 5177 N N . ASN A 1 661 ? -1.179 0.123 18.153 1.00 81.06 661 ASN A N 1
ATOM 5178 C CA . ASN A 1 661 ? 0.009 -0.132 17.346 1.00 81.06 661 ASN A CA 1
ATOM 5179 C C . ASN A 1 661 ? 0.272 -1.657 17.192 1.00 81.06 661 ASN A C 1
ATOM 5181 O O . ASN A 1 661 ? 0.216 -2.427 18.162 1.00 81.06 661 ASN A O 1
ATOM 5185 N N . PRO A 1 662 ? 0.538 -2.162 15.972 1.00 78.69 662 PRO A N 1
ATOM 5186 C CA . PRO A 1 662 ? 0.846 -3.573 15.747 1.00 78.69 662 PRO A CA 1
ATOM 5187 C C . PRO A 1 662 ? 2.125 -4.038 16.458 1.00 78.69 662 PRO A C 1
ATOM 5189 O O . PRO A 1 662 ? 2.244 -5.237 16.720 1.00 78.69 662 PRO A O 1
ATOM 5192 N N . GLN A 1 663 ? 3.035 -3.127 16.808 1.00 77.19 663 GLN A N 1
ATOM 5193 C CA . GLN A 1 663 ? 4.273 -3.403 17.542 1.00 77.19 663 GLN A CA 1
ATOM 5194 C C . GLN A 1 663 ? 4.116 -3.373 19.067 1.00 77.19 663 GLN A C 1
ATOM 5196 O O . GLN A 1 663 ? 5.035 -3.804 19.755 1.00 77.19 663 GLN A O 1
ATOM 5201 N N . SER A 1 664 ? 2.968 -2.953 19.619 1.00 76.56 664 SER A N 1
ATOM 5202 C CA . SER A 1 664 ? 2.757 -2.992 21.075 1.00 76.56 664 SER A CA 1
ATOM 5203 C C . SER A 1 664 ? 2.949 -4.415 21.604 1.00 76.56 664 SER A C 1
ATOM 5205 O O . SER A 1 664 ? 2.456 -5.382 21.002 1.00 76.56 664 SER A O 1
ATOM 5207 N N . THR A 1 665 ? 3.640 -4.533 22.739 1.00 72.31 665 THR A N 1
ATOM 5208 C CA . THR A 1 665 ? 3.961 -5.808 23.394 1.00 72.31 665 THR A CA 1
ATOM 5209 C C . THR A 1 665 ? 3.627 -5.766 24.883 1.00 72.31 665 THR A C 1
ATOM 5211 O O . THR A 1 665 ? 3.500 -4.704 25.492 1.00 72.31 665 THR A O 1
ATOM 5214 N N . ILE A 1 666 ? 3.478 -6.949 25.474 1.00 69.75 666 ILE A N 1
ATOM 5215 C CA . ILE A 1 666 ? 3.354 -7.124 26.921 1.00 69.75 666 ILE A CA 1
ATOM 5216 C C . ILE A 1 666 ? 4.622 -7.827 27.384 1.00 69.75 666 ILE A C 1
ATOM 5218 O O . ILE A 1 666 ? 5.005 -8.848 26.813 1.00 69.75 666 ILE A O 1
ATOM 5222 N N . CYS A 1 667 ? 5.304 -7.247 28.369 1.00 61.41 667 CYS A N 1
ATOM 5223 C CA . CYS A 1 667 ? 6.568 -7.757 28.881 1.00 61.41 667 CYS A CA 1
ATOM 5224 C C . CYS A 1 667 ? 6.358 -8.437 30.236 1.00 61.41 667 CYS A C 1
ATOM 5226 O O . CYS A 1 667 ? 5.885 -7.802 31.182 1.00 61.41 667 CYS A O 1
ATOM 5228 N N . HIS A 1 668 ? 6.799 -9.691 30.339 1.00 62.22 668 HIS A N 1
ATOM 5229 C CA . HIS A 1 668 ? 6.970 -10.405 31.604 1.00 62.22 668 HIS A CA 1
ATOM 5230 C C . HIS A 1 668 ? 8.450 -10.452 31.995 1.00 62.22 668 HIS A C 1
ATOM 5232 O O . HIS A 1 668 ? 9.335 -10.407 31.136 1.00 62.22 668 HIS A O 1
ATOM 5238 N N . SER A 1 669 ? 8.741 -10.568 33.292 1.00 53.53 669 SER A N 1
ATOM 5239 C CA . SER A 1 669 ? 10.093 -10.879 33.764 1.00 53.53 669 SER A CA 1
ATOM 5240 C C . SER A 1 669 ? 10.496 -12.275 33.275 1.00 53.53 669 SER A C 1
ATOM 5242 O O . SER A 1 669 ? 10.081 -13.271 33.858 1.00 53.53 669 SER A O 1
ATOM 5244 N N . GLY A 1 670 ? 11.280 -12.342 32.196 1.00 50.66 670 GLY A N 1
ATOM 5245 C CA . GLY A 1 670 ? 11.851 -13.590 31.673 1.00 50.66 670 GLY A CA 1
ATOM 5246 C C . GLY A 1 670 ? 11.242 -14.132 30.376 1.00 50.66 670 GLY A C 1
ATOM 5247 O O . GLY A 1 670 ? 11.751 -15.124 29.874 1.00 50.66 670 GLY A O 1
ATOM 5248 N N . VAL A 1 671 ? 10.216 -13.493 29.794 1.00 52.09 671 VAL A N 1
ATOM 5249 C CA . VAL A 1 671 ? 9.607 -13.936 28.521 1.00 52.09 671 VAL A CA 1
ATOM 5250 C C . VAL A 1 671 ? 9.519 -12.762 27.547 1.00 52.09 671 VAL A C 1
ATOM 5252 O O . VAL A 1 671 ? 8.925 -11.726 27.857 1.00 52.09 671 VAL A O 1
ATOM 5255 N N . THR A 1 672 ? 10.103 -12.919 26.356 1.00 50.44 672 THR A N 1
ATOM 5256 C CA . THR A 1 672 ? 9.998 -11.954 25.250 1.00 50.44 672 THR A CA 1
ATOM 5257 C C . THR A 1 672 ? 9.307 -12.618 24.059 1.00 50.44 672 THR A C 1
ATOM 5259 O O . THR A 1 672 ? 9.611 -13.757 23.725 1.00 50.44 672 THR A O 1
ATOM 5262 N N . GLY A 1 673 ? 8.337 -11.946 23.428 1.00 59.62 673 GLY A N 1
ATOM 5263 C CA . GLY A 1 673 ? 7.638 -12.491 22.257 1.00 59.62 673 GLY A CA 1
ATOM 5264 C C . GLY A 1 673 ? 6.165 -12.095 22.146 1.00 59.62 673 GLY A C 1
ATOM 5265 O O . GLY A 1 673 ? 5.668 -11.236 22.871 1.00 59.62 673 GLY A O 1
ATOM 5266 N N . VAL A 1 674 ? 5.459 -12.723 21.199 1.00 63.59 674 VAL A N 1
ATOM 5267 C CA . VAL A 1 674 ? 4.046 -12.431 20.871 1.00 63.59 674 VAL A CA 1
ATOM 5268 C C . VAL A 1 674 ? 3.067 -13.160 21.807 1.00 63.59 674 VAL A C 1
ATOM 5270 O O . VAL A 1 674 ? 1.913 -12.749 21.923 1.00 63.59 674 VAL A O 1
ATOM 5273 N N . GLY A 1 675 ? 3.518 -14.213 22.494 1.00 66.12 675 GLY A N 1
ATOM 5274 C CA . GLY A 1 675 ? 2.689 -15.050 23.368 1.00 66.12 675 GLY A CA 1
ATOM 5275 C C . GLY A 1 675 ? 2.016 -14.331 24.529 1.00 66.12 675 GLY A C 1
ATOM 5276 O O . GLY A 1 675 ? 0.792 -14.404 24.612 1.00 66.12 675 GLY A O 1
ATOM 5277 N N . PRO A 1 676 ? 2.748 -13.546 25.340 1.00 69.69 676 PRO A N 1
ATOM 5278 C CA . PRO A 1 676 ? 2.156 -12.763 26.426 1.00 69.69 676 PRO A CA 1
ATOM 5279 C C . PRO A 1 676 ? 1.011 -11.852 25.972 1.00 69.69 676 PRO A C 1
ATOM 5281 O O . PRO A 1 676 ? -0.010 -11.725 26.636 1.00 69.69 676 PRO A O 1
ATOM 5284 N N . LEU A 1 677 ? 1.149 -11.239 24.794 1.00 74.88 677 LEU A N 1
ATOM 5285 C CA . LEU A 1 677 ? 0.099 -10.393 24.238 1.00 74.88 677 LEU A CA 1
ATOM 5286 C C . LEU A 1 677 ? -1.126 -11.202 23.791 1.00 74.88 677 LEU A C 1
ATOM 5288 O O . LEU A 1 677 ? -2.250 -10.733 23.949 1.00 74.88 677 LEU A O 1
ATOM 5292 N N . ARG A 1 678 ? -0.923 -12.393 23.214 1.00 75.88 678 ARG A N 1
ATOM 5293 C CA . ARG A 1 678 ? -2.025 -13.282 22.811 1.00 75.88 678 ARG A CA 1
ATOM 5294 C C . ARG A 1 678 ? -2.772 -13.825 24.027 1.00 75.88 678 ARG A C 1
ATOM 5296 O O . ARG A 1 678 ? -3.995 -13.793 23.992 1.00 75.88 678 ARG A O 1
ATOM 5303 N N . GLY A 1 679 ? -2.060 -14.226 25.083 1.00 72.75 679 GLY A N 1
ATOM 5304 C CA . GLY A 1 679 ? -2.652 -14.683 26.345 1.00 72.75 679 GLY A CA 1
ATOM 5305 C C . GLY A 1 679 ? -3.504 -13.601 27.001 1.00 72.75 679 GLY A C 1
ATOM 5306 O O . GLY A 1 679 ? -4.680 -13.822 27.268 1.00 72.75 679 GLY A O 1
ATOM 5307 N N . TRP A 1 680 ? -2.959 -12.388 27.136 1.00 77.62 680 TRP A N 1
ATOM 5308 C CA . TRP A 1 680 ? -3.702 -11.236 27.659 1.00 77.62 680 TRP A CA 1
ATOM 5309 C C . TRP A 1 680 ? -4.967 -10.917 26.856 1.00 77.62 680 TRP A C 1
ATOM 5311 O O . TRP A 1 680 ? -6.031 -10.689 27.430 1.00 77.62 680 TRP A O 1
ATOM 5321 N N . LEU A 1 681 ? -4.867 -10.917 25.520 1.00 79.00 681 LEU A N 1
ATOM 5322 C CA . LEU A 1 681 ? -6.030 -10.716 24.652 1.00 79.00 681 LEU A CA 1
ATOM 5323 C C . LEU A 1 681 ? -7.040 -11.860 24.787 1.00 79.00 681 LEU A C 1
ATOM 5325 O O . LEU A 1 681 ? -8.235 -11.590 24.775 1.00 79.00 681 LEU A O 1
ATOM 5329 N N . GLY A 1 682 ? -6.583 -13.107 24.920 1.00 77.00 682 GLY A N 1
ATOM 5330 C CA . GLY A 1 682 ? -7.436 -14.274 25.145 1.00 77.00 682 GLY A CA 1
ATOM 5331 C C . GLY A 1 682 ? -8.325 -14.105 26.376 1.00 77.00 682 GLY A C 1
ATOM 5332 O O . GLY A 1 682 ? -9.546 -14.151 26.248 1.00 77.00 682 GLY A O 1
ATOM 5333 N N . ASP A 1 683 ? -7.729 -13.784 27.524 1.00 75.88 683 ASP A N 1
ATOM 5334 C CA . ASP A 1 683 ? -8.455 -13.606 28.790 1.00 75.88 683 ASP A CA 1
ATOM 5335 C C . ASP A 1 683 ? -9.472 -12.449 28.730 1.00 75.88 683 ASP A C 1
ATOM 5337 O O . ASP A 1 683 ? -10.590 -12.547 29.249 1.00 75.88 683 ASP A O 1
ATOM 5341 N N . LEU A 1 684 ? -9.120 -11.347 28.057 1.00 79.38 684 LEU A N 1
ATOM 5342 C CA . LEU A 1 684 ? -10.026 -10.211 27.845 1.00 79.38 684 LEU A CA 1
ATOM 5343 C C . LEU A 1 684 ? -11.210 -10.570 26.937 1.00 79.38 684 LEU A C 1
ATOM 5345 O O . LEU A 1 684 ? -12.339 -10.142 27.189 1.00 79.38 684 LEU A O 1
ATOM 5349 N N . LEU A 1 685 ? -10.969 -11.363 25.892 1.00 82.69 685 LEU A N 1
ATOM 5350 C CA . LEU A 1 685 ? -12.009 -11.829 24.975 1.00 82.69 685 LEU A CA 1
ATOM 5351 C C . LEU A 1 685 ? -12.951 -12.847 25.635 1.00 82.69 685 LEU A C 1
ATOM 5353 O O . LEU A 1 685 ? -14.162 -12.786 25.413 1.00 82.69 685 LEU A O 1
ATOM 5357 N N . ASP A 1 686 ? -12.432 -13.739 26.478 1.00 75.62 686 ASP A N 1
ATOM 5358 C CA . ASP A 1 686 ? -13.249 -14.684 27.252 1.00 75.62 686 ASP A CA 1
ATOM 5359 C C . ASP A 1 686 ? -14.085 -13.968 28.319 1.00 75.62 686 ASP A C 1
ATOM 5361 O O . ASP A 1 686 ? -15.256 -14.292 28.542 1.00 75.62 686 ASP A O 1
ATOM 5365 N N . THR A 1 687 ? -13.536 -12.911 28.917 1.00 75.31 687 THR A N 1
ATOM 5366 C CA . THR A 1 687 ? -14.298 -12.020 29.799 1.00 75.31 687 THR A CA 1
ATOM 5367 C C . THR A 1 687 ? -15.432 -11.336 29.037 1.00 75.31 687 THR A C 1
ATOM 5369 O O . THR A 1 687 ? -16.569 -11.306 29.513 1.00 75.31 687 THR A O 1
ATOM 5372 N N . MET A 1 688 ? -15.149 -10.808 27.842 1.00 79.19 688 MET A N 1
ATOM 5373 C CA . MET A 1 688 ? -16.162 -10.191 26.985 1.00 79.19 688 MET A CA 1
ATOM 5374 C C . MET A 1 688 ? -17.296 -11.177 26.684 1.00 79.19 688 MET A C 1
ATOM 5376 O O . MET A 1 688 ? -18.463 -10.824 26.849 1.00 79.19 688 MET A O 1
ATOM 5380 N N . LYS A 1 689 ? -16.968 -12.426 26.328 1.00 77.88 689 LYS A N 1
ATOM 5381 C CA . LYS A 1 689 ? -17.947 -13.505 26.123 1.00 77.88 689 LYS A CA 1
ATOM 5382 C C . LYS A 1 689 ? -18.820 -13.717 27.358 1.00 77.88 689 LYS A C 1
ATOM 5384 O O . LYS A 1 689 ? -20.042 -13.671 27.272 1.00 77.88 689 LYS A O 1
ATOM 5389 N N . THR A 1 690 ? -18.187 -13.907 28.511 1.00 72.19 690 THR A N 1
ATOM 5390 C CA . THR A 1 690 ? -18.867 -14.261 29.763 1.00 72.19 690 THR A CA 1
ATOM 5391 C C . THR A 1 690 ? -19.783 -13.144 30.255 1.00 72.19 690 THR A C 1
ATOM 5393 O O . THR A 1 690 ? -20.901 -13.407 30.704 1.00 72.19 690 THR A O 1
ATOM 5396 N N . ASN A 1 691 ? -19.345 -11.888 30.146 1.00 70.00 691 ASN A N 1
ATOM 5397 C CA . ASN A 1 691 ? -20.033 -10.758 30.769 1.00 70.00 691 ASN A CA 1
ATOM 5398 C C . ASN A 1 691 ? -20.980 -10.031 29.817 1.00 70.00 691 ASN A C 1
ATOM 5400 O O . ASN A 1 691 ? -22.047 -9.614 30.256 1.00 70.00 691 ASN A O 1
ATOM 5404 N N . MET A 1 692 ? -20.649 -9.930 28.528 1.00 74.62 692 MET A N 1
ATOM 5405 C CA . MET A 1 692 ? -21.381 -9.080 27.584 1.00 74.62 692 MET A CA 1
ATOM 5406 C C . MET A 1 692 ? -22.167 -9.838 26.529 1.00 74.62 692 MET A C 1
ATOM 5408 O O . MET A 1 692 ? -22.915 -9.197 25.798 1.00 74.62 692 MET A O 1
ATOM 5412 N N . VAL A 1 693 ? -22.020 -11.157 26.410 1.00 76.88 693 VAL A N 1
ATOM 5413 C CA . VAL A 1 693 ? -22.688 -11.931 25.356 1.00 76.88 693 VAL A CA 1
ATOM 5414 C C . VAL A 1 693 ? -23.773 -12.834 25.946 1.00 76.88 693 VAL A C 1
ATOM 5416 O O . VAL A 1 693 ? -23.599 -13.443 26.998 1.00 76.88 693 VAL A O 1
ATOM 5419 N N . SER A 1 694 ? -24.944 -12.850 25.312 1.00 71.50 694 SER A N 1
ATOM 5420 C CA . SER A 1 694 ? -26.082 -13.693 25.677 1.00 71.50 694 SER A CA 1
ATOM 5421 C C . SER A 1 694 ? -26.056 -14.969 24.839 1.00 71.50 694 SER A C 1
ATOM 5423 O O . SER A 1 694 ? -25.963 -14.904 23.611 1.00 71.50 694 SER A O 1
ATOM 5425 N N . ASN A 1 695 ? -26.154 -16.124 25.505 1.00 62.91 695 ASN A N 1
ATOM 5426 C CA . ASN A 1 695 ? -26.425 -17.389 24.834 1.00 62.91 695 ASN A CA 1
ATOM 5427 C C . ASN A 1 695 ? -27.921 -17.453 24.520 1.00 62.91 695 ASN A C 1
ATOM 5429 O O . ASN A 1 695 ? -28.754 -17.481 25.424 1.00 62.91 695 ASN A O 1
ATOM 5433 N N . THR A 1 696 ? -28.248 -17.471 23.235 1.00 49.56 696 THR A N 1
ATOM 5434 C CA . THR A 1 696 ? -29.587 -17.768 22.731 1.00 49.56 696 THR A CA 1
ATOM 5435 C C . THR A 1 696 ? -29.593 -19.227 22.296 1.00 49.56 696 THR A C 1
ATOM 5437 O O . THR A 1 696 ? -28.902 -19.564 21.342 1.00 49.56 696 THR A O 1
ATOM 5440 N N . ASP A 1 697 ? -30.327 -20.056 23.039 1.00 43.62 697 ASP A N 1
ATOM 5441 C CA . ASP A 1 697 ? -30.532 -21.501 22.876 1.00 43.62 697 ASP A CA 1
ATOM 5442 C C . ASP A 1 697 ? -29.275 -22.384 22.745 1.00 43.62 697 ASP A C 1
ATOM 5444 O O . ASP A 1 697 ? -28.554 -22.364 21.747 1.00 43.62 697 ASP A O 1
ATOM 5448 N N . ASP A 1 698 ? -29.107 -23.314 23.694 1.00 39.19 698 ASP A N 1
ATOM 5449 C CA . ASP A 1 698 ? -28.098 -24.393 23.661 1.00 39.19 698 ASP A CA 1
ATOM 5450 C C . ASP A 1 698 ? -28.192 -25.293 22.404 1.00 39.19 698 ASP A C 1
ATOM 5452 O O . ASP A 1 698 ? -27.308 -26.107 22.140 1.00 39.19 698 ASP A O 1
ATOM 5456 N N . ILE A 1 699 ? -29.247 -25.134 21.597 1.00 37.69 699 ILE A N 1
ATOM 5457 C CA . ILE A 1 699 ? -29.533 -25.920 20.392 1.00 37.69 699 ILE A CA 1
ATOM 5458 C C . ILE A 1 699 ? -28.975 -25.250 19.110 1.00 37.69 699 ILE A C 1
ATOM 5460 O O . ILE A 1 699 ? -28.747 -25.942 18.119 1.00 37.69 699 ILE A O 1
ATOM 5464 N N . TYR A 1 700 ? -28.663 -23.940 19.119 1.00 38.62 700 TYR A N 1
ATOM 5465 C CA . TYR A 1 700 ? -28.186 -23.179 17.941 1.00 38.62 700 TYR A CA 1
ATOM 5466 C C . TYR A 1 700 ? -26.972 -22.276 18.237 1.00 38.62 700 TYR A C 1
ATOM 5468 O O . TYR A 1 700 ? -26.901 -21.132 17.790 1.00 38.62 700 TYR A O 1
ATOM 5476 N N . ALA A 1 701 ? -25.977 -22.806 18.950 1.00 46.97 701 ALA A N 1
ATOM 5477 C CA . ALA A 1 701 ? -24.792 -22.110 19.475 1.00 46.97 701 ALA A CA 1
ATOM 5478 C C . ALA A 1 701 ? -23.861 -21.360 18.471 1.00 46.97 701 ALA A C 1
ATOM 5480 O O . ALA A 1 701 ? -22.729 -21.028 18.826 1.00 46.97 701 ALA A O 1
ATOM 5481 N N . SER A 1 702 ? -24.264 -21.082 17.225 1.00 58.22 702 SER A N 1
ATOM 5482 C CA . SER A 1 702 ? -23.411 -20.445 16.211 1.00 58.22 702 SER A CA 1
ATOM 5483 C C . SER A 1 702 ? -23.569 -18.932 16.056 1.00 58.22 702 SER A C 1
ATOM 5485 O O . SER A 1 702 ? -22.710 -18.340 15.414 1.00 58.22 702 SER A O 1
ATOM 5487 N N . ILE A 1 703 ? -24.630 -18.296 16.566 1.00 64.38 703 ILE A N 1
ATOM 5488 C CA . ILE A 1 703 ? -24.815 -16.834 16.474 1.00 64.38 703 ILE A CA 1
ATOM 5489 C C . ILE A 1 703 ? -25.258 -16.300 17.836 1.00 64.38 703 ILE A C 1
ATOM 5491 O O . ILE A 1 703 ? -26.234 -16.778 18.404 1.00 64.38 703 ILE A O 1
ATOM 5495 N N . GLN A 1 704 ? -24.526 -15.319 18.359 1.00 77.25 704 GLN A N 1
ATOM 5496 C CA . GLN A 1 704 ? -24.737 -14.716 19.670 1.00 77.25 704 GLN A CA 1
ATOM 5497 C C . GLN A 1 704 ? -25.006 -13.211 19.547 1.00 77.25 704 GLN A C 1
ATOM 5499 O O . GLN A 1 704 ? -24.578 -12.552 18.594 1.00 77.25 704 GLN A O 1
ATOM 5504 N N . LYS A 1 705 ? -25.701 -12.653 20.542 1.00 81.88 705 LYS A N 1
ATOM 5505 C CA . LYS A 1 705 ? -25.996 -11.216 20.651 1.00 81.88 705 LYS A CA 1
ATOM 5506 C C . LYS A 1 705 ? -25.470 -10.649 21.964 1.00 81.88 705 LYS A C 1
ATOM 5508 O O . LYS A 1 705 ? -25.252 -11.387 22.921 1.00 81.88 705 LYS A O 1
ATOM 5513 N N . PHE A 1 706 ? -25.280 -9.334 22.030 1.00 81.75 706 PHE A N 1
ATOM 5514 C CA . PHE A 1 706 ? -24.904 -8.681 23.283 1.00 81.75 706 PHE A CA 1
ATOM 5515 C C . PHE A 1 706 ? -26.010 -8.841 24.340 1.00 81.75 706 PHE A C 1
ATOM 5517 O O . PHE A 1 706 ? -27.194 -8.847 23.996 1.00 81.75 706 PHE A O 1
ATOM 5524 N N . LYS A 1 707 ? -25.637 -8.993 25.615 1.00 75.94 707 LYS A N 1
ATOM 5525 C CA . LYS A 1 707 ? -26.571 -9.101 26.741 1.00 75.94 707 LYS A CA 1
ATOM 5526 C C . LYS A 1 707 ? -27.412 -7.842 26.876 1.00 75.94 707 LYS A C 1
ATOM 5528 O O . LYS A 1 707 ? -27.015 -6.751 26.481 1.00 75.94 707 LYS A O 1
ATOM 5533 N N . PHE A 1 708 ? -28.571 -8.025 27.487 1.00 67.94 708 PHE A N 1
ATOM 5534 C CA . PHE A 1 708 ? -29.499 -6.960 27.805 1.00 67.94 708 PHE A CA 1
ATOM 5535 C C . PHE A 1 708 ? -29.693 -6.856 29.327 1.00 67.94 708 PHE A C 1
ATOM 5537 O O . PHE A 1 708 ? -29.907 -7.892 29.961 1.00 67.94 708 PHE A O 1
ATOM 5544 N N . PRO A 1 709 ? -29.719 -5.637 29.897 1.00 66.12 709 PRO A N 1
ATOM 5545 C CA . PRO A 1 709 ? -29.252 -4.364 29.328 1.00 66.12 709 PRO A CA 1
ATOM 5546 C C . PRO A 1 709 ? -27.712 -4.246 29.272 1.00 66.12 709 PRO A C 1
ATOM 5548 O O . PRO A 1 709 ? -27.014 -4.776 30.133 1.00 66.12 709 PRO A O 1
ATOM 5551 N N . ILE A 1 710 ? -27.192 -3.502 28.286 1.00 74.38 710 ILE A N 1
ATOM 5552 C CA . ILE A 1 710 ? -25.754 -3.222 28.094 1.00 74.38 710 ILE A CA 1
ATOM 5553 C C . ILE A 1 710 ? -25.433 -1.743 28.346 1.00 74.38 710 ILE A C 1
ATOM 5555 O O . ILE A 1 710 ? -26.263 -0.883 28.058 1.00 74.38 710 ILE A O 1
ATOM 5559 N N . LYS A 1 711 ? -24.234 -1.443 28.863 1.00 77.44 711 LYS A N 1
ATOM 5560 C CA . LYS A 1 711 ? -23.736 -0.068 29.047 1.00 77.44 711 LYS A CA 1
ATOM 5561 C C . LYS A 1 711 ? -23.161 0.498 27.753 1.00 77.44 711 LYS A C 1
ATOM 5563 O O . LYS A 1 711 ? -22.305 -0.129 27.130 1.00 77.44 711 LYS A O 1
ATOM 5568 N N . GLY A 1 712 ? -23.491 1.745 27.435 1.00 80.50 712 GLY A N 1
ATOM 5569 C CA . GLY A 1 712 ? -22.892 2.497 26.336 1.00 80.50 712 GLY A CA 1
ATOM 5570 C C . GLY A 1 712 ? -21.374 2.643 26.459 1.00 80.50 712 GLY A C 1
ATOM 5571 O O . GLY A 1 712 ? -20.650 2.484 25.476 1.00 80.50 712 GLY A O 1
ATOM 5572 N N . VAL A 1 713 ? -20.872 2.858 27.682 1.00 80.44 713 VAL A N 1
ATOM 5573 C CA . VAL A 1 713 ? -19.431 3.034 27.969 1.00 80.44 713 VAL A CA 1
ATOM 5574 C C . VAL A 1 713 ? -18.576 1.788 27.706 1.00 80.44 713 VAL A C 1
ATOM 5576 O O . VAL A 1 713 ? -17.352 1.894 27.627 1.00 80.44 713 VAL A O 1
ATOM 5579 N N . ASP A 1 714 ? -19.196 0.618 27.538 1.00 81.50 714 ASP A N 1
ATOM 5580 C CA . ASP A 1 714 ? -18.492 -0.623 27.203 1.00 81.50 714 ASP A CA 1
ATOM 5581 C C . ASP A 1 714 ? -18.324 -0.824 25.689 1.00 81.50 714 ASP A C 1
ATOM 5583 O O . ASP A 1 714 ? -17.582 -1.711 25.264 1.00 81.50 714 ASP A O 1
ATOM 5587 N N . GLY A 1 715 ? -18.946 0.030 24.868 1.00 88.56 715 GLY A N 1
ATOM 5588 C CA . GLY A 1 715 ? -18.791 0.030 23.412 1.00 88.56 715 GLY A CA 1
ATOM 5589 C C . GLY A 1 715 ? -17.330 0.176 22.976 1.00 88.56 715 GLY A C 1
ATOM 5590 O O . GLY A 1 715 ? -16.815 -0.729 22.315 1.00 88.56 715 GLY A O 1
ATOM 5591 N N . PRO A 1 716 ? -16.620 1.254 23.371 1.00 89.44 716 PRO A N 1
ATOM 5592 C CA . PRO A 1 716 ? -15.233 1.484 22.963 1.00 89.44 716 PRO A CA 1
ATOM 5593 C C . PRO A 1 716 ? -14.263 0.334 23.279 1.00 89.44 716 PRO A C 1
ATOM 5595 O O . PRO A 1 716 ? -13.569 -0.101 22.357 1.00 89.44 716 PRO A O 1
ATOM 5598 N N . PRO A 1 717 ? -14.200 -0.220 24.511 1.00 87.00 717 PRO A N 1
ATOM 5599 C CA . PRO A 1 717 ? -13.310 -1.345 24.789 1.00 87.00 717 PRO A CA 1
ATOM 5600 C C . PRO A 1 717 ? -13.709 -2.617 24.025 1.00 87.00 717 PRO A C 1
ATOM 5602 O O . PRO A 1 717 ? -12.824 -3.323 23.549 1.00 87.00 717 PRO A O 1
ATOM 5605 N N . ALA A 1 718 ? -15.003 -2.895 23.827 1.00 88.25 718 ALA A N 1
ATOM 5606 C CA . ALA A 1 718 ? -15.451 -4.041 23.032 1.00 88.25 718 ALA A CA 1
ATOM 5607 C C . ALA A 1 718 ? -15.032 -3.925 21.553 1.00 88.25 718 ALA A C 1
ATOM 5609 O O . ALA A 1 718 ? -14.486 -4.874 20.982 1.00 88.25 718 ALA A O 1
ATOM 5610 N N . GLY A 1 719 ? -15.217 -2.746 20.952 1.00 91.75 719 GLY A N 1
ATOM 5611 C CA . GLY A 1 719 ? -14.764 -2.453 19.591 1.00 91.75 719 GLY A CA 1
ATOM 5612 C C . GLY A 1 719 ? -13.243 -2.522 19.454 1.00 91.75 719 GLY A C 1
ATOM 5613 O O . GLY A 1 719 ? -12.723 -3.107 18.500 1.00 91.75 719 GLY A O 1
ATOM 5614 N N . PHE A 1 720 ? -12.520 -1.992 20.447 1.00 91.25 720 PHE A N 1
ATOM 5615 C CA . PHE A 1 720 ? -11.063 -2.068 20.511 1.00 91.25 720 PHE A CA 1
ATOM 5616 C C . PHE A 1 720 ? -10.573 -3.519 20.560 1.00 91.25 720 PHE A C 1
ATOM 5618 O O . PHE A 1 720 ? -9.685 -3.888 19.795 1.00 91.25 720 PHE A O 1
ATOM 5625 N N . LEU A 1 721 ? -11.150 -4.356 21.429 1.00 89.06 721 LEU A N 1
ATOM 5626 C CA . LEU A 1 721 ? -10.763 -5.762 21.568 1.00 89.06 721 LEU A CA 1
ATOM 5627 C C . LEU A 1 721 ? -11.018 -6.546 20.279 1.00 89.06 721 LEU A C 1
ATOM 5629 O O . LEU A 1 721 ? -10.135 -7.281 19.839 1.00 89.06 721 LEU A O 1
ATOM 5633 N N . ALA A 1 722 ? -12.168 -6.340 19.629 1.00 90.50 722 ALA A N 1
ATOM 5634 C CA . ALA A 1 722 ? -12.470 -6.956 18.337 1.00 90.50 722 ALA A CA 1
ATOM 5635 C C . ALA A 1 722 ? -11.459 -6.539 17.250 1.00 90.50 722 ALA A C 1
ATOM 5637 O O . ALA A 1 722 ? -10.925 -7.385 16.527 1.00 90.50 722 ALA A O 1
ATOM 5638 N N . GLY A 1 723 ? -11.132 -5.245 17.170 1.00 90.75 723 GLY A N 1
ATOM 5639 C CA . GLY A 1 723 ? -10.147 -4.727 16.220 1.00 90.75 723 GLY A CA 1
ATOM 5640 C C . GLY A 1 723 ? -8.719 -5.199 16.509 1.00 90.75 723 GLY A C 1
ATOM 5641 O O . GLY A 1 723 ? -7.990 -5.585 15.589 1.00 90.75 723 GLY A O 1
ATOM 5642 N N . LYS A 1 724 ? -8.323 -5.259 17.786 1.00 88.62 724 LYS A N 1
ATOM 5643 C CA . LYS A 1 724 ? -7.005 -5.749 18.210 1.00 88.62 724 LYS A CA 1
ATOM 5644 C C . LYS A 1 724 ? -6.860 -7.248 17.972 1.00 88.62 724 LYS A C 1
ATOM 5646 O O . LYS A 1 724 ? -5.804 -7.680 17.504 1.00 88.62 724 LYS A O 1
ATOM 5651 N N . ALA A 1 725 ? -7.913 -8.027 18.224 1.00 86.75 725 ALA A N 1
ATOM 5652 C CA . ALA A 1 725 ? -7.968 -9.448 17.900 1.00 86.75 725 ALA A CA 1
ATOM 5653 C C . ALA A 1 725 ? -7.736 -9.660 16.398 1.00 86.75 725 ALA A C 1
ATOM 5655 O O . ALA A 1 725 ? -6.790 -10.352 16.014 1.00 86.75 725 ALA A O 1
ATOM 5656 N N . MET A 1 726 ? -8.485 -8.949 15.549 1.00 86.81 726 MET A N 1
ATOM 5657 C CA . MET A 1 726 ? -8.311 -8.982 14.096 1.00 86.81 726 MET A CA 1
ATOM 5658 C C . MET A 1 726 ? -6.876 -8.620 13.672 1.00 86.81 726 MET A C 1
ATOM 5660 O O . MET A 1 726 ? -6.258 -9.357 12.898 1.00 86.81 726 MET A O 1
ATOM 5664 N N . GLN A 1 727 ? -6.301 -7.537 14.214 1.00 85.62 727 GLN A N 1
ATOM 5665 C CA . GLN A 1 727 ? -4.918 -7.120 13.933 1.00 85.62 727 GLN A CA 1
ATOM 5666 C C . GLN A 1 727 ? -3.898 -8.210 14.311 1.00 85.62 727 GLN A C 1
ATOM 5668 O O . GLN A 1 727 ? -2.917 -8.423 13.595 1.00 85.62 727 GLN A O 1
ATOM 5673 N N . LYS A 1 728 ? -4.132 -8.930 15.415 1.00 82.12 728 LYS A N 1
ATOM 5674 C CA . LYS A 1 728 ? -3.276 -10.024 15.907 1.00 82.12 728 LYS A CA 1
ATOM 5675 C C . LYS A 1 728 ? -3.667 -11.405 15.364 1.00 82.12 728 LYS A C 1
ATOM 5677 O O . LYS A 1 728 ? -3.096 -12.412 15.796 1.00 82.12 728 LYS A O 1
ATOM 5682 N N . LYS A 1 729 ? -4.560 -11.460 14.365 1.00 82.00 729 LYS A N 1
ATOM 5683 C CA . LYS A 1 729 ? -5.045 -12.697 13.724 1.00 82.00 729 LYS A CA 1
ATOM 5684 C C . LYS A 1 729 ? -5.659 -13.671 14.744 1.00 82.00 729 LYS A C 1
ATOM 5686 O O . LYS A 1 729 ? -5.394 -14.873 14.714 1.00 82.00 729 LYS A O 1
ATOM 5691 N N . LEU A 1 730 ? -6.419 -13.114 15.675 1.00 82.56 730 LEU A N 1
ATOM 5692 C CA . LEU A 1 730 ? -7.275 -13.802 16.630 1.00 82.56 730 LEU A CA 1
ATOM 5693 C C . LEU A 1 730 ? -8.731 -13.576 16.214 1.00 82.56 730 LEU A C 1
ATOM 5695 O O . LEU A 1 730 ? -9.071 -12.516 15.690 1.00 82.56 730 LEU A O 1
ATOM 5699 N N . LYS A 1 731 ? -9.574 -14.572 16.454 1.00 85.19 731 LYS A N 1
ATOM 5700 C CA . LYS A 1 731 ? -11.030 -14.486 16.329 1.00 85.19 731 LYS A CA 1
ATOM 5701 C C . LYS A 1 731 ? -11.645 -14.104 17.687 1.00 85.19 731 LYS A C 1
ATOM 5703 O O . LYS A 1 731 ? -10.947 -13.920 18.678 1.00 85.19 731 LYS A O 1
ATOM 5708 N N . LEU A 1 732 ? -12.950 -13.939 17.765 1.00 84.44 732 LEU A N 1
ATOM 5709 C CA . LEU A 1 732 ? -13.682 -13.875 19.023 1.00 84.44 732 LEU A CA 1
ATOM 5710 C C . LEU A 1 732 ? -13.984 -15.313 19.468 1.00 84.44 732 LEU A C 1
ATOM 5712 O O . LEU A 1 732 ? -14.179 -16.179 18.618 1.00 84.44 732 LEU A O 1
ATOM 5716 N N . PRO A 1 733 ? -14.075 -15.607 20.771 1.00 74.75 733 PRO A N 1
ATOM 5717 C CA . PRO A 1 733 ? -14.462 -16.932 21.274 1.00 74.75 733 PRO A CA 1
ATOM 5718 C C . PRO A 1 733 ? -15.971 -17.233 21.105 1.00 74.75 733 PRO A C 1
ATOM 5720 O O . PRO A 1 733 ? -16.505 -18.176 21.700 1.00 74.75 733 PRO A O 1
ATOM 5723 N N . PHE A 1 734 ? -16.657 -16.413 20.305 1.00 77.25 734 PHE A N 1
ATOM 5724 C CA . PHE A 1 734 ? -18.068 -16.452 19.936 1.00 77.25 734 PHE A CA 1
ATOM 5725 C C . PHE A 1 734 ? -18.247 -15.833 18.539 1.00 77.25 734 PHE A C 1
ATOM 5727 O O . PHE A 1 734 ? -17.333 -15.205 17.997 1.00 77.25 734 PHE A O 1
ATOM 5734 N N . ALA A 1 735 ? -19.434 -15.995 17.961 1.00 80.44 735 ALA A N 1
ATOM 5735 C CA . ALA A 1 735 ? -19.824 -15.348 16.716 1.00 80.44 735 ALA A CA 1
ATOM 5736 C C . ALA A 1 735 ? -20.934 -14.337 16.994 1.00 80.44 735 ALA A C 1
ATOM 5738 O O . ALA A 1 735 ? -21.990 -14.716 17.487 1.00 80.44 735 ALA A O 1
ATOM 5739 N N . LEU A 1 736 ? -20.702 -13.066 16.673 1.00 83.62 736 LEU A N 1
ATOM 5740 C CA . LEU A 1 736 ? -21.732 -12.031 16.743 1.00 83.62 736 LEU A CA 1
ATOM 5741 C C . LEU A 1 736 ? -22.696 -12.134 15.558 1.00 83.62 736 LEU A C 1
ATOM 5743 O O . LEU A 1 736 ? -22.292 -12.545 14.465 1.00 83.62 736 LEU A O 1
ATOM 5747 N N . ASP A 1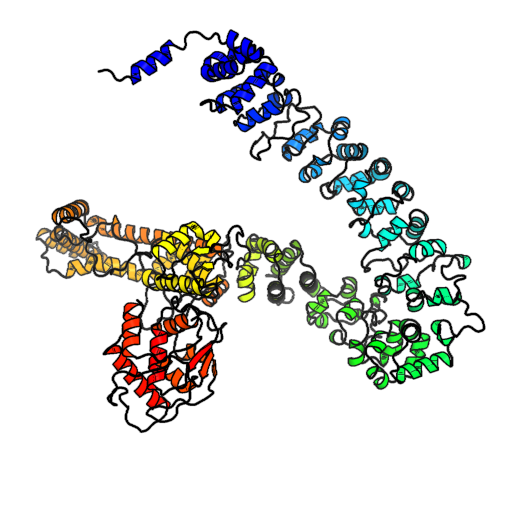 737 ? -23.945 -11.714 15.770 1.00 84.56 737 ASP A N 1
ATOM 5748 C CA . ASP A 1 737 ? -24.943 -11.535 14.710 1.00 84.56 737 ASP A CA 1
ATOM 5749 C C . ASP A 1 737 ? -24.366 -10.703 13.545 1.00 84.56 737 ASP A C 1
ATOM 5751 O O . ASP A 1 737 ? -23.974 -9.551 13.757 1.00 84.56 737 ASP A O 1
ATOM 5755 N N . PRO A 1 738 ? -24.323 -11.240 12.308 1.00 86.00 738 PRO A N 1
ATOM 5756 C CA . PRO A 1 738 ? -23.913 -10.487 11.128 1.00 86.00 738 PRO A CA 1
ATOM 5757 C C . PRO A 1 738 ? -24.635 -9.143 10.971 1.00 86.00 738 PRO A C 1
ATOM 5759 O O . PRO A 1 738 ? -24.002 -8.161 10.583 1.00 86.00 738 PRO A O 1
ATOM 5762 N N . LYS A 1 739 ? -25.922 -9.059 11.339 1.00 86.25 739 LYS A N 1
ATOM 5763 C CA . LYS A 1 739 ? -26.686 -7.803 11.276 1.00 86.25 739 LYS A CA 1
ATOM 5764 C C . LYS A 1 739 ? -26.131 -6.728 12.201 1.00 86.25 739 LYS A C 1
ATOM 5766 O O . LYS A 1 739 ? -26.242 -5.550 11.883 1.00 86.25 739 LYS A O 1
ATOM 5771 N N . PHE A 1 740 ? -25.485 -7.096 13.307 1.00 89.62 740 PHE A N 1
ATOM 5772 C CA . PHE A 1 740 ? -24.825 -6.121 14.175 1.00 89.62 740 PHE A CA 1
ATOM 5773 C C . PHE A 1 740 ? -23.683 -5.398 13.444 1.00 89.62 740 PHE A C 1
ATOM 5775 O O . PHE A 1 740 ? -23.524 -4.189 13.599 1.00 89.62 740 PHE A O 1
ATOM 5782 N N . TYR A 1 741 ? -22.926 -6.099 12.590 1.00 89.31 741 TYR A N 1
ATOM 5783 C CA . TYR A 1 741 ? -21.854 -5.481 11.801 1.00 89.31 741 TYR A CA 1
ATOM 5784 C C . TYR A 1 741 ? -22.368 -4.484 10.757 1.00 89.31 741 TYR A C 1
ATOM 5786 O O . TYR A 1 741 ? -21.680 -3.506 10.461 1.00 89.31 741 TYR A O 1
ATOM 5794 N N . GLU A 1 742 ? -23.588 -4.679 10.254 1.00 88.69 742 GLU A N 1
ATOM 5795 C CA . GLU A 1 742 ? -24.246 -3.725 9.355 1.00 88.69 742 GLU A CA 1
ATOM 5796 C C . GLU A 1 742 ? -24.562 -2.398 10.059 1.00 88.69 742 GLU A C 1
ATOM 5798 O O . GLU A 1 742 ? -24.402 -1.336 9.454 1.00 88.69 742 GLU A O 1
ATOM 5803 N N . LEU A 1 743 ? -24.955 -2.444 11.340 1.00 89.50 743 LEU A N 1
ATOM 5804 C CA . LEU A 1 743 ? -25.249 -1.244 12.138 1.00 89.50 743 LEU A CA 1
ATOM 5805 C C . LEU A 1 743 ? -24.003 -0.379 12.330 1.00 89.50 743 LEU A C 1
ATOM 5807 O O . LEU A 1 743 ? -24.061 0.845 12.213 1.00 89.50 743 LEU A O 1
ATOM 5811 N N . ILE A 1 744 ? -22.861 -1.022 12.589 1.00 88.81 744 ILE A N 1
ATOM 5812 C CA . ILE A 1 744 ? -21.583 -0.338 12.818 1.00 88.81 744 ILE A CA 1
ATOM 5813 C C . ILE A 1 744 ? -21.162 0.449 11.577 1.00 88.81 744 ILE A C 1
ATOM 5815 O O . ILE A 1 744 ? -20.581 1.521 11.723 1.00 88.81 744 ILE A O 1
ATOM 5819 N N . LEU A 1 745 ? -21.439 -0.058 10.369 1.00 85.62 745 LEU A N 1
ATOM 5820 C CA . LEU A 1 745 ? -20.941 0.531 9.122 1.00 85.62 745 LEU A CA 1
ATOM 5821 C C . LEU A 1 745 ? -21.541 1.909 8.816 1.00 85.62 745 LEU A C 1
ATOM 5823 O O . LEU A 1 745 ? -20.811 2.780 8.346 1.00 85.62 745 LEU A O 1
ATOM 5827 N N . ASN A 1 746 ? -22.825 2.123 9.114 1.00 82.88 746 ASN A N 1
ATOM 5828 C CA . ASN A 1 746 ? -23.503 3.399 8.851 1.00 82.88 746 ASN A CA 1
ATOM 5829 C C . ASN A 1 746 ? -23.776 4.228 10.108 1.00 82.88 746 ASN A C 1
ATOM 5831 O O . ASN A 1 746 ? -24.045 5.417 9.970 1.00 82.88 746 ASN A O 1
ATOM 5835 N N . GLU A 1 747 ? -23.733 3.628 11.304 1.00 81.81 747 GLU A N 1
ATOM 5836 C CA . GLU A 1 747 ? -24.062 4.312 12.566 1.00 81.81 747 GLU A CA 1
ATOM 5837 C C . GLU A 1 747 ? -25.437 5.015 12.521 1.00 81.81 747 GLU A C 1
ATOM 5839 O O . GLU A 1 747 ? -25.646 6.079 13.099 1.00 81.81 747 GLU A O 1
ATOM 5844 N N . ASN A 1 748 ? -26.390 4.440 11.780 1.00 88.12 748 ASN A N 1
ATOM 5845 C CA . ASN A 1 748 ? -27.709 5.030 11.602 1.00 88.12 748 ASN A CA 1
ATOM 5846 C C . ASN A 1 748 ? -28.585 4.731 12.833 1.00 88.12 748 ASN A C 1
ATOM 5848 O O . ASN A 1 748 ? -28.805 3.568 13.191 1.00 88.12 748 ASN A O 1
ATOM 5852 N N . ASP A 1 749 ? -29.089 5.786 13.480 1.00 88.50 749 ASP A N 1
ATOM 5853 C CA . ASP A 1 749 ? -29.873 5.670 14.714 1.00 88.50 749 ASP A CA 1
ATOM 5854 C C . ASP A 1 749 ? -31.221 4.948 14.501 1.00 88.50 749 ASP A C 1
ATOM 5856 O O . ASP A 1 749 ? -31.647 4.215 15.397 1.00 88.50 749 ASP A O 1
ATOM 5860 N N . ASP A 1 750 ? -31.855 5.083 13.329 1.00 89.81 750 ASP A N 1
ATOM 5861 C CA . ASP A 1 750 ? -33.129 4.426 12.989 1.00 89.81 750 ASP A CA 1
ATOM 5862 C C . ASP A 1 750 ? -32.937 2.927 12.720 1.00 89.81 750 ASP A C 1
ATOM 5864 O O . ASP A 1 750 ? -33.723 2.090 13.178 1.00 89.81 750 ASP A O 1
ATOM 5868 N N . GLU A 1 751 ? -31.865 2.562 12.010 1.00 91.25 751 GLU A N 1
ATOM 5869 C CA . GLU A 1 751 ? -31.485 1.160 11.791 1.00 91.25 751 GLU A CA 1
ATOM 5870 C C . GLU A 1 751 ? -31.137 0.483 13.124 1.00 91.25 751 GLU A C 1
ATOM 5872 O O . GLU A 1 751 ? -31.595 -0.629 13.402 1.00 91.25 751 GLU A O 1
ATOM 5877 N N . THR A 1 752 ? -30.386 1.183 13.980 1.00 90.94 752 THR A N 1
ATOM 5878 C CA . THR A 1 752 ? -30.008 0.714 15.322 1.00 90.94 752 THR A CA 1
ATOM 5879 C C . THR A 1 752 ? -31.235 0.506 16.202 1.00 90.94 752 THR A C 1
ATOM 5881 O O . THR A 1 752 ? -31.350 -0.508 16.892 1.00 90.94 752 THR A O 1
ATOM 5884 N N . GLU A 1 753 ? -32.183 1.438 16.157 1.00 91.75 753 GLU A N 1
ATOM 5885 C CA . GLU A 1 753 ? -33.440 1.343 16.889 1.00 91.75 753 GLU A CA 1
ATOM 5886 C C . GLU A 1 753 ? -34.323 0.202 16.393 1.00 91.75 753 GLU A C 1
ATOM 5888 O O . GLU A 1 753 ? -34.863 -0.554 17.203 1.00 91.75 753 GLU A O 1
ATOM 5893 N N . THR A 1 754 ? -34.428 0.033 15.076 1.00 92.31 754 THR A N 1
ATOM 5894 C CA . THR A 1 754 ? -35.178 -1.069 14.461 1.00 92.31 754 THR A CA 1
ATOM 5895 C C . THR A 1 754 ? -34.593 -2.417 14.870 1.00 92.31 754 THR A C 1
ATOM 5897 O O . THR A 1 754 ? -35.334 -3.315 15.280 1.00 92.31 754 THR A O 1
ATOM 5900 N N . TYR A 1 755 ? -33.264 -2.553 14.823 1.00 91.25 755 TYR A N 1
ATOM 5901 C CA . TYR A 1 755 ? -32.580 -3.751 15.297 1.00 91.25 755 TYR A CA 1
ATOM 5902 C C . TYR A 1 755 ? -32.840 -3.986 16.785 1.00 91.25 755 TYR A C 1
ATOM 5904 O O . TYR A 1 755 ? -33.261 -5.076 17.153 1.00 91.25 755 TYR A O 1
ATOM 5912 N N . PHE A 1 756 ? -32.669 -2.974 17.641 1.00 88.75 756 PHE A N 1
ATOM 5913 C CA . PHE A 1 756 ? -32.886 -3.110 19.083 1.00 88.75 756 PHE A CA 1
ATOM 5914 C C . PHE A 1 756 ? -34.313 -3.568 19.407 1.00 88.75 756 PHE A C 1
ATOM 5916 O O . PHE A 1 756 ? -34.507 -4.554 20.120 1.00 88.75 756 PHE A O 1
ATOM 5923 N N . LYS A 1 757 ? -35.313 -2.894 18.827 1.00 85.12 757 LYS A N 1
ATOM 5924 C CA . LYS A 1 757 ? -36.734 -3.199 19.033 1.00 85.12 757 LYS A CA 1
ATOM 5925 C C . LYS A 1 757 ? -37.121 -4.586 18.538 1.00 85.12 757 LYS A C 1
ATOM 5927 O O . LYS A 1 757 ? -38.047 -5.161 19.091 1.00 85.12 757 LYS A O 1
ATOM 5932 N N . THR A 1 758 ? -36.441 -5.110 17.521 1.00 85.94 758 THR A N 1
ATOM 5933 C CA . THR A 1 758 ? -36.715 -6.447 16.974 1.00 85.94 758 THR A CA 1
ATOM 5934 C C . THR A 1 758 ? -35.980 -7.531 17.763 1.00 85.94 758 THR A C 1
ATOM 5936 O O . THR A 1 758 ? -36.580 -8.519 18.172 1.00 85.94 758 THR A O 1
ATOM 5939 N N . THR A 1 759 ? -34.685 -7.336 18.010 1.00 83.56 759 THR A N 1
ATOM 5940 C CA . THR A 1 759 ? -33.778 -8.333 18.594 1.00 83.56 759 THR A CA 1
ATOM 5941 C C . THR A 1 759 ? -33.965 -8.513 20.100 1.00 83.56 759 THR A C 1
ATOM 5943 O O . THR A 1 759 ? -33.725 -9.611 20.602 1.00 83.56 759 THR A O 1
ATOM 5946 N N . TYR A 1 760 ? -34.388 -7.462 20.813 1.00 82.12 760 TYR A N 1
ATOM 5947 C CA . TYR A 1 760 ? -34.612 -7.477 22.266 1.00 82.12 760 TYR A CA 1
ATOM 5948 C C . TYR A 1 760 ? -36.095 -7.381 22.653 1.00 82.12 760 TYR A C 1
ATOM 5950 O O . TYR A 1 760 ? -36.417 -7.118 23.812 1.00 82.12 760 TYR A O 1
ATOM 5958 N N . ALA A 1 761 ? -37.011 -7.569 21.692 1.00 79.00 761 ALA A N 1
ATOM 5959 C CA . ALA A 1 761 ? -38.454 -7.468 21.920 1.00 79.00 761 ALA A CA 1
ATOM 5960 C C . ALA A 1 761 ? -38.922 -8.403 23.042 1.00 79.00 761 ALA A C 1
ATOM 5962 O O . ALA A 1 761 ? -39.674 -7.997 23.929 1.00 79.00 761 ALA A O 1
ATOM 5963 N N . GLU A 1 762 ? -38.462 -9.654 22.993 1.00 74.44 762 GLU A N 1
ATOM 5964 C CA . GLU A 1 762 ? -38.862 -10.690 23.936 1.00 74.44 762 GLU A CA 1
ATOM 5965 C C . GLU A 1 762 ? -38.214 -10.479 25.303 1.00 74.44 762 GLU A C 1
ATOM 5967 O O . GLU A 1 762 ? -38.902 -10.586 26.308 1.00 74.44 762 GLU A O 1
ATOM 5972 N N . GLU A 1 763 ? -36.942 -10.085 25.381 1.00 73.50 763 GLU A N 1
ATOM 5973 C CA . GLU A 1 763 ? -36.289 -9.751 26.651 1.00 73.50 763 GLU A CA 1
ATOM 5974 C C . GLU A 1 763 ? -36.941 -8.550 27.334 1.00 73.50 763 GLU A C 1
ATOM 5976 O O . GLU A 1 763 ? -37.174 -8.584 28.540 1.00 73.50 763 GLU A O 1
ATOM 5981 N N . LEU A 1 764 ? -37.287 -7.506 26.575 1.00 73.62 764 LEU A N 1
ATOM 5982 C CA . LEU A 1 764 ? -38.038 -6.359 27.088 1.00 73.62 764 LEU A CA 1
ATOM 5983 C C . LEU A 1 764 ? -39.421 -6.786 27.583 1.00 73.62 764 LEU A C 1
ATOM 5985 O O . LEU A 1 764 ? -39.863 -6.338 28.643 1.00 73.62 764 LEU A O 1
ATOM 5989 N N . ARG A 1 765 ? -40.092 -7.678 26.844 1.00 73.12 765 ARG A N 1
ATOM 5990 C CA . ARG A 1 765 ? -41.391 -8.233 27.225 1.00 73.12 765 ARG A CA 1
ATOM 5991 C C . ARG A 1 765 ? -41.287 -9.081 28.489 1.00 73.12 765 ARG A C 1
ATOM 5993 O O . ARG A 1 765 ? -42.056 -8.850 29.407 1.00 73.12 765 ARG A O 1
ATOM 6000 N N . VAL A 1 766 ? -40.337 -10.008 28.570 1.00 65.94 766 VAL A N 1
ATOM 6001 C CA . VAL A 1 766 ? -40.107 -10.889 29.725 1.00 65.94 766 VAL A CA 1
ATOM 6002 C C . VAL A 1 766 ? -39.653 -10.090 30.939 1.00 65.94 766 VAL A C 1
ATOM 6004 O O . VAL A 1 766 ? -40.132 -10.346 32.036 1.00 65.94 766 VAL A O 1
ATOM 6007 N N . PHE A 1 767 ? -38.786 -9.089 30.776 1.00 66.50 767 PHE A N 1
ATOM 6008 C CA . PHE A 1 767 ? -38.395 -8.200 31.870 1.00 66.50 767 PHE A CA 1
ATOM 6009 C C . PHE A 1 767 ? -39.601 -7.433 32.407 1.00 66.50 767 PHE A C 1
ATOM 6011 O O . PHE A 1 767 ? -39.825 -7.412 33.619 1.00 66.50 767 PHE A O 1
ATOM 6018 N N . ARG A 1 768 ? -40.407 -6.848 31.512 1.00 67.06 768 ARG A N 1
ATOM 6019 C CA . ARG A 1 768 ? -41.667 -6.201 31.880 1.00 67.06 768 ARG A CA 1
ATOM 6020 C C . ARG A 1 768 ? -42.579 -7.192 32.592 1.00 67.06 768 ARG A C 1
ATOM 6022 O O . ARG A 1 768 ? -43.032 -6.905 33.690 1.00 67.06 768 ARG A O 1
ATOM 6029 N N . ASP A 1 769 ? -42.804 -8.363 32.009 1.00 58.41 769 ASP A N 1
ATOM 6030 C CA . ASP A 1 769 ? -43.785 -9.331 32.482 1.00 58.41 769 ASP A CA 1
ATOM 6031 C C . ASP A 1 769 ? -43.341 -10.018 33.796 1.00 58.41 769 ASP A C 1
ATOM 6033 O O . ASP A 1 769 ? -44.159 -10.219 34.684 1.00 58.41 769 ASP A O 1
ATOM 6037 N N . ASN A 1 770 ? -42.055 -10.305 34.011 1.00 57.28 770 ASN A N 1
ATOM 6038 C CA . ASN A 1 770 ? -41.555 -10.885 35.267 1.00 57.28 770 ASN A CA 1
ATOM 6039 C C . ASN A 1 770 ? -41.559 -9.877 36.423 1.00 57.28 770 ASN A C 1
ATOM 6041 O O . ASN A 1 770 ? -41.877 -10.247 37.554 1.00 57.28 770 ASN A O 1
ATOM 6045 N N . ASN A 1 771 ? -41.249 -8.607 36.147 1.00 56.53 771 ASN A N 1
ATOM 6046 C CA . ASN A 1 771 ? -41.259 -7.560 37.169 1.00 56.53 771 ASN A CA 1
ATOM 6047 C C . ASN A 1 771 ? -42.672 -7.015 37.450 1.00 56.53 771 ASN A C 1
ATOM 6049 O O . ASN A 1 771 ? -42.938 -6.608 38.578 1.00 56.53 771 ASN A O 1
ATOM 6053 N N . LEU A 1 772 ? -43.595 -7.056 36.476 1.00 55.78 772 LEU A N 1
ATOM 6054 C CA . LEU A 1 772 ? -45.011 -6.710 36.681 1.00 55.78 772 LEU A CA 1
ATOM 6055 C C . LEU A 1 772 ? -45.874 -7.882 37.163 1.00 55.78 772 LEU A C 1
ATOM 6057 O O . LEU A 1 772 ? -46.686 -7.677 38.054 1.00 55.78 772 LEU A O 1
ATOM 6061 N N . TYR A 1 773 ? -45.771 -9.081 36.576 1.00 49.62 773 TYR A N 1
ATOM 6062 C CA . TYR A 1 773 ? -46.800 -10.130 36.704 1.00 49.62 773 TYR A CA 1
ATOM 6063 C C . TYR A 1 773 ? -46.435 -11.279 37.651 1.00 49.62 773 TYR A C 1
ATOM 6065 O O . TYR A 1 773 ? -47.276 -11.660 38.464 1.00 49.62 773 TYR A O 1
ATOM 6073 N N . GLN A 1 774 ? -45.216 -11.834 37.615 1.00 45.25 774 GLN A N 1
ATOM 6074 C CA . GLN A 1 774 ? -44.905 -13.042 38.410 1.00 45.25 774 GLN A CA 1
ATOM 6075 C C . GLN A 1 774 ? -44.959 -12.821 39.934 1.00 45.25 774 GLN A C 1
ATOM 6077 O O . GLN A 1 774 ? -45.282 -13.744 40.690 1.00 45.25 774 GLN A O 1
ATOM 6082 N N . ARG A 1 775 ? -44.704 -11.597 40.408 1.00 49.06 775 ARG A N 1
ATOM 6083 C CA . ARG A 1 775 ? -44.808 -11.256 41.838 1.00 49.06 775 ARG A CA 1
ATOM 6084 C C . ARG A 1 775 ? -46.246 -10.920 42.263 1.00 49.06 775 ARG A C 1
ATOM 6086 O O . ARG A 1 775 ? -46.618 -11.215 43.395 1.00 49.06 775 ARG A O 1
ATOM 6093 N N . VAL A 1 776 ? -47.087 -10.442 41.337 1.00 47.38 776 VAL A N 1
ATOM 6094 C CA . VAL A 1 776 ? -48.525 -10.189 41.567 1.00 47.38 776 VAL A CA 1
ATOM 6095 C C . VAL A 1 776 ? -49.328 -11.485 41.704 1.00 47.38 776 VAL A C 1
ATOM 6097 O O . VAL A 1 776 ? -50.271 -11.557 42.491 1.00 47.38 776 VAL A O 1
ATOM 6100 N N . THR A 1 777 ? -48.960 -12.530 40.958 1.00 41.78 777 THR A N 1
ATOM 6101 C CA . THR A 1 777 ? -49.734 -13.781 40.892 1.00 41.78 777 THR A CA 1
ATOM 6102 C C . THR A 1 777 ? -49.304 -14.862 41.885 1.00 41.78 777 THR A C 1
ATOM 6104 O O . THR A 1 777 ? -50.037 -15.834 42.052 1.00 41.78 777 THR A O 1
ATOM 6107 N N . SER A 1 778 ? -48.139 -14.736 42.533 1.00 41.81 778 SER A N 1
ATOM 6108 C CA . SER A 1 778 ? -47.592 -15.777 43.426 1.00 41.81 778 SER A CA 1
ATOM 6109 C C . SER A 1 778 ? -48.086 -15.702 44.875 1.00 41.81 778 SER A C 1
ATOM 6111 O O . SER A 1 778 ? -48.031 -16.712 45.571 1.00 41.81 778 SER A O 1
ATOM 6113 N N . ASN A 1 779 ? -48.668 -14.577 45.306 1.00 43.88 779 ASN A N 1
ATOM 6114 C CA . ASN A 1 779 ? -49.346 -14.467 46.598 1.00 43.88 779 ASN A CA 1
ATOM 6115 C C . ASN A 1 779 ? -50.851 -14.265 46.399 1.00 43.88 779 ASN A C 1
ATOM 6117 O O . ASN A 1 779 ? -51.296 -13.362 45.692 1.00 43.88 779 ASN A O 1
ATOM 6121 N N . SER A 1 780 ? -51.655 -15.100 47.059 1.00 47.41 780 SER A N 1
ATOM 6122 C CA . SER A 1 780 ? -53.111 -14.982 47.103 1.00 47.41 780 SER A CA 1
ATOM 6123 C C . SER A 1 780 ? -53.529 -13.716 47.863 1.00 47.41 780 SER A C 1
ATOM 6125 O O . SER A 1 780 ? -53.857 -13.777 49.048 1.00 47.41 780 SER A O 1
ATOM 6127 N N . PHE A 1 781 ? -53.509 -12.556 47.211 1.00 55.56 781 PHE A N 1
ATOM 6128 C CA . PHE A 1 781 ? -54.010 -11.321 47.807 1.00 55.56 781 PHE A CA 1
ATOM 6129 C C . PHE A 1 781 ? -55.503 -11.142 47.486 1.00 55.56 781 PHE A C 1
ATOM 6131 O O . PHE A 1 781 ? -55.997 -11.532 46.424 1.00 55.56 781 PHE A O 1
ATOM 6138 N N . LYS A 1 782 ? -56.264 -10.597 48.439 1.00 65.06 782 LYS A N 1
ATOM 6139 C CA . LYS A 1 782 ? -57.701 -10.342 48.280 1.00 65.06 782 LYS A CA 1
ATOM 6140 C C . LYS A 1 782 ? -57.913 -8.864 47.970 1.00 65.06 782 LYS A C 1
ATOM 6142 O O . LYS A 1 782 ? -57.560 -8.025 48.786 1.00 65.06 782 LYS A O 1
ATOM 6147 N N . LEU A 1 783 ? -58.558 -8.574 46.840 1.00 70.75 783 LEU A N 1
ATOM 6148 C CA . LEU A 1 783 ? -59.050 -7.229 46.521 1.00 70.75 783 LEU A CA 1
ATOM 6149 C C . LEU A 1 783 ? -59.986 -6.720 47.628 1.00 70.75 783 LEU A C 1
ATOM 6151 O O . LEU A 1 783 ? -60.832 -7.485 48.122 1.00 70.75 783 LEU A O 1
ATOM 6155 N N . THR A 1 784 ? -59.874 -5.435 47.968 1.00 77.75 784 THR A N 1
ATOM 6156 C CA . THR A 1 784 ? -60.832 -4.747 48.845 1.00 77.75 784 THR A CA 1
ATOM 6157 C C . THR A 1 784 ? -62.217 -4.687 48.187 1.00 77.75 784 THR A C 1
ATOM 6159 O O . THR A 1 784 ? -62.375 -4.999 47.004 1.00 77.75 784 THR A O 1
ATOM 6162 N N . HIS A 1 785 ? -63.257 -4.331 48.949 1.00 74.19 785 HIS A N 1
ATOM 6163 C CA . HIS A 1 785 ? -64.608 -4.195 48.388 1.00 74.19 785 HIS A CA 1
ATOM 6164 C C . HIS A 1 785 ? -64.655 -3.144 47.264 1.00 74.19 785 HIS A C 1
ATOM 6166 O O . HIS A 1 785 ? -65.120 -3.460 46.175 1.00 74.19 785 HIS A O 1
ATOM 6172 N N . GLU A 1 786 ? -64.046 -1.971 47.467 1.00 78.69 786 GLU A N 1
ATOM 6173 C CA . GLU A 1 786 ? -63.969 -0.910 46.447 1.00 78.69 786 GLU A CA 1
ATOM 6174 C C . GLU A 1 786 ? -63.267 -1.359 45.158 1.00 78.69 786 GLU A C 1
ATOM 6176 O O . GLU A 1 786 ? -63.735 -1.081 44.056 1.00 78.69 786 GLU A O 1
ATOM 6181 N N . GLN A 1 787 ? -62.168 -2.107 45.268 1.00 79.06 787 GLN A N 1
ATOM 6182 C CA . GLN A 1 787 ? -61.429 -2.599 44.100 1.00 79.06 787 GLN A CA 1
ATOM 6183 C C . GLN A 1 787 ? -62.204 -3.694 43.346 1.00 79.06 787 GLN A C 1
ATOM 6185 O O . GLN A 1 787 ? -62.106 -3.800 42.122 1.00 79.06 787 GLN A O 1
ATOM 6190 N N . LYS A 1 788 ? -63.002 -4.513 44.047 1.00 79.50 788 LYS A N 1
ATOM 6191 C CA . LYS A 1 788 ? -63.914 -5.477 43.403 1.00 79.50 788 LYS A CA 1
ATOM 6192 C C . LYS A 1 788 ? -65.032 -4.771 42.646 1.00 79.50 788 LYS A C 1
ATOM 6194 O O . LYS A 1 788 ? -65.340 -5.188 41.530 1.00 79.50 788 LYS A O 1
ATOM 6199 N N . ASP A 1 789 ? -65.581 -3.706 43.218 1.00 82.06 789 ASP A N 1
ATOM 6200 C CA . ASP A 1 789 ? -66.630 -2.912 42.583 1.00 82.06 789 ASP A CA 1
ATOM 6201 C C . ASP A 1 789 ? -66.105 -2.202 41.326 1.00 82.06 789 ASP A C 1
ATOM 6203 O O . ASP A 1 789 ? -66.760 -2.253 40.285 1.00 82.06 789 ASP A O 1
ATOM 6207 N N . GLN A 1 790 ? -64.876 -1.668 41.356 1.00 82.44 790 GLN A N 1
ATOM 6208 C CA . GLN A 1 790 ? -64.203 -1.125 40.165 1.00 82.44 790 GLN A CA 1
ATOM 6209 C C . GLN A 1 790 ? -64.004 -2.179 39.065 1.00 82.44 790 GLN A C 1
ATOM 6211 O O . GLN A 1 790 ? -64.290 -1.920 37.896 1.00 82.44 790 GLN A O 1
ATOM 6216 N N . VAL A 1 791 ? -63.560 -3.392 39.413 1.00 80.62 791 VAL A N 1
ATOM 6217 C CA . VAL A 1 791 ? -63.410 -4.491 38.440 1.00 80.62 791 VAL A CA 1
ATOM 6218 C C . VAL A 1 791 ? -64.758 -4.878 37.821 1.00 80.62 791 VAL A C 1
ATOM 6220 O O . VAL A 1 791 ? -64.835 -5.120 36.616 1.00 80.62 791 VAL A O 1
ATOM 6223 N N . GLU A 1 792 ? -65.826 -4.943 38.614 1.00 81.44 792 GLU A N 1
ATOM 6224 C CA . GLU A 1 792 ? -67.172 -5.241 38.114 1.00 81.44 792 GLU A CA 1
ATOM 6225 C C . GLU A 1 792 ? -67.749 -4.107 37.256 1.00 81.44 792 GLU A C 1
ATOM 6227 O O . GLU A 1 792 ? -68.435 -4.382 36.269 1.00 81.44 792 GLU A O 1
ATOM 6232 N N . GLN A 1 793 ? -67.424 -2.850 37.565 1.00 82.81 793 GLN A N 1
ATOM 6233 C CA . GLN A 1 793 ? -67.794 -1.690 36.756 1.00 82.81 793 GLN A CA 1
ATOM 6234 C C . GLN A 1 793 ? -67.117 -1.734 35.377 1.00 82.81 793 GLN A C 1
ATOM 6236 O O . GLN A 1 793 ? -67.807 -1.667 34.360 1.00 82.81 793 GLN A O 1
ATOM 6241 N N . ILE A 1 794 ? -65.807 -2.001 35.325 1.00 84.69 794 ILE A N 1
ATOM 6242 C CA . ILE A 1 794 ? -65.042 -2.130 34.070 1.00 84.69 794 ILE A CA 1
ATOM 6243 C C . ILE A 1 794 ? -65.567 -3.284 33.200 1.00 84.69 794 ILE A C 1
ATOM 6245 O O . ILE A 1 794 ? -65.689 -3.157 31.980 1.00 84.69 794 ILE A O 1
ATOM 6249 N N . LYS A 1 795 ? -65.938 -4.424 33.802 1.00 80.38 795 LYS A N 1
ATOM 6250 C CA . LYS A 1 795 ? -66.543 -5.544 33.052 1.00 80.38 795 LYS A CA 1
ATOM 6251 C C . LYS A 1 795 ? -67.848 -5.139 32.362 1.00 80.38 795 LYS A C 1
ATOM 6253 O O . LYS A 1 795 ? -68.117 -5.598 31.246 1.00 80.38 795 LYS A O 1
ATOM 6258 N N . ARG A 1 796 ? -68.644 -4.281 33.008 1.00 80.88 796 ARG A N 1
ATOM 6259 C CA . ARG A 1 796 ? -69.956 -3.810 32.531 1.00 80.88 796 ARG A CA 1
ATOM 6260 C C . ARG A 1 796 ? -69.873 -2.616 31.575 1.00 80.88 796 ARG A C 1
ATOM 6262 O O . ARG A 1 796 ? -70.854 -2.349 30.890 1.00 80.88 796 ARG A O 1
ATOM 6269 N N . GLU A 1 797 ? -68.723 -1.950 31.476 1.00 80.31 797 GLU A N 1
ATOM 6270 C CA . GLU A 1 797 ? -68.502 -0.782 30.613 1.00 80.31 797 GLU A CA 1
ATOM 6271 C C . GLU A 1 797 ? -68.705 -1.141 29.127 1.00 80.31 797 GLU A C 1
ATOM 6273 O O . GLU A 1 797 ? -67.951 -1.924 28.556 1.00 80.31 797 GLU A O 1
ATOM 6278 N N . ALA A 1 798 ? -69.744 -0.628 28.467 1.00 70.94 798 ALA A N 1
ATOM 6279 C CA . ALA A 1 798 ? -70.057 -1.016 27.083 1.00 70.94 798 ALA A CA 1
ATOM 6280 C C . ALA A 1 798 ? -69.132 -0.364 26.033 1.00 70.94 798 ALA A C 1
ATOM 6282 O O . ALA A 1 798 ? -69.048 -0.852 24.909 1.00 70.94 798 ALA A O 1
ATOM 6283 N N . SER A 1 799 ? -68.445 0.721 26.400 1.00 79.25 799 SER A N 1
ATOM 6284 C CA . SER A 1 799 ? -67.577 1.518 25.523 1.00 79.25 799 SER A CA 1
ATOM 6285 C C . SER A 1 799 ? -66.172 0.940 25.332 1.00 79.25 799 SER A C 1
ATOM 6287 O O . SER A 1 799 ? -65.475 1.368 24.418 1.00 79.25 799 SER A O 1
ATOM 6289 N N . MET A 1 800 ? -65.757 -0.023 26.160 1.00 78.75 800 MET A N 1
ATOM 6290 C CA . MET A 1 800 ? -64.437 -0.649 26.077 1.00 78.75 800 MET A CA 1
ATOM 6291 C C . MET A 1 800 ? -64.474 -1.946 25.270 1.00 78.75 800 MET A C 1
ATOM 6293 O O . MET A 1 800 ? -65.312 -2.827 25.497 1.00 78.75 800 MET A O 1
ATOM 6297 N N . THR A 1 801 ? -63.506 -2.112 24.376 1.00 82.19 801 THR A N 1
ATOM 6298 C CA . THR A 1 801 ? -63.235 -3.385 23.706 1.00 82.19 801 THR A CA 1
ATOM 6299 C C . THR A 1 801 ? -62.821 -4.460 24.722 1.00 82.19 801 THR A C 1
ATOM 6301 O O . THR A 1 801 ? -62.329 -4.144 25.808 1.00 82.19 801 THR A O 1
ATOM 6304 N N . PRO A 1 802 ? -62.959 -5.759 24.396 1.00 71.69 802 PRO A N 1
ATOM 6305 C CA . PRO A 1 802 ? -62.522 -6.837 25.286 1.00 71.69 802 PRO A CA 1
ATOM 6306 C C . PRO A 1 802 ? -61.057 -6.706 25.734 1.00 71.69 802 PRO A C 1
ATOM 6308 O O . PRO A 1 802 ? -60.746 -6.968 2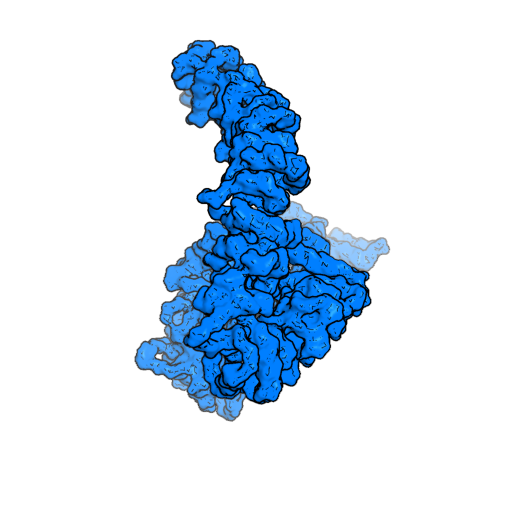6.891 1.00 71.69 802 PRO A O 1
ATOM 6311 N N . CYS A 1 803 ? -60.170 -6.240 24.846 1.00 59.22 803 CYS A N 1
ATOM 6312 C CA . CYS A 1 803 ? -58.761 -6.017 25.169 1.00 59.22 803 CYS A CA 1
ATOM 6313 C C . CYS A 1 803 ? -58.561 -4.847 26.148 1.00 59.22 803 CYS A C 1
ATOM 6315 O O . CYS A 1 803 ? -57.736 -4.940 27.057 1.00 59.22 803 CYS A O 1
ATOM 6317 N N . GLU A 1 804 ? -59.315 -3.757 25.987 1.00 71.94 804 GLU A N 1
ATOM 6318 C CA . GLU A 1 804 ? -59.269 -2.601 26.893 1.00 71.94 804 GLU A CA 1
ATOM 6319 C C . GLU A 1 804 ? -59.821 -2.948 28.275 1.00 71.94 804 GLU A C 1
ATOM 6321 O O . GLU A 1 804 ? -59.227 -2.566 29.281 1.00 71.94 804 GLU A O 1
ATOM 6326 N N . LYS A 1 805 ? -60.888 -3.755 28.338 1.00 74.06 805 LYS A N 1
ATOM 6327 C CA . LYS A 1 805 ? -61.426 -4.270 29.605 1.00 74.06 805 LYS A CA 1
ATOM 6328 C C . LYS A 1 805 ? -60.412 -5.121 30.349 1.00 74.06 805 LYS A C 1
ATOM 6330 O O . LYS A 1 805 ? -60.243 -4.937 31.550 1.00 74.06 805 LYS A O 1
ATOM 6335 N N . THR A 1 806 ? -59.733 -6.036 29.657 1.00 69.88 806 THR A N 1
ATOM 6336 C CA . THR A 1 806 ? -58.706 -6.880 30.280 1.00 69.88 806 THR A CA 1
ATOM 6337 C C . THR A 1 806 ? -57.578 -6.027 30.857 1.00 69.88 806 THR A C 1
ATOM 6339 O O . THR A 1 806 ? -57.288 -6.164 32.043 1.00 69.88 806 THR A O 1
ATOM 6342 N N . LYS A 1 807 ? -57.040 -5.068 30.087 1.00 68.38 807 LYS A N 1
ATOM 6343 C CA . LYS A 1 807 ? -56.003 -4.137 30.573 1.00 68.38 807 LYS A CA 1
ATOM 6344 C C . LYS A 1 807 ? -56.468 -3.295 31.763 1.00 68.38 807 LYS A C 1
ATOM 6346 O O . LYS A 1 807 ? -55.723 -3.112 32.720 1.00 68.38 807 LYS A O 1
ATOM 6351 N N . ALA A 1 808 ? -57.696 -2.781 31.726 1.00 73.38 808 ALA A N 1
ATOM 6352 C CA . ALA A 1 808 ? -58.237 -1.955 32.802 1.00 73.38 808 ALA A CA 1
ATOM 6353 C C . ALA A 1 808 ? -58.478 -2.766 34.091 1.00 73.38 808 ALA A C 1
ATOM 6355 O O . ALA A 1 808 ? -58.144 -2.304 35.181 1.00 73.38 808 ALA A O 1
ATOM 6356 N N . ILE A 1 809 ? -58.978 -4.002 33.983 1.00 72.25 809 ILE A N 1
ATOM 6357 C CA . ILE A 1 809 ? -59.121 -4.927 35.122 1.00 72.25 809 ILE A CA 1
ATOM 6358 C C . ILE A 1 809 ? -57.750 -5.308 35.692 1.00 72.25 809 ILE A C 1
ATOM 6360 O O . ILE A 1 809 ? -57.591 -5.375 36.913 1.00 72.25 809 ILE A O 1
ATOM 6364 N N . GLU A 1 810 ? -56.762 -5.556 34.832 1.00 64.44 810 GLU A N 1
ATOM 6365 C CA . GLU A 1 810 ? -55.383 -5.828 35.244 1.00 64.44 810 GLU A CA 1
ATOM 6366 C C . GLU A 1 810 ? -54.767 -4.637 35.973 1.00 64.44 810 GLU A C 1
ATOM 6368 O O . GLU A 1 810 ? -54.194 -4.838 37.039 1.00 64.44 810 GLU A O 1
ATOM 6373 N N . ARG A 1 811 ? -54.967 -3.398 35.500 1.00 70.25 811 ARG A N 1
ATOM 6374 C CA . ARG A 1 811 ? -54.515 -2.190 36.215 1.00 70.25 811 ARG A CA 1
ATOM 6375 C C . ARG A 1 811 ? -55.081 -2.105 37.628 1.00 70.25 811 ARG A C 1
ATOM 6377 O O . ARG A 1 811 ? -54.323 -1.868 38.561 1.00 70.25 811 ARG A O 1
ATOM 6384 N N . VAL A 1 812 ? -56.382 -2.347 37.814 1.00 72.75 812 VAL A N 1
ATOM 6385 C CA . VAL A 1 812 ? -56.996 -2.326 39.157 1.00 72.75 812 VAL A CA 1
ATOM 6386 C C . VAL A 1 812 ? -56.407 -3.419 40.053 1.00 72.75 812 VAL A C 1
ATOM 6388 O O . VAL A 1 812 ? -56.086 -3.163 41.212 1.00 72.75 812 VAL A O 1
ATOM 6391 N N . ARG A 1 813 ? -56.215 -4.633 39.525 1.00 66.56 813 ARG A N 1
ATOM 6392 C CA . ARG A 1 813 ? -55.621 -5.749 40.282 1.00 66.56 813 ARG A CA 1
ATOM 6393 C C . ARG A 1 813 ? -54.165 -5.492 40.653 1.00 66.56 813 ARG A C 1
ATOM 6395 O O . ARG A 1 813 ? -53.780 -5.712 41.795 1.00 66.56 813 ARG A O 1
ATOM 6402 N N . ASN A 1 814 ? -53.370 -5.008 39.715 1.00 62.91 814 ASN A N 1
ATOM 6403 C CA . ASN A 1 814 ? -51.956 -4.741 39.921 1.00 62.91 814 ASN A CA 1
ATOM 6404 C C . ASN A 1 814 ? -51.742 -3.541 40.867 1.00 62.91 814 ASN A C 1
ATOM 6406 O O . ASN A 1 814 ? -50.870 -3.615 41.731 1.00 62.91 814 ASN A O 1
ATOM 6410 N N . LYS A 1 815 ? -52.581 -2.491 40.785 1.00 69.25 815 LYS A N 1
ATOM 6411 C CA . LYS A 1 815 ? -52.610 -1.378 41.755 1.00 69.25 815 LYS A CA 1
ATOM 6412 C C . LYS A 1 815 ? -52.908 -1.878 43.164 1.00 69.25 815 LYS A C 1
ATOM 6414 O O . LYS A 1 815 ? -52.166 -1.588 44.096 1.00 69.25 815 LYS A O 1
ATOM 6419 N N . ALA A 1 816 ? -53.947 -2.698 43.295 1.00 67.94 816 ALA A N 1
ATOM 6420 C CA . ALA A 1 816 ? -54.351 -3.286 44.564 1.00 67.94 816 ALA A CA 1
ATOM 6421 C C . ALA A 1 816 ? -53.269 -4.186 45.180 1.00 67.94 816 ALA A C 1
ATOM 6423 O O . ALA A 1 816 ? -53.057 -4.174 46.395 1.00 67.94 816 ALA A O 1
ATOM 6424 N N . TRP A 1 817 ? -52.568 -4.960 44.349 1.00 63.56 817 TRP A N 1
ATOM 6425 C CA . TRP A 1 817 ? -51.429 -5.752 44.795 1.00 63.56 817 TRP A CA 1
ATOM 6426 C C . TRP A 1 817 ? -50.269 -4.860 45.245 1.00 63.56 817 TRP A C 1
ATOM 6428 O O . TRP A 1 817 ? -49.731 -5.082 46.328 1.00 63.56 817 TRP A O 1
ATOM 6438 N N . PHE A 1 818 ? -49.914 -3.836 44.462 1.00 62.09 818 PHE A N 1
ATOM 6439 C CA . PHE A 1 818 ? -48.835 -2.901 44.791 1.00 62.09 818 PHE A CA 1
ATOM 6440 C C . PHE A 1 818 ? -49.090 -2.196 46.128 1.00 62.09 818 PHE A C 1
ATOM 6442 O O . PHE A 1 818 ? -48.225 -2.192 46.996 1.00 62.09 818 PHE A O 1
ATOM 6449 N N . GLU A 1 819 ? -50.302 -1.683 46.342 1.00 64.75 819 GLU A N 1
ATOM 6450 C CA . GLU A 1 819 ? -50.708 -1.057 47.607 1.00 64.75 819 GLU A CA 1
ATOM 6451 C C . GLU A 1 819 ? -50.637 -2.038 48.791 1.00 64.75 819 GLU A C 1
ATOM 6453 O O . GLU A 1 819 ? -50.205 -1.659 49.878 1.00 64.75 819 GLU A O 1
ATOM 6458 N N . SER A 1 820 ? -50.999 -3.309 48.575 1.00 61.09 820 SER A N 1
ATOM 6459 C CA . SER A 1 820 ? -50.972 -4.354 49.612 1.00 61.09 820 SER A CA 1
ATOM 6460 C C . SER A 1 820 ? -49.560 -4.829 49.972 1.00 61.09 820 SER A C 1
ATOM 6462 O O . SER A 1 820 ? -49.348 -5.298 51.086 1.00 61.09 820 SER A O 1
ATOM 6464 N N . ASN A 1 821 ? -48.602 -4.712 49.049 1.00 52.44 821 ASN A N 1
ATOM 6465 C CA . ASN A 1 821 ? -47.219 -5.176 49.216 1.00 52.44 821 ASN A CA 1
ATOM 6466 C C . ASN A 1 821 ? -46.216 -4.010 49.275 1.00 52.44 821 ASN A C 1
ATOM 6468 O O . ASN A 1 821 ? -45.010 -4.230 49.218 1.00 52.44 821 ASN A O 1
ATOM 6472 N N . ARG A 1 822 ? -46.690 -2.763 49.425 1.00 55.03 822 ARG A N 1
ATOM 6473 C CA . ARG A 1 822 ? -45.851 -1.550 49.495 1.00 55.03 822 ARG A CA 1
ATOM 6474 C C . ARG A 1 822 ? -44.813 -1.597 50.625 1.00 55.03 822 ARG A C 1
ATOM 6476 O O . ARG A 1 822 ? -43.771 -0.962 50.521 1.00 55.03 822 ARG A O 1
ATOM 6483 N N . ASN A 1 823 ? -45.102 -2.363 51.678 1.00 48.22 823 ASN A N 1
ATOM 6484 C CA . ASN A 1 823 ? -44.233 -2.564 52.839 1.00 48.22 823 ASN A CA 1
ATOM 6485 C C . ASN A 1 823 ? -43.416 -3.873 52.771 1.00 48.22 823 ASN A C 1
ATOM 6487 O O . ASN A 1 823 ? -42.698 -4.175 53.716 1.00 48.22 823 ASN A O 1
ATOM 6491 N N . ASP A 1 824 ? -43.533 -4.666 51.699 1.00 50.94 824 ASP A N 1
ATOM 6492 C CA . ASP A 1 824 ? -42.734 -5.881 51.492 1.00 50.94 824 ASP A CA 1
ATOM 6493 C C . ASP A 1 824 ? -41.426 -5.484 50.774 1.00 50.94 824 ASP A C 1
ATOM 6495 O O . ASP A 1 824 ? -41.366 -5.272 49.559 1.00 50.94 824 ASP A O 1
ATOM 6499 N N . PHE A 1 825 ? -40.373 -5.283 51.571 1.00 46.75 825 PHE A N 1
ATOM 6500 C CA . PHE A 1 825 ? -39.103 -4.639 51.202 1.00 46.75 825 PHE A CA 1
ATOM 6501 C C . PHE A 1 825 ? -38.187 -5.501 50.303 1.00 46.75 825 PHE A C 1
ATOM 6503 O O . PHE A 1 825 ? -37.109 -5.928 50.714 1.00 46.75 825 PHE A O 1
ATOM 6510 N N . GLY A 1 826 ? -38.599 -5.760 49.057 1.00 48.69 826 GLY A N 1
ATOM 6511 C CA . GLY A 1 826 ? -37.854 -6.599 48.097 1.00 48.69 826 GLY A CA 1
ATOM 6512 C C . GLY A 1 826 ? -37.575 -5.981 46.721 1.00 48.69 826 GLY A C 1
ATOM 6513 O O . GLY A 1 826 ? -37.239 -6.710 45.786 1.00 48.69 826 GLY A O 1
ATOM 6514 N N . TRP A 1 827 ? -37.757 -4.672 46.564 1.00 47.59 827 TRP A N 1
ATOM 6515 C CA . TRP A 1 827 ? -37.515 -3.956 45.304 1.00 47.59 827 TRP A CA 1
ATOM 6516 C C . TRP A 1 827 ? -36.122 -3.304 45.334 1.00 47.59 827 TRP A C 1
ATOM 6518 O O . TRP A 1 827 ? -35.532 -3.224 46.410 1.00 47.59 827 TRP A O 1
ATOM 6528 N N . ALA A 1 828 ? -35.576 -2.858 44.197 1.00 42.38 828 ALA A N 1
ATOM 6529 C CA . ALA A 1 828 ? -34.325 -2.088 44.127 1.00 42.38 828 ALA A CA 1
ATOM 6530 C C . ALA A 1 828 ? -34.584 -0.669 43.566 1.00 42.38 828 ALA A C 1
ATOM 6532 O O . ALA A 1 828 ? -35.469 -0.521 42.717 1.00 42.38 828 ALA A O 1
ATOM 6533 N N . PRO A 1 829 ? -33.838 0.374 43.992 1.00 40.88 829 PRO A N 1
ATOM 6534 C CA . PRO A 1 829 ? -33.947 1.724 43.437 1.00 40.88 829 PRO A CA 1
ATOM 6535 C C . PRO A 1 829 ? -33.557 1.775 41.955 1.00 40.88 829 PRO A C 1
ATOM 6537 O O . PRO A 1 829 ? -32.614 1.111 41.531 1.00 40.88 829 PRO A O 1
ATOM 6540 N N . LEU A 1 830 ? -34.216 2.643 41.179 1.00 42.16 830 LEU A N 1
ATOM 6541 C CA . LEU A 1 830 ? -33.947 2.843 39.745 1.00 42.16 830 LEU A CA 1
ATOM 6542 C C . LEU A 1 830 ? -32.481 3.115 39.396 1.00 42.16 830 LEU A C 1
ATOM 6544 O O . LEU A 1 830 ? -32.011 2.683 38.349 1.00 42.16 830 LEU A O 1
ATOM 6548 N N . SER A 1 831 ? -31.776 3.856 40.249 1.00 38.25 831 SER A N 1
ATOM 6549 C CA . SER A 1 831 ? -30.365 4.202 40.062 1.00 38.25 831 SER A CA 1
ATOM 6550 C C . SER A 1 831 ? -29.411 3.031 40.315 1.00 38.25 831 SER A C 1
ATOM 6552 O O . SER A 1 831 ? -28.237 3.128 39.975 1.00 38.25 831 SER A O 1
ATOM 6554 N N . GLU A 1 832 ? -29.902 1.942 40.915 1.00 39.88 832 GLU A N 1
ATOM 6555 C CA . GLU A 1 832 ? -29.137 0.737 41.255 1.00 39.88 832 GLU A CA 1
ATOM 6556 C C . GLU A 1 832 ? -29.477 -0.465 40.359 1.00 39.88 832 GLU A C 1
ATOM 6558 O O . GLU A 1 832 ? -28.895 -1.535 40.530 1.00 39.88 832 GLU A O 1
ATOM 6563 N N . LEU A 1 833 ? -30.362 -0.301 39.362 1.00 42.53 833 LEU A N 1
ATOM 6564 C CA . LEU A 1 833 ? -30.463 -1.227 38.230 1.00 42.53 833 LEU A CA 1
ATOM 6565 C C . LEU A 1 833 ? -29.176 -1.101 37.411 1.00 42.53 833 LEU A C 1
ATOM 6567 O O . LEU A 1 833 ? -29.089 -0.354 36.436 1.00 42.53 833 LEU A O 1
ATOM 6571 N N . THR A 1 834 ? -28.125 -1.777 37.864 1.00 40.22 834 THR A N 1
ATOM 6572 C CA . THR A 1 834 ? -26.819 -1.706 37.231 1.00 40.22 834 THR A CA 1
ATOM 6573 C C . THR A 1 834 ? -26.912 -2.326 35.847 1.00 40.22 834 THR A C 1
ATOM 6575 O O . THR A 1 834 ? -27.199 -3.511 35.690 1.00 40.22 834 THR A O 1
ATOM 6578 N N . PHE A 1 835 ? -26.637 -1.523 34.823 1.00 49.12 835 PHE A N 1
ATOM 6579 C CA . PHE A 1 835 ? -26.314 -2.044 33.504 1.00 49.12 835 PHE A CA 1
ATOM 6580 C C . PHE A 1 835 ? -25.086 -2.957 33.665 1.00 49.12 835 PHE A C 1
ATOM 6582 O O . PHE A 1 835 ? -24.018 -2.504 34.097 1.00 49.12 835 PHE A O 1
ATOM 6589 N N . ASN A 1 836 ? -25.250 -4.254 33.420 1.00 47.00 836 ASN A N 1
ATOM 6590 C CA . ASN A 1 836 ? -24.187 -5.224 33.649 1.00 47.00 836 ASN A CA 1
ATOM 6591 C C . ASN A 1 836 ? -23.162 -5.098 32.515 1.00 47.00 836 ASN A C 1
ATOM 6593 O O . ASN A 1 836 ? -23.404 -5.496 31.378 1.00 47.00 836 ASN A O 1
ATOM 6597 N N . GLY A 1 837 ? -22.043 -4.455 32.847 1.00 49.91 837 GLY A N 1
ATOM 6598 C CA . GLY A 1 837 ? -20.846 -4.333 32.020 1.00 49.91 837 GLY A CA 1
ATOM 6599 C C . GLY A 1 837 ? -19.769 -5.323 32.456 1.00 49.91 837 GLY A C 1
ATOM 6600 O O . GLY A 1 837 ? -20.041 -6.224 33.242 1.00 49.91 837 GLY A O 1
ATOM 6601 N N . PHE A 1 838 ? -18.525 -5.138 32.008 1.00 38.66 838 PHE A N 1
ATOM 6602 C CA . PHE A 1 838 ? -17.375 -6.013 32.313 1.00 38.66 838 PHE A CA 1
ATOM 6603 C C . PHE A 1 838 ? -17.089 -6.282 33.815 1.00 38.66 838 PHE A C 1
ATOM 6605 O O . PHE A 1 838 ? -16.275 -7.154 34.120 1.00 38.66 838 PHE A O 1
ATOM 6612 N N . GLU A 1 839 ? -17.737 -5.574 34.744 1.00 41.47 839 GLU A N 1
ATOM 6613 C CA . GLU A 1 839 ? -17.514 -5.658 36.189 1.00 41.47 839 GLU A CA 1
ATOM 6614 C C . GLU A 1 839 ? -18.653 -6.396 36.922 1.00 41.47 839 GLU A C 1
ATOM 6616 O O . GLU A 1 839 ? -19.699 -5.832 37.228 1.00 41.47 839 GLU A O 1
ATOM 6621 N N . ASN A 1 840 ? -18.343 -7.645 37.280 1.00 39.56 840 ASN A N 1
ATOM 6622 C CA . ASN A 1 840 ? -18.943 -8.499 38.311 1.00 39.56 840 ASN A CA 1
ATOM 6623 C C . ASN A 1 840 ? -20.254 -9.263 38.010 1.00 39.56 840 ASN A C 1
ATOM 6625 O O . ASN A 1 840 ? -21.181 -8.802 37.354 1.00 39.56 840 ASN A O 1
ATOM 6629 N N . THR A 1 841 ? -20.281 -10.495 38.524 1.00 41.97 841 THR A N 1
ATOM 6630 C CA . THR A 1 841 ? -21.225 -11.577 38.229 1.00 41.97 841 THR A CA 1
ATOM 6631 C C . THR A 1 841 ? -22.277 -11.685 39.333 1.00 41.97 841 THR A C 1
ATOM 6633 O O . THR A 1 841 ? -21.976 -12.085 40.451 1.00 41.97 841 THR A O 1
ATOM 6636 N N . SER A 1 842 ? -23.535 -11.344 39.065 1.00 37.28 842 SER A N 1
ATOM 6637 C CA . SER A 1 842 ? -24.664 -11.949 39.792 1.00 37.28 842 SER A CA 1
ATOM 6638 C C . SER A 1 842 ? -25.990 -11.735 39.065 1.00 37.28 842 SER A C 1
ATOM 6640 O O . SER A 1 842 ? -26.186 -10.778 38.323 1.00 37.28 842 SER A O 1
ATOM 6642 N N . ASN A 1 843 ? -26.845 -12.742 39.214 1.00 37.12 843 ASN A N 1
ATOM 6643 C CA . ASN A 1 843 ? -27.957 -13.106 38.349 1.00 37.12 843 ASN A CA 1
ATOM 6644 C C . ASN A 1 843 ? -29.113 -12.097 38.306 1.00 37.12 843 ASN A C 1
ATOM 6646 O O . ASN A 1 843 ? -29.628 -11.684 39.341 1.00 37.12 843 ASN A O 1
ATOM 6650 N N . TYR A 1 844 ? -29.658 -11.895 37.099 1.00 37.12 844 TYR A N 1
ATOM 6651 C CA . TYR A 1 844 ? -30.950 -11.236 36.845 1.00 37.12 844 TYR A CA 1
ATOM 6652 C C . TYR A 1 844 ? -32.154 -11.892 37.532 1.00 37.12 844 TYR A C 1
ATOM 6654 O O . TYR A 1 844 ? -33.200 -11.261 37.659 1.00 37.12 844 TYR A O 1
ATOM 6662 N N . ASN A 1 845 ? -32.001 -13.123 38.017 1.00 36.56 845 ASN A N 1
ATOM 6663 C CA . ASN A 1 845 ? -33.087 -13.876 38.632 1.00 36.56 845 ASN A CA 1
ATOM 6664 C C . ASN A 1 845 ? -33.261 -13.612 40.144 1.00 36.56 845 ASN A C 1
ATOM 6666 O O . ASN A 1 845 ? -34.302 -13.983 40.671 1.00 36.56 845 ASN A O 1
ATOM 6670 N N . ASP A 1 846 ? -32.313 -12.946 40.830 1.00 37.66 846 ASP A N 1
ATOM 6671 C CA . ASP A 1 846 ? -32.296 -12.830 42.307 1.00 37.66 846 ASP A CA 1
ATOM 6672 C C . ASP A 1 846 ? -31.858 -11.443 42.842 1.00 37.66 846 ASP A C 1
ATOM 6674 O O . ASP A 1 846 ? -31.153 -11.328 43.847 1.00 37.66 846 ASP A O 1
ATOM 6678 N N . TYR A 1 847 ? -32.273 -10.343 42.204 1.00 42.62 847 TYR A N 1
ATOM 6679 C CA . TYR A 1 847 ? -31.903 -9.000 42.677 1.00 42.62 847 TYR A CA 1
ATOM 6680 C C . TYR A 1 847 ? -32.611 -8.625 43.996 1.00 42.62 847 TYR A C 1
ATOM 6682 O O . TYR A 1 847 ? -33.747 -8.146 44.011 1.00 42.62 847 TYR A O 1
ATOM 6690 N N . ARG A 1 848 ? -31.908 -8.827 45.118 1.00 42.28 848 ARG A N 1
ATOM 6691 C CA . ARG A 1 848 ? -32.111 -8.124 46.398 1.00 42.28 848 ARG A CA 1
ATOM 6692 C C . ARG A 1 848 ? -31.117 -6.964 46.471 1.00 42.28 848 ARG A C 1
ATOM 6694 O O . ARG A 1 848 ? -29.989 -7.124 46.012 1.00 42.28 848 ARG A O 1
ATOM 6701 N N . ILE A 1 849 ? -31.490 -5.835 47.081 1.00 41.06 849 ILE A N 1
ATOM 6702 C CA . ILE A 1 849 ? -30.524 -4.764 47.384 1.00 41.06 849 ILE A CA 1
ATOM 6703 C C . ILE A 1 849 ? -29.410 -5.382 48.243 1.00 41.06 849 ILE A C 1
ATOM 6705 O O . ILE A 1 849 ? -29.713 -5.892 49.329 1.00 41.06 849 ILE A O 1
ATOM 6709 N N . PRO A 1 850 ? -28.143 -5.386 47.794 1.00 42.91 850 PRO A N 1
ATOM 6710 C CA . PRO A 1 850 ? -27.060 -5.946 48.580 1.00 42.91 850 PRO A CA 1
ATOM 6711 C C . PRO A 1 850 ? -26.930 -5.142 49.875 1.00 42.91 850 PRO A C 1
ATOM 6713 O O . PRO A 1 850 ? -26.753 -3.928 49.859 1.00 42.91 850 PRO A O 1
ATOM 6716 N N . ARG A 1 851 ? -27.028 -5.830 51.015 1.00 44.38 851 ARG A N 1
ATOM 6717 C CA . ARG A 1 851 ? -26.959 -5.211 52.348 1.00 44.38 851 ARG A CA 1
ATOM 6718 C C . ARG A 1 851 ? -25.646 -4.446 52.578 1.00 44.38 851 ARG A C 1
ATOM 6720 O O . ARG A 1 851 ? -25.633 -3.483 53.334 1.00 44.38 851 ARG A O 1
ATOM 6727 N N . GLY A 1 852 ? -24.565 -4.837 51.896 1.00 56.91 852 GLY A N 1
ATOM 6728 C CA . GLY A 1 852 ? -23.255 -4.193 52.018 1.00 56.91 852 GLY A CA 1
ATOM 6729 C C . GLY A 1 852 ? -22.796 -4.075 53.478 1.00 56.91 852 GLY A C 1
ATOM 6730 O O . GLY A 1 852 ? -23.106 -4.938 54.298 1.00 56.91 852 GLY A O 1
ATOM 6731 N N . GLU A 1 853 ? -22.091 -2.986 53.798 1.00 43.00 853 GLU A N 1
ATOM 6732 C CA . GLU A 1 853 ? -21.688 -2.616 55.168 1.00 43.00 853 GLU A CA 1
ATOM 6733 C C . GLU A 1 853 ? -22.803 -1.912 55.969 1.00 43.00 853 GLU A C 1
ATOM 6735 O O . GLU A 1 853 ? -22.580 -1.504 57.108 1.00 43.00 853 GLU A O 1
ATOM 6740 N N . LEU A 1 854 ? -24.004 -1.749 55.398 1.00 46.19 854 LEU A N 1
ATOM 6741 C CA . LEU A 1 854 ? -25.103 -1.050 56.062 1.00 46.19 854 LEU A CA 1
ATOM 6742 C C . LEU A 1 854 ? -25.673 -1.899 57.203 1.00 46.19 854 LEU A C 1
ATOM 6744 O O . LEU A 1 854 ? -25.883 -3.117 57.083 1.00 46.19 854 LEU A O 1
ATOM 6748 N N . SER A 1 855 ? -25.991 -1.237 58.315 1.00 63.91 855 SER A N 1
ATOM 6749 C CA . SER A 1 855 ? -26.811 -1.853 59.355 1.00 63.91 855 SER A CA 1
ATOM 6750 C C . SER A 1 855 ? -28.201 -2.198 58.798 1.00 63.91 855 SER A C 1
ATOM 6752 O O . SER A 1 855 ? -28.646 -1.637 57.795 1.00 63.91 855 SER A O 1
ATOM 6754 N N . TYR A 1 856 ? -28.885 -3.164 59.420 1.00 60.19 856 TYR A N 1
ATOM 6755 C CA . TYR A 1 856 ? -30.213 -3.597 58.963 1.00 60.19 856 TYR A CA 1
ATOM 6756 C C . TYR A 1 856 ? -31.194 -2.414 58.900 1.00 60.19 856 TYR A C 1
ATOM 6758 O O . TYR A 1 856 ? -31.873 -2.242 57.893 1.00 60.19 856 TYR A O 1
ATOM 6766 N N . ASP A 1 857 ? -31.159 -1.551 59.915 1.00 63.75 857 ASP A N 1
ATOM 6767 C CA . ASP A 1 857 ? -32.056 -0.403 60.052 1.00 63.75 857 ASP A CA 1
ATOM 6768 C C . ASP A 1 857 ? -31.757 0.705 59.018 1.00 63.75 857 ASP A C 1
ATOM 6770 O O . ASP A 1 857 ? -32.671 1.352 58.509 1.00 63.75 857 ASP A O 1
ATOM 6774 N N . GLU A 1 858 ? -30.488 0.918 58.644 1.00 58.38 858 GLU A N 1
ATOM 6775 C CA . GLU A 1 858 ? -30.107 1.877 57.589 1.00 58.38 858 GLU A CA 1
ATOM 6776 C C . GLU A 1 858 ? -30.464 1.377 56.189 1.00 58.38 858 GLU A C 1
ATOM 6778 O O . GLU A 1 858 ? -30.883 2.160 55.330 1.00 58.38 858 GLU A O 1
ATOM 6783 N N . TRP A 1 859 ? -30.296 0.074 55.956 1.00 57.34 859 TRP A N 1
ATOM 6784 C CA . TRP A 1 859 ? -30.739 -0.581 54.731 1.00 57.34 859 TRP A CA 1
ATOM 6785 C C . TRP A 1 859 ? -32.266 -0.493 54.605 1.00 57.34 859 TRP A C 1
ATOM 6787 O O . TRP A 1 859 ? -32.769 -0.061 53.569 1.00 57.34 859 TRP A O 1
ATOM 6797 N N . GLU A 1 860 ? -32.997 -0.782 55.683 1.00 54.16 860 GLU A N 1
ATOM 6798 C CA . GLU A 1 860 ? -34.458 -0.685 55.766 1.00 54.16 860 GLU A CA 1
ATOM 6799 C C . GLU A 1 860 ? -34.963 0.754 55.558 1.00 54.16 860 GLU A C 1
ATOM 6801 O O . GLU A 1 860 ? -35.879 0.982 54.766 1.00 54.16 860 GLU A O 1
ATOM 6806 N N . ALA A 1 861 ? -34.322 1.753 56.172 1.00 60.72 861 ALA A N 1
ATOM 6807 C CA . ALA A 1 861 ? -34.685 3.161 56.011 1.00 60.72 861 ALA A CA 1
ATOM 6808 C C . ALA A 1 861 ? -34.432 3.688 54.586 1.00 60.72 861 ALA A C 1
ATOM 6810 O O . ALA A 1 861 ? -35.262 4.420 54.041 1.00 60.72 861 ALA A O 1
ATOM 6811 N N . LYS A 1 862 ? -33.316 3.299 53.949 1.00 54.50 862 LYS A N 1
ATOM 6812 C CA . LYS A 1 862 ? -33.034 3.649 52.544 1.00 54.50 862 LYS A CA 1
ATOM 6813 C C . LYS A 1 862 ? -34.014 2.986 51.583 1.00 54.50 862 LYS A C 1
ATOM 6815 O O . LYS A 1 862 ? -34.493 3.654 50.668 1.00 54.50 862 LYS A O 1
ATOM 6820 N N . CYS A 1 863 ? -34.345 1.715 51.817 1.00 49.22 863 CYS A N 1
ATOM 6821 C CA . CYS A 1 863 ? -35.403 1.024 51.086 1.00 49.22 863 CYS A CA 1
ATOM 6822 C C . CYS A 1 863 ? -36.723 1.798 51.224 1.00 49.22 863 CYS A C 1
ATOM 6824 O O . CYS A 1 863 ? -37.287 2.247 50.229 1.00 49.22 863 CYS A O 1
ATOM 6826 N N . GLY A 1 864 ? -37.174 2.056 52.454 1.00 51.31 864 GLY A N 1
ATOM 6827 C CA . GLY A 1 864 ? -38.423 2.771 52.727 1.00 51.31 864 GLY A CA 1
ATOM 6828 C C . GLY A 1 864 ? -38.510 4.167 52.094 1.00 51.31 864 GLY A C 1
ATOM 6829 O O . GLY A 1 864 ? -39.567 4.542 51.585 1.00 51.31 864 GLY A O 1
ATOM 6830 N N . ALA A 1 865 ? -37.406 4.922 52.053 1.00 52.62 865 ALA A N 1
ATOM 6831 C CA . ALA A 1 865 ? -37.369 6.257 51.452 1.00 52.62 865 ALA A CA 1
ATOM 6832 C C . ALA A 1 865 ? -37.598 6.236 49.930 1.00 52.62 865 ALA A C 1
ATOM 6834 O O . ALA A 1 865 ? -38.376 7.042 49.420 1.00 52.62 865 ALA A O 1
ATOM 6835 N N . VAL A 1 866 ? -36.990 5.286 49.212 1.00 47.00 866 VAL A N 1
ATOM 6836 C CA . VAL A 1 866 ? -37.136 5.134 47.752 1.00 47.00 866 VAL A CA 1
ATOM 6837 C C . VAL A 1 866 ? -38.561 4.709 47.371 1.00 47.00 866 VAL A C 1
ATOM 6839 O O . VAL A 1 866 ? -39.111 5.199 46.385 1.00 47.00 866 VAL A O 1
ATOM 6842 N N . TYR A 1 867 ? -39.198 3.857 48.181 1.00 51.34 867 TYR A N 1
ATOM 6843 C CA . TYR A 1 867 ? -40.545 3.327 47.909 1.00 51.34 867 TYR A CA 1
ATOM 6844 C C . TYR A 1 867 ? -41.690 4.245 48.342 1.00 51.34 867 TYR A C 1
ATOM 6846 O O . TYR A 1 867 ? -42.829 4.080 47.900 1.00 51.34 867 TYR A O 1
ATOM 6854 N N . SER A 1 868 ? -41.410 5.254 49.167 1.00 47.47 868 SER A N 1
ATOM 6855 C CA . SER A 1 868 ? -42.416 6.238 49.577 1.00 47.47 868 SER A CA 1
ATOM 6856 C C . SER A 1 868 ? -42.881 7.154 48.428 1.00 47.47 868 SER A C 1
ATOM 6858 O O . SER A 1 868 ? -43.980 7.698 48.512 1.00 47.47 868 SER A O 1
ATOM 6860 N N . VAL A 1 869 ? -42.106 7.245 47.336 1.00 48.00 869 VAL A N 1
ATOM 6861 C CA . VAL A 1 869 ? -42.306 8.180 46.205 1.00 48.00 869 VAL A CA 1
ATOM 6862 C C . VAL A 1 869 ? -42.907 7.512 44.948 1.00 48.00 869 VAL A C 1
ATOM 6864 O O . VAL A 1 869 ? -43.289 8.206 44.012 1.00 48.00 869 VAL A O 1
ATOM 6867 N N . PHE A 1 870 ? -43.016 6.177 44.896 1.00 52.06 870 PHE A N 1
ATOM 6868 C CA . PHE A 1 870 ? -43.483 5.445 43.706 1.00 52.06 870 PHE A CA 1
ATOM 6869 C C . PHE A 1 870 ? -44.985 5.106 43.765 1.00 52.06 870 PHE A C 1
ATOM 6871 O O . PHE A 1 870 ? -45.417 4.369 44.652 1.00 52.06 870 PHE A O 1
ATOM 6878 N N . GLU A 1 871 ? -45.776 5.592 42.800 1.00 56.06 871 GLU A N 1
ATOM 6879 C CA . GLU A 1 871 ? -47.190 5.217 42.609 1.00 56.06 871 GLU A CA 1
ATOM 6880 C C . GLU A 1 871 ? -47.361 4.242 41.428 1.00 56.06 871 GLU A C 1
ATOM 6882 O O . GLU A 1 871 ? -46.684 4.357 40.405 1.00 56.06 871 GLU A O 1
ATOM 6887 N N . TYR A 1 872 ? -48.300 3.292 41.545 1.00 54.22 872 TYR A N 1
ATOM 6888 C CA . TYR A 1 872 ? -48.586 2.272 40.520 1.00 54.22 872 TYR A CA 1
ATOM 6889 C C . TYR A 1 872 ? -48.909 2.866 39.136 1.00 54.22 872 TYR A C 1
ATOM 6891 O O . TYR A 1 872 ? -48.544 2.292 38.109 1.00 54.22 872 TYR A O 1
ATOM 6899 N N . GLU A 1 873 ? -49.572 4.025 39.106 1.00 57.06 873 GLU A N 1
ATOM 6900 C CA . GLU A 1 873 ? -50.006 4.705 37.877 1.00 57.06 873 GLU A CA 1
ATOM 6901 C C . GLU A 1 873 ? -48.830 5.120 36.974 1.00 57.06 873 GLU A C 1
ATOM 6903 O O . GLU A 1 873 ? -49.013 5.273 35.769 1.00 57.06 873 GLU A O 1
ATOM 6908 N N . HIS A 1 874 ? -47.607 5.177 37.514 1.00 60.34 874 HIS A N 1
ATOM 6909 C CA . HIS A 1 874 ? -46.386 5.501 36.773 1.00 60.34 874 HIS A CA 1
ATOM 6910 C C . HIS A 1 874 ? -45.587 4.274 36.298 1.00 60.34 874 HIS A C 1
ATOM 6912 O O . HIS A 1 874 ? -44.522 4.443 35.709 1.00 60.34 874 HIS A O 1
ATOM 6918 N N . MET A 1 875 ? -46.056 3.034 36.517 1.00 60.53 875 MET A N 1
ATOM 6919 C CA . MET A 1 875 ? -45.299 1.831 36.126 1.00 60.53 875 MET A CA 1
ATOM 6920 C C . MET A 1 875 ? -45.222 1.611 34.607 1.00 60.53 875 MET A C 1
ATOM 6922 O O . MET A 1 875 ? -44.164 1.242 34.108 1.00 60.53 875 MET A O 1
ATOM 6926 N N . GLU A 1 876 ? -46.300 1.845 33.850 1.00 64.81 876 GLU A N 1
ATOM 6927 C CA . GLU A 1 876 ? -46.246 1.757 32.376 1.00 64.81 876 GLU A CA 1
ATOM 6928 C C . GLU A 1 876 ? -45.276 2.805 31.802 1.00 64.81 876 GLU A C 1
ATOM 6930 O O . GLU A 1 876 ? -44.377 2.459 31.035 1.00 64.81 876 GLU A O 1
ATOM 6935 N N . GLU A 1 877 ? -45.384 4.053 32.269 1.00 66.00 877 GLU A N 1
ATOM 6936 C CA . GLU A 1 877 ? -44.470 5.151 31.926 1.00 66.00 877 GLU A CA 1
ATOM 6937 C C . GLU A 1 877 ? -43.015 4.830 32.327 1.00 66.00 877 GLU A C 1
ATOM 6939 O O . GLU A 1 877 ? -42.067 5.184 31.626 1.00 66.00 877 GLU A O 1
ATOM 6944 N N . PHE A 1 878 ? -42.819 4.110 33.434 1.00 65.75 878 PHE A N 1
ATOM 6945 C CA . PHE A 1 878 ? -41.516 3.612 33.867 1.00 65.75 878 PHE A CA 1
ATOM 6946 C C . PHE A 1 878 ? -40.920 2.598 32.883 1.00 65.75 878 PHE A C 1
ATOM 6948 O O . PHE A 1 878 ? -39.750 2.737 32.535 1.00 65.75 878 PHE A O 1
ATOM 6955 N N . PHE A 1 879 ? -41.681 1.606 32.404 1.00 68.81 879 PHE A N 1
ATOM 6956 C CA . PHE A 1 879 ? -41.155 0.626 31.441 1.00 68.81 879 PHE A CA 1
ATOM 6957 C C . PHE A 1 879 ? -40.852 1.258 30.084 1.00 68.81 879 PHE A C 1
ATOM 6959 O O . PHE A 1 879 ? -39.866 0.883 29.448 1.00 68.81 879 PHE A O 1
ATOM 6966 N N . GLU A 1 880 ? -41.644 2.244 29.664 1.00 73.56 880 GLU A N 1
ATOM 6967 C CA . GLU A 1 880 ? -41.349 3.042 28.473 1.00 73.56 880 GLU A CA 1
ATOM 6968 C C . GLU A 1 880 ? -40.055 3.847 28.650 1.00 73.56 880 GLU A C 1
ATOM 6970 O O . GLU A 1 880 ? -39.169 3.764 27.799 1.00 73.56 880 GLU A O 1
ATOM 6975 N N . LYS A 1 881 ? -39.878 4.539 29.787 1.00 70.06 881 LYS A N 1
ATOM 6976 C CA . LYS A 1 881 ? -38.628 5.252 30.118 1.00 70.06 881 LYS A CA 1
ATOM 6977 C C . LYS A 1 881 ? -37.431 4.308 30.228 1.00 70.06 881 LYS A C 1
ATOM 6979 O O . LYS A 1 881 ? -36.358 4.630 29.730 1.00 70.06 881 LYS A O 1
ATOM 6984 N N . PHE A 1 882 ? -37.596 3.135 30.834 1.00 69.62 882 PHE A N 1
ATOM 6985 C CA . PHE A 1 882 ? -36.543 2.125 30.940 1.00 69.62 882 PHE A CA 1
ATOM 6986 C C . PHE A 1 882 ? -36.146 1.582 29.564 1.00 69.62 882 PHE A C 1
ATOM 6988 O O . PHE A 1 882 ? -34.958 1.515 29.255 1.00 69.62 882 PHE A O 1
ATOM 6995 N N . SER A 1 883 ? -37.122 1.245 28.714 1.00 77.44 883 SER A N 1
ATOM 6996 C CA . SER A 1 883 ? -36.873 0.796 27.341 1.00 77.44 883 SER A CA 1
ATOM 6997 C C . SER A 1 883 ? -36.176 1.880 26.515 1.00 77.44 883 SER A C 1
ATOM 6999 O O . SER A 1 883 ? -35.200 1.583 25.827 1.00 77.44 883 SER A O 1
ATOM 7001 N N . ALA A 1 884 ? -36.607 3.140 26.644 1.00 79.88 884 ALA A N 1
ATOM 7002 C CA . ALA A 1 884 ? -35.972 4.284 25.995 1.00 79.88 884 ALA A CA 1
ATOM 7003 C C . ALA A 1 884 ? -34.529 4.505 26.483 1.00 79.88 884 ALA A C 1
ATOM 7005 O O . ALA A 1 884 ? -33.635 4.708 25.664 1.00 79.88 884 ALA A O 1
ATOM 7006 N N . ASN A 1 885 ? -34.274 4.389 27.790 1.00 76.56 885 ASN A N 1
ATOM 7007 C CA . ASN A 1 885 ? -32.923 4.472 28.351 1.00 76.56 885 ASN A CA 1
ATOM 7008 C C . ASN A 1 885 ? -32.035 3.324 27.855 1.00 76.56 885 ASN A C 1
ATOM 7010 O O . ASN A 1 885 ? -30.899 3.561 27.459 1.00 76.56 885 ASN A O 1
ATOM 7014 N N . CYS A 1 886 ? -32.550 2.091 27.804 1.00 79.38 886 CYS A N 1
ATOM 7015 C CA . CYS A 1 886 ? -31.808 0.957 27.250 1.00 79.38 886 CYS A CA 1
ATOM 7016 C C . CYS A 1 886 ? -31.485 1.151 25.768 1.00 79.38 886 CYS A C 1
ATOM 7018 O O . CYS A 1 886 ? -30.378 0.839 25.340 1.00 79.38 886 CYS A O 1
ATOM 7020 N N . LEU A 1 887 ? -32.431 1.680 24.988 1.00 86.69 887 LEU A N 1
ATOM 7021 C CA . LEU A 1 887 ? -32.199 2.024 23.591 1.00 86.69 887 LEU A CA 1
ATOM 7022 C C . LEU A 1 887 ? -31.115 3.102 23.464 1.00 86.69 887 LEU A C 1
ATOM 7024 O O . LEU A 1 887 ? -30.251 2.987 22.600 1.00 86.69 887 LEU A O 1
ATOM 7028 N N . GLN A 1 888 ? -31.128 4.124 24.320 1.00 86.94 888 GLN A N 1
ATOM 7029 C CA . GLN A 1 888 ? -30.118 5.183 24.314 1.00 86.94 888 GLN A CA 1
ATOM 7030 C C . GLN A 1 888 ? -28.722 4.656 24.677 1.00 86.94 888 GLN A C 1
ATOM 7032 O O . GLN A 1 888 ? -27.734 5.007 24.025 1.00 86.94 888 GLN A O 1
ATOM 7037 N N . GLU A 1 889 ? -28.631 3.780 25.676 1.00 85.12 889 GLU A N 1
ATOM 7038 C CA . GLU A 1 889 ? -27.389 3.095 26.042 1.00 85.12 889 GLU A CA 1
ATOM 7039 C C . GLU A 1 889 ? -26.913 2.169 24.919 1.00 85.12 889 GLU A C 1
ATOM 7041 O O . GLU A 1 889 ? -25.731 2.170 24.587 1.00 85.12 889 GLU A O 1
ATOM 7046 N N . PHE A 1 890 ? -27.823 1.454 24.252 1.00 89.19 890 PHE A N 1
ATOM 7047 C CA . PHE A 1 890 ? -27.493 0.610 23.104 1.00 89.19 890 PHE A CA 1
ATOM 7048 C C . PHE A 1 890 ? -27.019 1.429 21.895 1.00 89.19 890 PHE A C 1
ATOM 7050 O O . PHE A 1 890 ? -26.022 1.070 21.270 1.00 89.19 890 PHE A O 1
ATOM 7057 N N . LYS A 1 891 ? -27.662 2.568 21.594 1.00 91.62 891 LYS A N 1
ATOM 7058 C CA . LYS A 1 891 ? -27.180 3.523 20.580 1.00 91.62 891 LYS A CA 1
ATOM 7059 C C . LYS A 1 891 ? -25.761 3.974 20.932 1.00 91.62 891 LYS A C 1
ATOM 7061 O O . LYS A 1 891 ? -24.858 3.846 20.113 1.00 91.62 891 LYS A O 1
ATOM 7066 N N . THR A 1 892 ? -25.531 4.400 22.173 1.00 91.06 892 THR A N 1
ATOM 7067 C CA . THR A 1 892 ? -24.198 4.804 22.661 1.00 91.06 892 THR A CA 1
ATOM 7068 C C . THR A 1 892 ? -23.177 3.666 22.556 1.00 91.06 892 THR A C 1
ATOM 7070 O O . THR A 1 892 ? -22.039 3.895 22.149 1.00 91.06 892 THR A O 1
ATOM 7073 N N . PHE A 1 893 ? -23.589 2.432 22.848 1.00 90.56 893 PHE A N 1
ATOM 7074 C CA . PHE A 1 893 ? -22.759 1.238 22.731 1.00 90.56 893 PHE A CA 1
ATOM 7075 C C . PHE A 1 893 ? -22.331 0.984 21.283 1.00 90.56 893 PHE A C 1
ATOM 7077 O O . PHE A 1 893 ? -21.145 0.781 21.041 1.00 90.56 893 PHE A O 1
ATOM 7084 N N . VAL A 1 894 ? -23.253 1.040 20.314 1.00 92.94 894 VAL A N 1
ATOM 7085 C CA . VAL A 1 894 ? -22.945 0.852 18.882 1.00 92.94 894 VAL A CA 1
ATOM 7086 C C . VAL A 1 894 ? -21.961 1.917 18.391 1.00 92.94 894 VAL A C 1
ATOM 7088 O O . VAL A 1 894 ? -20.958 1.575 17.760 1.00 92.94 894 VAL A O 1
ATOM 7091 N N . LYS A 1 895 ? -22.183 3.190 18.751 1.00 93.12 895 LYS A N 1
ATOM 7092 C CA . LYS A 1 895 ? -21.276 4.308 18.423 1.00 93.12 895 LYS A CA 1
ATOM 7093 C C . LYS A 1 895 ? -19.891 4.114 19.042 1.00 93.12 895 LYS A C 1
ATOM 7095 O O . LYS A 1 895 ? -18.867 4.273 18.379 1.00 93.12 895 LYS A O 1
ATOM 7100 N N . GLY A 1 896 ? -19.849 3.696 20.304 1.00 92.06 896 GLY A N 1
ATOM 7101 C CA . GLY A 1 896 ? -18.612 3.365 21.000 1.00 92.06 896 GLY A CA 1
ATOM 7102 C C . GLY A 1 896 ? -17.879 2.172 20.383 1.00 92.06 896 GLY A C 1
ATOM 7103 O O . GLY A 1 896 ? -16.670 2.211 20.187 1.00 92.06 896 GLY A O 1
ATOM 7104 N N . PHE A 1 897 ? -18.597 1.111 20.024 1.00 92.75 897 PHE A N 1
ATOM 7105 C CA . PHE A 1 897 ? -18.017 -0.069 19.385 1.00 92.75 897 PHE A CA 1
ATOM 7106 C C . PHE A 1 897 ? -17.392 0.284 18.033 1.00 92.75 897 PHE A C 1
ATOM 7108 O O . PHE A 1 897 ? -16.277 -0.145 17.724 1.00 92.75 897 PHE A O 1
ATOM 7115 N N . ARG A 1 898 ? -18.073 1.128 17.250 1.00 92.62 898 ARG A N 1
ATOM 7116 C CA . ARG A 1 898 ? -17.537 1.678 16.006 1.00 92.62 898 ARG A CA 1
ATOM 7117 C C . ARG A 1 898 ? -16.241 2.453 16.242 1.00 92.62 898 ARG A C 1
ATOM 7119 O O . ARG A 1 898 ? -15.247 2.154 15.583 1.00 92.62 898 ARG A O 1
ATOM 7126 N N . SER A 1 899 ? -16.219 3.391 17.190 1.00 91.00 899 SER A N 1
ATOM 7127 C CA . SER A 1 899 ? -15.028 4.214 17.454 1.00 91.00 899 SER A CA 1
ATOM 7128 C C . SER A 1 899 ? -13.828 3.386 17.931 1.00 91.00 899 SER A C 1
ATOM 7130 O O . SER A 1 899 ? -12.694 3.642 17.525 1.00 91.00 899 SER A O 1
ATOM 7132 N N . GLY A 1 900 ? -14.066 2.322 18.705 1.00 91.00 900 GLY A N 1
ATOM 7133 C CA . GLY A 1 900 ? -13.031 1.351 19.070 1.00 91.00 900 GLY A CA 1
ATOM 7134 C C . GLY A 1 900 ? -12.459 0.596 17.862 1.00 91.00 900 GLY A C 1
ATOM 7135 O O . GLY A 1 900 ? -11.243 0.419 17.760 1.00 91.00 900 GLY A O 1
ATOM 7136 N N . LEU A 1 901 ? -13.309 0.185 16.913 1.00 91.06 901 LEU A N 1
ATOM 7137 C CA . LEU A 1 901 ? -12.880 -0.469 15.669 1.00 91.06 901 LEU A CA 1
ATOM 7138 C C . LEU A 1 901 ? -12.159 0.481 14.701 1.00 91.06 901 LEU A C 1
ATOM 7140 O O . LEU A 1 901 ? -11.245 0.049 13.994 1.00 91.06 901 LEU A O 1
ATOM 7144 N N . GLU A 1 902 ? -12.526 1.764 14.676 1.00 90.31 902 GLU A N 1
ATOM 7145 C CA . GLU A 1 902 ? -11.908 2.799 13.830 1.00 90.31 902 GLU A CA 1
ATOM 7146 C C . GLU A 1 902 ? -10.412 3.006 14.115 1.00 90.31 902 GLU A C 1
ATOM 7148 O O . GLU A 1 902 ? -9.675 3.545 13.284 1.00 90.31 902 GLU A O 1
ATOM 7153 N N . LEU A 1 903 ? -9.915 2.537 15.260 1.00 88.38 903 LEU A N 1
ATOM 7154 C CA . LEU A 1 903 ? -8.480 2.504 15.553 1.00 88.38 903 LEU A CA 1
ATOM 7155 C C . LEU A 1 903 ? -7.719 1.522 14.647 1.00 88.38 903 LEU A C 1
ATOM 7157 O O . LEU A 1 903 ? -6.532 1.714 14.398 1.00 88.38 903 LEU A O 1
ATOM 7161 N N . PHE A 1 904 ? -8.398 0.509 14.106 1.00 89.31 904 PHE A N 1
ATOM 7162 C CA . PHE A 1 904 ? -7.809 -0.559 13.289 1.00 89.31 904 PHE A CA 1
ATOM 7163 C C . PHE A 1 904 ? -8.302 -0.545 11.839 1.00 89.31 904 PHE A C 1
ATOM 7165 O O . PHE A 1 904 ? -7.589 -0.995 10.939 1.00 89.31 904 PHE A O 1
ATOM 7172 N N . LEU A 1 905 ? -9.510 -0.025 11.614 1.00 88.50 905 LEU A N 1
ATOM 7173 C CA . LEU A 1 905 ? -10.182 0.024 10.321 1.00 88.50 905 LEU A CA 1
ATOM 7174 C C . LEU A 1 905 ? -10.486 1.469 9.907 1.00 88.50 905 LEU A C 1
ATOM 7176 O O . LEU A 1 905 ? -10.785 2.329 10.730 1.00 88.50 905 LEU A O 1
ATOM 7180 N N . ARG A 1 906 ? -10.432 1.748 8.608 1.00 84.56 906 ARG A N 1
ATOM 7181 C CA . ARG A 1 906 ? -10.934 2.972 7.984 1.00 84.56 906 ARG A CA 1
ATOM 7182 C C . ARG A 1 906 ? -12.427 2.777 7.739 1.00 84.56 906 ARG A C 1
ATOM 7184 O O . ARG A 1 906 ? -12.808 2.065 6.815 1.00 84.56 906 ARG A O 1
ATOM 7191 N N . MET A 1 907 ? -13.253 3.386 8.584 1.00 82.44 907 MET A N 1
ATOM 7192 C CA . MET A 1 907 ? -14.704 3.357 8.417 1.00 82.44 907 MET A CA 1
ATOM 7193 C C . MET A 1 907 ? -15.167 4.522 7.527 1.00 82.44 907 MET A C 1
ATOM 7195 O O . MET A 1 907 ? -14.632 5.630 7.646 1.00 82.44 907 MET A O 1
ATOM 7199 N N . PRO A 1 908 ? -16.143 4.305 6.630 1.00 75.25 908 PRO A N 1
ATOM 7200 C CA . PRO A 1 908 ? -16.677 5.359 5.780 1.00 75.25 908 PRO A CA 1
ATOM 7201 C C . PRO A 1 908 ? -17.505 6.341 6.614 1.00 75.25 908 PRO A C 1
ATOM 7203 O O . PRO A 1 908 ? -18.273 5.935 7.483 1.00 75.25 908 PRO A O 1
ATOM 7206 N N . LYS A 1 909 ? -17.361 7.643 6.347 1.00 74.38 909 LYS A N 1
ATOM 7207 C CA . LYS A 1 909 ? -18.216 8.679 6.956 1.00 74.38 909 LYS A CA 1
ATOM 7208 C C . LYS A 1 909 ? -19.552 8.853 6.230 1.00 74.38 909 LYS A C 1
ATOM 7210 O O . LYS A 1 909 ? -20.476 9.420 6.798 1.00 74.38 909 LYS A O 1
ATOM 7215 N N . ALA A 1 910 ? -19.626 8.425 4.971 1.00 73.50 910 ALA A N 1
ATOM 7216 C CA . ALA A 1 910 ? -20.843 8.492 4.175 1.00 73.50 910 ALA A CA 1
ATOM 7217 C C . ALA A 1 910 ? -21.621 7.175 4.252 1.00 73.50 910 ALA A C 1
ATOM 7219 O O . ALA A 1 910 ? -21.061 6.127 4.575 1.00 73.50 910 ALA A O 1
ATOM 7220 N N . TYR A 1 911 ? -22.911 7.258 3.938 1.00 80.19 911 TYR A N 1
ATOM 7221 C CA . TYR A 1 911 ? -23.824 6.123 3.945 1.00 80.19 911 TYR A CA 1
ATOM 7222 C C . TYR A 1 911 ? -23.426 5.078 2.894 1.00 80.19 911 TYR A C 1
ATOM 7224 O O . TYR A 1 911 ? -23.219 5.414 1.727 1.00 80.19 911 TYR A O 1
ATOM 7232 N N . VAL A 1 912 ? -23.359 3.809 3.300 1.00 78.75 912 VAL A N 1
ATOM 7233 C CA . VAL A 1 912 ? -23.116 2.665 2.414 1.00 78.75 912 VAL A CA 1
ATOM 7234 C C . VAL A 1 912 ? -24.415 1.883 2.224 1.00 78.75 912 VAL A C 1
ATOM 7236 O O . VAL A 1 912 ? -24.995 1.397 3.197 1.00 78.75 912 VAL A O 1
ATOM 7239 N N . GLU A 1 913 ? -24.857 1.743 0.971 1.00 78.75 913 GLU A N 1
ATOM 7240 C CA . GLU A 1 913 ? -26.046 0.957 0.611 1.00 78.75 913 GLU A CA 1
ATOM 7241 C C . GLU A 1 913 ? -25.773 -0.552 0.692 1.00 78.75 913 GLU A C 1
ATOM 7243 O O . GLU A 1 913 ? -26.465 -1.277 1.408 1.00 78.75 913 GLU A O 1
ATOM 7248 N N . ASN A 1 914 ? -24.734 -1.040 0.002 1.00 80.69 914 ASN A N 1
ATOM 7249 C CA . ASN A 1 914 ? -24.366 -2.455 0.026 1.00 80.69 914 ASN A CA 1
ATOM 7250 C C . ASN A 1 914 ? -23.396 -2.772 1.175 1.00 80.69 914 ASN A C 1
ATOM 7252 O O . ASN A 1 914 ? -22.177 -2.662 1.041 1.00 80.69 914 ASN A O 1
ATOM 7256 N N . LYS A 1 915 ? -23.947 -3.196 2.313 1.00 83.56 915 LYS A N 1
ATOM 7257 C CA . LYS A 1 915 ? -23.182 -3.509 3.533 1.00 83.56 915 LYS A CA 1
ATOM 7258 C C . LYS A 1 915 ? -22.616 -4.930 3.550 1.00 83.56 915 LYS A C 1
ATOM 7260 O O . LYS A 1 915 ? -21.711 -5.221 4.334 1.00 83.56 915 LYS A O 1
ATOM 7265 N N . GLN A 1 916 ? -23.130 -5.816 2.693 1.00 83.50 916 GLN A N 1
ATOM 7266 C CA . GLN A 1 916 ? -22.860 -7.253 2.750 1.00 83.50 916 GLN A CA 1
ATOM 7267 C C . GLN A 1 916 ? -21.357 -7.582 2.668 1.00 83.50 916 GLN A C 1
ATOM 7269 O O . GLN A 1 916 ? -20.887 -8.340 3.519 1.00 83.50 916 GLN A O 1
ATOM 7274 N N . PRO A 1 917 ? -20.553 -7.008 1.747 1.00 82.38 917 PRO A N 1
ATOM 7275 C CA . PRO A 1 917 ? -19.134 -7.359 1.652 1.00 82.38 917 PRO A CA 1
ATOM 7276 C C . PRO A 1 917 ? -18.338 -6.984 2.902 1.00 82.38 917 PRO A C 1
ATOM 7278 O O . PRO A 1 917 ? -17.477 -7.748 3.338 1.00 82.38 917 PRO A O 1
ATOM 7281 N N . PHE A 1 918 ? -18.658 -5.848 3.523 1.00 83.19 918 PHE A N 1
ATOM 7282 C CA . PHE A 1 918 ? -18.043 -5.426 4.778 1.00 83.19 918 PHE A CA 1
ATOM 7283 C C . PHE A 1 918 ? -18.420 -6.363 5.932 1.00 83.19 918 PHE A C 1
ATOM 7285 O O . PHE A 1 918 ? -17.543 -6.857 6.644 1.00 83.19 918 PHE A O 1
ATOM 7292 N N . THR A 1 919 ? -19.710 -6.674 6.068 1.00 85.44 919 THR A N 1
ATOM 7293 C CA . THR A 1 919 ? -20.222 -7.618 7.068 1.00 85.44 919 THR A CA 1
ATOM 7294 C C . THR A 1 919 ? -19.569 -8.988 6.929 1.00 85.44 919 THR A C 1
ATOM 7296 O O . THR A 1 919 ? -19.070 -9.542 7.905 1.00 85.44 919 THR A O 1
ATOM 7299 N N . GLU A 1 920 ? -19.488 -9.528 5.713 1.00 84.88 920 GLU A N 1
ATOM 7300 C CA . GLU A 1 920 ? -18.862 -10.825 5.454 1.00 84.88 920 GLU A CA 1
ATOM 7301 C C . GLU A 1 920 ? -17.362 -10.830 5.781 1.00 84.88 920 GLU A C 1
ATOM 7303 O O . GLU A 1 920 ? -16.843 -11.841 6.265 1.00 84.88 920 GLU A O 1
ATOM 7308 N N . ILE A 1 921 ? -16.655 -9.714 5.563 1.00 86.44 921 ILE A N 1
ATOM 7309 C CA . ILE A 1 921 ? -15.255 -9.564 5.980 1.00 86.44 921 ILE A CA 1
ATOM 7310 C C . ILE A 1 921 ? -15.153 -9.630 7.499 1.00 86.44 921 ILE A C 1
ATOM 7312 O O . ILE A 1 921 ? -14.381 -10.450 7.999 1.00 86.44 921 ILE A O 1
ATOM 7316 N N . LEU A 1 922 ? -15.927 -8.821 8.228 1.00 85.88 922 LEU A N 1
ATOM 7317 C CA . LEU A 1 922 ? -15.872 -8.808 9.690 1.00 85.88 922 LEU A CA 1
ATOM 7318 C C . LEU A 1 922 ? -16.257 -10.168 10.268 1.00 85.88 922 LEU A C 1
ATOM 7320 O O . LEU A 1 922 ? -15.505 -10.703 11.075 1.00 85.88 922 LEU A O 1
ATOM 7324 N N . VAL A 1 923 ? -17.320 -10.803 9.775 1.00 85.69 923 VAL A N 1
ATOM 7325 C CA . VAL A 1 923 ? -17.684 -12.172 10.168 1.00 85.69 923 VAL A CA 1
ATOM 7326 C C . VAL A 1 923 ? -16.522 -13.135 9.903 1.00 85.69 923 VAL A C 1
ATOM 7328 O O . VAL A 1 923 ? -16.125 -13.874 10.796 1.00 85.69 923 VAL A O 1
ATOM 7331 N N . SER A 1 924 ? -15.903 -13.106 8.720 1.00 83.19 924 SER A N 1
ATOM 7332 C CA . SER A 1 924 ? -14.809 -14.037 8.396 1.00 83.19 924 SER A CA 1
ATOM 7333 C C . SER A 1 924 ? -13.528 -13.822 9.218 1.00 83.19 924 SER A C 1
ATOM 7335 O O . SER A 1 924 ? -12.763 -14.768 9.427 1.00 83.19 924 SER A O 1
ATOM 7337 N N . LYS A 1 925 ? -13.259 -12.582 9.651 1.00 84.12 925 LYS A N 1
ATOM 7338 C CA . LYS A 1 925 ? -12.011 -12.195 10.331 1.00 84.12 925 LYS A CA 1
ATOM 7339 C C . LYS A 1 925 ? -12.134 -12.154 11.845 1.00 84.12 925 LYS A C 1
ATOM 7341 O O . LYS A 1 925 ? -11.144 -12.416 12.519 1.00 84.12 925 LYS A O 1
ATOM 7346 N N . ILE A 1 926 ? -13.313 -11.807 12.345 1.00 83.62 926 ILE A N 1
ATOM 7347 C CA . ILE A 1 926 ? -13.575 -11.534 13.753 1.00 83.62 926 ILE A CA 1
ATOM 7348 C C . ILE A 1 926 ? -14.366 -12.681 14.371 1.00 83.62 926 ILE A C 1
ATOM 7350 O O . ILE A 1 926 ? -13.973 -13.136 15.434 1.00 83.62 926 ILE A O 1
ATOM 7354 N N . ASN A 1 927 ? -15.420 -13.207 13.741 1.00 84.50 927 ASN A N 1
ATOM 7355 C CA . ASN A 1 927 ? -16.214 -14.256 14.388 1.00 84.50 927 ASN A CA 1
ATOM 7356 C C . ASN A 1 927 ? -15.431 -15.569 14.508 1.00 84.50 927 ASN A C 1
ATOM 7358 O O . ASN A 1 927 ? -14.895 -16.102 13.530 1.00 84.50 927 ASN A O 1
ATOM 7362 N N . GLY A 1 928 ? -15.397 -16.119 15.721 1.00 74.06 928 GLY A N 1
ATOM 7363 C CA . GLY A 1 928 ? -15.009 -17.506 15.937 1.00 74.06 928 GLY A CA 1
ATOM 7364 C C . GLY A 1 928 ? -16.199 -18.431 15.759 1.00 74.06 928 GLY A C 1
ATOM 7365 O O . GLY A 1 928 ? -17.351 -18.026 15.836 1.00 74.06 928 GLY A O 1
ATOM 7366 N N . VAL A 1 929 ? -15.911 -19.703 15.530 1.00 69.88 929 VAL A N 1
ATOM 7367 C CA . VAL A 1 929 ? -16.922 -20.765 15.524 1.00 69.88 929 VAL A CA 1
ATOM 7368 C C . VAL A 1 929 ? -16.571 -21.691 16.684 1.00 69.88 929 VAL A C 1
ATOM 7370 O O . VAL A 1 929 ? -15.371 -21.942 16.852 1.00 69.88 929 VAL A O 1
ATOM 7373 N N . PRO A 1 930 ? -17.555 -22.217 17.439 1.00 69.00 930 PRO A N 1
ATOM 7374 C CA . PRO A 1 930 ? -17.297 -23.205 18.481 1.00 69.00 930 PRO A CA 1
ATOM 7375 C C . PRO A 1 930 ? -16.354 -24.307 17.984 1.00 69.00 930 PRO A C 1
ATOM 7377 O O . PRO A 1 930 ? -16.511 -24.823 16.871 1.00 69.00 930 PRO A O 1
ATOM 7380 N N . MET A 1 931 ? -15.326 -24.618 18.774 1.00 75.06 931 MET A N 1
ATOM 7381 C CA . MET A 1 931 ? -14.345 -25.631 18.404 1.00 75.06 931 MET A CA 1
ATOM 7382 C C . MET A 1 931 ? -14.953 -27.024 18.582 1.00 75.06 931 MET A C 1
ATOM 7384 O O . MET A 1 931 ? -15.470 -27.349 19.645 1.00 75.06 931 MET A O 1
ATOM 7388 N N . THR A 1 932 ? -14.873 -27.851 17.543 1.00 83.44 932 THR A N 1
ATOM 7389 C CA . THR A 1 932 ? -15.274 -29.267 17.577 1.00 83.44 932 THR A CA 1
ATOM 7390 C C . THR A 1 932 ? -14.045 -30.145 17.385 1.00 83.44 932 THR A C 1
ATOM 7392 O O . THR A 1 932 ? -13.126 -29.725 16.674 1.00 83.44 932 THR A O 1
ATOM 7395 N N . ALA A 1 933 ? -14.059 -31.368 17.914 1.00 84.94 933 ALA A N 1
ATOM 7396 C CA . ALA A 1 933 ? -12.951 -32.313 17.785 1.00 84.94 933 ALA A CA 1
ATOM 7397 C C . ALA A 1 933 ? -12.535 -32.543 16.319 1.00 84.94 933 ALA A C 1
ATOM 7399 O O . ALA A 1 933 ? -11.365 -32.356 15.992 1.00 84.94 933 ALA A O 1
ATOM 7400 N N . ASP A 1 934 ? -13.483 -32.809 15.410 1.00 85.62 934 ASP A N 1
ATOM 7401 C CA . ASP A 1 934 ? -13.189 -33.008 13.979 1.00 85.62 934 ASP A CA 1
ATOM 7402 C C . ASP A 1 934 ? -12.550 -31.774 13.327 1.00 85.62 934 ASP A C 1
ATOM 7404 O O . ASP A 1 934 ? -11.550 -31.874 12.610 1.00 85.62 934 ASP A O 1
ATOM 7408 N N . LYS A 1 935 ? -13.097 -30.585 13.604 1.00 83.62 935 LYS A N 1
ATOM 7409 C CA . LYS A 1 935 ? -12.541 -29.323 13.103 1.00 83.62 935 LYS A CA 1
ATOM 7410 C C . LYS A 1 935 ? -11.113 -29.110 13.593 1.00 83.62 935 LYS A C 1
ATOM 7412 O O . LYS A 1 935 ? -10.263 -28.775 12.773 1.00 83.62 935 LYS A O 1
ATOM 7417 N N . LEU A 1 936 ? -10.844 -29.314 14.883 1.00 86.12 936 LEU A N 1
ATOM 7418 C CA . LEU A 1 936 ? -9.503 -29.173 15.449 1.00 86.12 936 LEU A CA 1
ATOM 7419 C C . LEU A 1 936 ? -8.544 -30.206 14.847 1.00 86.12 936 LEU A C 1
ATOM 7421 O O . LEU A 1 936 ? -7.486 -29.837 14.339 1.00 86.12 936 LEU A O 1
ATOM 7425 N N . PHE A 1 937 ? -8.945 -31.477 14.820 1.00 89.00 937 PHE A N 1
ATOM 7426 C CA . PHE A 1 937 ? -8.134 -32.573 14.296 1.00 89.00 937 PHE A CA 1
ATOM 7427 C C . PHE A 1 937 ? -7.762 -32.364 12.822 1.00 89.00 937 PHE A C 1
ATOM 7429 O O . PHE A 1 937 ? -6.606 -32.543 12.455 1.00 89.00 937 PHE A O 1
ATOM 7436 N N . SER A 1 938 ? -8.688 -31.864 11.990 1.00 88.19 938 SER A N 1
ATOM 7437 C CA . SER A 1 938 ? -8.428 -31.563 10.569 1.00 88.19 938 SER A CA 1
ATOM 7438 C C . SER A 1 938 ? -7.332 -30.512 10.323 1.00 88.19 938 SER A C 1
ATOM 7440 O O . SER A 1 938 ? -6.827 -30.391 9.205 1.00 88.19 938 SER A O 1
ATOM 7442 N N . LYS A 1 939 ? -6.974 -29.725 11.346 1.00 87.50 939 LYS A N 1
ATOM 7443 C CA . LYS A 1 939 ? -5.943 -28.676 11.280 1.00 87.50 939 LYS A CA 1
ATOM 7444 C C . LYS A 1 939 ? -4.610 -29.120 11.878 1.00 87.50 939 LYS A C 1
ATOM 7446 O O . LYS A 1 939 ? -3.623 -28.397 11.742 1.00 87.50 939 LYS A O 1
ATOM 7451 N N . ILE A 1 940 ? -4.567 -30.291 12.512 1.00 87.50 940 ILE A N 1
ATOM 7452 C CA . ILE A 1 940 ? -3.389 -30.820 13.195 1.00 87.50 940 ILE A CA 1
ATOM 7453 C C . ILE A 1 940 ? -2.670 -31.815 12.287 1.00 87.50 940 ILE A C 1
ATOM 7455 O O . ILE A 1 940 ? -3.273 -32.706 11.703 1.00 87.50 940 ILE A O 1
ATOM 7459 N N . THR A 1 941 ? -1.349 -31.684 12.185 1.00 87.44 941 THR A N 1
ATOM 7460 C CA . THR A 1 941 ? -0.493 -32.706 11.570 1.00 87.44 941 THR A CA 1
ATOM 7461 C C . THR A 1 941 ? 0.118 -33.579 12.659 1.00 87.44 941 THR A C 1
ATOM 7463 O O . THR A 1 941 ? 0.987 -33.123 13.401 1.00 87.44 941 THR A O 1
ATOM 7466 N N . VAL A 1 942 ? -0.299 -34.836 12.758 1.00 86.94 942 VAL A N 1
ATOM 7467 C CA . VAL A 1 942 ? 0.318 -35.794 13.681 1.00 86.94 942 VAL A CA 1
ATOM 7468 C C . VAL A 1 942 ? 1.491 -36.468 12.969 1.00 86.94 942 VAL A C 1
ATOM 7470 O O . VAL A 1 942 ? 1.322 -37.078 11.919 1.00 86.94 942 VAL A O 1
ATOM 7473 N N . LYS A 1 943 ? 2.702 -36.337 13.511 1.00 81.12 943 LYS A N 1
ATOM 7474 C CA . LYS A 1 943 ? 3.868 -37.112 13.077 1.00 81.12 943 LYS A CA 1
ATOM 7475 C C . LYS A 1 943 ? 3.893 -38.409 13.878 1.00 81.12 943 LYS A C 1
ATOM 7477 O O . LYS A 1 943 ? 4.244 -38.410 15.058 1.00 81.12 943 LYS A O 1
ATOM 7482 N N . ALA A 1 944 ? 3.438 -39.483 13.244 1.00 66.00 944 ALA A N 1
ATOM 7483 C CA . ALA A 1 944 ? 3.347 -40.806 13.840 1.00 66.00 944 ALA A CA 1
ATOM 7484 C C . ALA A 1 944 ? 4.613 -41.617 13.526 1.00 66.00 944 ALA A C 1
ATOM 7486 O O . ALA A 1 944 ? 4.689 -42.268 12.488 1.00 66.00 944 ALA A O 1
ATOM 7487 N N . ASP A 1 945 ? 5.593 -41.577 14.430 1.00 68.25 945 ASP A N 1
ATOM 7488 C CA . ASP A 1 945 ? 6.825 -42.371 14.299 1.00 68.25 945 ASP A CA 1
ATOM 7489 C C . ASP A 1 945 ? 6.728 -43.734 15.025 1.00 68.25 945 ASP A C 1
ATOM 7491 O O . ASP A 1 945 ? 7.590 -44.592 14.838 1.00 68.25 945 ASP A O 1
ATOM 7495 N N . ALA A 1 946 ? 5.675 -43.958 15.828 1.00 78.19 946 ALA A N 1
ATOM 7496 C CA . ALA A 1 946 ? 5.380 -45.237 16.479 1.00 78.19 946 ALA A CA 1
ATOM 7497 C C . ALA A 1 946 ? 3.905 -45.363 16.916 1.00 78.19 946 ALA A C 1
ATOM 7499 O O . ALA A 1 946 ? 3.190 -44.362 17.075 1.00 78.19 946 ALA A O 1
ATOM 7500 N N . ASP A 1 947 ? 3.481 -46.606 17.149 1.00 88.31 947 ASP A N 1
ATOM 7501 C CA . ASP A 1 947 ? 2.210 -46.931 17.796 1.00 88.31 947 ASP A CA 1
ATOM 7502 C C . ASP A 1 947 ? 2.333 -46.824 19.327 1.00 88.31 947 ASP A C 1
ATOM 7504 O O . ASP A 1 947 ? 3.406 -46.993 19.911 1.00 88.31 947 ASP A O 1
ATOM 7508 N N . ILE A 1 948 ? 1.218 -46.508 19.981 1.00 90.06 948 ILE A N 1
ATOM 7509 C CA . ILE A 1 948 ? 1.107 -46.343 21.429 1.00 90.06 948 ILE A CA 1
ATOM 7510 C C . ILE A 1 948 ? 0.565 -47.643 22.018 1.00 90.06 948 ILE A C 1
ATOM 7512 O O . ILE A 1 948 ? -0.527 -48.081 21.662 1.00 90.06 948 ILE A O 1
ATOM 7516 N N . ALA A 1 949 ? 1.284 -48.234 22.969 1.00 90.06 949 ALA A N 1
ATOM 7517 C CA . ALA A 1 949 ? 0.790 -49.397 23.700 1.00 90.06 949 ALA A CA 1
ATOM 7518 C C . ALA A 1 949 ? -0.445 -49.029 24.549 1.00 90.06 949 ALA A C 1
ATOM 7520 O O . ALA A 1 949 ? -0.418 -48.045 25.296 1.00 90.06 949 ALA A O 1
ATOM 7521 N N . SER A 1 950 ? -1.515 -49.826 24.465 1.00 90.81 950 SER A N 1
ATOM 7522 C CA . SER A 1 950 ? -2.753 -49.639 25.239 1.00 90.81 950 SER A CA 1
ATOM 7523 C C . SER A 1 950 ? -3.311 -50.953 25.800 1.00 90.81 950 SER A C 1
ATOM 7525 O O . SER A 1 950 ? -2.898 -52.045 25.407 1.00 90.81 950 SER A O 1
ATOM 7527 N N . TRP A 1 951 ? -4.340 -50.859 26.650 1.00 88.56 951 TRP A N 1
ATOM 7528 C CA . TRP A 1 951 ? -5.083 -52.011 27.193 1.00 88.56 951 TRP A CA 1
ATOM 7529 C C . TRP A 1 951 ? -5.682 -52.939 26.121 1.00 88.56 951 TRP A C 1
ATOM 7531 O O . TRP A 1 951 ? -5.892 -54.137 26.344 1.00 88.56 951 TRP A O 1
ATOM 7541 N N . TYR A 1 952 ? -5.955 -52.395 24.936 1.00 90.19 952 TYR A N 1
ATOM 7542 C CA . TYR A 1 952 ? -6.595 -53.114 23.838 1.00 90.19 952 TYR A CA 1
ATOM 7543 C C . TYR A 1 952 ? -5.601 -53.565 22.756 1.00 90.19 952 TYR A C 1
ATOM 7545 O O . TYR A 1 952 ? -6.020 -54.204 21.796 1.00 90.19 952 TYR A O 1
ATOM 7553 N N . GLY A 1 953 ? -4.298 -53.321 22.944 1.00 88.88 953 GLY A N 1
ATOM 7554 C CA . GLY A 1 953 ? -3.235 -53.551 21.958 1.00 88.88 953 GLY A CA 1
ATOM 7555 C C . GLY A 1 953 ? -2.564 -52.246 21.522 1.00 88.88 953 GLY A C 1
ATOM 7556 O O . GLY A 1 953 ? -2.847 -51.183 22.079 1.00 88.88 953 GLY A O 1
ATOM 7557 N N . ASP A 1 954 ? -1.683 -52.315 20.529 1.00 91.81 954 ASP A N 1
ATOM 7558 C CA . ASP A 1 954 ? -1.018 -51.130 19.981 1.00 91.81 954 ASP A CA 1
ATOM 7559 C C . ASP A 1 954 ? -2.010 -50.283 19.163 1.00 91.81 954 ASP A C 1
ATOM 7561 O O . ASP A 1 954 ? -2.744 -50.801 18.318 1.00 91.81 954 ASP A O 1
ATOM 7565 N N . VAL A 1 955 ? -2.064 -48.975 19.435 1.00 92.38 955 VAL A N 1
ATOM 7566 C CA . VAL A 1 955 ? -2.948 -48.016 18.759 1.00 92.38 955 VAL A CA 1
ATOM 7567 C C . VAL A 1 955 ? -2.144 -46.940 18.046 1.00 92.38 955 VAL A C 1
ATOM 7569 O O . VAL A 1 955 ? -1.203 -46.371 18.596 1.00 92.38 955 VAL A O 1
ATOM 7572 N N . LYS A 1 956 ? -2.553 -46.597 16.822 1.00 91.50 956 LYS A N 1
ATOM 7573 C CA . LYS A 1 956 ? -1.931 -45.500 16.078 1.00 91.50 956 LYS A CA 1
ATOM 7574 C C . LYS A 1 956 ? -2.063 -44.184 16.841 1.00 91.50 956 LYS A C 1
ATOM 7576 O O . LYS A 1 956 ? -3.155 -43.822 17.283 1.00 91.50 956 LYS A O 1
ATOM 7581 N N . SER A 1 957 ? -0.973 -43.425 16.891 1.00 89.88 957 SER A N 1
ATOM 7582 C CA . SER A 1 957 ? -0.899 -42.112 17.546 1.00 89.88 957 SER A CA 1
ATOM 7583 C C . SER A 1 957 ? -2.000 -41.130 17.110 1.00 89.88 957 SER A C 1
ATOM 7585 O O . SER A 1 957 ? -2.576 -40.422 17.936 1.00 89.88 957 SER A O 1
ATOM 7587 N N . GLU A 1 958 ? -2.357 -41.133 15.823 1.00 91.06 958 GLU A N 1
ATOM 7588 C CA . GLU A 1 958 ? -3.471 -40.346 15.270 1.00 91.06 958 GLU A CA 1
ATOM 7589 C C . GLU A 1 958 ? -4.830 -40.727 15.866 1.00 91.06 958 GLU A C 1
ATOM 7591 O O . GLU A 1 958 ? -5.618 -39.852 16.222 1.00 91.06 958 GLU A O 1
ATOM 7596 N N . VAL A 1 959 ? -5.094 -42.030 15.993 1.00 92.00 959 VAL A N 1
ATOM 7597 C CA . VAL A 1 959 ? -6.357 -42.561 16.523 1.00 92.00 959 VAL A CA 1
ATOM 7598 C C . VAL A 1 959 ? -6.467 -42.242 18.009 1.00 92.00 959 VAL A C 1
ATOM 7600 O O . VAL A 1 959 ? -7.490 -41.723 18.444 1.00 92.00 959 VAL A O 1
ATOM 7603 N N . PHE A 1 960 ? -5.396 -42.471 18.773 1.00 93.62 960 PHE A N 1
ATOM 7604 C CA . PHE A 1 960 ? -5.344 -42.134 20.196 1.00 93.62 960 PHE A CA 1
ATOM 7605 C C . PHE A 1 960 ? -5.636 -40.648 20.436 1.00 93.62 960 PHE A C 1
ATOM 7607 O O . PHE A 1 960 ? -6.486 -40.299 21.256 1.00 93.62 960 PHE A O 1
ATOM 7614 N N . PHE A 1 961 ? -4.958 -39.766 19.694 1.00 91.94 961 PHE A N 1
ATOM 7615 C CA . PHE A 1 961 ? -5.130 -38.330 19.872 1.00 91.94 961 PHE A CA 1
ATOM 7616 C C . PHE A 1 961 ? -6.517 -37.853 19.426 1.00 91.94 961 PHE A C 1
ATOM 7618 O O . PHE A 1 961 ? -7.117 -37.022 20.105 1.00 91.94 961 PHE A O 1
ATOM 7625 N N . LYS A 1 962 ? -7.076 -38.410 18.342 1.00 92.81 962 LYS A N 1
ATOM 7626 C CA . LYS A 1 962 ? -8.455 -38.108 17.936 1.00 92.81 962 LYS A CA 1
ATOM 7627 C C . LYS A 1 962 ? -9.457 -38.483 19.032 1.00 92.81 962 LYS A C 1
ATOM 7629 O O . LYS A 1 962 ? -10.287 -37.656 19.394 1.00 92.81 962 LYS A O 1
ATOM 7634 N N . VAL A 1 963 ? -9.332 -39.681 19.607 1.00 94.25 963 VAL A N 1
ATOM 7635 C CA . VAL A 1 963 ? -10.204 -40.142 20.701 1.00 94.25 963 VAL A CA 1
ATOM 7636 C C . VAL A 1 963 ? -10.109 -39.220 21.917 1.00 94.25 963 VAL A C 1
ATOM 7638 O O . VAL A 1 963 ? -11.128 -38.948 22.551 1.00 94.25 963 VAL A O 1
ATOM 7641 N N . PHE A 1 964 ? -8.918 -38.694 22.223 1.00 93.81 964 PHE A N 1
ATOM 7642 C CA . PHE A 1 964 ? -8.752 -37.708 23.293 1.00 93.81 964 PHE A CA 1
ATOM 7643 C C . PHE A 1 964 ? -9.572 -36.450 23.008 1.00 93.81 964 PHE A C 1
ATOM 7645 O O . PHE A 1 964 ? -10.368 -36.048 23.852 1.00 93.81 964 PHE A O 1
ATOM 7652 N N . LEU A 1 965 ? -9.450 -35.881 21.804 1.00 93.06 965 LEU A N 1
ATOM 7653 C CA . LEU A 1 965 ? -10.240 -34.714 21.403 1.00 93.06 965 LEU A CA 1
ATOM 7654 C C . LEU A 1 965 ? -11.749 -34.988 21.442 1.00 93.06 965 LEU A C 1
ATOM 7656 O O . LEU A 1 965 ? -12.507 -34.126 21.875 1.00 93.06 965 LEU A O 1
ATOM 7660 N N . ASP A 1 966 ? -12.187 -36.182 21.041 1.00 91.50 966 ASP A N 1
ATOM 7661 C CA . ASP A 1 966 ? -13.600 -36.580 21.056 1.00 91.50 966 ASP A CA 1
ATOM 7662 C C . ASP A 1 966 ? -14.177 -36.724 22.476 1.00 91.50 966 ASP A C 1
ATOM 7664 O O . ASP A 1 966 ? -15.399 -36.815 22.637 1.00 91.50 966 ASP A O 1
ATOM 7668 N N . CYS A 1 967 ? -13.333 -36.795 23.509 1.00 90.88 967 CYS A N 1
ATOM 7669 C CA . CYS A 1 967 ? -13.761 -36.793 24.911 1.00 90.88 967 CYS A CA 1
ATOM 7670 C C . CYS A 1 967 ? -13.899 -35.378 25.488 1.00 90.88 967 CYS A C 1
ATOM 7672 O O . CYS A 1 967 ? -14.510 -35.222 26.541 1.00 90.88 967 CYS A O 1
ATOM 7674 N N . LEU A 1 968 ? -13.354 -34.359 24.817 1.00 88.31 968 LEU A N 1
ATOM 7675 C CA . LEU A 1 968 ? -13.342 -32.985 25.308 1.00 88.31 968 LEU A CA 1
ATOM 7676 C C . LEU A 1 968 ? -14.616 -32.225 24.912 1.00 88.31 968 LEU A C 1
ATOM 7678 O O . LEU A 1 968 ? -15.104 -32.334 23.784 1.00 88.31 968 LEU A O 1
ATOM 7682 N N . THR A 1 969 ? -15.131 -31.390 25.816 1.00 83.00 969 THR A N 1
ATOM 7683 C CA . THR A 1 969 ? -16.206 -30.441 25.477 1.00 83.00 969 THR A CA 1
ATOM 7684 C C . THR A 1 969 ? -15.670 -29.298 24.594 1.00 83.00 969 THR A C 1
ATOM 7686 O O . THR A 1 969 ? -14.460 -29.059 24.560 1.00 83.00 969 THR A O 1
ATOM 7689 N N . PRO A 1 970 ? -16.528 -28.529 23.891 1.00 77.88 970 PRO A N 1
ATOM 7690 C CA . PRO A 1 970 ? -16.087 -27.376 23.097 1.00 77.88 970 PRO A CA 1
ATOM 7691 C C . PRO A 1 970 ? -15.260 -26.343 23.879 1.00 77.88 970 PRO A C 1
ATOM 7693 O O . PRO A 1 970 ? -14.355 -25.715 23.323 1.00 77.88 970 PRO A O 1
ATOM 7696 N N . GLU A 1 971 ? -15.544 -26.174 25.171 1.00 74.06 971 GLU A N 1
ATOM 7697 C CA . GLU A 1 971 ? -14.788 -25.292 26.063 1.00 74.06 971 GLU A CA 1
ATOM 7698 C C . GLU A 1 971 ? -13.397 -25.863 26.363 1.00 74.06 971 GLU A C 1
ATOM 7700 O O . GLU A 1 971 ? -12.395 -25.168 26.192 1.00 74.06 971 GLU A O 1
ATOM 7705 N N . GLN A 1 972 ? -13.313 -27.160 26.674 1.00 83.19 972 GLN A N 1
ATOM 7706 C CA . GLN A 1 972 ? -12.044 -27.858 26.903 1.00 83.19 972 GLN A CA 1
ATOM 7707 C C . GLN A 1 972 ? -11.178 -27.900 25.630 1.00 83.19 972 GLN A C 1
ATOM 7709 O O . GLN A 1 972 ? -9.968 -27.698 25.686 1.00 83.19 972 GLN A O 1
ATOM 7714 N N . LEU A 1 973 ? -11.791 -28.074 24.454 1.00 85.31 973 LEU A N 1
ATOM 7715 C CA . LEU A 1 973 ? -11.114 -27.973 23.155 1.00 85.31 973 LEU A CA 1
ATOM 7716 C C . LEU A 1 973 ? -10.555 -26.567 22.910 1.00 85.31 973 LEU A C 1
ATOM 7718 O O . LEU A 1 973 ? -9.441 -26.414 22.411 1.00 85.31 973 LEU A O 1
ATOM 7722 N N . SER A 1 974 ? -11.318 -25.534 23.268 1.00 77.94 974 SER A N 1
ATOM 7723 C CA . SER A 1 974 ? -10.886 -24.139 23.144 1.00 77.94 974 SER A CA 1
ATOM 7724 C C . SER A 1 974 ? -9.724 -23.833 24.094 1.00 77.94 974 SER A C 1
ATOM 7726 O O . SER A 1 974 ? -8.749 -23.198 23.684 1.00 77.94 974 SER A O 1
ATOM 7728 N N . LYS A 1 975 ? -9.760 -24.365 25.324 1.00 78.94 975 LYS A N 1
ATOM 7729 C CA . LYS A 1 975 ? -8.638 -24.303 26.273 1.00 78.94 975 LYS A CA 1
ATOM 7730 C C . LYS A 1 975 ? -7.405 -25.029 25.739 1.00 78.94 975 LYS A C 1
ATOM 7732 O O . LYS A 1 975 ? -6.321 -24.459 25.789 1.00 78.94 975 LYS A O 1
ATOM 7737 N N . LEU A 1 976 ? -7.548 -26.225 25.165 1.00 83.50 976 LEU A N 1
ATOM 7738 C CA . LEU A 1 976 ? -6.426 -26.950 24.557 1.00 83.50 976 LEU A CA 1
ATOM 7739 C C . LEU A 1 976 ? -5.747 -26.113 23.461 1.00 83.50 976 LEU A C 1
ATOM 7741 O O . LEU A 1 976 ? -4.522 -26.029 23.402 1.00 83.50 976 LEU A O 1
ATOM 7745 N N . VAL A 1 977 ? -6.538 -25.435 22.622 1.00 81.62 977 VAL A N 1
ATOM 7746 C CA . VAL A 1 977 ? -6.018 -24.490 21.622 1.00 81.62 977 VAL A CA 1
ATOM 7747 C C . VAL A 1 977 ? -5.322 -23.304 22.289 1.00 81.62 977 VAL A C 1
ATOM 7749 O O . VAL A 1 977 ? -4.275 -22.879 21.800 1.00 81.62 977 VAL A O 1
ATOM 7752 N N . ALA A 1 978 ? -5.846 -22.781 23.398 1.00 75.62 978 ALA A N 1
ATOM 7753 C CA . ALA A 1 978 ? -5.218 -21.695 24.148 1.00 75.62 978 ALA A CA 1
ATOM 7754 C C . ALA A 1 978 ? -3.859 -22.091 24.728 1.00 75.62 978 ALA A C 1
ATOM 7756 O O . ALA A 1 978 ? -2.891 -21.362 24.533 1.00 75.62 978 ALA A O 1
ATOM 7757 N N . VAL A 1 979 ? -3.769 -23.259 25.362 1.00 75.50 979 VAL A N 1
ATOM 7758 C CA . VAL A 1 979 ? -2.513 -23.800 25.899 1.00 75.50 979 VAL A CA 1
ATOM 7759 C C . VAL A 1 979 ? -1.492 -24.004 24.777 1.00 75.50 979 VAL A C 1
ATOM 7761 O O . VAL A 1 979 ? -0.322 -23.664 24.914 1.00 75.50 979 VAL A O 1
ATOM 7764 N N . TRP A 1 980 ? -1.938 -24.487 23.618 1.00 76.94 980 TRP A N 1
ATOM 7765 C CA . TRP A 1 980 ? -1.058 -24.754 22.482 1.00 76.94 980 TRP A CA 1
ATOM 7766 C C . TRP A 1 980 ? -0.605 -23.477 21.751 1.00 76.94 980 TRP A C 1
ATOM 7768 O O . TRP A 1 980 ? 0.553 -23.334 21.364 1.00 76.94 980 TRP A O 1
ATOM 7778 N N . THR A 1 981 ? -1.511 -22.523 21.539 1.00 72.44 981 THR A N 1
ATOM 7779 C CA . THR A 1 981 ? -1.302 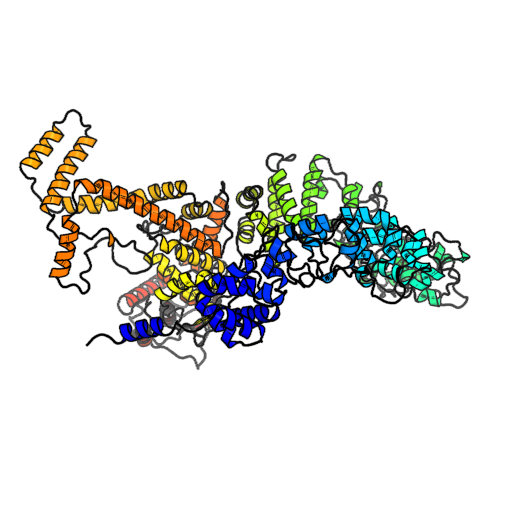-21.382 20.623 1.00 72.44 981 THR A CA 1
ATOM 7780 C C . THR A 1 981 ? -1.248 -20.014 21.310 1.00 72.44 981 THR A C 1
ATOM 7782 O O . THR A 1 981 ? -1.114 -18.982 20.641 1.00 72.44 981 THR A O 1
ATOM 7785 N N . GLY A 1 982 ? -1.374 -19.993 22.636 1.00 67.38 982 GLY A N 1
ATOM 7786 C CA . GLY A 1 982 ? -1.434 -18.800 23.479 1.00 67.38 982 GLY A CA 1
ATOM 7787 C C . GLY A 1 982 ? -2.815 -18.138 23.565 1.00 67.38 982 GLY A C 1
ATOM 7788 O O . GLY A 1 982 ? -2.974 -17.221 24.358 1.00 67.38 982 GLY A O 1
ATOM 7789 N N . ALA A 1 983 ? -3.806 -18.548 22.763 1.00 72.69 983 ALA A N 1
ATOM 7790 C CA . ALA A 1 983 ? -5.174 -18.020 22.833 1.00 72.69 983 ALA A CA 1
ATOM 7791 C C . ALA A 1 983 ? -6.197 -18.998 22.235 1.00 72.69 983 ALA A C 1
ATOM 7793 O O . ALA A 1 983 ? -5.979 -19.525 21.142 1.00 72.69 983 ALA A O 1
ATOM 7794 N N . ALA A 1 984 ? -7.338 -19.190 22.907 1.00 72.81 984 ALA A N 1
ATOM 7795 C CA . ALA A 1 984 ? -8.445 -20.030 22.423 1.00 72.81 984 ALA A CA 1
ATOM 7796 C C . ALA A 1 984 ? -8.974 -19.566 21.056 1.00 72.81 984 ALA A C 1
ATOM 7798 O O . ALA A 1 984 ? -9.455 -20.346 20.237 1.00 72.81 984 ALA A O 1
ATOM 7799 N N . SER A 1 985 ? -8.839 -18.270 20.796 1.00 72.56 985 SER A N 1
ATOM 7800 C CA . SER A 1 985 ? -9.294 -17.592 19.596 1.00 72.56 985 SER A CA 1
ATOM 7801 C C . SER A 1 985 ? -8.337 -17.658 18.403 1.00 72.56 985 SER A C 1
ATOM 7803 O O . SER A 1 985 ? -8.549 -16.979 17.395 1.00 72.56 985 SER A O 1
ATOM 7805 N N . THR A 1 986 ? -7.258 -18.432 18.473 1.00 75.12 986 THR A N 1
ATOM 7806 C CA . THR A 1 986 ? -6.299 -18.522 17.369 1.00 75.12 986 THR A CA 1
ATOM 7807 C C . THR A 1 986 ? -6.939 -19.026 16.070 1.00 75.12 986 THR A C 1
ATOM 7809 O O . THR A 1 986 ? -7.636 -20.039 16.042 1.00 75.12 986 THR A O 1
ATOM 7812 N N . ASP A 1 987 ? -6.648 -18.346 14.954 1.00 76.44 987 ASP A N 1
ATOM 7813 C CA . ASP A 1 987 ? -7.091 -18.771 13.624 1.00 76.44 987 ASP A CA 1
ATOM 7814 C C . ASP A 1 987 ? -6.262 -19.954 13.083 1.00 76.44 987 ASP A C 1
ATOM 7816 O O . ASP A 1 987 ? -5.189 -19.781 12.492 1.00 76.44 987 ASP A O 1
ATOM 7820 N N . LEU A 1 988 ? -6.780 -21.169 13.280 1.00 75.38 988 LEU A N 1
ATOM 7821 C CA . LEU A 1 988 ? -6.139 -22.432 12.888 1.00 75.38 988 LEU A CA 1
ATOM 7822 C C . LEU A 1 988 ? -6.045 -22.657 11.367 1.00 75.38 988 LEU A C 1
ATOM 7824 O O . LEU A 1 988 ? -5.391 -23.596 10.930 1.00 75.38 988 LEU A O 1
ATOM 7828 N N . ASP A 1 989 ? -6.655 -21.813 10.532 1.00 73.56 989 ASP A N 1
ATOM 7829 C CA . ASP A 1 989 ? -6.482 -21.898 9.072 1.00 73.56 989 ASP A CA 1
ATOM 7830 C C . ASP A 1 989 ? -5.117 -21.363 8.609 1.00 73.56 989 ASP A C 1
ATOM 7832 O O . ASP A 1 989 ? -4.657 -21.661 7.505 1.00 73.56 989 ASP A O 1
ATOM 7836 N N . ARG A 1 990 ? -4.447 -20.572 9.456 1.00 69.12 990 ARG A N 1
ATOM 7837 C CA . ARG A 1 990 ? -3.159 -19.928 9.151 1.00 69.12 990 ARG A CA 1
ATOM 7838 C C . ARG A 1 990 ? -1.979 -20.541 9.892 1.00 69.12 990 ARG A C 1
ATOM 7840 O O . ARG A 1 990 ? -0.839 -20.344 9.478 1.00 69.12 990 ARG A O 1
ATOM 7847 N N . ILE A 1 991 ? -2.244 -21.266 10.973 1.00 71.44 991 ILE A N 1
ATOM 7848 C CA . ILE A 1 991 ? -1.245 -21.989 11.758 1.00 71.44 991 ILE A CA 1
ATOM 7849 C C . ILE A 1 991 ? -1.520 -23.473 11.557 1.00 71.44 991 ILE A C 1
ATOM 7851 O O . ILE A 1 991 ? -2.653 -23.897 11.724 1.00 71.44 991 ILE A O 1
ATOM 7855 N N . LYS A 1 992 ? -0.499 -24.259 11.202 1.00 74.69 992 LYS A N 1
ATOM 7856 C CA . LYS A 1 992 ? -0.601 -25.724 11.117 1.00 74.69 992 LYS A CA 1
ATOM 7857 C C . LYS A 1 992 ? -0.009 -26.343 12.385 1.00 74.69 992 LYS A C 1
ATOM 7859 O O . LYS A 1 992 ? 1.199 -26.600 12.385 1.00 74.69 992 LYS A O 1
ATOM 7864 N N . PRO A 1 993 ? -0.793 -26.507 13.467 1.00 82.88 993 PRO A N 1
ATOM 7865 C CA . PRO A 1 993 ? -0.334 -27.209 14.654 1.00 82.88 993 PRO A CA 1
ATOM 7866 C C . PRO A 1 993 ? 0.113 -28.634 14.313 1.00 82.88 993 PRO A C 1
ATOM 7868 O O . PRO A 1 993 ? -0.438 -29.289 13.429 1.00 82.88 993 PRO A O 1
ATOM 7871 N N . LYS A 1 994 ? 1.143 -29.109 15.005 1.00 86.38 994 LYS A N 1
ATOM 7872 C CA . LYS A 1 994 ? 1.759 -30.418 14.808 1.00 86.38 994 LYS A CA 1
ATOM 7873 C C . LYS A 1 994 ? 1.919 -31.136 16.136 1.00 86.38 994 LYS A C 1
ATOM 7875 O O . LYS A 1 994 ? 2.204 -30.501 17.142 1.00 86.38 994 LYS A O 1
ATOM 7880 N N . ILE A 1 995 ? 1.785 -32.449 16.136 1.00 87.31 995 ILE A N 1
ATOM 7881 C CA . ILE A 1 995 ? 2.082 -33.272 17.311 1.00 87.31 995 ILE A CA 1
ATOM 7882 C C . ILE A 1 995 ? 3.169 -34.249 16.919 1.00 87.31 995 ILE A C 1
ATOM 7884 O O . ILE A 1 995 ? 3.068 -34.888 15.875 1.00 87.31 995 ILE A O 1
ATOM 7888 N N . LEU A 1 996 ? 4.201 -34.342 17.745 1.00 85.25 996 LEU A N 1
ATOM 7889 C CA . LEU A 1 996 ? 5.308 -35.267 17.586 1.00 85.25 996 LEU A CA 1
ATOM 7890 C C . LEU A 1 996 ? 5.360 -36.193 18.797 1.00 85.25 996 LEU A C 1
ATOM 7892 O O . LEU A 1 996 ? 5.425 -35.729 19.935 1.00 85.25 996 LEU A O 1
ATOM 7896 N N . PHE A 1 997 ? 5.391 -37.493 18.533 1.00 86.44 997 PHE A N 1
ATOM 7897 C CA . PHE A 1 997 ? 5.649 -38.507 19.548 1.00 86.44 997 PHE A CA 1
ATOM 7898 C C . PHE A 1 997 ? 7.113 -38.950 19.463 1.00 86.44 997 PHE A C 1
ATOM 7900 O O . PHE A 1 997 ? 7.607 -39.197 18.367 1.00 86.44 997 PHE A O 1
ATOM 7907 N N . TYR A 1 998 ? 7.830 -39.016 20.588 1.00 83.38 998 TYR A N 1
ATOM 7908 C CA . TYR A 1 998 ? 9.267 -39.333 20.607 1.00 83.38 998 TYR A CA 1
ATOM 7909 C C . TYR A 1 998 ? 9.637 -40.311 21.723 1.00 83.38 998 TYR A C 1
ATOM 7911 O O . TYR A 1 998 ? 8.946 -40.405 22.729 1.00 83.38 998 TYR A O 1
ATOM 7919 N N . VAL A 1 999 ? 10.747 -41.035 21.584 1.00 81.12 999 VAL A N 1
ATOM 7920 C CA . VAL A 1 999 ? 11.246 -41.912 22.656 1.00 81.12 999 VAL A CA 1
ATOM 7921 C C . VAL A 1 999 ? 12.014 -41.066 23.688 1.00 81.12 999 VAL A C 1
ATOM 7923 O O . VAL A 1 999 ? 12.971 -40.391 23.297 1.00 81.12 999 VAL A O 1
ATOM 7926 N N . PRO A 1 1000 ? 11.621 -41.050 24.978 1.00 74.50 1000 PRO A N 1
ATOM 7927 C CA . PRO A 1 1000 ? 12.291 -40.245 26.001 1.00 74.50 1000 PRO A CA 1
ATOM 7928 C C . PRO A 1 1000 ? 13.750 -40.675 26.225 1.00 74.50 1000 PRO A C 1
ATOM 7930 O O . PRO A 1 1000 ? 14.079 -41.855 26.136 1.00 74.50 1000 PRO A O 1
ATOM 7933 N N . THR A 1 1001 ? 14.631 -39.714 26.525 1.00 73.19 1001 THR A N 1
ATOM 7934 C CA . THR A 1 1001 ? 16.034 -39.968 26.900 1.00 73.19 1001 THR A CA 1
ATOM 7935 C C . THR A 1 1001 ? 16.176 -40.137 28.417 1.00 73.19 1001 THR A C 1
ATOM 7937 O O . THR A 1 1001 ? 15.374 -39.584 29.177 1.00 73.19 1001 THR A O 1
ATOM 7940 N N . ASP A 1 1002 ? 17.226 -40.841 28.861 1.00 57.97 1002 ASP A N 1
ATOM 7941 C CA . ASP A 1 1002 ? 17.482 -41.231 30.266 1.00 57.97 1002 ASP A CA 1
ATOM 7942 C C . ASP A 1 1002 ? 17.552 -40.068 31.286 1.00 57.97 1002 ASP A C 1
ATOM 7944 O O . ASP A 1 1002 ? 17.577 -40.307 32.490 1.00 57.97 1002 ASP A O 1
ATOM 7948 N N . GLY A 1 1003 ? 17.556 -38.807 30.837 1.00 59.81 1003 GLY A N 1
ATOM 7949 C CA . GLY A 1 1003 ? 17.538 -37.605 31.685 1.00 59.81 1003 GLY A CA 1
ATOM 7950 C C . GLY A 1 1003 ? 16.168 -36.933 31.866 1.00 59.81 1003 GLY A C 1
ATOM 7951 O O . GLY A 1 1003 ? 16.112 -35.828 32.399 1.00 59.81 1003 GLY A O 1
ATOM 7952 N N . SER A 1 1004 ? 15.072 -37.531 31.388 1.00 72.06 1004 SER A N 1
ATOM 7953 C CA . SER A 1 1004 ? 13.728 -36.929 31.465 1.00 72.06 1004 SER A CA 1
ATOM 7954 C C . SER A 1 1004 ? 13.131 -37.059 32.880 1.00 72.06 1004 SER A C 1
ATOM 7956 O O . SER A 1 1004 ? 13.162 -38.142 33.463 1.00 72.06 1004 SER A O 1
ATOM 7958 N N . ASN A 1 1005 ? 12.554 -35.987 33.436 1.00 78.12 1005 ASN A N 1
ATOM 7959 C CA . ASN A 1 1005 ? 11.893 -36.028 34.751 1.00 78.12 1005 ASN A CA 1
ATOM 7960 C C . ASN A 1 1005 ? 10.488 -36.643 34.647 1.00 78.12 1005 ASN A C 1
ATOM 7962 O O . ASN A 1 1005 ? 9.712 -36.271 33.765 1.00 78.12 1005 ASN A O 1
ATOM 7966 N N . LYS A 1 1006 ? 10.148 -37.552 35.567 1.00 80.75 1006 LYS A N 1
ATOM 7967 C CA . LYS A 1 1006 ? 8.795 -38.109 35.711 1.00 80.75 1006 LYS A CA 1
ATOM 7968 C C . LYS A 1 1006 ? 7.987 -37.322 36.737 1.00 80.75 1006 LYS A C 1
ATOM 7970 O O . LYS A 1 1006 ? 8.544 -36.833 37.715 1.00 80.75 1006 LYS A O 1
ATOM 7975 N N . TYR A 1 1007 ? 6.680 -37.254 36.522 1.00 80.12 1007 TYR A N 1
ATOM 7976 C CA . TYR A 1 1007 ? 5.717 -36.628 37.421 1.00 80.12 1007 TYR A CA 1
ATOM 7977 C C . TYR A 1 1007 ? 4.747 -37.680 37.951 1.00 80.12 1007 TYR A C 1
ATOM 7979 O O . TYR A 1 1007 ? 4.294 -38.549 37.204 1.00 80.12 1007 TYR A O 1
ATOM 7987 N N . ASN A 1 1008 ? 4.421 -37.594 39.239 1.00 82.94 1008 ASN A N 1
ATOM 7988 C CA . ASN A 1 1008 ? 3.368 -38.396 39.849 1.00 82.94 1008 ASN A CA 1
ATOM 7989 C C . ASN A 1 1008 ? 2.003 -37.751 39.560 1.00 82.94 1008 ASN A C 1
ATOM 7991 O O . ASN A 1 1008 ? 1.826 -36.564 39.828 1.00 82.94 1008 ASN A O 1
ATOM 7995 N N . SER A 1 1009 ? 1.032 -38.509 39.039 1.00 78.75 1009 SER A N 1
ATOM 7996 C CA . SER A 1 1009 ? -0.276 -37.958 38.650 1.00 78.75 1009 SER A CA 1
ATOM 7997 C C . SER A 1 1009 ? -1.059 -37.302 39.787 1.00 78.75 1009 SER A C 1
ATOM 7999 O O . SER A 1 1009 ? -1.735 -36.304 39.548 1.00 78.75 1009 SER A O 1
ATOM 8001 N N . ARG A 1 1010 ? -0.924 -37.775 41.031 1.00 78.44 1010 ARG A N 1
ATOM 8002 C CA . ARG A 1 1010 ? -1.563 -37.145 42.195 1.00 78.44 1010 ARG A CA 1
ATOM 8003 C C . ARG A 1 1010 ? -0.932 -35.799 42.521 1.00 78.44 1010 ARG A C 1
ATOM 8005 O O . ARG A 1 1010 ? -1.627 -34.794 42.615 1.00 78.44 1010 ARG A O 1
ATOM 8012 N N . GLU A 1 1011 ? 0.390 -35.792 42.655 1.00 74.81 1011 GLU A N 1
ATOM 8013 C CA . GLU A 1 1011 ? 1.160 -34.594 42.988 1.00 74.81 1011 GLU A CA 1
ATOM 8014 C C . GLU A 1 1011 ? 1.023 -33.536 41.884 1.00 74.81 1011 GLU A C 1
ATOM 8016 O O . GLU A 1 1011 ? 0.921 -32.348 42.163 1.00 74.81 1011 GLU A O 1
ATOM 8021 N N . ALA A 1 1012 ? 0.945 -33.964 40.622 1.00 72.00 1012 ALA A N 1
ATOM 8022 C CA . ALA A 1 1012 ? 0.710 -33.087 39.485 1.00 72.00 1012 ALA A CA 1
ATOM 8023 C C . ALA A 1 1012 ? -0.668 -32.405 39.554 1.00 72.00 1012 ALA A C 1
ATOM 8025 O O . ALA A 1 1012 ? -0.745 -31.196 39.348 1.00 72.00 1012 ALA A O 1
ATOM 8026 N N . ILE A 1 1013 ? -1.736 -33.144 39.883 1.00 69.69 1013 ILE A N 1
ATOM 8027 C CA . ILE A 1 1013 ? -3.092 -32.590 40.043 1.00 69.69 1013 ILE A CA 1
ATOM 8028 C C . ILE A 1 1013 ? -3.170 -31.666 41.267 1.00 69.69 1013 ILE A C 1
ATOM 8030 O O . ILE A 1 1013 ? -3.745 -30.584 41.172 1.00 69.69 1013 ILE A O 1
ATOM 8034 N N . GLU A 1 1014 ? -2.575 -32.048 42.400 1.00 72.56 1014 GLU A N 1
ATOM 8035 C CA . GLU A 1 1014 ? -2.551 -31.230 43.622 1.00 72.56 1014 GLU A CA 1
ATOM 8036 C C . GLU A 1 1014 ? -1.741 -29.933 43.420 1.00 72.56 1014 GLU A C 1
ATOM 8038 O O . GLU A 1 1014 ? -2.201 -28.849 43.786 1.00 72.56 1014 GLU A O 1
ATOM 8043 N N . ASN A 1 1015 ? -0.582 -30.010 42.756 1.00 68.06 1015 ASN A N 1
ATOM 8044 C CA . ASN A 1 1015 ? 0.237 -28.843 42.417 1.00 68.06 1015 ASN A CA 1
ATOM 8045 C C . ASN A 1 1015 ? -0.463 -27.919 41.414 1.00 68.06 1015 ASN A C 1
ATOM 8047 O O . ASN A 1 1015 ? -0.404 -26.698 41.572 1.00 68.06 1015 ASN A O 1
ATOM 8051 N N . LEU A 1 1016 ? -1.144 -28.474 40.406 1.00 65.75 1016 LEU A N 1
ATOM 8052 C CA . LEU A 1 1016 ? -1.970 -27.698 39.479 1.00 65.75 1016 LEU A CA 1
ATOM 8053 C C . LEU A 1 1016 ? -3.138 -27.037 40.212 1.00 65.75 1016 LEU A C 1
ATOM 8055 O O . LEU A 1 1016 ? -3.375 -25.858 40.001 1.00 65.75 1016 LEU A O 1
ATOM 8059 N N . ALA A 1 1017 ? -3.813 -27.726 41.133 1.00 61.00 1017 ALA A N 1
ATOM 8060 C CA . ALA A 1 1017 ? -4.903 -27.128 41.902 1.00 61.00 1017 ALA A CA 1
ATOM 8061 C C . ALA A 1 1017 ? -4.446 -25.990 42.827 1.00 61.00 1017 ALA A C 1
ATOM 8063 O O . ALA A 1 1017 ? -5.189 -25.038 43.061 1.00 61.00 1017 ALA A O 1
ATOM 8064 N N . ALA A 1 1018 ? -3.214 -26.065 43.334 1.00 56.66 1018 ALA A N 1
ATOM 8065 C CA . ALA A 1 1018 ? -2.620 -25.017 44.155 1.00 56.66 1018 ALA A CA 1
ATOM 8066 C C . ALA A 1 1018 ? -2.130 -23.800 43.345 1.00 56.66 1018 ALA A C 1
ATOM 8068 O O . ALA A 1 1018 ? -1.983 -22.716 43.912 1.00 56.66 1018 ALA A O 1
ATOM 8069 N N . SER A 1 1019 ? -1.850 -23.967 42.047 1.00 52.53 1019 SER A N 1
ATOM 8070 C CA . SER A 1 1019 ? -1.193 -22.949 41.209 1.00 52.53 1019 SER A CA 1
ATOM 8071 C C . SER A 1 1019 ? -2.042 -22.413 40.049 1.00 52.53 1019 SER A C 1
ATOM 8073 O O . SER A 1 1019 ? -1.828 -21.272 39.643 1.00 52.53 1019 SER A O 1
ATOM 8075 N N . SER A 1 1020 ? -3.021 -23.179 39.563 1.00 55.28 1020 SER A N 1
ATOM 8076 C CA . SER A 1 1020 ? -3.909 -22.857 38.441 1.00 55.28 1020 SER A CA 1
ATOM 8077 C C . SER A 1 1020 ? -5.335 -22.620 38.935 1.00 55.28 1020 SER A C 1
ATOM 8079 O O . SER A 1 1020 ? -5.956 -23.462 39.582 1.00 55.28 1020 SER A O 1
ATOM 8081 N N . GLY A 1 1021 ? -5.886 -21.455 38.593 1.00 54.44 1021 GLY A N 1
ATOM 8082 C CA . GLY A 1 1021 ? -7.295 -21.130 38.837 1.00 54.44 1021 GLY A CA 1
ATOM 8083 C C . GLY A 1 1021 ? -8.233 -21.615 37.729 1.00 54.44 1021 GLY A C 1
ATOM 8084 O O . GLY A 1 1021 ? -9.404 -21.242 37.742 1.00 54.44 1021 GLY A O 1
ATOM 8085 N N . SER A 1 1022 ? -7.717 -22.358 36.743 1.00 58.41 1022 SER A N 1
ATOM 8086 C CA . SER A 1 1022 ? -8.420 -22.742 35.516 1.00 58.41 1022 SER A CA 1
ATOM 8087 C C . SER A 1 1022 ? -8.454 -24.258 35.303 1.00 58.41 1022 SER A C 1
ATOM 8089 O O . SER A 1 1022 ? -8.430 -24.726 34.169 1.00 58.41 1022 SER A O 1
ATOM 8091 N N . ILE A 1 1023 ? -8.505 -25.031 36.394 1.00 61.00 1023 ILE A N 1
ATOM 8092 C CA . ILE A 1 1023 ? -8.650 -26.490 36.333 1.00 61.00 1023 ILE A CA 1
ATOM 8093 C C . ILE A 1 1023 ? -9.904 -26.827 35.520 1.00 61.00 1023 ILE A C 1
ATOM 8095 O O . ILE A 1 1023 ? -11.003 -26.397 35.859 1.00 61.00 1023 ILE A O 1
ATOM 8099 N N . VAL A 1 1024 ? -9.708 -27.584 34.446 1.00 72.62 1024 VAL A N 1
ATOM 8100 C CA . VAL A 1 1024 ? -10.733 -27.928 33.457 1.00 72.62 1024 VAL A CA 1
ATOM 8101 C C . VAL A 1 1024 ? -11.230 -29.364 33.624 1.00 72.62 1024 VAL A C 1
ATOM 8103 O O . VAL A 1 1024 ? -12.366 -29.668 33.271 1.00 72.62 1024 VAL A O 1
ATOM 8106 N N . ILE A 1 1025 ? -10.374 -30.248 34.138 1.00 81.12 1025 ILE A N 1
ATOM 8107 C CA . ILE A 1 1025 ? -10.738 -31.596 34.587 1.00 81.12 1025 ILE A CA 1
ATOM 8108 C C . ILE A 1 1025 ? -10.275 -31.708 36.036 1.00 81.12 1025 ILE A C 1
ATOM 8110 O O . ILE A 1 1025 ? -9.066 -31.781 36.291 1.00 81.12 1025 ILE A O 1
ATOM 8114 N N . HIS A 1 1026 ? -11.217 -31.669 36.982 1.00 79.06 1026 HIS A N 1
ATOM 8115 C CA . HIS A 1 1026 ? -10.913 -31.725 38.408 1.00 79.06 1026 HIS A CA 1
ATOM 8116 C C . HIS A 1 1026 ? -10.582 -33.154 38.859 1.00 79.06 1026 HIS A C 1
ATOM 8118 O O . HIS A 1 1026 ? -11.068 -34.140 38.305 1.00 79.06 1026 HIS A O 1
ATOM 8124 N N . GLY A 1 1027 ? -9.745 -33.270 39.896 1.00 74.50 1027 GLY A N 1
ATOM 8125 C CA . GLY A 1 1027 ? -9.447 -34.559 40.525 1.00 74.50 1027 GLY A CA 1
ATOM 8126 C C . GLY A 1 1027 ? -10.686 -35.226 41.145 1.00 74.50 1027 GLY A C 1
ATOM 8127 O O . GLY A 1 1027 ? -11.719 -34.591 41.360 1.00 74.50 1027 GLY A O 1
ATOM 8128 N N . GLY A 1 1028 ? -10.575 -36.516 41.470 1.00 80.12 1028 GLY A N 1
ATOM 8129 C CA . GLY A 1 1028 ? -11.685 -37.308 42.011 1.00 80.12 1028 GLY A CA 1
ATOM 8130 C C . GLY A 1 1028 ? -12.661 -37.758 40.920 1.00 80.12 1028 GLY A C 1
ATOM 8131 O O . GLY A 1 1028 ? -12.242 -38.109 39.821 1.00 80.12 1028 GLY A O 1
ATOM 8132 N N . ASN A 1 1029 ? -13.966 -37.739 41.211 1.00 81.69 1029 ASN A N 1
ATOM 8133 C CA . ASN A 1 1029 ? -14.995 -38.363 40.365 1.00 81.69 1029 ASN A CA 1
ATOM 8134 C C . ASN A 1 1029 ? -15.015 -37.874 38.902 1.00 81.69 1029 ASN A C 1
ATOM 8136 O O . ASN A 1 1029 ? -15.358 -38.651 38.014 1.00 81.69 1029 ASN A O 1
ATOM 8140 N N . GLU A 1 1030 ? -14.692 -36.602 38.640 1.00 81.81 1030 GLU A N 1
ATOM 8141 C CA . GLU A 1 1030 ? -14.687 -36.054 37.276 1.00 81.81 1030 GLU A CA 1
ATOM 8142 C C . GLU A 1 1030 ? -13.530 -36.621 36.443 1.00 81.81 1030 GLU A C 1
ATOM 8144 O O . GLU A 1 1030 ? -13.745 -37.098 35.327 1.00 81.81 1030 GLU A O 1
ATOM 8149 N N . HIS A 1 1031 ? -12.321 -36.650 37.008 1.00 86.00 1031 HIS A N 1
ATOM 8150 C CA . HIS A 1 1031 ? -11.162 -37.306 36.404 1.00 86.00 1031 HIS A CA 1
ATOM 8151 C C . HIS A 1 1031 ? -11.430 -38.794 36.162 1.00 86.00 1031 HIS A C 1
ATOM 8153 O O . HIS A 1 1031 ? -11.260 -39.265 35.040 1.00 86.00 1031 HIS A O 1
ATOM 8159 N N . GLU A 1 1032 ? -11.953 -39.525 37.150 1.00 86.06 1032 GLU A N 1
ATOM 8160 C CA . GLU A 1 1032 ? -12.288 -40.949 36.992 1.00 86.06 1032 GLU A CA 1
ATOM 8161 C C . GLU A 1 1032 ? -13.302 -41.193 35.862 1.00 86.06 1032 GLU A C 1
ATOM 8163 O O . GLU A 1 1032 ? -13.138 -42.112 35.049 1.00 86.06 1032 GLU A O 1
ATOM 8168 N N . ALA A 1 1033 ? -14.341 -40.356 35.780 1.00 87.19 1033 ALA A N 1
ATOM 8169 C CA . ALA A 1 1033 ? -15.343 -40.431 34.723 1.00 87.19 1033 ALA A CA 1
ATOM 8170 C C . ALA A 1 1033 ? -14.725 -40.180 33.340 1.00 87.19 1033 ALA A C 1
ATOM 8172 O O . ALA A 1 1033 ? -15.004 -40.936 32.405 1.00 87.19 1033 ALA A O 1
ATOM 8173 N N . PHE A 1 1034 ? -13.844 -39.183 33.220 1.00 90.25 1034 PHE A N 1
ATOM 8174 C CA . PHE A 1 1034 ? -13.141 -38.871 31.975 1.00 90.25 1034 PHE A CA 1
ATOM 8175 C C . PHE A 1 1034 ? -12.262 -40.038 31.503 1.00 90.25 1034 PHE A C 1
ATOM 8177 O O . PHE A 1 1034 ? -12.291 -40.414 30.330 1.00 90.25 1034 PHE A O 1
ATOM 8184 N N . LEU A 1 1035 ? -11.526 -40.679 32.414 1.00 89.62 1035 LEU A N 1
ATOM 8185 C CA . LEU A 1 1035 ? -10.681 -41.833 32.091 1.00 89.62 1035 LEU A CA 1
ATOM 8186 C C . LEU A 1 1035 ? -11.487 -43.026 31.579 1.00 89.62 1035 LEU A C 1
ATOM 8188 O O . LEU A 1 1035 ? -11.108 -43.659 30.589 1.00 89.62 1035 LEU A O 1
ATOM 8192 N N . ARG A 1 1036 ? -12.614 -43.327 32.231 1.00 89.44 1036 ARG A N 1
ATOM 8193 C CA . ARG A 1 1036 ? -13.521 -44.402 31.806 1.00 89.44 1036 ARG A CA 1
ATOM 8194 C C . ARG A 1 1036 ? -14.168 -44.089 30.460 1.00 89.44 1036 ARG A C 1
ATOM 8196 O O . ARG A 1 1036 ? -14.237 -44.973 29.606 1.00 89.44 1036 ARG A O 1
ATOM 8203 N N . GLN A 1 1037 ? -14.578 -42.838 30.240 1.00 92.31 1037 GLN A N 1
ATOM 8204 C CA . GLN A 1 1037 ? -15.107 -42.376 28.956 1.00 92.31 1037 GLN A CA 1
ATOM 8205 C C . GLN A 1 1037 ? -14.074 -42.542 27.835 1.00 92.31 1037 GLN A C 1
ATOM 8207 O O . GLN A 1 1037 ? -14.394 -43.102 26.785 1.00 92.31 1037 GLN A O 1
ATOM 8212 N N . PHE A 1 1038 ? -12.830 -42.118 28.071 1.00 94.06 1038 PHE A N 1
ATOM 8213 C CA . PHE A 1 1038 ? -11.739 -42.275 27.115 1.00 94.06 1038 PHE A CA 1
ATOM 8214 C C . PHE A 1 1038 ? -11.459 -43.748 26.803 1.00 94.06 1038 PHE A C 1
ATOM 8216 O O . PHE A 1 1038 ? -11.366 -44.118 25.636 1.00 94.06 1038 PHE A O 1
ATOM 8223 N N . SER A 1 1039 ? -11.380 -44.610 27.824 1.00 92.38 1039 SER A N 1
ATOM 8224 C CA . SER A 1 1039 ? -11.171 -46.054 27.646 1.00 92.38 1039 SER A CA 1
ATOM 8225 C C . SER A 1 1039 ? -12.267 -46.695 26.788 1.00 92.38 1039 SER A C 1
ATOM 8227 O O . SER A 1 1039 ? -11.965 -47.445 25.856 1.00 92.38 1039 SER A O 1
ATOM 8229 N N . ALA A 1 1040 ? -13.534 -46.356 27.049 1.00 91.69 1040 ALA A N 1
ATOM 8230 C CA . ALA A 1 1040 ? -14.670 -46.858 26.281 1.00 91.69 1040 ALA A CA 1
ATOM 8231 C C . ALA A 1 1040 ? -14.609 -46.424 24.805 1.00 91.69 1040 ALA A C 1
ATOM 8233 O O . ALA A 1 1040 ? -14.779 -47.265 23.919 1.00 91.69 1040 ALA A O 1
ATOM 8234 N N . LYS A 1 1041 ? -14.308 -45.144 24.538 1.00 92.69 1041 LYS A N 1
ATOM 8235 C CA . LYS A 1 1041 ? -14.164 -44.621 23.169 1.00 92.69 1041 LYS A CA 1
ATOM 8236 C C . LYS A 1 1041 ? -12.937 -45.174 22.446 1.00 92.69 1041 LYS A C 1
ATOM 8238 O O . LYS A 1 1041 ? -13.008 -45.447 21.251 1.00 92.69 1041 LYS A O 1
ATOM 8243 N N . LEU A 1 1042 ? -11.825 -45.383 23.153 1.00 93.62 1042 LEU A N 1
ATOM 8244 C CA . LEU A 1 1042 ? -10.618 -45.970 22.571 1.00 93.62 1042 LEU A CA 1
ATOM 8245 C C . LEU A 1 1042 ? -10.872 -47.413 22.126 1.00 93.62 1042 LEU A C 1
ATOM 8247 O O . LEU A 1 1042 ? -10.476 -47.788 21.026 1.00 93.62 1042 LEU A O 1
ATOM 8251 N N . ARG A 1 1043 ? -11.585 -48.203 22.940 1.00 92.75 1043 ARG A N 1
ATOM 8252 C CA . ARG A 1 1043 ? -12.005 -49.562 22.570 1.00 92.75 1043 ARG A CA 1
ATOM 8253 C C . ARG A 1 1043 ? -12.819 -49.567 21.278 1.00 92.75 1043 ARG A C 1
ATOM 8255 O O . ARG A 1 1043 ? -12.548 -50.374 20.392 1.00 92.75 1043 ARG A O 1
ATOM 8262 N N . GLU A 1 1044 ? -13.811 -48.681 21.198 1.00 90.94 1044 GLU A N 1
ATOM 8263 C CA . GLU A 1 1044 ? -14.686 -48.548 20.031 1.00 90.94 1044 GLU A CA 1
ATOM 8264 C C . GLU A 1 1044 ? -13.884 -48.167 18.779 1.00 90.94 1044 GLU A C 1
ATOM 8266 O O . GLU A 1 1044 ? -13.996 -48.836 17.755 1.00 90.94 1044 GLU A O 1
ATOM 8271 N N . ALA A 1 1045 ? -12.998 -47.172 18.882 1.00 90.38 1045 ALA A N 1
ATOM 8272 C CA . ALA A 1 1045 ? -12.135 -46.741 17.781 1.00 90.38 1045 ALA A CA 1
ATOM 8273 C C . ALA A 1 1045 ? -11.150 -47.829 17.314 1.00 90.38 1045 ALA A C 1
ATOM 8275 O O . ALA A 1 1045 ? -10.762 -47.850 16.147 1.00 90.38 1045 ALA A O 1
ATOM 8276 N N . MET A 1 1046 ? -10.748 -48.735 18.210 1.00 90.12 1046 MET A N 1
ATOM 8277 C CA . MET A 1 1046 ? -9.891 -49.881 17.892 1.00 90.12 1046 MET A CA 1
ATOM 8278 C C . MET A 1 1046 ? -10.660 -51.108 17.382 1.00 90.12 1046 MET A C 1
ATOM 8280 O O . MET A 1 1046 ? -10.024 -52.063 16.943 1.00 90.12 1046 MET A O 1
ATOM 8284 N N . GLY A 1 1047 ? -11.998 -51.116 17.446 1.00 87.19 1047 GLY A N 1
ATOM 8285 C CA . GLY A 1 1047 ? -12.812 -52.279 17.078 1.00 87.19 1047 GLY A CA 1
ATOM 8286 C C . GLY A 1 1047 ? -12.505 -53.524 17.919 1.00 87.19 1047 GLY A C 1
ATOM 8287 O O . GLY A 1 1047 ? -12.518 -54.635 17.399 1.00 87.19 1047 GLY A O 1
ATOM 8288 N N . SER A 1 1048 ? -12.154 -53.341 19.195 1.00 83.75 1048 SER A N 1
ATOM 8289 C CA . SER A 1 1048 ? -11.745 -54.435 20.083 1.00 83.75 1048 SER A CA 1
ATOM 8290 C C . SER A 1 1048 ? -12.950 -55.120 20.735 1.00 83.75 1048 SER A C 1
ATOM 8292 O O . SER A 1 1048 ? -13.764 -54.458 21.378 1.00 83.75 1048 SER A O 1
ATOM 8294 N N . ASP A 1 1049 ? -13.003 -56.453 20.655 1.00 82.44 1049 ASP A N 1
ATOM 8295 C CA . ASP A 1 1049 ? -14.029 -57.295 21.297 1.00 82.44 1049 ASP A CA 1
ATOM 8296 C C . ASP A 1 1049 ? -13.825 -57.468 22.819 1.00 82.44 1049 ASP A C 1
ATOM 8298 O O . ASP A 1 1049 ? -14.597 -58.163 23.480 1.00 82.44 1049 ASP A O 1
ATOM 8302 N N . LYS A 1 1050 ? -12.770 -56.875 23.397 1.00 83.31 1050 LYS A N 1
ATOM 8303 C CA . LYS A 1 1050 ? -12.506 -56.935 24.845 1.00 83.31 1050 LYS A CA 1
ATOM 8304 C C . LYS A 1 1050 ? -13.531 -56.105 25.634 1.00 83.31 1050 LYS A C 1
ATOM 8306 O O . LYS A 1 1050 ? -14.041 -55.094 25.150 1.00 83.31 1050 LYS A O 1
ATOM 8311 N N . ASP A 1 1051 ? -13.789 -56.474 26.887 1.00 84.75 1051 ASP A N 1
ATOM 8312 C CA . ASP A 1 1051 ? -14.591 -55.640 27.792 1.00 84.75 1051 ASP A CA 1
ATOM 8313 C C . ASP A 1 1051 ? -13.923 -54.275 28.036 1.00 84.75 1051 ASP A C 1
ATOM 8315 O O . ASP A 1 1051 ? -12.700 -54.148 27.935 1.00 84.75 1051 ASP A O 1
ATOM 8319 N N . VAL A 1 1052 ? -14.723 -53.240 28.338 1.00 83.88 1052 VAL A N 1
ATOM 8320 C CA . VAL A 1 1052 ? -14.183 -51.915 28.694 1.00 83.88 1052 VAL A CA 1
ATOM 8321 C C . VAL A 1 1052 ? -13.335 -52.067 29.952 1.00 83.88 1052 VAL A C 1
ATOM 8323 O O . VAL A 1 1052 ? -13.847 -52.398 31.019 1.00 83.88 1052 VAL A O 1
ATOM 8326 N N . VAL A 1 1053 ? -12.038 -51.812 29.819 1.00 84.12 1053 VAL A N 1
ATOM 8327 C CA . VAL A 1 1053 ? -11.096 -51.832 30.934 1.00 84.12 1053 VAL A CA 1
ATOM 8328 C C . VAL A 1 1053 ? -11.297 -50.566 31.754 1.00 84.12 1053 VAL A C 1
ATOM 8330 O O . VAL A 1 1053 ? -11.220 -49.460 31.211 1.00 84.12 1053 VAL A O 1
ATOM 8333 N N . ASP A 1 1054 ? -11.536 -50.727 33.056 1.00 83.44 1054 ASP A N 1
ATOM 8334 C CA . ASP A 1 1054 ? -11.468 -49.621 34.007 1.00 83.44 1054 ASP A CA 1
ATOM 8335 C C . ASP A 1 1054 ? -9.988 -49.243 34.203 1.00 83.44 1054 ASP A C 1
ATOM 8337 O O . ASP A 1 1054 ? -9.239 -50.051 34.765 1.00 83.44 1054 ASP A O 1
ATOM 8341 N N . PRO A 1 1055 ? -9.535 -48.052 33.759 1.00 79.62 1055 PRO A N 1
ATOM 8342 C CA . PRO A 1 1055 ? -8.123 -47.652 33.796 1.00 79.62 1055 PRO A CA 1
ATOM 8343 C C . PRO A 1 1055 ? -7.499 -47.592 35.198 1.00 79.62 1055 PRO A C 1
ATOM 8345 O O . PRO A 1 1055 ? -6.297 -47.350 35.314 1.00 79.62 1055 PRO A O 1
ATOM 8348 N N . LEU A 1 1056 ? -8.318 -47.752 36.240 1.00 79.56 1056 LEU A N 1
ATOM 8349 C CA . LEU A 1 1056 ? -7.957 -47.702 37.656 1.00 79.56 1056 LEU A CA 1
ATOM 8350 C C . LEU A 1 1056 ? -7.916 -49.095 38.317 1.00 79.56 1056 LEU A C 1
ATOM 8352 O O . LEU A 1 1056 ? -7.503 -49.219 39.466 1.00 79.56 1056 LEU A O 1
ATOM 8356 N N . SER A 1 1057 ? -8.330 -50.152 37.607 1.00 71.88 1057 SER A N 1
ATOM 8357 C CA . SER A 1 1057 ? -8.508 -51.501 38.176 1.00 71.88 1057 SER A CA 1
ATOM 8358 C C . SER A 1 1057 ? -7.210 -52.269 38.473 1.00 71.88 1057 SER A C 1
ATOM 8360 O O . SER A 1 1057 ? -7.233 -53.190 39.286 1.00 71.88 1057 SER A O 1
ATOM 8362 N N . ASP A 1 1058 ? -6.071 -51.855 37.908 1.00 61.78 1058 ASP A N 1
ATOM 8363 C CA . ASP A 1 1058 ? -4.758 -52.504 38.094 1.00 61.78 1058 ASP A CA 1
ATOM 8364 C C . ASP A 1 1058 ? -4.065 -52.160 39.437 1.00 61.78 1058 ASP A C 1
ATOM 8366 O O . ASP A 1 1058 ? -2.884 -52.444 39.631 1.00 61.78 1058 ASP A O 1
ATOM 8370 N N . GLY A 1 1059 ? -4.774 -51.534 40.384 1.00 57.12 1059 GLY A N 1
ATOM 8371 C CA . GLY A 1 1059 ? -4.285 -51.267 41.745 1.00 57.12 1059 GLY A CA 1
ATOM 8372 C C . GLY A 1 1059 ? -3.366 -50.047 41.901 1.00 57.12 1059 GLY A C 1
ATOM 8373 O O . GLY A 1 1059 ? -2.980 -49.724 43.022 1.00 57.12 1059 GLY A O 1
ATOM 8374 N N . ASN A 1 1060 ? -3.054 -49.337 40.814 1.00 61.97 1060 ASN A N 1
ATOM 8375 C CA . ASN A 1 1060 ? -2.316 -48.074 40.842 1.00 61.97 1060 ASN A CA 1
ATOM 8376 C C . ASN A 1 1060 ? -3.276 -46.897 40.606 1.00 61.97 1060 ASN A C 1
ATOM 8378 O O . ASN A 1 1060 ? -3.483 -46.483 39.465 1.00 61.97 1060 ASN A O 1
ATOM 8382 N N . GLU A 1 1061 ? -3.834 -46.327 41.681 1.00 64.75 1061 GLU A N 1
ATOM 8383 C CA . GLU A 1 1061 ? -4.623 -45.078 41.617 1.00 64.75 1061 GLU A CA 1
ATOM 8384 C C . GLU A 1 1061 ? -3.828 -43.918 40.986 1.00 64.75 1061 GLU A C 1
ATOM 8386 O O . GLU A 1 1061 ? -4.401 -42.977 40.432 1.00 64.75 1061 GLU A O 1
ATOM 8391 N N . HIS A 1 1062 ? -2.495 -43.985 41.046 1.00 76.88 1062 HIS A N 1
ATOM 8392 C CA . HIS A 1 1062 ? -1.588 -42.962 40.545 1.00 76.88 1062 HIS A CA 1
ATOM 8393 C C . HIS A 1 1062 ? -0.499 -43.586 39.671 1.00 76.88 1062 HIS A C 1
ATOM 8395 O O . HIS A 1 1062 ? 0.042 -44.643 39.998 1.00 76.88 1062 HIS A O 1
ATOM 8401 N N . VAL A 1 1063 ? -0.163 -42.921 38.566 1.00 82.19 1063 VAL A N 1
ATOM 8402 C CA . VAL A 1 1063 ? 0.883 -43.361 37.635 1.00 82.19 1063 VAL A CA 1
ATOM 8403 C C . VAL A 1 1063 ? 1.970 -42.302 37.523 1.00 82.19 1063 VAL A C 1
ATOM 8405 O O . VAL A 1 1063 ? 1.696 -41.102 37.569 1.00 82.19 1063 VAL A O 1
ATOM 8408 N N . GLU A 1 1064 ? 3.212 -42.751 37.356 1.00 85.06 1064 GLU A N 1
ATOM 8409 C CA . GLU A 1 1064 ? 4.301 -41.872 36.943 1.00 85.06 1064 GLU A CA 1
ATOM 8410 C C . GLU A 1 1064 ? 4.279 -41.720 35.422 1.00 85.06 1064 GLU A C 1
ATOM 8412 O O . GLU A 1 1064 ? 4.307 -42.718 34.698 1.00 85.06 1064 GLU A O 1
ATOM 8417 N N . PHE A 1 1065 ? 4.253 -40.482 34.936 1.00 84.69 1065 PHE A N 1
ATOM 8418 C CA . PHE A 1 1065 ? 4.278 -40.176 33.508 1.00 84.69 1065 PHE A CA 1
ATOM 8419 C C . PHE A 1 1065 ? 5.340 -39.126 33.190 1.00 84.69 1065 PHE A C 1
ATOM 8421 O O . PHE A 1 1065 ? 5.755 -38.342 34.046 1.00 84.69 1065 PHE A O 1
ATOM 8428 N N . TYR A 1 1066 ? 5.780 -39.102 31.937 1.00 81.94 1066 TYR A N 1
ATOM 8429 C CA . TYR A 1 1066 ? 6.601 -38.019 31.414 1.00 81.94 1066 TYR A CA 1
ATOM 8430 C C . TYR A 1 1066 ? 5.691 -36.937 30.798 1.00 81.94 1066 TYR A C 1
ATOM 8432 O O . TYR A 1 1066 ? 4.844 -37.281 29.962 1.00 81.94 1066 TYR A O 1
ATOM 8440 N N . PRO A 1 1067 ? 5.822 -35.656 31.196 1.00 78.38 1067 PRO A N 1
ATOM 8441 C CA . PRO A 1 1067 ? 5.044 -34.558 30.624 1.00 78.38 1067 PRO A CA 1
ATOM 8442 C C . PRO A 1 1067 ? 5.549 -34.204 29.217 1.00 78.38 1067 PRO A C 1
ATOM 8444 O O . PRO A 1 1067 ? 6.556 -34.738 28.744 1.00 78.38 1067 PRO A O 1
ATOM 8447 N N . SER A 1 1068 ? 4.869 -33.277 28.541 1.00 73.75 1068 SER A N 1
ATOM 8448 C CA . SER A 1 1068 ? 5.401 -32.683 27.312 1.00 73.75 1068 SER A CA 1
ATOM 8449 C C . SER A 1 1068 ? 6.667 -31.868 27.603 1.00 73.75 1068 SER A C 1
ATOM 8451 O O . SER A 1 1068 ? 6.746 -31.177 28.617 1.00 73.75 1068 SER A O 1
ATOM 8453 N N . VAL A 1 1069 ? 7.662 -31.927 26.711 1.00 65.38 1069 VAL A N 1
ATOM 8454 C CA . VAL A 1 1069 ? 8.973 -31.269 26.897 1.00 65.38 1069 VAL A CA 1
ATOM 8455 C C . VAL A 1 1069 ? 9.281 -30.364 25.706 1.00 65.38 1069 VAL A C 1
ATOM 8457 O O . VAL A 1 1069 ? 8.991 -30.727 24.564 1.00 65.38 1069 VAL A O 1
ATOM 8460 N N . ASN A 1 1070 ? 9.895 -29.197 25.946 1.00 55.94 1070 ASN A N 1
ATOM 8461 C CA . ASN A 1 1070 ? 10.191 -28.182 24.921 1.00 55.94 1070 ASN A CA 1
ATOM 8462 C C . ASN A 1 1070 ? 8.950 -27.717 24.127 1.00 55.94 1070 ASN A C 1
ATOM 8464 O O . ASN A 1 1070 ? 9.071 -27.243 22.994 1.00 55.94 1070 ASN A O 1
ATOM 8468 N N . SER A 1 1071 ? 7.749 -27.873 24.692 1.00 51.38 1071 SER A N 1
ATOM 8469 C CA . SER A 1 1071 ? 6.499 -27.328 24.163 1.00 51.38 1071 SER A CA 1
ATOM 8470 C C . SER A 1 1071 ? 6.391 -25.858 24.564 1.00 51.38 1071 SER A C 1
ATOM 8472 O O . SER A 1 1071 ? 5.554 -25.489 25.384 1.00 51.38 1071 SER A O 1
ATOM 8474 N N . ALA A 1 1072 ? 7.294 -25.027 24.043 1.00 48.16 1072 ALA A N 1
ATOM 8475 C CA . ALA A 1 1072 ? 7.228 -23.588 24.252 1.00 48.16 1072 ALA A CA 1
ATOM 8476 C C . ALA A 1 1072 ? 5.895 -23.061 23.693 1.00 48.16 1072 ALA A C 1
ATOM 8478 O O . ALA A 1 1072 ? 5.496 -23.390 22.567 1.00 48.16 1072 ALA A O 1
ATOM 8479 N N . THR A 1 1073 ? 5.183 -22.262 24.487 1.00 51.56 1073 THR A N 1
ATOM 8480 C CA . THR A 1 1073 ? 3.970 -21.582 24.030 1.00 51.56 1073 THR A CA 1
ATOM 8481 C C . THR A 1 1073 ? 4.291 -20.730 22.804 1.00 51.56 1073 THR A C 1
ATOM 8483 O O . THR A 1 1073 ? 5.334 -20.086 22.728 1.00 51.56 1073 THR A O 1
ATOM 8486 N N . CYS A 1 1074 ? 3.373 -20.705 21.831 1.00 53.00 1074 CYS A N 1
ATOM 8487 C CA . CYS A 1 1074 ? 3.495 -19.981 20.551 1.00 53.00 1074 CYS A CA 1
ATOM 8488 C C . CYS A 1 1074 ? 4.339 -20.626 19.435 1.00 53.00 1074 CYS A C 1
ATOM 8490 O O . CYS A 1 1074 ? 4.744 -19.916 18.510 1.00 53.00 1074 CYS A O 1
ATOM 8492 N N . PHE A 1 1075 ? 4.514 -21.952 19.429 1.00 54.62 1075 PHE A N 1
ATOM 8493 C CA . PHE A 1 1075 ? 5.086 -22.676 18.283 1.00 54.62 1075 PHE A CA 1
ATOM 8494 C C . PHE A 1 1075 ? 4.147 -23.728 17.682 1.00 54.62 1075 PHE A C 1
ATOM 8496 O O . PHE A 1 1075 ? 3.163 -24.165 18.267 1.00 54.62 1075 PHE A O 1
ATOM 8503 N N . SER A 1 1076 ? 4.471 -24.135 16.454 1.00 61.47 1076 SER A N 1
ATOM 8504 C CA . SER A 1 1076 ? 3.677 -25.033 15.620 1.00 61.47 1076 SER A CA 1
ATOM 8505 C C . SER A 1 1076 ? 3.682 -26.507 16.046 1.00 61.47 1076 SER A C 1
ATOM 8507 O O . SER A 1 1076 ? 3.087 -27.287 15.321 1.00 61.47 1076 SER A O 1
ATOM 8509 N N . GLU A 1 1077 ? 4.362 -26.938 17.121 1.00 76.81 1077 GLU A N 1
ATOM 8510 C CA . GLU A 1 1077 ? 4.569 -28.372 17.428 1.00 76.81 1077 GLU A CA 1
ATOM 8511 C C . GLU A 1 1077 ? 4.523 -28.698 18.941 1.00 76.81 1077 GLU A C 1
ATOM 8513 O O . GLU A 1 1077 ? 5.307 -28.142 19.703 1.00 76.81 1077 GLU A O 1
ATOM 8518 N N . LEU A 1 1078 ? 3.639 -29.613 19.373 1.00 81.38 1078 LEU A N 1
ATOM 8519 C CA . LEU A 1 1078 ? 3.645 -30.251 20.703 1.00 81.38 1078 LEU A CA 1
ATOM 8520 C C . LEU A 1 1078 ? 4.446 -31.554 20.656 1.00 81.38 1078 LEU A C 1
ATOM 8522 O O . LEU A 1 1078 ? 4.332 -32.310 19.691 1.00 81.38 1078 LEU A O 1
ATOM 8526 N N . LYS A 1 1079 ? 5.219 -31.841 21.708 1.00 80.94 1079 LYS A N 1
ATOM 8527 C CA . LYS A 1 1079 ? 6.061 -33.041 21.794 1.00 80.94 1079 LYS A CA 1
ATOM 8528 C C . LYS A 1 1079 ? 5.676 -33.889 22.994 1.00 80.94 1079 LYS A C 1
ATOM 8530 O O . LYS A 1 1079 ? 5.784 -33.422 24.126 1.00 80.94 1079 LYS A O 1
ATOM 8535 N N . PHE A 1 1080 ? 5.286 -35.134 22.741 1.00 85.81 1080 PHE A N 1
ATOM 8536 C CA . PHE A 1 1080 ? 4.939 -36.099 23.778 1.00 85.81 1080 PHE A CA 1
ATOM 8537 C C . PHE A 1 1080 ? 5.864 -37.318 23.748 1.00 85.81 1080 PHE A C 1
ATOM 8539 O O . PHE A 1 1080 ? 6.144 -37.852 22.675 1.00 85.81 1080 PHE A O 1
ATOM 8546 N N . PRO A 1 1081 ? 6.330 -37.790 24.909 1.00 85.06 1081 PRO A N 1
ATOM 8547 C CA . PRO A 1 1081 ? 7.074 -39.033 24.992 1.00 85.06 1081 PRO A CA 1
ATOM 8548 C C . PRO A 1 1081 ? 6.151 -40.231 24.730 1.00 85.06 1081 PRO A C 1
ATOM 8550 O O . PRO A 1 1081 ? 5.017 -40.278 25.209 1.00 85.06 1081 PRO A O 1
ATOM 8553 N N . LEU A 1 1082 ? 6.641 -41.214 23.977 1.00 86.00 1082 LEU A N 1
ATOM 8554 C CA . LEU A 1 1082 ? 5.982 -42.498 23.760 1.00 86.00 1082 LEU A CA 1
ATOM 8555 C C . LEU A 1 1082 ? 5.973 -43.274 25.077 1.00 86.00 1082 LEU A C 1
ATOM 8557 O O . LEU A 1 1082 ? 7.013 -43.695 25.583 1.00 86.00 1082 LEU A O 1
ATOM 8561 N N . GLN A 1 1083 ? 4.778 -43.438 25.631 1.00 89.88 1083 GLN A N 1
ATOM 8562 C CA . GLN A 1 1083 ? 4.503 -44.137 26.882 1.00 89.88 1083 GLN A CA 1
ATOM 8563 C C . GLN A 1 1083 ? 3.129 -44.811 26.791 1.00 89.88 1083 GLN A C 1
ATOM 8565 O O . GLN A 1 1083 ? 2.368 -44.542 25.861 1.00 89.88 1083 GLN A O 1
ATOM 8570 N N . HIS A 1 1084 ? 2.808 -45.696 27.737 1.00 90.50 1084 HIS A N 1
ATOM 8571 C CA . HIS A 1 1084 ? 1.526 -46.406 27.743 1.00 90.50 1084 HIS A CA 1
ATOM 8572 C C . HIS A 1 1084 ? 0.335 -45.427 27.715 1.00 90.50 1084 HIS A C 1
ATOM 8574 O O . HIS A 1 1084 ? 0.398 -44.357 28.328 1.00 90.50 1084 HIS A O 1
ATOM 8580 N N . SER A 1 1085 ? -0.765 -45.812 27.058 1.00 89.69 1085 SER A N 1
ATOM 8581 C CA . SER A 1 1085 ? -1.976 -44.999 26.839 1.00 89.69 1085 SER A CA 1
ATOM 8582 C C . SER A 1 1085 ? -2.444 -44.240 28.086 1.00 89.69 1085 SER A C 1
ATOM 8584 O O . SER A 1 1085 ? -2.762 -43.055 28.011 1.00 89.69 1085 SER A O 1
ATOM 8586 N N . ARG A 1 1086 ? -2.424 -44.901 29.252 1.00 89.62 1086 ARG A N 1
ATOM 8587 C CA . ARG A 1 1086 ? -2.764 -44.311 30.558 1.00 89.62 1086 ARG A CA 1
ATOM 8588 C C . ARG A 1 1086 ? -1.880 -43.119 30.927 1.00 89.62 1086 ARG A C 1
ATOM 8590 O O . ARG A 1 1086 ? -2.398 -42.087 31.333 1.00 89.62 1086 ARG A O 1
ATOM 8597 N N . MET A 1 1087 ? -0.564 -43.281 30.806 1.00 89.88 1087 MET A N 1
ATOM 8598 C CA . MET A 1 1087 ? 0.432 -42.267 31.170 1.00 89.88 1087 MET A CA 1
ATOM 8599 C C . MET A 1 1087 ? 0.379 -41.088 30.198 1.00 89.88 1087 MET A C 1
ATOM 8601 O O . MET A 1 1087 ? 0.454 -39.934 30.607 1.00 89.88 1087 MET A O 1
ATOM 8605 N N . LEU A 1 1088 ? 0.190 -41.372 28.908 1.00 89.38 1088 LEU A N 1
ATOM 8606 C CA . LEU A 1 1088 ? 0.061 -40.342 27.883 1.00 89.38 1088 LEU A CA 1
ATOM 8607 C C . LEU A 1 1088 ? -1.224 -39.519 28.045 1.00 89.38 1088 LEU A C 1
ATOM 8609 O O . LEU A 1 1088 ? -1.202 -38.309 27.837 1.00 89.38 1088 LEU A O 1
ATOM 8613 N N . LEU A 1 1089 ? -2.323 -40.154 28.461 1.00 90.44 1089 LEU A N 1
ATOM 8614 C CA . LEU A 1 1089 ? -3.565 -39.460 28.789 1.00 90.44 1089 LEU A CA 1
ATOM 8615 C C . LEU A 1 1089 ? -3.390 -38.517 29.988 1.00 90.44 1089 LEU A C 1
ATOM 8617 O O . LEU A 1 1089 ? -3.841 -37.379 29.924 1.00 90.44 1089 LEU A O 1
ATOM 8621 N N . GLU A 1 1090 ? -2.687 -38.946 31.040 1.00 88.88 1090 GLU A N 1
ATOM 8622 C CA . GLU A 1 1090 ? -2.370 -38.072 32.183 1.00 88.88 1090 GLU A CA 1
ATOM 8623 C C . GLU A 1 1090 ? -1.480 -36.891 31.775 1.00 88.88 1090 GLU A C 1
ATOM 8625 O O . GLU A 1 1090 ? -1.725 -35.765 32.200 1.00 88.88 1090 GLU A O 1
ATOM 8630 N N . ALA A 1 1091 ? -0.510 -37.103 30.878 1.00 86.69 1091 ALA A N 1
ATOM 8631 C CA . ALA A 1 1091 ? 0.307 -36.019 30.332 1.00 86.69 1091 ALA A CA 1
ATOM 8632 C C . ALA A 1 1091 ? -0.523 -34.984 29.549 1.00 86.69 1091 ALA A C 1
ATOM 8634 O O . ALA A 1 1091 ? -0.252 -33.785 29.622 1.00 86.69 1091 ALA A O 1
ATOM 8635 N N . LEU A 1 1092 ? -1.543 -35.432 28.810 1.00 88.50 1092 LEU A N 1
ATOM 8636 C CA . LEU A 1 1092 ? -2.461 -34.558 28.075 1.00 88.50 1092 LEU A CA 1
ATOM 8637 C C . LEU A 1 1092 ? -3.414 -33.793 29.000 1.00 88.50 1092 LEU A C 1
ATOM 8639 O O . LEU A 1 1092 ? -3.652 -32.608 28.772 1.00 88.50 1092 LEU A O 1
ATOM 8643 N N . ILE A 1 1093 ? -3.933 -34.441 30.046 1.00 87.94 1093 ILE A N 1
ATOM 8644 C CA . ILE A 1 1093 ? -4.757 -33.790 31.078 1.00 87.94 1093 ILE A CA 1
ATOM 8645 C C . ILE A 1 1093 ? -3.927 -32.742 31.828 1.00 87.94 1093 ILE A C 1
ATOM 8647 O O . ILE A 1 1093 ? -4.401 -31.631 32.056 1.00 87.94 1093 ILE A O 1
ATOM 8651 N N . TRP A 1 1094 ? -2.676 -33.070 32.160 1.00 83.50 1094 TRP A N 1
ATOM 8652 C CA . TRP A 1 1094 ? -1.740 -32.139 32.786 1.00 83.50 1094 TRP A CA 1
ATOM 8653 C C . TRP A 1 1094 ? -1.520 -30.895 31.921 1.00 83.50 1094 TRP A C 1
ATOM 8655 O O . TRP A 1 1094 ? -1.675 -29.784 32.418 1.00 83.50 1094 TRP A O 1
ATOM 8665 N N . LEU A 1 1095 ? -1.261 -31.076 30.620 1.00 81.62 1095 LEU A N 1
ATOM 8666 C CA . LEU A 1 1095 ? -1.124 -29.961 29.680 1.00 81.62 1095 LEU A CA 1
ATOM 8667 C C . LEU A 1 1095 ? -2.409 -29.120 29.604 1.00 81.62 1095 LEU A C 1
ATOM 8669 O O . LEU A 1 1095 ? -2.342 -27.898 29.632 1.00 81.62 1095 LEU A O 1
ATOM 8673 N N . LEU A 1 1096 ? -3.583 -29.754 29.517 1.00 83.31 1096 LEU A N 1
ATOM 8674 C CA . LEU A 1 1096 ? -4.871 -29.055 29.419 1.00 83.31 1096 LEU A CA 1
ATOM 8675 C C . LEU A 1 1096 ? -5.166 -28.165 30.640 1.00 83.31 1096 LEU A C 1
ATOM 8677 O O . LEU A 1 1096 ? -5.761 -27.097 30.487 1.00 83.31 1096 LEU A O 1
ATOM 8681 N N . ASN A 1 1097 ? -4.758 -28.613 31.829 1.00 80.25 1097 ASN A N 1
ATOM 8682 C CA . ASN A 1 1097 ? -4.958 -27.914 33.100 1.00 80.25 1097 ASN A CA 1
ATOM 8683 C C . ASN A 1 1097 ? -3.884 -26.848 33.399 1.00 80.25 1097 ASN A C 1
ATOM 8685 O O . ASN A 1 1097 ? -4.023 -26.114 34.383 1.00 80.25 1097 ASN A O 1
ATOM 8689 N N . ASP A 1 1098 ? -2.836 -26.748 32.578 1.00 73.44 1098 ASP A N 1
ATOM 8690 C CA . ASP A 1 1098 ? -1.818 -25.705 32.709 1.00 73.44 1098 ASP A CA 1
ATOM 8691 C C . ASP A 1 1098 ? -2.347 -24.338 32.224 1.00 73.44 1098 ASP A C 1
ATOM 8693 O O . ASP A 1 1098 ? -3.302 -24.230 31.437 1.00 73.44 1098 ASP A O 1
ATOM 8697 N N . ASP A 1 1099 ? -1.740 -23.256 32.709 1.00 65.75 1099 ASP A N 1
ATOM 8698 C CA . ASP A 1 1099 ? -2.116 -21.903 32.304 1.00 65.75 1099 ASP A CA 1
ATOM 8699 C C . ASP A 1 1099 ? -1.349 -21.472 31.035 1.00 65.75 1099 ASP A C 1
ATOM 8701 O O . ASP A 1 1099 ? -0.131 -21.605 30.948 1.00 65.75 1099 ASP A O 1
ATOM 8705 N N . PRO A 1 1100 ? -2.013 -20.869 30.028 1.00 60.62 1100 PRO A N 1
ATOM 8706 C CA . PRO A 1 1100 ? -1.325 -20.377 28.831 1.00 60.62 1100 PRO A CA 1
ATOM 8707 C C . PRO A 1 1100 ? -0.200 -19.371 29.135 1.00 60.62 1100 PRO A C 1
ATOM 8709 O O . PRO A 1 1100 ? 0.701 -19.188 28.319 1.00 60.62 1100 PRO A O 1
ATOM 8712 N N . SER A 1 1101 ? -0.262 -18.705 30.293 1.00 52.19 1101 SER A N 1
ATOM 8713 C CA . SER A 1 1101 ? 0.706 -17.715 30.774 1.00 52.19 1101 SER A CA 1
ATOM 8714 C C . SER A 1 1101 ? 1.845 -18.292 31.631 1.00 52.19 1101 SER A C 1
ATOM 8716 O O . SER A 1 1101 ? 2.848 -17.600 31.808 1.00 52.19 1101 SER A O 1
ATOM 8718 N N . SER A 1 1102 ? 1.732 -19.523 32.153 1.00 51.94 1102 SER A N 1
ATOM 8719 C CA . SER A 1 1102 ? 2.735 -20.165 33.031 1.00 51.94 1102 SER A CA 1
ATOM 8720 C C . SER A 1 1102 ? 3.849 -20.884 32.260 1.00 51.94 1102 SER A C 1
ATOM 8722 O O . SER A 1 1102 ? 4.928 -21.126 32.809 1.00 51.94 1102 SER A O 1
ATOM 8724 N N . LEU A 1 1103 ? 3.615 -21.195 30.984 1.00 51.34 1103 LEU A N 1
ATOM 8725 C CA . LEU A 1 1103 ? 4.535 -21.902 30.095 1.00 51.34 1103 LEU A CA 1
ATOM 8726 C C . LEU A 1 1103 ? 5.655 -20.968 29.595 1.00 51.34 1103 LEU A C 1
ATOM 8728 O O . LEU A 1 1103 ? 5.712 -20.603 28.420 1.00 51.34 1103 LEU A O 1
ATOM 8732 N N . SER A 1 1104 ? 6.537 -20.555 30.508 1.00 40.25 1104 SER A N 1
ATOM 8733 C CA . SER A 1 1104 ? 7.863 -20.008 30.187 1.00 40.25 1104 SER A CA 1
ATOM 8734 C C . SER A 1 1104 ? 8.690 -21.032 29.400 1.00 40.25 1104 SER A C 1
ATOM 8736 O O . SER A 1 1104 ? 8.475 -22.226 29.599 1.00 40.25 1104 SER A O 1
ATOM 8738 N N . ASP A 1 1105 ? 9.674 -20.587 28.608 1.00 35.94 1105 ASP A N 1
ATOM 8739 C CA . ASP A 1 1105 ? 10.758 -21.435 28.076 1.00 35.94 1105 ASP A CA 1
ATOM 8740 C C . ASP A 1 1105 ? 11.424 -22.228 29.229 1.00 35.94 1105 ASP A C 1
ATOM 8742 O O . ASP A 1 1105 ? 12.348 -21.732 29.876 1.00 35.94 1105 ASP A O 1
ATOM 8746 N N . ARG A 1 1106 ? 10.908 -23.422 29.546 1.00 31.55 1106 ARG A N 1
ATOM 8747 C CA . ARG A 1 1106 ? 11.493 -24.374 30.499 1.00 31.55 1106 ARG A CA 1
ATOM 8748 C C . ARG A 1 1106 ? 12.258 -25.455 29.764 1.00 31.55 1106 ARG A C 1
ATOM 8750 O O . ARG A 1 1106 ? 11.686 -26.017 28.800 1.00 31.55 1106 ARG A O 1
#